Protein AF-A0A2V4Q0B2-F1 (afdb_monomer)

Radius of gyration: 33.08 Å; Cα contacts (8 Å, |Δi|>4): 1096; chains: 1; bounding box: 72×100×78 Å

Foldseek 3Di:
DWAFAADQFKDFPDDDPLLLVLLLVLLVLLLVLLVVCLVVDDPLLNVLSVLVSQQSNPPSVPDPDPPQLRRLLQCLLLPDPVCQQVSLVSNQVSGPPPGRDDDSVCRVSCSQSSLLSLLSSVLSVGIAHHLSDDHRDDDPSVVVSVVPDDSAFLLLVLLVVLVPPPDDPPLCPVPPDDPVRSVLLSSLSNSRSSRINCRDQQSDDLVVVVVVQVCVVPSPVDPDDDRLQLSSNVSSCSVPPPRHDVVSNVSSPDPLLVVLLVLLLVLLCVLLVVPPADDDLVVSLVSLLCSVLDPSDALLCLFLVRVVSNVLQVSQVVSPFHQPLLNVQLSVLRVLLCVVVLDPDCSLLSSLRSLVSSVQSPVQRSSCVHQVVQPQDRCSALQSCALCAAADPPDDDSNHDDHSVRSCVSSVHDLALVSLVSLQSSQVSLCVPCVRPRSPNRDRSCPDRPDHPPDPQPQAFAFDDPVLVQLLQVLVLVLVLLVLQQVVQLVLVCQLVVQVPDWDKDQSVVSVDWGWGQDPNDIATLRIATSLLWDWDDDPNDIGTQSLLSLLLSLCLFQQEASLQLQQAFLVAQCVFFDPVDDDQADKTKTWRLDDDPDLGIDIAIGGNVNVVSLVVLSVVLVVVVVVQLVLLVDFAARVNRCSPSSHTGNRSQQRRSNNSHHQDPVSSQRSVLSSQVSSVVSCVVVVNDDDDFKDWFWQFPDPPGRTDAPVCVVVPPDPVGGDKDAQVNCVPDDDDDPDDGIDIHTDIHGSQTSNNSSLNSLQVCLLPDQLVNSCRSHVDDSVVSVSSHCNVVVVVVVVVVVVPPPPPPPPDDD

Organism: Pseudomonas syringae pv. pisi (NCBI:txid59510)

Sequence (815 aa):
MGMINLTSRPLFIKTGRDLAFAFDRSIAECSAALESVLPMLCKPHFRAFQNLIAVLTWLPAKVDNVEEILQSWYSYATGYKEDIKKDVVIFSESLPSDCPRIHDFQGVALRNPIKLLFLLLYKNRAILLPYGFERPTTARWLDSVFKHFEVYPMCLASFQRLSDWEESYASSHELGFTYRGRLRIYSSGMKFFLTSDWYEPKDIKVEDMNRWKTSVKQVAGISSNEIPFRSMIAQINQDYPGELHEVVLEGSRDNSQQLNRQWLADCIHAVVAKYVPDSCTDEVHDLMVKVLQLKSLRWIDFGPTRLGMFDLPQIMAGVGIEISSALECWINCEECFLDDKQYENADAHLTQLGRLNAYVLIYLPVWRLLNPGCNVTYPQTPSLFNSAVHYDCKHESKDRPLSLIEFYRYCNLPVSAPSQLTFRLLFDCLIANPDLPGCVSVKQPVKKLPSSKKYPEVVKNIFPGEQFPLFVDYLYAIDVFMVAVQDHANDLYSLCASNRGRRIVINTEEFGFVPIVFFEGRVYPIAELDAGVFTFLKIGAKAYINPGSTRFSLFMLETGPRGQTAQWLDADSYDKAADRIASHPMQLTCLYLNTDKVHHTPIIIVSIVRALQTLDSQREWRSAMIANGATGFTKRVMYDRKRHSKWGRILPLFAADPKSGAPFSDDQYAKFWTAQCFSFQQWMRTHQIADEVLVAHLPLSCVKDHRFFTWDEWMAGVRPDRVRIIQYEELGKRSKPLRYLGDYCPVALRAKVTPHGARASFITSLSTVLCPSAIKVLTGQRESTAFKYNKGRDVLHKALQGVFNNKDEKLACWC

Mean predicted aligned error: 17.53 Å

pLDDT: mean 80.52, std 14.75, range [28.22, 98.0]

Solvent-accessible surface area (backbone atoms only — not comparable to full-atom values): 46026 Å² total; per-residue (Å²): 132,89,56,70,33,85,51,95,53,73,42,71,74,34,63,69,70,60,28,48,54,34,46,42,51,20,37,53,56,42,39,55,50,51,58,75,40,43,90,76,45,57,74,72,55,32,55,41,49,52,46,49,38,53,35,49,74,57,42,73,86,72,63,92,57,62,65,62,42,51,54,45,45,48,48,45,47,70,50,66,86,88,46,48,71,60,36,42,47,52,46,58,69,62,44,62,94,88,52,72,80,80,64,87,94,34,48,81,70,48,30,44,59,51,37,48,34,54,40,30,25,36,55,61,60,27,36,25,38,18,63,84,61,72,75,61,76,95,51,78,60,56,61,52,36,66,71,80,41,92,53,57,37,62,51,48,42,58,39,53,60,75,66,54,87,80,64,75,83,65,82,54,64,86,73,73,62,51,74,72,48,48,54,48,46,34,60,48,45,54,36,50,39,47,13,31,72,34,46,42,55,66,55,56,52,53,69,59,56,52,49,50,68,61,46,54,73,68,76,59,90,50,94,68,79,77,82,64,52,40,63,48,52,52,50,45,41,68,78,41,68,84,50,51,51,64,68,38,59,56,61,30,60,48,55,65,46,53,50,51,29,50,49,51,37,52,46,52,49,51,55,52,70,74,42,74,87,82,72,66,67,70,58,57,53,53,51,55,45,51,65,69,65,40,91,90,60,55,48,48,51,40,6,71,97,40,35,75,69,49,48,56,46,62,49,36,44,75,75,76,40,89,43,58,70,29,50,54,34,50,37,55,55,51,51,52,45,51,62,76,64,66,60,89,72,50,66,72,54,34,30,47,48,4,50,49,39,47,42,63,73,45,49,50,56,54,51,42,70,74,38,76,86,46,87,73,75,77,52,52,28,64,40,52,45,44,28,66,54,50,36,58,51,91,72,92,60,82,80,52,78,72,14,50,53,53,47,30,55,72,64,74,41,83,87,37,31,73,59,47,46,51,55,38,52,44,43,54,45,38,54,74,39,46,88,45,74,49,20,59,82,38,62,74,45,65,82,70,72,51,80,62,80,80,63,78,78,83,75,71,43,47,62,60,79,70,55,42,63,53,49,54,47,46,46,51,26,49,44,53,41,51,60,73,37,41,90,47,17,50,59,54,47,47,59,50,60,80,40,73,93,55,94,51,71,41,58,25,62,85,65,78,52,64,32,56,36,81,54,96,95,39,81,44,74,45,56,58,38,41,50,55,46,67,44,72,41,71,49,91,91,49,45,36,60,39,56,49,64,45,48,53,53,48,46,30,46,72,38,32,48,53,63,72,35,57,36,51,28,28,64,91,42,36,60,77,57,41,57,79,83,61,76,54,49,85,38,75,26,27,35,30,39,64,48,54,95,88,49,97,57,61,48,69,23,45,36,38,33,46,56,51,51,50,52,48,56,39,48,50,52,49,52,53,40,40,76,68,62,22,62,10,54,80,36,62,33,44,50,93,76,35,90,82,32,94,74,40,64,34,37,32,42,43,47,58,36,50,73,64,10,42,37,59,48,75,68,53,52,55,47,33,50,38,22,44,45,40,32,49,55,50,50,34,56,78,69,69,44,95,73,76,87,43,51,50,71,40,48,24,32,64,54,95,90,37,73,46,61,51,69,69,49,52,75,72,55,72,60,74,91,49,49,30,68,50,51,51,78,74,49,80,80,64,87,76,89,67,96,62,96,56,69,43,61,61,63,42,81,45,45,56,48,43,77,76,15,33,23,38,27,36,48,17,62,46,37,63,80,43,56,49,72,57,50,20,43,33,38,64,47,59,46,76,56,45,56,75,42,48,51,15,57,60,52,50,50,54,55,48,53,51,71,76,52,85,72,70,88,82,68,88,67,88,132

Secondary structure (DSSP, 8-state):
---B--SSSPEESS-THHHHHHHHHHHHHHHHHHHHHGGGS-HHHHHHHHHHHHHHHHGGGT-S-HHHHHHHHHHHHHS-GGGHHHHHHHHHHTS-TTSPPPPGGGHHHHHHHHHHHHHHHHHTTSEE--TTPPPP-S-HHHHHHHHHS--S-HHHHHHHHTT-TTS-TTGGGGTT--HHHHHHHHHHHHHHHHTBS--SGGG--HHHHHHHHHHHHHHSSS-PPPP-HHHHHHHHHHHSTT-S-HHHHHHHTTHHHHHHHHHHHHHHHHHHHHHTTT--HHHHHHHHHHHHH-TT--GGGGSHHHHGGG-HHHHHHHTT---HHHHHHHHHHHHHHHHHHT-S--HHHHHHHHHHHIIIIIIHHHHHHH-TT--PPP-SSGGG--IIIII--SS--TTSPPPHHHHHHHTT----HHHHHHHHHHHHHHHH-TTSTT-TT------SPPPPP-----------TTHHHHHHHHHHHHHHHHHHTGGGHHHHHHHHHHTTTS--EEESGGGT---EEEETTEEEE--EEEGGG--EEEETTEEEE-THHHHHHHHHHHH---HHHHHT-BTTTTTTT--SS--STTSEEEEEES--SS-SS-EEEEEEHHHHHHHHHHHHHHHHHHHTT-GGGGSPEEGGG-TT-TT-EE-BTTB--TTT--B--HHHHHHHHHHHHHHHHHHHHHTT------EEEEEBBSSTT-SB--HHHHHT---GGGBPPBPHHHHTTS-S--S--S-B--EEEEESS-HHHHHHHHHHHHTTTS-HHHHHHHH---HHHHHHH--HHHHHHHHHHHHTTT--TTS-S--

Structure (mmCIF, N/CA/C/O backbone):
data_AF-A0A2V4Q0B2-F1
#
_entry.id   AF-A0A2V4Q0B2-F1
#
loop_
_atom_site.group_PDB
_atom_site.id
_atom_site.type_symbol
_atom_site.label_atom_id
_atom_site.label_alt_id
_atom_site.label_comp_id
_atom_site.label_asym_id
_atom_site.label_entity_id
_atom_site.label_seq_id
_atom_site.pdbx_PDB_ins_code
_atom_site.Cartn_x
_atom_site.Cartn_y
_atom_site.Cartn_z
_atom_site.occupancy
_atom_site.B_iso_or_equiv
_atom_site.auth_seq_id
_atom_site.auth_comp_id
_atom_site.auth_asym_id
_atom_site.auth_atom_id
_atom_site.pdbx_PDB_model_num
ATOM 1 N N . MET A 1 1 ? -15.305 41.147 14.564 1.00 47.91 1 MET A N 1
ATOM 2 C CA . MET A 1 1 ? -15.797 39.814 14.142 1.00 47.91 1 MET A CA 1
ATOM 3 C C . MET A 1 1 ? -14.819 39.270 13.116 1.00 47.91 1 MET A C 1
ATOM 5 O O . MET A 1 1 ? -14.441 40.057 12.262 1.00 47.91 1 MET A O 1
ATOM 9 N N . GLY A 1 2 ? -14.360 38.020 13.226 1.00 58.47 2 GLY A N 1
ATOM 10 C CA . GLY A 1 2 ? -13.514 37.428 12.182 1.00 58.47 2 GLY A CA 1
ATOM 11 C C . GLY A 1 2 ? -14.314 37.100 10.920 1.00 58.47 2 GLY A C 1
ATOM 12 O O . GLY A 1 2 ? -15.536 36.897 10.978 1.00 58.47 2 GLY A O 1
ATOM 13 N N . MET A 1 3 ? -13.634 37.134 9.775 1.00 78.62 3 MET A N 1
ATOM 14 C CA . MET A 1 3 ? -14.226 36.931 8.452 1.00 78.62 3 MET A CA 1
ATOM 15 C C . MET A 1 3 ? -13.807 35.583 7.859 1.00 78.62 3 MET A C 1
ATOM 17 O O . MET A 1 3 ? -12.625 35.259 7.779 1.00 78.62 3 MET A O 1
ATOM 21 N N . ILE A 1 4 ? -14.793 34.811 7.391 1.00 83.81 4 ILE A N 1
ATOM 22 C CA . ILE A 1 4 ? -14.588 33.536 6.691 1.00 83.81 4 ILE A CA 1
ATOM 23 C C . ILE A 1 4 ? -15.249 33.589 5.311 1.00 83.81 4 ILE A C 1
ATOM 25 O O . ILE A 1 4 ? -16.405 33.998 5.184 1.00 83.81 4 ILE A O 1
ATOM 29 N N . ASN A 1 5 ? -14.537 33.166 4.267 1.00 87.31 5 ASN A N 1
ATOM 30 C CA . ASN A 1 5 ? -15.069 33.101 2.910 1.00 87.31 5 ASN A CA 1
ATOM 31 C C . ASN A 1 5 ? -15.640 31.710 2.606 1.00 87.31 5 ASN A C 1
ATOM 33 O O . ASN A 1 5 ? -14.926 30.779 2.230 1.00 87.31 5 ASN A O 1
ATOM 37 N N . LEU A 1 6 ? -16.961 31.592 2.742 1.00 77.56 6 LEU A N 1
ATOM 38 C CA . LEU A 1 6 ? -17.726 30.384 2.414 1.00 77.56 6 LEU A CA 1
ATOM 39 C C . LEU A 1 6 ? -18.343 30.421 1.006 1.00 77.56 6 LEU A C 1
ATOM 41 O O . LEU A 1 6 ? -19.107 29.527 0.646 1.00 77.56 6 LEU A O 1
ATOM 45 N N . THR A 1 7 ? -18.052 31.458 0.220 1.00 83.31 7 THR A N 1
ATOM 46 C CA . THR A 1 7 ? -18.600 31.622 -1.131 1.00 83.31 7 THR A CA 1
ATOM 47 C C . THR A 1 7 ? -17.747 30.886 -2.170 1.00 83.31 7 THR A C 1
ATOM 49 O O . THR A 1 7 ? -16.726 30.278 -1.848 1.00 83.31 7 THR A O 1
ATOM 52 N N . SER A 1 8 ? -18.155 30.924 -3.441 1.00 79.62 8 SER A N 1
ATOM 53 C CA . SER A 1 8 ? -17.382 30.375 -4.563 1.00 79.62 8 SER A CA 1
ATOM 54 C C . SER A 1 8 ? -16.443 31.392 -5.231 1.00 79.62 8 SER A C 1
ATOM 56 O O . SER A 1 8 ? -15.758 31.033 -6.189 1.00 79.62 8 SER A O 1
ATOM 58 N N . ARG A 1 9 ? -16.410 32.647 -4.761 1.00 86.25 9 ARG A N 1
ATOM 59 C CA . ARG A 1 9 ? -15.611 33.747 -5.329 1.00 86.25 9 ARG A CA 1
ATOM 60 C C . ARG A 1 9 ? -14.651 34.320 -4.277 1.00 86.25 9 ARG A C 1
ATOM 62 O O . ARG A 1 9 ? -14.875 34.107 -3.086 1.00 86.25 9 ARG A O 1
ATOM 69 N N . PRO A 1 10 ? -13.576 35.026 -4.671 1.00 91.56 10 PRO A N 1
ATOM 70 C CA . PRO A 1 10 ? -12.766 35.788 -3.727 1.00 91.56 10 PRO A CA 1
ATOM 71 C C . PRO A 1 10 ? -13.627 36.815 -2.993 1.00 91.56 10 PRO A C 1
ATOM 73 O O . PRO A 1 10 ? -14.477 37.461 -3.601 1.00 91.56 10 PRO A O 1
ATOM 76 N N . LEU A 1 11 ? -13.399 36.954 -1.692 1.00 93.06 11 LEU A N 1
ATOM 77 C CA . LEU A 1 11 ? -14.016 37.988 -0.872 1.00 93.06 11 LEU A CA 1
ATOM 78 C C . LEU A 1 11 ? -12.999 39.110 -0.686 1.00 93.06 11 LEU A C 1
ATOM 80 O O . LEU A 1 11 ? -11.911 38.865 -0.167 1.00 93.06 11 LEU A O 1
ATOM 84 N N . PHE A 1 12 ? -13.338 40.321 -1.110 1.00 92.62 12 PHE A N 1
ATOM 85 C CA . PHE A 1 12 ? -12.453 41.478 -1.019 1.00 92.62 12 PHE A CA 1
ATOM 86 C C . PHE A 1 12 ? -12.534 42.086 0.383 1.00 92.62 12 PHE A C 1
ATOM 88 O O . PHE A 1 12 ? -13.607 42.459 0.849 1.00 92.62 12 PHE A O 1
ATOM 95 N N . ILE A 1 13 ? -11.394 42.136 1.074 1.00 91.25 13 ILE A N 1
ATOM 96 C CA . ILE A 1 13 ? -11.268 42.738 2.411 1.00 91.25 13 ILE A CA 1
ATOM 97 C C . ILE A 1 13 ? -10.979 44.233 2.281 1.00 91.25 13 ILE A C 1
ATOM 99 O O . ILE A 1 13 ? -11.434 45.036 3.090 1.00 91.25 13 ILE A O 1
ATOM 103 N N . LYS A 1 14 ? -10.216 44.601 1.249 1.00 90.88 14 LYS A N 1
ATOM 104 C CA . LYS A 1 14 ? -9.937 45.986 0.874 1.00 90.88 14 LYS A CA 1
ATOM 105 C C . LYS A 1 14 ? -10.801 46.376 -0.316 1.00 90.88 14 LYS A C 1
ATOM 107 O O . LYS A 1 14 ? -11.062 45.548 -1.184 1.00 90.88 14 LYS A O 1
ATOM 112 N N . THR A 1 15 ? -11.176 47.648 -0.389 1.00 88.56 15 THR A N 1
ATOM 113 C CA . THR A 1 15 ? -11.961 48.223 -1.493 1.00 88.56 15 THR A CA 1
ATOM 114 C C . THR A 1 15 ? -11.362 49.554 -1.942 1.00 88.56 15 THR A C 1
ATOM 116 O O . THR A 1 15 ? -10.640 50.203 -1.184 1.00 88.56 15 THR A O 1
ATOM 119 N N . GLY A 1 16 ? -11.664 49.991 -3.166 1.00 87.00 16 GLY A N 1
ATOM 120 C CA . GLY A 1 16 ? -11.200 51.282 -3.684 1.00 87.00 16 GLY A CA 1
ATOM 121 C C . GLY A 1 16 ? -9.670 51.406 -3.702 1.00 87.00 16 GLY A C 1
ATOM 122 O O . GLY A 1 16 ? -8.972 50.494 -4.145 1.00 87.00 16 GLY A O 1
ATOM 123 N N . ARG A 1 17 ? -9.137 52.530 -3.203 1.00 86.62 17 ARG A N 1
ATOM 124 C CA . ARG A 1 17 ? -7.691 52.833 -3.243 1.00 86.62 17 ARG A CA 1
ATOM 125 C C . ARG A 1 17 ? -6.830 51.828 -2.473 1.00 86.62 17 ARG A C 1
ATOM 127 O O . ARG A 1 17 ? -5.728 51.522 -2.915 1.00 86.62 17 ARG A O 1
ATOM 134 N N . ASP A 1 18 ? -7.335 51.278 -1.371 1.00 88.25 18 ASP A N 1
ATOM 135 C CA . ASP A 1 18 ? -6.583 50.308 -0.566 1.00 88.25 18 ASP A CA 1
ATOM 136 C C . ASP A 1 18 ? -6.436 48.960 -1.279 1.00 88.25 18 ASP A C 1
ATOM 138 O O . ASP A 1 18 ? -5.410 48.286 -1.140 1.00 88.25 18 ASP A O 1
ATOM 142 N N . LEU A 1 19 ? -7.454 48.570 -2.058 1.00 91.44 19 LEU A N 1
ATOM 143 C CA . LEU A 1 19 ? -7.388 47.388 -2.913 1.00 91.44 19 LEU A CA 1
ATOM 144 C C . LEU A 1 19 ? -6.406 47.610 -4.062 1.00 91.44 19 LEU A C 1
ATOM 146 O O . LEU A 1 19 ? -5.589 46.731 -4.316 1.00 91.44 19 LEU A O 1
ATOM 150 N N . ALA A 1 20 ? -6.444 48.785 -4.696 1.00 89.50 20 ALA A N 1
ATOM 151 C CA . ALA A 1 20 ? -5.508 49.150 -5.758 1.00 89.50 20 ALA A CA 1
ATOM 152 C C . ALA A 1 20 ? -4.053 49.112 -5.268 1.00 89.50 20 ALA A C 1
ATOM 154 O O . ALA A 1 20 ? -3.229 48.412 -5.843 1.00 89.50 20 ALA A O 1
ATOM 155 N N . PHE A 1 21 ? -3.757 49.721 -4.117 1.00 90.69 21 PHE A N 1
ATOM 156 C CA . PHE A 1 21 ? -2.411 49.681 -3.541 1.00 90.69 21 PHE A CA 1
ATOM 157 C C . PHE A 1 21 ? -1.936 48.249 -3.233 1.00 90.69 21 PHE A C 1
ATOM 159 O O . PHE A 1 21 ? -0.786 47.884 -3.490 1.00 90.69 21 PHE A O 1
ATOM 166 N N . ALA A 1 22 ? -2.815 47.408 -2.677 1.00 92.12 22 ALA A N 1
ATOM 167 C CA . ALA A 1 22 ? -2.476 46.016 -2.391 1.00 92.12 22 ALA A CA 1
ATOM 168 C C . ALA A 1 22 ? -2.308 45.176 -3.669 1.00 92.12 22 ALA A C 1
ATOM 170 O O . ALA A 1 22 ? -1.487 44.255 -3.695 1.00 92.12 22 ALA A O 1
ATOM 171 N N . PHE A 1 23 ? -3.064 45.495 -4.718 1.00 93.19 23 PHE A N 1
ATOM 172 C CA . PHE A 1 23 ? -2.945 44.895 -6.039 1.00 93.19 23 PHE A CA 1
ATOM 173 C C . PHE A 1 23 ? -1.610 45.249 -6.691 1.00 93.19 23 PHE A C 1
ATOM 175 O O . PHE A 1 23 ? -0.871 44.332 -7.037 1.00 93.19 23 PHE A O 1
ATOM 182 N N . ASP A 1 24 ? -1.237 46.528 -6.726 1.00 92.31 24 ASP A N 1
ATOM 183 C CA . ASP A 1 24 ? 0.031 47.006 -7.291 1.00 92.31 24 ASP A CA 1
ATOM 184 C C . ASP A 1 24 ? 1.235 46.363 -6.602 1.00 92.31 24 ASP A C 1
ATOM 186 O O . ASP A 1 24 ? 2.158 45.857 -7.247 1.00 92.31 24 ASP A O 1
ATOM 190 N N . ARG A 1 25 ? 1.192 46.299 -5.267 1.00 92.94 25 ARG A N 1
ATOM 191 C CA . ARG A 1 25 ? 2.217 45.616 -4.478 1.00 92.94 25 ARG A CA 1
ATOM 192 C C . ARG A 1 25 ? 2.297 44.126 -4.815 1.00 92.94 25 ARG A C 1
ATOM 194 O O . ARG A 1 25 ? 3.389 43.599 -5.010 1.00 92.94 25 ARG A O 1
ATOM 201 N N . SER A 1 26 ? 1.155 43.441 -4.885 1.00 94.69 26 SER A N 1
ATOM 202 C CA . SER A 1 26 ? 1.112 42.002 -5.185 1.00 94.69 26 SER A CA 1
ATOM 203 C C . SER A 1 26 ? 1.569 41.704 -6.613 1.00 94.69 26 SER A C 1
ATOM 205 O O . SER A 1 26 ? 2.209 40.682 -6.845 1.00 94.69 26 SER A O 1
ATOM 207 N N . ILE A 1 27 ? 1.286 42.607 -7.554 1.00 93.50 27 ILE A N 1
ATOM 208 C CA . ILE A 1 27 ? 1.795 42.581 -8.924 1.00 93.50 27 ILE A CA 1
ATOM 209 C C . ILE A 1 27 ? 3.318 42.678 -8.932 1.00 93.50 27 ILE A C 1
ATOM 211 O O . ILE A 1 27 ? 3.963 41.824 -9.535 1.00 93.50 27 ILE A O 1
ATOM 215 N N . ALA A 1 28 ? 3.898 43.658 -8.234 1.00 93.31 28 ALA A N 1
ATOM 216 C CA . ALA A 1 28 ? 5.348 43.838 -8.185 1.00 93.31 28 ALA A CA 1
ATOM 217 C C . ALA A 1 28 ? 6.052 42.612 -7.576 1.00 93.31 28 ALA A C 1
ATOM 219 O O . ALA A 1 28 ? 7.023 42.106 -8.141 1.00 93.31 28 ALA A O 1
ATOM 220 N N . GLU A 1 29 ? 5.520 42.083 -6.466 1.00 93.88 29 GLU A N 1
ATOM 221 C CA . GLU A 1 29 ? 6.022 40.855 -5.832 1.00 93.88 29 GLU A CA 1
ATOM 222 C C . GLU A 1 29 ? 5.899 39.640 -6.775 1.00 93.88 29 GLU A C 1
ATOM 224 O O . GLU A 1 29 ? 6.818 38.821 -6.862 1.00 93.88 29 GLU A O 1
ATOM 229 N N . CYS A 1 30 ? 4.796 39.531 -7.524 1.00 93.69 30 CYS A N 1
ATOM 230 C CA . CYS A 1 30 ? 4.584 38.446 -8.481 1.00 93.69 30 CYS A CA 1
ATOM 231 C C . CYS A 1 30 ? 5.553 38.540 -9.666 1.00 93.69 30 CYS A C 1
ATOM 233 O O . CYS A 1 30 ? 6.190 37.542 -10.002 1.00 93.69 30 CYS A O 1
ATOM 235 N N . SER A 1 31 ? 5.716 39.724 -10.262 1.00 93.44 31 SER A N 1
ATOM 236 C CA . SER A 1 31 ? 6.647 39.956 -11.371 1.00 93.44 31 SER A CA 1
ATOM 237 C C . SER A 1 31 ? 8.080 39.610 -10.976 1.00 93.44 31 SER A C 1
ATOM 239 O O . SER A 1 31 ? 8.712 38.814 -11.667 1.00 93.44 31 SER A O 1
ATOM 241 N N . ALA A 1 32 ? 8.557 40.086 -9.821 1.00 93.19 32 ALA A N 1
ATOM 242 C CA . ALA A 1 32 ? 9.897 39.767 -9.325 1.00 93.19 32 ALA A CA 1
ATOM 243 C C . ALA A 1 32 ? 10.101 38.253 -9.112 1.00 93.19 32 ALA A C 1
ATOM 245 O O . ALA A 1 32 ? 11.132 37.687 -9.491 1.00 93.19 32 ALA A O 1
ATOM 246 N N . ALA A 1 33 ? 9.096 37.565 -8.557 1.00 91.06 33 ALA A N 1
ATOM 247 C CA . ALA A 1 33 ? 9.138 36.117 -8.383 1.00 91.06 33 ALA A CA 1
ATOM 248 C C . ALA A 1 33 ? 9.211 35.372 -9.728 1.00 91.06 33 ALA A C 1
ATOM 250 O O . ALA A 1 33 ? 9.998 34.433 -9.871 1.00 91.06 33 ALA A O 1
ATOM 251 N N . LEU A 1 34 ? 8.429 35.792 -10.727 1.00 91.44 34 LEU A N 1
ATOM 252 C CA . LEU A 1 34 ? 8.429 35.187 -12.062 1.00 91.44 34 LEU A CA 1
ATOM 253 C C . LEU A 1 34 ? 9.732 35.470 -12.826 1.00 91.44 34 LEU A C 1
ATOM 255 O O . LEU A 1 34 ? 10.253 34.564 -13.477 1.00 91.44 34 LEU A O 1
ATOM 259 N N . GLU A 1 35 ? 10.286 36.679 -12.712 1.00 92.00 35 GLU A N 1
ATOM 260 C CA . GLU A 1 35 ? 11.570 37.060 -13.311 1.00 92.00 35 GLU A CA 1
ATOM 261 C C . GLU A 1 35 ? 12.718 36.190 -12.795 1.00 92.00 35 GLU A C 1
ATOM 263 O O . GLU A 1 35 ? 13.511 35.681 -13.591 1.00 92.00 35 GLU A O 1
ATOM 268 N N . SER A 1 36 ? 12.751 35.926 -11.484 1.00 90.50 36 SER A N 1
ATOM 269 C CA . SER A 1 36 ? 13.798 35.111 -10.852 1.00 90.50 36 SER A CA 1
ATOM 270 C C . SER A 1 36 ? 13.900 33.684 -11.412 1.00 90.50 36 SER A C 1
ATOM 272 O O . SER A 1 36 ? 14.964 33.065 -11.359 1.00 90.50 36 SER A O 1
ATOM 274 N N . VAL A 1 37 ? 12.809 33.156 -11.979 1.00 89.44 37 VAL A N 1
ATOM 275 C CA . VAL A 1 37 ? 12.748 31.792 -12.519 1.00 89.44 37 VAL A CA 1
ATOM 276 C C . VAL A 1 37 ? 12.760 31.729 -14.042 1.00 89.44 37 VAL A C 1
ATOM 278 O O . VAL A 1 37 ? 12.841 30.622 -14.578 1.00 89.44 37 VAL A O 1
ATOM 281 N N . LEU A 1 38 ? 12.736 32.865 -14.753 1.00 87.19 38 LEU A N 1
ATOM 282 C CA . LEU A 1 38 ? 12.817 32.904 -16.221 1.00 87.19 38 LEU A CA 1
ATOM 283 C C . LEU A 1 38 ? 13.969 32.047 -16.783 1.00 87.19 38 LEU A C 1
ATOM 285 O O . LEU A 1 38 ? 13.705 31.270 -17.706 1.00 87.19 38 LEU A O 1
ATOM 289 N N . PRO A 1 39 ? 15.201 32.072 -16.223 1.00 85.00 39 PRO A N 1
ATOM 290 C CA . PRO A 1 39 ? 16.310 31.254 -16.729 1.00 85.00 39 PRO A CA 1
ATOM 291 C C . PRO A 1 39 ? 16.073 29.738 -16.631 1.00 85.00 39 PRO A C 1
ATOM 293 O O . PRO A 1 39 ? 16.743 28.958 -17.302 1.00 85.00 39 PRO A O 1
ATOM 296 N N . MET A 1 40 ? 15.121 29.303 -15.798 1.00 80.88 40 MET A N 1
ATOM 297 C CA . MET A 1 40 ? 14.812 27.893 -15.541 1.00 80.88 40 MET A CA 1
ATOM 298 C C . MET A 1 40 ? 13.721 27.333 -16.472 1.00 80.88 40 MET A C 1
ATOM 300 O O . MET A 1 40 ? 13.415 26.137 -16.414 1.00 80.88 40 MET A O 1
ATOM 304 N N . LEU A 1 41 ? 13.082 28.175 -17.293 1.00 79.69 41 LEU A N 1
ATOM 305 C CA . LEU A 1 41 ? 11.912 27.804 -18.093 1.00 79.69 41 LEU A CA 1
ATOM 306 C C . LEU A 1 41 ? 12.290 27.343 -19.507 1.00 79.69 41 LEU A C 1
ATOM 308 O O . LEU A 1 41 ? 13.180 27.883 -20.156 1.00 79.69 41 LEU A O 1
ATOM 312 N N . CYS A 1 42 ? 11.550 26.366 -20.042 1.00 75.19 42 CYS A N 1
ATOM 313 C CA . CYS A 1 42 ? 11.648 26.010 -21.459 1.00 75.19 42 CYS A CA 1
ATOM 314 C C . CYS A 1 42 ? 11.043 27.111 -22.353 1.00 75.19 42 CYS A C 1
ATOM 316 O O . CYS A 1 42 ? 10.148 27.840 -21.923 1.00 75.19 42 CYS A O 1
ATOM 318 N N . LYS A 1 43 ? 11.481 27.199 -23.622 1.00 68.44 43 LYS A N 1
ATOM 319 C CA . LYS A 1 43 ? 11.102 28.271 -24.574 1.00 68.44 43 LYS A CA 1
ATOM 320 C C . LYS A 1 43 ? 9.598 28.643 -24.598 1.00 68.44 43 LYS A C 1
ATOM 322 O O . LYS A 1 43 ? 9.310 29.839 -24.610 1.00 68.44 43 LYS A O 1
ATOM 327 N N . PRO A 1 44 ? 8.632 27.697 -24.584 1.00 64.44 44 PRO A N 1
ATOM 328 C CA . PRO A 1 44 ? 7.205 28.041 -24.565 1.00 64.44 44 PRO A CA 1
ATOM 329 C C . PRO A 1 44 ? 6.746 28.720 -23.264 1.00 64.44 44 PRO A C 1
ATOM 331 O O . PRO A 1 44 ? 5.999 29.694 -23.315 1.00 64.44 44 PRO A O 1
ATOM 334 N N . HIS A 1 45 ? 7.214 28.243 -22.104 1.00 72.81 45 HIS A N 1
ATOM 335 C CA . HIS A 1 45 ? 6.901 28.838 -20.798 1.00 72.81 45 HIS A CA 1
ATOM 336 C C . HIS A 1 45 ? 7.635 30.161 -20.580 1.00 72.81 45 HIS A C 1
ATOM 338 O O . HIS A 1 45 ? 7.062 31.082 -20.012 1.00 72.81 45 HIS A O 1
ATOM 344 N N . PHE A 1 46 ? 8.865 30.271 -21.086 1.00 81.31 46 PHE A N 1
ATOM 345 C CA . PHE A 1 46 ? 9.660 31.493 -21.050 1.00 81.31 46 PHE A CA 1
ATOM 346 C C . PHE A 1 46 ? 8.910 32.667 -21.693 1.00 81.31 46 PHE A C 1
ATOM 348 O O . PHE A 1 46 ? 8.679 33.679 -21.041 1.00 81.31 46 PHE A O 1
ATOM 355 N N . ARG A 1 47 ? 8.424 32.498 -22.933 1.00 79.81 47 ARG A N 1
ATOM 356 C CA . ARG A 1 47 ? 7.646 33.541 -23.627 1.00 79.81 47 ARG A CA 1
ATOM 357 C C . ARG A 1 47 ? 6.324 33.856 -22.927 1.00 79.81 47 ARG A C 1
ATOM 359 O O . ARG A 1 47 ? 5.922 35.010 -22.888 1.00 79.81 47 ARG A O 1
ATOM 366 N N . ALA A 1 48 ? 5.647 32.844 -22.382 1.00 80.12 48 ALA A N 1
ATOM 367 C CA . ALA A 1 48 ? 4.394 33.048 -21.655 1.00 80.12 48 ALA A CA 1
ATOM 368 C C . ALA A 1 48 ? 4.604 33.899 -20.397 1.00 80.12 48 ALA A C 1
ATOM 370 O O . ALA A 1 48 ? 3.831 34.814 -20.134 1.00 80.12 48 ALA A O 1
ATOM 371 N N . PHE A 1 49 ? 5.675 33.631 -19.649 1.00 86.00 49 PHE A N 1
ATOM 372 C CA . PHE A 1 49 ? 5.994 34.372 -18.434 1.00 86.00 49 PHE A CA 1
ATOM 373 C C . PHE A 1 49 ? 6.461 35.786 -18.759 1.00 86.00 49 PHE A C 1
ATOM 375 O O . PHE A 1 49 ? 6.006 36.707 -18.103 1.00 86.00 49 PHE A O 1
ATOM 382 N N . GLN A 1 50 ? 7.278 35.983 -19.799 1.00 85.81 50 GLN A N 1
ATOM 383 C CA . GLN A 1 50 ? 7.656 37.326 -20.257 1.00 85.81 50 GLN A CA 1
ATOM 384 C C . GLN A 1 50 ? 6.438 38.172 -20.645 1.00 85.81 50 GLN A C 1
ATOM 386 O O . GLN A 1 50 ? 6.338 39.321 -20.227 1.00 85.81 50 GLN A O 1
ATOM 391 N N . ASN A 1 51 ? 5.493 37.595 -21.394 1.00 85.06 51 ASN A N 1
ATOM 392 C CA . ASN A 1 51 ? 4.261 38.287 -21.771 1.00 85.06 51 ASN A CA 1
ATOM 393 C C . ASN A 1 51 ? 3.409 38.625 -20.543 1.00 85.06 51 ASN A C 1
ATOM 395 O O . ASN A 1 51 ? 2.903 39.737 -20.436 1.00 85.06 51 ASN A O 1
ATOM 399 N N . LEU A 1 52 ? 3.278 37.689 -19.595 1.00 87.00 52 LEU A N 1
ATOM 400 C CA . LEU A 1 52 ? 2.556 37.948 -18.354 1.00 87.00 52 LEU A CA 1
ATOM 401 C C . LEU A 1 52 ? 3.249 39.019 -17.506 1.00 87.00 52 LEU A C 1
ATOM 403 O O . LEU A 1 52 ? 2.563 39.893 -17.004 1.00 87.00 52 LEU A O 1
ATOM 407 N N . ILE A 1 53 ? 4.576 38.993 -17.373 1.00 89.06 53 ILE A N 1
ATOM 408 C CA . ILE A 1 53 ? 5.343 40.025 -16.659 1.00 89.06 53 ILE A CA 1
ATOM 409 C C . ILE A 1 53 ? 5.114 41.392 -17.313 1.00 89.06 53 ILE A C 1
ATOM 411 O O . ILE A 1 53 ? 4.839 42.356 -16.611 1.00 89.06 53 ILE A O 1
ATOM 415 N N . ALA A 1 54 ? 5.142 41.478 -18.647 1.00 87.12 54 ALA A N 1
ATOM 416 C CA . ALA A 1 54 ? 4.856 42.722 -19.360 1.00 87.12 54 ALA A CA 1
ATOM 417 C C . ALA A 1 54 ? 3.437 43.247 -19.075 1.00 87.12 54 ALA A C 1
ATOM 419 O O . ALA A 1 54 ? 3.264 44.442 -18.852 1.00 87.12 54 ALA A O 1
ATOM 420 N N . VAL A 1 55 ? 2.436 42.359 -19.031 1.00 86.50 55 VAL A N 1
ATOM 421 C CA . VAL A 1 55 ? 1.055 42.705 -18.652 1.00 86.50 55 VAL A CA 1
ATOM 422 C C . VAL A 1 55 ? 0.979 43.160 -17.194 1.00 86.50 55 VAL A C 1
ATOM 424 O O . VAL A 1 55 ? 0.434 44.222 -16.912 1.00 86.50 55 VAL A O 1
ATOM 427 N N . LEU A 1 56 ? 1.561 42.395 -16.268 1.00 87.75 56 LEU A N 1
ATOM 428 C CA . LEU A 1 56 ? 1.574 42.696 -14.837 1.00 87.75 56 LEU A CA 1
ATOM 429 C C . LEU A 1 56 ? 2.219 44.058 -14.562 1.00 87.75 56 LEU A C 1
ATOM 431 O O . LEU A 1 56 ? 1.630 44.871 -13.867 1.00 87.75 56 LEU A O 1
ATOM 435 N N . THR A 1 57 ? 3.370 44.353 -15.160 1.00 87.00 57 THR A N 1
ATOM 436 C CA . THR A 1 57 ? 4.066 45.637 -14.981 1.00 87.00 57 THR A CA 1
ATOM 437 C C . THR A 1 57 ? 3.303 46.819 -15.592 1.00 87.00 57 THR A C 1
ATOM 439 O O . THR A 1 57 ? 3.470 47.953 -15.150 1.00 87.00 57 THR A O 1
ATOM 442 N N . TRP A 1 58 ? 2.448 46.576 -16.588 1.00 85.75 58 TRP A N 1
ATOM 443 C CA . TRP A 1 58 ? 1.671 47.616 -17.262 1.00 85.75 58 TRP A CA 1
ATOM 444 C C . TRP A 1 58 ? 0.383 48.010 -16.506 1.00 85.75 58 TRP A C 1
ATOM 446 O O . TRP A 1 58 ? -0.016 49.173 -16.533 1.00 85.75 58 TRP A O 1
ATOM 456 N N . LEU A 1 59 ? -0.256 47.066 -15.805 1.00 83.25 59 LEU A N 1
ATOM 457 C CA . LEU A 1 59 ? -1.586 47.231 -15.191 1.00 83.25 59 LEU A CA 1
ATOM 458 C C . LEU A 1 59 ? -1.723 48.288 -14.064 1.00 83.25 59 LEU A C 1
ATOM 460 O O . LEU A 1 59 ? -2.718 49.013 -14.099 1.00 83.25 59 LEU A O 1
ATOM 464 N N . PRO A 1 60 ? -0.797 48.423 -13.088 1.00 78.06 60 PRO A N 1
ATOM 465 C CA . PRO A 1 60 ? -0.968 49.256 -11.884 1.00 78.06 60 PRO A CA 1
ATOM 466 C C . PRO A 1 60 ? -1.435 50.707 -12.096 1.00 78.06 60 PRO A C 1
ATOM 468 O O . PRO A 1 60 ? -2.111 51.283 -11.254 1.00 78.06 60 PRO A O 1
ATOM 471 N N . ALA A 1 61 ? -1.113 51.316 -13.241 1.00 68.06 61 ALA A N 1
ATOM 472 C CA . ALA A 1 61 ? -1.437 52.716 -13.530 1.00 68.06 61 ALA A CA 1
ATOM 473 C C . ALA A 1 61 ? -2.701 52.921 -14.393 1.00 68.06 61 ALA A C 1
ATOM 475 O O . ALA A 1 61 ? -3.007 54.060 -14.754 1.00 68.06 61 ALA A O 1
ATOM 476 N N . LYS A 1 62 ? -3.377 51.842 -14.811 1.00 71.56 62 LYS A N 1
ATOM 477 C CA . LYS A 1 62 ? -4.358 51.861 -15.917 1.00 71.56 62 LYS A CA 1
ATOM 478 C C . LYS A 1 62 ? -5.657 51.101 -15.637 1.00 71.56 62 LYS A C 1
ATOM 480 O O . LYS A 1 62 ? -6.488 50.975 -16.531 1.00 71.56 62 LYS A O 1
ATOM 485 N N . VAL A 1 63 ? -5.829 50.580 -14.425 1.00 76.25 63 VAL A N 1
ATOM 486 C CA . VAL A 1 63 ? -7.011 49.805 -14.034 1.00 76.25 63 VAL A CA 1
ATOM 487 C C . VAL A 1 63 ? -7.921 50.645 -13.145 1.00 76.25 63 VAL A C 1
ATOM 489 O O . VAL A 1 63 ? -7.588 50.915 -11.994 1.00 76.25 63 VAL A O 1
ATOM 492 N N . ASP A 1 64 ? -9.102 50.988 -13.658 1.00 73.50 64 ASP A N 1
ATOM 493 C CA . ASP A 1 64 ? -10.112 51.740 -12.902 1.00 73.50 64 ASP A CA 1
ATOM 494 C C . ASP A 1 64 ? -10.906 50.846 -11.928 1.00 73.50 64 ASP A C 1
ATOM 496 O O . ASP A 1 64 ? -11.346 51.307 -10.874 1.00 73.50 64 ASP A O 1
ATOM 500 N N . ASN A 1 65 ? -11.060 49.551 -12.247 1.00 84.69 65 ASN A N 1
ATOM 501 C CA . ASN A 1 65 ? -11.803 48.581 -11.437 1.00 84.69 65 ASN A CA 1
ATOM 502 C C . ASN A 1 65 ? -11.011 47.283 -11.201 1.00 84.69 65 ASN A C 1
ATOM 504 O O . ASN A 1 65 ? -11.127 46.296 -11.929 1.00 84.69 65 ASN A O 1
ATOM 508 N N . VAL A 1 66 ? -10.209 47.277 -10.137 1.00 88.38 66 VAL A N 1
ATOM 509 C CA . VAL A 1 66 ? -9.379 46.125 -9.745 1.00 88.38 66 VAL A CA 1
ATOM 510 C C . VAL A 1 66 ? -10.222 44.903 -9.362 1.00 88.38 66 VAL A C 1
ATOM 512 O O . VAL A 1 66 ? -9.805 43.767 -9.594 1.00 88.38 66 VAL A O 1
ATOM 515 N N . GLU A 1 67 ? -11.411 45.109 -8.793 1.00 89.50 67 GLU A N 1
ATOM 516 C CA . GLU A 1 67 ? -12.265 44.014 -8.327 1.00 89.50 67 GLU A CA 1
ATOM 517 C C . GLU A 1 67 ? -12.747 43.142 -9.491 1.00 89.50 67 GLU A C 1
ATOM 519 O O . GLU A 1 67 ? -12.644 41.915 -9.447 1.00 89.50 67 GLU A O 1
ATOM 524 N N . GLU A 1 68 ? -13.216 43.781 -10.560 1.00 86.31 68 GLU A N 1
ATOM 525 C CA . GLU A 1 68 ? -13.722 43.117 -11.761 1.00 86.31 68 GLU A CA 1
ATOM 526 C C . GLU A 1 68 ? -12.637 42.292 -12.463 1.00 86.31 68 GLU A C 1
ATOM 528 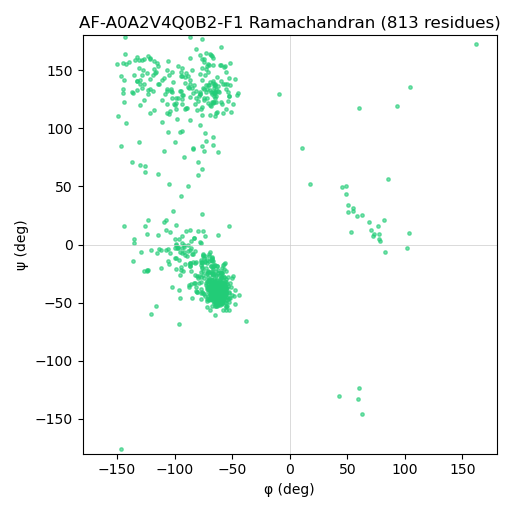O O . GLU A 1 68 ? -12.853 41.116 -12.780 1.00 86.31 68 GLU A O 1
ATOM 533 N N . ILE A 1 69 ? -11.433 42.858 -12.604 1.00 87.12 69 ILE A N 1
ATOM 534 C CA . ILE A 1 69 ? -10.278 42.145 -13.164 1.00 87.12 69 ILE A CA 1
ATOM 535 C C . ILE A 1 69 ? -9.941 40.920 -12.312 1.00 87.12 69 ILE A C 1
ATOM 537 O O . ILE A 1 69 ? -9.797 39.815 -12.840 1.00 87.12 69 ILE A O 1
ATOM 541 N N . LEU A 1 70 ? -9.869 41.070 -10.986 1.00 90.75 70 LEU A N 1
ATOM 542 C CA . LEU A 1 70 ? -9.561 39.956 -10.089 1.00 90.75 70 LEU A CA 1
ATOM 543 C C . LEU A 1 70 ? -10.651 38.875 -10.098 1.00 90.75 70 LEU A C 1
ATOM 545 O O . LEU A 1 70 ? -10.326 37.688 -10.039 1.00 90.75 70 LEU A O 1
ATOM 549 N N . GLN A 1 71 ? -11.930 39.226 -10.228 1.00 88.19 71 GLN A N 1
ATOM 550 C CA . GLN A 1 71 ? -12.998 38.230 -10.374 1.00 88.19 71 GLN A CA 1
ATOM 551 C C . GLN A 1 71 ? -12.874 37.438 -11.689 1.00 88.19 71 GLN A C 1
ATOM 553 O O . GLN A 1 71 ? -13.018 36.206 -11.685 1.00 88.19 71 GLN A O 1
ATOM 558 N N . SER A 1 72 ? -12.550 38.111 -12.798 1.00 84.94 72 SER A N 1
ATOM 559 C CA . SER A 1 72 ? -12.298 37.457 -14.090 1.00 84.94 72 SER A CA 1
ATOM 560 C C . SER A 1 72 ? -11.075 36.533 -14.025 1.00 84.94 72 SER A C 1
ATOM 562 O O . SER A 1 72 ? -11.147 35.344 -14.349 1.00 84.94 72 SER A O 1
ATOM 564 N N . TRP A 1 73 ? -9.959 37.030 -13.487 1.00 88.81 73 TRP A N 1
ATOM 565 C CA . TRP A 1 73 ? -8.707 36.279 -13.377 1.00 88.81 73 TRP A CA 1
ATOM 566 C C . TRP A 1 73 ? -8.809 35.089 -12.428 1.00 88.81 73 TRP A C 1
ATOM 568 O O . TRP A 1 73 ? -8.184 34.051 -12.658 1.00 88.81 73 TRP A O 1
ATOM 578 N N . TYR A 1 74 ? -9.616 35.202 -11.374 1.00 88.94 74 TYR A N 1
ATOM 579 C CA . TYR A 1 74 ? -9.913 34.080 -10.495 1.00 88.94 74 TYR A CA 1
ATOM 580 C C . TYR A 1 74 ? -10.664 32.974 -11.245 1.00 88.94 74 TYR A C 1
ATOM 582 O O . TYR A 1 74 ? -10.300 31.796 -11.148 1.00 88.94 74 TYR A O 1
ATOM 590 N N . SER A 1 75 ? -11.681 33.350 -12.026 1.00 84.00 75 SER A N 1
ATOM 591 C CA . SER A 1 75 ? -12.465 32.420 -12.847 1.00 84.00 75 SER A CA 1
ATOM 592 C C . SER A 1 75 ? -11.569 31.701 -13.859 1.00 84.00 75 SER A C 1
ATOM 594 O O . SER A 1 75 ? -11.598 30.477 -13.949 1.00 84.00 75 SER A O 1
ATOM 596 N N . TYR A 1 76 ? -10.662 32.435 -14.508 1.00 84.44 76 TYR A N 1
ATOM 597 C CA . TYR A 1 76 ? -9.630 31.874 -15.381 1.00 84.44 76 TYR A CA 1
ATOM 598 C C . TYR A 1 76 ? -8.698 30.877 -14.669 1.00 84.44 76 TYR A C 1
ATOM 600 O O . TYR A 1 76 ? -8.429 29.769 -15.149 1.00 84.44 76 TYR A O 1
ATOM 608 N N . ALA A 1 77 ? -8.175 31.271 -13.506 1.00 83.31 77 ALA A N 1
ATOM 609 C CA . ALA A 1 77 ? -7.200 30.489 -12.756 1.00 83.31 77 ALA A CA 1
ATOM 610 C C . ALA A 1 77 ? -7.791 29.187 -12.194 1.00 83.31 77 ALA A C 1
ATOM 612 O O . ALA A 1 77 ? -7.061 28.205 -12.004 1.00 83.31 77 ALA A O 1
ATOM 613 N N . THR A 1 78 ? -9.099 29.178 -11.928 1.00 78.81 78 THR A N 1
ATOM 614 C CA . THR A 1 78 ? -9.826 28.061 -11.309 1.00 78.81 78 THR A CA 1
ATOM 615 C C . THR A 1 78 ? -10.744 27.296 -12.267 1.00 78.81 78 THR A C 1
ATOM 617 O O . THR A 1 78 ? -11.249 26.239 -11.889 1.00 78.81 78 THR A O 1
ATOM 620 N N . GLY A 1 79 ? -10.888 27.753 -13.516 1.00 70.62 79 GLY A N 1
ATOM 621 C CA . GLY A 1 79 ? -11.683 27.106 -14.561 1.00 70.62 79 GLY A CA 1
ATOM 622 C C . GLY A 1 79 ? -11.219 25.688 -14.919 1.00 70.62 79 GLY A C 1
ATOM 623 O O . GLY A 1 79 ? -10.048 25.309 -14.761 1.00 70.62 79 GLY A O 1
ATOM 624 N N . TYR A 1 80 ? -12.136 24.863 -15.428 1.00 60.41 80 TYR A N 1
ATOM 625 C CA . TYR A 1 80 ? -11.829 23.491 -15.843 1.00 60.41 80 TYR A CA 1
ATOM 626 C C . TYR A 1 80 ? -10.883 23.469 -17.057 1.00 60.41 80 TYR A C 1
ATOM 628 O O . TYR A 1 80 ? -10.791 24.413 -17.835 1.00 60.41 80 TYR A O 1
ATOM 636 N N . LYS A 1 81 ? -10.109 22.388 -17.226 1.00 56.06 81 LYS A N 1
ATOM 637 C CA . LYS A 1 81 ? -9.150 22.262 -18.347 1.00 56.06 81 LYS A CA 1
ATOM 638 C C . LYS A 1 81 ? -9.820 22.149 -19.726 1.00 56.06 81 LYS A C 1
ATOM 640 O O . LYS A 1 81 ? -9.120 22.205 -20.727 1.00 56.06 81 LYS A O 1
ATOM 645 N N . GLU A 1 82 ? -11.130 21.943 -19.783 1.00 51.53 82 GLU A N 1
ATOM 646 C CA . GLU A 1 82 ? -11.866 21.662 -21.021 1.00 51.53 82 GLU A CA 1
ATOM 647 C C . GLU A 1 82 ? -12.304 22.948 -21.756 1.00 51.53 82 GLU A C 1
ATOM 649 O O . GLU A 1 82 ? -12.526 22.900 -22.962 1.00 51.53 82 GLU A O 1
ATOM 654 N N . ASP A 1 83 ? -12.280 24.112 -21.088 1.00 60.28 83 ASP A N 1
ATOM 655 C CA . ASP A 1 83 ? -12.694 25.417 -21.637 1.00 60.28 83 ASP A CA 1
ATOM 656 C C . ASP A 1 83 ? -11.523 26.397 -21.888 1.00 60.28 83 ASP A C 1
ATOM 658 O O . ASP A 1 83 ? -11.743 27.591 -22.060 1.00 60.28 83 ASP A O 1
ATOM 662 N N . ILE A 1 84 ? -10.268 25.922 -21.987 1.00 59.31 84 ILE A N 1
ATOM 663 C CA . ILE A 1 84 ? -9.050 26.771 -22.075 1.00 59.31 84 ILE A CA 1
ATOM 664 C C . ILE A 1 84 ? -9.163 27.905 -23.109 1.00 59.31 84 ILE A C 1
ATOM 666 O O . ILE A 1 84 ? -8.688 29.003 -22.848 1.00 59.31 84 ILE A O 1
ATOM 670 N N . LYS A 1 85 ? -9.783 27.665 -24.274 1.00 61.88 85 LYS A N 1
ATOM 671 C CA . LYS A 1 85 ? -9.967 28.710 -25.296 1.00 61.88 85 LYS A CA 1
ATOM 672 C C . LYS A 1 85 ? -10.926 29.813 -24.841 1.00 61.88 85 LYS A C 1
ATOM 674 O O . LYS A 1 85 ? -10.626 30.977 -25.057 1.00 61.88 85 LYS A O 1
ATOM 679 N N . LYS A 1 86 ? -12.045 29.460 -24.200 1.00 65.00 86 LYS A N 1
ATOM 680 C CA . LYS A 1 86 ? -12.992 30.437 -23.641 1.00 65.00 86 LYS A CA 1
ATOM 681 C C . LYS A 1 86 ? -12.375 31.174 -22.459 1.00 65.00 86 LYS A C 1
ATOM 683 O O . LYS A 1 86 ? -12.496 32.384 -22.373 1.00 65.00 86 LYS A O 1
ATOM 688 N N . ASP A 1 87 ? -11.655 30.456 -21.603 1.00 66.38 87 ASP A N 1
ATOM 689 C CA . ASP A 1 87 ? -10.975 31.023 -20.442 1.00 66.38 87 ASP A CA 1
ATOM 690 C C . ASP A 1 87 ? -9.906 32.048 -20.861 1.00 66.38 87 ASP A C 1
ATOM 692 O O . ASP A 1 87 ? -9.846 33.137 -20.298 1.00 66.38 87 ASP A O 1
ATOM 696 N N . VAL A 1 88 ? -9.073 31.736 -21.864 1.00 68.00 88 VAL A N 1
ATOM 697 C CA . VAL A 1 88 ? -8.059 32.679 -22.379 1.00 68.00 88 VAL A CA 1
ATOM 698 C C . VAL A 1 88 ? -8.716 33.914 -22.985 1.00 68.00 88 VAL A C 1
ATOM 700 O O . VAL A 1 88 ? -8.236 35.013 -22.741 1.00 68.00 88 VAL A O 1
ATOM 703 N N . VAL A 1 89 ? -9.830 33.749 -23.704 1.00 69.19 89 VAL A N 1
ATOM 704 C CA . VAL A 1 89 ? -10.615 34.874 -24.230 1.00 69.19 89 VAL A CA 1
ATOM 705 C C . VAL A 1 89 ? -11.150 35.741 -23.091 1.00 69.19 89 VAL A C 1
ATOM 707 O O . VAL A 1 89 ? -10.885 36.933 -23.095 1.00 69.19 89 VAL A O 1
ATOM 710 N N . ILE A 1 90 ? -11.769 35.155 -22.061 1.00 67.00 90 ILE A N 1
ATOM 711 C CA . ILE A 1 90 ? -12.254 35.878 -20.868 1.00 67.00 90 ILE A CA 1
ATOM 712 C C . ILE A 1 90 ? -11.116 36.643 -20.172 1.00 67.00 90 ILE A C 1
ATOM 714 O O . ILE A 1 90 ? -11.276 37.793 -19.764 1.00 67.00 90 ILE A O 1
ATOM 718 N N . PHE A 1 91 ? -9.946 36.014 -20.044 1.00 74.00 91 PHE A N 1
ATOM 719 C CA . PHE A 1 91 ? -8.768 36.646 -19.461 1.00 74.00 91 PHE A CA 1
ATOM 720 C C . PHE A 1 91 ? -8.271 37.816 -20.323 1.00 74.00 91 PHE A C 1
ATOM 722 O O . PHE A 1 91 ? -8.013 38.896 -19.796 1.00 74.00 91 PHE A O 1
ATOM 729 N N . SER A 1 92 ? -8.173 37.637 -21.640 1.00 72.88 92 SER A N 1
ATOM 730 C CA . SER A 1 92 ? -7.732 38.677 -22.573 1.00 72.88 92 SER A CA 1
ATOM 731 C C . SER A 1 92 ? -8.737 39.821 -22.729 1.00 72.88 92 SER A C 1
ATOM 733 O O . SER A 1 92 ? -8.312 40.963 -22.838 1.00 72.88 92 SER A O 1
ATOM 735 N N . GLU A 1 93 ? -10.041 39.544 -22.701 1.00 74.12 93 GLU A N 1
ATOM 736 C CA . GLU A 1 93 ? -11.117 40.547 -22.756 1.00 74.12 93 GLU A CA 1
ATOM 737 C C . GLU A 1 93 ? -11.203 41.382 -21.473 1.00 74.12 93 GLU A C 1
ATOM 739 O O . GLU A 1 93 ? -11.666 42.517 -21.515 1.00 74.12 93 GLU A O 1
ATOM 744 N N . SER A 1 94 ? -10.719 40.856 -20.340 1.00 75.00 94 SER A N 1
ATOM 745 C CA . SER A 1 94 ? -10.623 41.621 -19.088 1.00 75.00 94 SER A CA 1
ATOM 746 C C . SER A 1 94 ? -9.478 42.641 -19.058 1.00 75.00 94 SER A C 1
ATOM 748 O O . SER A 1 94 ? -9.394 43.436 -18.122 1.00 75.00 94 SER A O 1
ATOM 750 N N . LEU A 1 95 ? -8.573 42.610 -20.042 1.00 78.38 95 LEU A N 1
ATOM 751 C CA . LEU A 1 95 ? -7.453 43.544 -20.143 1.00 78.38 95 LEU A CA 1
ATOM 752 C C . LEU A 1 95 ? -7.844 44.771 -20.986 1.00 78.38 95 LEU A C 1
ATOM 754 O O . LEU A 1 95 ? -8.536 44.618 -21.994 1.00 78.38 95 LEU A O 1
ATOM 758 N N . PRO A 1 96 ? -7.355 45.979 -20.648 1.00 78.50 96 PRO A N 1
ATOM 759 C CA . PRO A 1 96 ? -7.532 47.157 -21.496 1.00 78.50 96 PRO A CA 1
ATOM 760 C C . PRO A 1 96 ? -7.010 46.943 -22.925 1.00 78.50 96 PRO A C 1
ATOM 762 O O . PRO A 1 96 ? -6.037 46.220 -23.148 1.00 78.50 96 PRO A O 1
ATOM 765 N N . SER A 1 97 ? -7.633 47.595 -23.912 1.00 74.00 97 SER A N 1
ATOM 766 C CA . SER A 1 97 ? -7.332 47.387 -25.340 1.00 74.00 97 SER A CA 1
ATOM 767 C C . SER A 1 97 ? -5.900 47.757 -25.756 1.00 74.00 97 SER A C 1
ATOM 769 O O . SER A 1 97 ? -5.419 47.284 -26.786 1.00 74.00 97 SER A O 1
ATOM 771 N N . ASP A 1 98 ? -5.236 48.609 -24.975 1.00 77.44 98 ASP A N 1
ATOM 772 C CA . ASP A 1 98 ? -3.853 49.068 -25.128 1.00 77.44 98 ASP A CA 1
ATOM 773 C C . ASP A 1 98 ? -2.832 48.235 -24.321 1.00 77.44 98 ASP A C 1
ATOM 775 O O . ASP A 1 98 ? -1.628 48.494 -24.388 1.00 77.44 98 ASP A O 1
ATOM 779 N N . CYS A 1 99 ? -3.286 47.201 -23.604 1.00 77.38 99 CYS A N 1
ATOM 780 C CA . CYS A 1 99 ? -2.445 46.273 -22.851 1.00 77.38 99 CYS A CA 1
ATOM 781 C C . CYS A 1 99 ? -1.683 45.299 -23.787 1.00 77.38 99 CYS A C 1
ATOM 783 O O . CYS A 1 99 ? -2.226 44.874 -24.817 1.00 77.38 99 CYS A O 1
ATOM 785 N N . PRO A 1 100 ? -0.438 44.884 -23.457 1.00 77.00 100 PRO A N 1
ATOM 786 C CA . PRO A 1 100 ? 0.290 43.875 -24.228 1.00 77.00 100 PRO A CA 1
ATOM 787 C C . PRO A 1 100 ? -0.520 42.582 -24.434 1.00 77.00 100 PRO A C 1
ATOM 789 O O . PRO A 1 100 ? -1.018 41.979 -23.484 1.00 77.00 100 PRO A O 1
ATOM 792 N N . ARG A 1 101 ? -0.643 42.121 -25.688 1.00 68.62 101 ARG A N 1
ATOM 793 C CA . ARG A 1 101 ? -1.463 40.942 -26.012 1.00 68.62 101 ARG A CA 1
ATOM 794 C C . ARG A 1 101 ? -0.792 39.639 -25.586 1.00 68.62 101 ARG A C 1
ATOM 796 O O . ARG A 1 101 ? 0.361 39.371 -25.919 1.00 68.62 101 ARG A O 1
ATOM 803 N N . ILE A 1 102 ? -1.570 38.776 -24.942 1.00 68.38 102 ILE A N 1
ATOM 804 C CA . ILE A 1 102 ? -1.208 37.381 -24.682 1.00 68.38 102 ILE A CA 1
ATOM 805 C C . ILE A 1 102 ? -1.756 36.521 -25.823 1.00 68.38 102 ILE A C 1
ATOM 807 O O . ILE A 1 102 ? -2.926 36.618 -26.173 1.00 68.38 102 ILE A O 1
ATOM 811 N N . HIS A 1 103 ? -0.902 35.695 -26.431 1.00 63.19 103 HIS A N 1
ATOM 812 C CA . HIS A 1 103 ? -1.277 34.850 -27.569 1.00 63.19 103 HIS A CA 1
ATOM 813 C C . HIS A 1 103 ? -1.826 33.477 -27.123 1.00 63.19 103 HIS A C 1
ATOM 815 O O . HIS A 1 103 ? -1.314 32.869 -26.178 1.00 63.19 103 HIS A O 1
ATOM 821 N N . ASP A 1 104 ? -2.802 32.944 -27.872 1.00 55.78 104 ASP A N 1
ATOM 822 C CA . ASP A 1 104 ? -3.641 31.764 -27.562 1.00 55.78 104 ASP A CA 1
ATOM 823 C C . ASP A 1 104 ? -2.910 30.484 -27.109 1.00 55.78 104 ASP A C 1
ATOM 825 O O . ASP A 1 104 ? -3.463 29.666 -26.372 1.00 55.78 104 ASP A O 1
ATOM 829 N N . PHE A 1 105 ? -1.653 30.278 -27.512 1.00 50.81 105 PHE A N 1
ATOM 830 C CA . PHE A 1 105 ? -0.900 29.048 -27.223 1.00 50.81 105 PHE A CA 1
ATOM 831 C C . PHE A 1 105 ? -0.340 28.953 -25.787 1.00 50.81 105 PHE A C 1
ATOM 833 O O . PHE A 1 105 ? 0.338 27.979 -25.455 1.00 50.81 105 PHE A O 1
ATOM 840 N N . GLN A 1 106 ? -0.603 29.945 -24.927 1.00 59.03 106 GLN A N 1
ATOM 841 C CA . GLN A 1 106 ? 0.041 30.095 -23.612 1.00 59.03 106 GLN A CA 1
ATOM 842 C C . GLN A 1 106 ? -0.892 29.879 -22.407 1.00 59.03 106 GLN A C 1
ATOM 844 O O . GLN A 1 106 ? -0.411 29.834 -21.275 1.00 59.03 106 GLN A O 1
ATOM 849 N N . GLY A 1 107 ? -2.200 29.682 -22.611 1.00 62.28 107 GLY A N 1
ATOM 850 C CA . GLY A 1 107 ? -3.200 29.773 -21.538 1.00 62.28 107 GLY A CA 1
ATOM 851 C C . GLY A 1 107 ? -2.916 28.922 -20.289 1.00 62.28 107 GLY A C 1
ATOM 852 O O . GLY A 1 107 ? -2.758 29.426 -19.174 1.00 62.28 107 GLY A O 1
ATOM 853 N N . VAL A 1 108 ? -2.739 27.609 -20.452 1.00 67.75 108 VAL A N 1
ATOM 854 C CA . VAL A 1 108 ? -2.498 26.704 -19.307 1.00 67.75 108 VAL A CA 1
ATOM 855 C C . VAL A 1 108 ? -1.244 27.087 -18.508 1.00 67.75 108 VAL A C 1
ATOM 857 O O . VAL A 1 108 ? -1.221 26.904 -17.290 1.00 67.75 108 VAL A O 1
ATOM 860 N N . ALA A 1 109 ? -0.226 27.652 -19.166 1.00 74.38 109 ALA A N 1
ATOM 861 C CA . ALA A 1 109 ? 1.018 28.059 -18.519 1.00 74.38 109 ALA A CA 1
ATOM 862 C C . ALA A 1 109 ? 0.833 29.242 -17.554 1.00 74.38 109 ALA A C 1
ATOM 864 O O . ALA A 1 109 ? 1.594 29.350 -16.595 1.00 74.38 109 ALA A O 1
ATOM 865 N N . LEU A 1 110 ? -0.187 30.084 -17.764 1.00 81.62 110 LEU A N 1
ATOM 866 C CA . LEU A 1 110 ? -0.438 31.292 -16.969 1.00 81.62 110 LEU A CA 1
ATOM 867 C C . LEU A 1 110 ? -1.272 31.045 -15.707 1.00 81.62 110 LEU A C 1
ATOM 869 O O . LEU A 1 110 ? -1.245 31.859 -14.787 1.00 81.62 110 LEU A O 1
ATOM 873 N N . ARG A 1 111 ? -1.963 29.902 -15.596 1.00 85.25 111 ARG A N 1
ATOM 874 C CA . ARG A 1 111 ? -2.813 29.610 -14.426 1.00 85.25 111 ARG A CA 1
ATOM 875 C C . ARG A 1 111 ? -2.022 29.560 -13.115 1.00 85.25 111 ARG A C 1
ATOM 877 O O . ARG A 1 111 ? -2.465 30.120 -12.121 1.00 85.25 111 ARG A O 1
ATOM 884 N N . ASN A 1 112 ? -0.860 28.903 -13.089 1.00 88.62 112 ASN A N 1
ATOM 885 C CA . ASN A 1 112 ? -0.033 28.830 -11.875 1.00 88.62 112 ASN A CA 1
ATOM 886 C C . ASN A 1 112 ? 0.557 30.199 -11.468 1.00 88.62 112 ASN A C 1
ATOM 888 O O . ASN A 1 112 ? 0.466 30.528 -10.288 1.00 88.62 112 ASN A O 1
ATOM 892 N N . PRO A 1 113 ? 1.104 31.007 -12.396 1.00 89.69 113 PRO A N 1
ATOM 893 C CA . PRO A 1 113 ? 1.462 32.401 -12.126 1.00 89.69 113 PRO A CA 1
ATOM 894 C C . PRO A 1 113 ? 0.314 33.257 -11.576 1.00 89.69 113 PRO A C 1
ATOM 896 O O . PRO A 1 113 ? 0.485 33.941 -10.575 1.00 89.69 113 PRO A O 1
ATOM 899 N N . ILE A 1 114 ? -0.889 33.167 -12.149 1.00 90.62 114 ILE A N 1
ATOM 900 C CA . ILE A 1 114 ? -2.043 33.932 -11.649 1.00 90.62 114 ILE A CA 1
ATOM 901 C C . ILE A 1 114 ? -2.467 33.436 -10.260 1.00 90.62 114 ILE A C 1
ATOM 903 O O . ILE A 1 114 ? -2.745 34.233 -9.370 1.00 90.62 114 ILE A O 1
ATOM 907 N N . LYS A 1 115 ? -2.445 32.122 -10.007 1.00 91.94 115 LYS A N 1
ATOM 908 C CA . LYS A 1 115 ? -2.668 31.578 -8.657 1.00 91.94 115 LYS A CA 1
ATOM 909 C C . LYS A 1 115 ? -1.624 32.063 -7.644 1.00 91.94 115 LYS A C 1
ATOM 911 O O . LYS A 1 115 ? -1.971 32.235 -6.480 1.00 91.94 115 LYS A O 1
ATOM 916 N N . LEU A 1 116 ? -0.373 32.277 -8.062 1.00 92.81 116 LEU A N 1
ATOM 917 C CA . LEU A 1 116 ? 0.659 32.891 -7.222 1.00 92.81 116 LEU A CA 1
ATOM 918 C C . LEU A 1 116 ? 0.293 34.343 -6.875 1.00 92.81 116 LEU A C 1
ATOM 920 O O . LEU A 1 116 ? 0.390 34.710 -5.708 1.00 92.81 116 LEU A O 1
ATOM 924 N N . LEU A 1 117 ? -0.214 35.129 -7.831 1.00 94.19 117 LEU A N 1
ATOM 925 C CA . LEU A 1 117 ? -0.729 36.476 -7.557 1.00 94.19 117 LEU A CA 1
ATOM 926 C C . LEU A 1 117 ? -1.853 36.458 -6.506 1.00 94.19 117 LEU A C 1
ATOM 928 O O . LEU A 1 117 ? -1.832 37.261 -5.580 1.00 94.19 117 LEU A O 1
ATOM 932 N N . PHE A 1 118 ? -2.791 35.508 -6.581 1.00 94.69 118 PHE A N 1
ATOM 933 C CA . PHE A 1 118 ? -3.846 35.353 -5.566 1.00 94.69 118 PHE A CA 1
ATOM 934 C C . PHE A 1 118 ? -3.308 35.005 -4.170 1.00 94.69 118 PHE A C 1
ATOM 936 O O . PHE A 1 118 ? -3.854 35.477 -3.175 1.00 94.69 118 PHE A O 1
ATOM 943 N N . LEU A 1 119 ? -2.226 34.224 -4.076 1.00 92.31 119 LEU A N 1
ATOM 944 C CA . LEU A 1 119 ? -1.556 33.978 -2.794 1.00 92.31 119 LEU A CA 1
ATOM 945 C C . LEU A 1 119 ? -0.910 35.252 -2.235 1.00 92.31 119 LEU A C 1
ATOM 947 O O . LEU A 1 119 ? -1.014 35.503 -1.038 1.00 92.31 119 LEU A O 1
ATOM 951 N N . LEU A 1 120 ? -0.298 36.073 -3.092 1.00 94.06 120 LEU A N 1
ATOM 952 C CA . LEU A 1 120 ? 0.302 37.351 -2.696 1.00 94.06 120 LEU A CA 1
ATOM 953 C C . LEU A 1 120 ? -0.761 38.384 -2.294 1.00 94.06 120 LEU A C 1
ATOM 955 O O . LEU A 1 120 ? -0.583 39.089 -1.306 1.00 94.06 120 LEU A O 1
ATOM 959 N N . LEU A 1 121 ? -1.905 38.420 -2.981 1.00 94.44 121 LEU A N 1
ATOM 960 C CA . LEU A 1 121 ? -3.056 39.244 -2.596 1.00 94.44 121 LEU A CA 1
ATOM 961 C C . LEU A 1 121 ? -3.620 38.832 -1.231 1.00 94.44 121 LEU A C 1
ATOM 963 O O . LEU A 1 121 ? -3.954 39.695 -0.416 1.00 94.44 121 LEU A O 1
ATOM 967 N N . TYR A 1 122 ? -3.691 37.526 -0.958 1.00 93.50 122 TYR A N 1
ATOM 968 C CA . TYR A 1 122 ? -4.043 37.011 0.365 1.00 93.50 122 TYR A CA 1
ATOM 969 C C . TYR A 1 122 ? -2.993 37.418 1.412 1.00 93.50 122 TYR A C 1
ATOM 971 O O . TYR A 1 122 ? -3.343 38.023 2.420 1.00 93.50 122 TYR A O 1
ATOM 979 N N . LYS A 1 123 ? -1.696 37.198 1.151 1.00 91.94 123 LYS A N 1
ATOM 980 C CA . LYS A 1 123 ? -0.591 37.635 2.029 1.00 91.94 123 LYS A CA 1
ATOM 981 C C . LYS A 1 123 ? -0.672 39.135 2.352 1.00 91.94 123 LYS A C 1
ATOM 983 O O . LYS A 1 123 ? -0.499 39.529 3.502 1.00 91.94 123 LYS A O 1
ATOM 988 N N . ASN A 1 124 ? -1.005 39.963 1.362 1.00 92.69 124 ASN A N 1
ATOM 989 C CA . ASN A 1 124 ? -1.168 41.413 1.498 1.00 92.69 124 ASN A CA 1
ATOM 990 C C . ASN A 1 124 ? -2.524 41.840 2.103 1.00 92.69 124 ASN A C 1
ATOM 992 O O . ASN A 1 124 ? -2.861 43.032 2.101 1.00 92.69 124 ASN A O 1
ATOM 996 N N . ARG A 1 125 ? -3.285 40.880 2.652 1.00 93.31 125 ARG A N 1
ATOM 997 C CA . ARG A 1 125 ? -4.578 41.053 3.332 1.00 93.31 125 ARG A CA 1
ATOM 998 C C . ARG A 1 125 ? -5.618 41.772 2.470 1.00 93.31 125 ARG A C 1
ATOM 1000 O O . ARG A 1 125 ? -6.431 42.540 2.980 1.00 93.31 125 ARG A O 1
ATOM 1007 N N . ALA A 1 126 ? -5.552 41.589 1.151 1.00 93.69 126 ALA A N 1
ATOM 1008 C CA . ALA A 1 126 ? -6.471 42.220 0.207 1.00 93.69 126 ALA A CA 1
ATOM 1009 C C . ALA A 1 126 ? -7.750 41.398 0.022 1.00 93.69 126 ALA A C 1
ATOM 1011 O O . ALA A 1 126 ? -8.826 41.962 -0.174 1.00 93.69 126 ALA A O 1
ATOM 1012 N N . ILE A 1 127 ? -7.626 40.070 0.088 1.00 94.62 127 ILE A N 1
ATOM 1013 C CA . ILE A 1 127 ? -8.693 39.122 -0.233 1.00 94.62 127 ILE A CA 1
ATOM 1014 C C . ILE A 1 127 ? -8.675 37.913 0.704 1.00 94.62 127 ILE A C 1
ATOM 1016 O O . ILE A 1 127 ? -7.616 37.522 1.190 1.00 94.62 127 ILE A O 1
ATOM 1020 N N . LEU A 1 128 ? -9.829 37.265 0.859 1.00 93.31 128 LEU A N 1
ATOM 1021 C CA . LEU A 1 128 ? -9.955 35.882 1.321 1.00 93.31 128 LEU A CA 1
ATOM 1022 C C . LEU A 1 128 ? -10.333 34.993 0.139 1.00 93.31 128 LEU A C 1
ATOM 1024 O O . LEU A 1 128 ? -11.266 35.296 -0.611 1.00 93.31 128 LEU A O 1
ATOM 1028 N N . LEU A 1 129 ? -9.644 33.871 -0.026 1.00 92.56 129 LEU A N 1
ATOM 1029 C CA . LEU A 1 129 ? -9.909 32.932 -1.111 1.00 92.56 129 LEU A CA 1
ATOM 1030 C C . LEU A 1 129 ? -11.027 31.961 -0.717 1.00 92.56 129 LEU A C 1
ATOM 1032 O O . LEU A 1 129 ? -11.197 31.663 0.459 1.00 92.56 129 LEU A O 1
ATOM 1036 N N . PRO A 1 130 ? -11.819 31.456 -1.669 1.00 88.62 130 PRO A N 1
ATOM 1037 C CA . PRO A 1 130 ? -12.869 30.492 -1.363 1.00 88.62 130 PRO A CA 1
ATOM 1038 C C . PRO A 1 130 ? -12.285 29.094 -1.114 1.00 88.62 130 PRO A C 1
ATOM 1040 O O . PRO A 1 130 ? -11.204 28.753 -1.597 1.00 88.62 130 PRO A O 1
ATOM 1043 N N . TYR A 1 131 ? -13.038 28.228 -0.429 1.00 83.12 131 TYR A N 1
ATOM 1044 C CA . TYR A 1 131 ? -12.575 26.879 -0.050 1.00 83.12 131 TYR A CA 1
ATOM 1045 C C . TYR A 1 131 ? -12.206 25.986 -1.251 1.00 83.12 131 TYR A C 1
ATOM 1047 O O . TYR A 1 131 ? -11.389 25.064 -1.151 1.00 83.12 131 TYR A O 1
ATOM 1055 N N . GLY A 1 132 ? -12.817 26.260 -2.407 1.00 77.75 132 GLY A N 1
ATOM 1056 C CA . GLY A 1 132 ? -12.522 25.597 -3.675 1.00 77.75 132 GLY A CA 1
ATOM 1057 C C . GLY A 1 132 ? -11.196 26.014 -4.318 1.00 77.75 132 GLY A C 1
ATOM 1058 O O . GLY A 1 132 ? -10.780 25.368 -5.276 1.00 77.75 132 GLY A O 1
ATOM 1059 N N . PHE A 1 133 ? -10.518 27.052 -3.816 1.00 86.81 133 PHE A N 1
ATOM 1060 C CA . PHE A 1 133 ? -9.256 27.504 -4.388 1.00 86.81 133 PHE A CA 1
ATOM 1061 C C . PHE A 1 133 ? -8.173 26.430 -4.251 1.00 86.81 133 PHE A C 1
ATOM 1063 O O . PHE A 1 133 ? -7.819 25.967 -3.163 1.00 86.81 133 PHE A O 1
ATOM 1070 N N . GLU A 1 134 ? -7.611 26.040 -5.389 1.00 81.50 134 GLU A N 1
ATOM 1071 C CA . GLU A 1 134 ? -6.473 25.138 -5.447 1.00 81.50 134 GLU A CA 1
ATOM 1072 C C . GLU A 1 134 ? -5.193 25.940 -5.635 1.00 81.50 134 GLU A C 1
ATOM 1074 O O . GLU A 1 134 ? -5.026 26.607 -6.659 1.00 81.50 134 GLU A O 1
ATOM 1079 N N . ARG A 1 135 ? -4.256 25.794 -4.697 1.00 78.12 135 ARG A N 1
ATOM 1080 C CA . ARG A 1 135 ? -2.909 26.368 -4.794 1.00 78.12 135 ARG A CA 1
ATOM 1081 C C . ARG A 1 135 ? -2.218 25.995 -6.122 1.00 78.12 135 ARG A C 1
ATOM 1083 O O . ARG A 1 135 ? -2.536 24.956 -6.714 1.00 78.12 135 ARG A O 1
ATOM 1090 N N . PRO A 1 136 ? -1.238 26.782 -6.588 1.00 82.50 136 PRO A N 1
ATOM 1091 C CA . PRO A 1 136 ? -0.431 26.377 -7.730 1.00 82.50 136 PRO A CA 1
ATOM 1092 C C . PRO A 1 136 ? 0.379 25.121 -7.361 1.00 82.50 136 PRO A C 1
ATOM 1094 O O . PRO A 1 136 ? 0.995 25.049 -6.298 1.00 82.50 136 PRO A O 1
ATOM 1097 N N . THR A 1 137 ? 0.338 24.087 -8.208 1.00 69.31 137 THR A N 1
ATOM 1098 C CA . THR A 1 137 ? 1.029 22.806 -7.958 1.00 69.31 137 THR A CA 1
ATOM 1099 C C . THR A 1 137 ? 1.802 22.338 -9.191 1.00 69.31 137 THR A C 1
ATOM 1101 O O . THR A 1 137 ? 1.504 22.747 -10.315 1.00 69.31 137 THR A O 1
ATOM 1104 N N . THR A 1 138 ? 2.759 21.423 -8.986 1.00 59.25 138 THR A N 1
ATOM 1105 C CA . THR A 1 138 ? 3.409 20.572 -10.011 1.00 59.25 138 THR A CA 1
ATOM 1106 C C . THR A 1 138 ? 4.478 21.188 -10.928 1.00 59.25 138 THR A C 1
ATOM 1108 O O . THR A 1 138 ? 4.863 20.544 -11.903 1.00 59.25 138 THR A O 1
ATOM 1111 N N . ALA A 1 139 ? 5.044 22.358 -10.613 1.00 67.62 139 ALA A N 1
ATOM 1112 C CA . ALA A 1 139 ? 6.134 22.936 -11.408 1.00 67.62 139 ALA A CA 1
ATOM 1113 C C . ALA A 1 139 ? 7.396 23.207 -10.574 1.00 67.62 139 ALA A C 1
ATOM 1115 O O . ALA A 1 139 ? 7.319 23.872 -9.551 1.00 67.62 139 ALA A O 1
ATOM 1116 N N . ARG A 1 140 ? 8.565 22.746 -11.048 1.00 73.25 140 ARG A N 1
ATOM 1117 C CA . ARG A 1 140 ? 9.863 22.902 -10.352 1.00 73.25 140 ARG A CA 1
ATOM 1118 C C . ARG A 1 140 ? 10.234 24.359 -10.048 1.00 73.25 140 ARG A C 1
ATOM 1120 O O . ARG A 1 140 ? 10.956 24.614 -9.095 1.00 73.25 140 ARG A O 1
ATOM 1127 N N . TRP A 1 141 ? 9.764 25.310 -10.856 1.00 83.25 141 TRP A N 1
ATOM 1128 C CA . TRP A 1 141 ? 10.025 26.734 -10.631 1.00 83.25 141 TRP A CA 1
ATOM 1129 C C . TRP A 1 141 ? 9.273 27.280 -9.408 1.00 83.25 141 TRP A C 1
ATOM 1131 O O . TRP A 1 141 ? 9.795 28.158 -8.733 1.00 83.25 141 TRP A O 1
ATOM 1141 N N . LEU A 1 142 ? 8.097 26.728 -9.070 1.00 82.56 142 LEU A N 1
ATOM 1142 C CA . LEU A 1 142 ? 7.352 27.127 -7.868 1.00 82.56 142 LEU A CA 1
ATOM 1143 C C . LEU A 1 142 ? 8.124 26.770 -6.598 1.00 82.56 142 LEU A C 1
ATOM 1145 O O . LEU A 1 142 ? 8.118 27.553 -5.658 1.00 82.56 142 LEU A O 1
ATOM 1149 N N . ASP A 1 143 ? 8.826 25.632 -6.589 1.00 78.81 143 ASP A N 1
ATOM 1150 C CA . ASP A 1 143 ? 9.671 25.236 -5.457 1.00 78.81 143 ASP A CA 1
ATOM 1151 C C . ASP A 1 143 ? 10.804 26.252 -5.233 1.00 78.81 143 ASP A C 1
ATOM 1153 O O . ASP A 1 143 ? 11.155 26.543 -4.095 1.00 78.81 143 ASP A O 1
ATOM 1157 N N . SER A 1 144 ? 11.358 26.819 -6.314 1.00 81.75 144 SER A N 1
ATOM 1158 C CA . SER A 1 144 ? 12.356 27.892 -6.223 1.00 81.75 144 SER A CA 1
ATOM 1159 C C . SER A 1 144 ? 11.740 29.180 -5.676 1.00 81.75 144 SER A C 1
ATOM 1161 O O . SER A 1 144 ? 12.292 29.775 -4.752 1.00 81.75 144 SER A O 1
ATOM 1163 N N . VAL A 1 145 ? 10.569 29.580 -6.185 1.00 84.31 145 VAL A N 1
ATOM 1164 C CA . VAL A 1 145 ? 9.858 30.777 -5.707 1.00 84.31 145 VAL A CA 1
ATOM 1165 C C . VAL A 1 145 ? 9.538 30.658 -4.220 1.00 84.31 145 VAL A C 1
ATOM 1167 O O . VAL A 1 145 ? 9.899 31.538 -3.453 1.00 84.31 145 VAL A O 1
ATOM 1170 N N . PHE A 1 146 ? 8.939 29.552 -3.780 1.00 83.06 146 PHE A N 1
ATOM 1171 C CA . PHE A 1 146 ? 8.545 29.367 -2.381 1.00 83.06 146 PHE A CA 1
ATOM 1172 C C . PHE A 1 146 ? 9.715 29.227 -1.397 1.00 83.06 146 PHE A C 1
ATOM 1174 O O . PHE A 1 146 ? 9.485 29.284 -0.191 1.00 83.06 146 PHE A O 1
ATOM 1181 N N . LYS A 1 147 ? 10.944 29.019 -1.885 1.00 79.50 147 LYS A N 1
ATOM 1182 C CA . LYS A 1 147 ? 12.164 29.013 -1.063 1.00 79.50 147 LYS A CA 1
ATOM 1183 C C . LYS A 1 147 ? 12.777 30.400 -0.896 1.00 79.50 147 LYS A C 1
ATOM 1185 O O . LYS A 1 147 ? 13.328 30.684 0.159 1.00 79.50 147 LYS A O 1
ATOM 1190 N N . HIS A 1 148 ? 12.715 31.232 -1.934 1.00 80.75 148 HIS A N 1
ATOM 1191 C CA . HIS A 1 148 ? 13.414 32.522 -1.967 1.00 80.75 148 HIS A CA 1
ATOM 1192 C C . HIS A 1 148 ? 12.487 33.722 -1.753 1.00 80.75 148 HIS A C 1
ATOM 1194 O O . HIS A 1 148 ? 12.962 34.807 -1.437 1.00 80.75 148 HIS A O 1
ATOM 1200 N N . PHE A 1 149 ? 11.177 33.534 -1.913 1.00 83.25 149 PHE A N 1
ATOM 1201 C CA . PHE A 1 149 ? 10.171 34.568 -1.731 1.00 83.25 149 PHE A CA 1
ATOM 1202 C C . PHE A 1 149 ? 9.217 34.173 -0.612 1.00 83.25 149 PHE A C 1
ATOM 1204 O O . PHE A 1 149 ? 8.668 33.068 -0.582 1.00 83.25 149 PHE A O 1
ATOM 1211 N N . GLU A 1 150 ? 8.972 35.113 0.292 1.00 84.56 150 GLU A N 1
ATOM 1212 C CA . GLU A 1 150 ? 7.950 34.972 1.317 1.00 84.56 150 GLU A CA 1
ATOM 1213 C C . GLU A 1 150 ? 6.570 35.136 0.665 1.00 84.56 150 GLU A C 1
ATOM 1215 O O . GLU A 1 150 ? 6.105 36.248 0.434 1.00 84.56 150 GLU A O 1
ATOM 1220 N N . VAL A 1 151 ? 5.924 34.027 0.307 1.00 83.88 151 VAL A N 1
ATOM 1221 C CA . VAL A 1 151 ? 4.604 34.038 -0.357 1.00 83.88 151 VAL A CA 1
ATOM 1222 C C . VAL A 1 151 ? 3.461 33.786 0.630 1.00 83.88 151 VAL A C 1
ATOM 1224 O O . VAL A 1 151 ? 2.316 34.148 0.365 1.00 83.88 151 VAL A O 1
ATOM 1227 N N . TYR A 1 152 ? 3.757 33.182 1.780 1.00 86.12 152 TYR A N 1
ATOM 1228 C CA . TYR A 1 152 ? 2.757 32.759 2.753 1.00 86.12 152 TYR A CA 1
ATOM 1229 C C . TYR A 1 152 ? 2.882 33.550 4.061 1.00 86.12 152 TYR A C 1
ATOM 1231 O O . TYR A 1 152 ? 3.999 33.730 4.539 1.00 86.12 152 TYR A O 1
ATOM 1239 N N . PRO A 1 153 ? 1.764 33.982 4.672 1.00 86.19 153 PRO A N 1
ATOM 1240 C CA . PRO A 1 153 ? 1.773 34.520 6.031 1.00 86.19 153 PRO A CA 1
ATOM 1241 C C . PRO A 1 153 ? 2.070 33.417 7.063 1.00 86.19 153 PRO A C 1
ATOM 1243 O O . PRO A 1 153 ? 1.953 32.228 6.750 1.00 86.19 153 PRO A O 1
ATOM 1246 N N . MET A 1 154 ? 2.428 33.804 8.294 1.00 86.00 154 MET A N 1
ATOM 1247 C CA . MET A 1 154 ? 2.957 32.915 9.346 1.00 86.00 154 MET A CA 1
ATOM 1248 C C . MET A 1 154 ? 2.142 31.631 9.534 1.00 86.00 154 MET A C 1
ATOM 1250 O O . MET A 1 154 ? 2.693 30.533 9.446 1.00 86.00 154 MET A O 1
ATOM 1254 N N . CYS A 1 155 ? 0.820 31.743 9.707 1.00 85.94 155 CYS A N 1
ATOM 1255 C CA . CYS A 1 155 ? -0.028 30.568 9.902 1.00 85.94 155 CYS A CA 1
ATOM 1256 C C . CYS A 1 155 ? 0.030 29.591 8.728 1.00 85.94 155 CYS A C 1
ATOM 1258 O O . CYS A 1 155 ? -0.030 28.387 8.940 1.00 85.94 155 CYS A O 1
ATOM 1260 N N . LEU A 1 156 ? 0.154 30.081 7.494 1.00 84.75 156 LEU A N 1
ATOM 1261 C CA . LEU A 1 156 ? 0.175 29.252 6.291 1.00 84.75 156 LEU A CA 1
ATOM 1262 C C . LEU A 1 156 ? 1.581 28.683 6.014 1.00 84.75 156 LEU A C 1
ATOM 1264 O O . LEU A 1 156 ? 1.705 27.542 5.560 1.00 84.75 156 LEU A O 1
ATOM 1268 N N . ALA A 1 157 ? 2.632 29.433 6.360 1.00 82.25 157 ALA A N 1
ATOM 1269 C CA . ALA A 1 157 ? 4.026 29.001 6.274 1.00 82.25 157 ALA A CA 1
ATOM 1270 C C . ALA A 1 157 ? 4.315 27.766 7.153 1.00 82.25 157 ALA A C 1
ATOM 1272 O O . ALA A 1 157 ? 4.996 26.846 6.694 1.00 82.25 157 ALA A O 1
ATOM 1273 N N . SER A 1 158 ? 3.717 27.674 8.351 1.00 80.19 158 SER A N 1
ATOM 1274 C CA . SER A 1 158 ? 3.763 26.470 9.207 1.00 80.19 158 SER A CA 1
ATOM 1275 C C . SER A 1 158 ? 3.384 25.188 8.464 1.00 80.19 158 SER A C 1
ATOM 1277 O O . SER A 1 158 ? 4.044 24.156 8.574 1.00 80.19 158 SER A O 1
ATOM 1279 N N . PHE A 1 159 ? 2.331 25.238 7.646 1.00 79.25 159 PHE A N 1
ATOM 1280 C CA . PHE A 1 159 ? 1.868 24.054 6.922 1.00 79.25 159 PHE A CA 1
ATOM 1281 C C . PHE A 1 159 ? 2.698 23.798 5.669 1.00 79.25 159 PHE A C 1
ATOM 1283 O O . PHE A 1 159 ? 2.841 22.643 5.280 1.00 79.25 159 PHE A O 1
ATOM 1290 N N . GLN A 1 160 ? 3.300 24.815 5.049 1.00 73.19 160 GLN A N 1
ATOM 1291 C CA . GLN A 1 160 ? 4.237 24.589 3.947 1.00 73.19 160 GLN A CA 1
ATOM 1292 C C . GLN A 1 160 ? 5.392 23.669 4.369 1.00 73.19 160 GLN A C 1
ATOM 1294 O O . GLN A 1 160 ? 5.707 22.742 3.624 1.00 73.19 160 GLN A O 1
ATOM 1299 N N . ARG A 1 161 ? 5.959 23.850 5.567 1.00 68.25 161 ARG A N 1
ATOM 1300 C CA . ARG A 1 161 ? 7.048 22.997 6.083 1.00 68.25 161 ARG A CA 1
ATOM 1301 C C . ARG A 1 161 ? 6.636 21.527 6.216 1.00 68.25 161 ARG A C 1
ATOM 1303 O O . ARG A 1 161 ? 7.434 20.630 5.976 1.00 68.25 161 ARG A O 1
ATOM 1310 N N . LEU A 1 162 ? 5.351 21.247 6.464 1.00 66.88 162 LEU A N 1
ATOM 1311 C CA . LEU A 1 162 ? 4.815 19.874 6.446 1.00 66.88 162 LEU A CA 1
ATOM 1312 C C . LEU A 1 162 ? 4.831 19.217 5.056 1.00 66.88 162 LEU A C 1
ATOM 1314 O O . LEU A 1 162 ? 4.620 18.005 4.950 1.00 66.88 162 LEU A O 1
ATOM 1318 N N . SER A 1 163 ? 5.032 19.999 3.992 1.00 62.84 163 SER A N 1
ATOM 1319 C CA . SER A 1 163 ? 5.178 19.501 2.625 1.00 62.84 163 SER A CA 1
ATOM 1320 C C . SER A 1 163 ? 6.623 19.215 2.220 1.00 62.84 163 SER A C 1
ATOM 1322 O O . SER A 1 163 ? 6.812 18.591 1.176 1.00 62.84 163 SER A O 1
ATOM 1324 N N . ASP A 1 164 ? 7.619 19.599 3.027 1.00 57.03 164 ASP A N 1
ATOM 1325 C CA . ASP A 1 164 ? 9.027 19.324 2.748 1.00 57.03 164 ASP A CA 1
ATOM 1326 C C . ASP A 1 164 ? 9.361 17.865 3.083 1.00 57.03 164 ASP A C 1
ATOM 1328 O O . ASP A 1 164 ? 9.502 17.436 4.225 1.00 57.03 164 ASP A O 1
ATOM 1332 N N . TRP A 1 165 ? 9.462 17.062 2.026 1.00 50.66 165 TRP A N 1
ATOM 1333 C CA . TRP A 1 165 ? 9.701 15.616 2.075 1.00 50.66 165 TRP A CA 1
ATOM 1334 C C . TRP A 1 165 ? 11.117 15.231 2.532 1.00 50.66 165 TRP A C 1
ATOM 1336 O O . TRP A 1 165 ? 11.392 14.039 2.694 1.00 50.66 165 TRP A O 1
ATOM 1346 N N . GLU A 1 166 ? 12.014 16.211 2.669 1.00 43.44 166 GLU A N 1
ATOM 1347 C CA . GLU A 1 166 ? 13.457 16.018 2.858 1.00 43.44 166 GLU A CA 1
ATOM 1348 C C . GLU A 1 166 ? 13.943 16.298 4.288 1.00 43.44 166 GLU A C 1
ATOM 1350 O O . GLU A 1 166 ? 15.032 15.842 4.636 1.00 43.44 166 GLU A O 1
ATOM 1355 N N . GLU A 1 167 ? 13.146 16.944 5.149 1.00 38.53 167 GLU A N 1
ATOM 1356 C CA . GLU A 1 167 ? 13.534 17.135 6.548 1.00 38.53 167 GLU A CA 1
ATOM 1357 C C . GLU A 1 167 ? 13.389 15.846 7.366 1.00 38.53 167 GLU A C 1
ATOM 1359 O O . GLU A 1 167 ? 12.404 15.100 7.296 1.00 38.53 167 GLU A O 1
ATOM 1364 N N . SER A 1 168 ? 14.425 15.572 8.158 1.00 38.28 168 SER A N 1
ATOM 1365 C CA . SER A 1 168 ? 14.478 14.499 9.141 1.00 38.28 168 SER A CA 1
ATOM 1366 C C . SER A 1 168 ? 13.191 14.472 9.968 1.00 38.28 168 SER A C 1
ATOM 1368 O O . SER A 1 168 ? 12.799 15.471 10.556 1.00 38.28 168 SER A O 1
ATOM 1370 N N . TYR A 1 169 ? 12.580 13.288 10.046 1.00 40.72 169 TYR A N 1
ATOM 1371 C CA . TYR A 1 169 ? 11.335 12.904 10.737 1.00 40.72 169 TYR A CA 1
ATOM 1372 C C . TYR A 1 169 ? 11.220 13.267 12.247 1.00 40.72 169 TYR A C 1
ATOM 1374 O O . TYR A 1 169 ? 10.378 12.697 12.946 1.00 40.72 169 TYR A O 1
ATOM 1382 N N . ALA A 1 170 ? 12.060 14.159 12.773 1.00 37.69 170 ALA A N 1
ATOM 1383 C CA . ALA A 1 170 ? 12.212 14.467 14.188 1.00 37.69 170 ALA A CA 1
ATOM 1384 C C . ALA A 1 170 ? 11.091 15.359 14.754 1.00 37.69 170 ALA A C 1
ATOM 1386 O O . ALA A 1 170 ? 10.571 15.028 15.814 1.00 37.69 170 ALA A O 1
ATOM 1387 N N . SER A 1 171 ? 10.634 16.403 14.053 1.00 38.81 171 SER A N 1
ATOM 1388 C CA . SER A 1 171 ? 9.694 17.386 14.636 1.00 38.81 171 SER A CA 1
ATOM 1389 C C . SER A 1 171 ? 8.262 16.865 14.838 1.00 38.81 171 SER A C 1
ATOM 1391 O O . SER A 1 171 ? 7.547 17.319 15.721 1.00 38.81 171 SER A O 1
ATOM 1393 N N . SER A 1 172 ? 7.829 15.856 14.073 1.00 41.53 172 SER A N 1
ATOM 1394 C CA . SER A 1 172 ? 6.443 15.343 14.137 1.00 41.53 172 SER A CA 1
ATOM 1395 C C . SER A 1 172 ? 6.202 14.229 15.167 1.00 41.53 172 SER A C 1
ATOM 1397 O O . SER A 1 172 ? 5.082 13.722 15.271 1.00 41.53 172 SER A O 1
ATOM 1399 N N . HIS A 1 173 ? 7.234 13.807 15.907 1.00 35.16 173 HIS A N 1
ATOM 1400 C CA . HIS A 1 173 ? 7.087 12.762 16.925 1.00 35.16 173 HIS A CA 1
ATOM 1401 C C . HIS A 1 173 ? 6.424 13.223 18.217 1.00 35.16 173 HIS A C 1
ATOM 1403 O O . HIS A 1 173 ? 5.841 12.391 18.903 1.00 35.16 173 HIS A O 1
ATOM 1409 N N . GLU A 1 174 ? 6.408 14.523 18.489 1.00 41.47 174 GLU A N 1
ATOM 1410 C CA . GLU A 1 174 ? 5.696 15.069 19.648 1.00 41.47 174 GLU A CA 1
ATOM 1411 C C . GLU A 1 174 ? 4.170 15.124 19.435 1.00 41.47 174 GLU A C 1
ATOM 1413 O O . GLU A 1 174 ? 3.421 15.207 20.401 1.00 41.47 174 GLU A O 1
ATOM 1418 N N . LEU A 1 175 ? 3.681 14.998 18.188 1.00 39.84 175 LEU A N 1
ATOM 1419 C CA . LEU A 1 175 ? 2.248 15.103 17.855 1.00 39.84 175 LEU A CA 1
ATOM 1420 C C . LEU A 1 175 ? 1.592 13.800 17.349 1.00 39.84 175 LEU A C 1
ATOM 1422 O O . LEU A 1 175 ? 0.386 13.772 17.104 1.00 39.84 175 LEU A O 1
ATOM 1426 N N . GLY A 1 176 ? 2.348 12.707 17.176 1.00 44.28 176 GLY A N 1
ATOM 1427 C CA . GLY A 1 176 ? 1.789 11.366 16.919 1.00 44.28 176 GLY A CA 1
ATOM 1428 C C . GLY A 1 176 ? 1.105 11.139 15.555 1.00 44.28 176 GLY A C 1
ATOM 1429 O O . GLY A 1 176 ? 0.322 10.198 15.404 1.00 44.28 176 GLY A O 1
ATOM 1430 N N . PHE A 1 177 ? 1.356 11.961 14.529 1.00 49.81 177 PHE A N 1
ATOM 1431 C CA . PHE A 1 177 ? 0.633 11.845 13.251 1.00 49.81 177 PHE A CA 1
ATOM 1432 C C . PHE A 1 177 ? 1.173 10.763 12.300 1.00 49.81 177 PHE A C 1
ATOM 1434 O O . PHE A 1 177 ? 2.350 10.727 11.938 1.00 49.81 177 PHE A O 1
ATOM 1441 N N . THR A 1 178 ? 0.267 9.941 11.754 1.00 55.81 178 THR A N 1
ATOM 1442 C CA . THR A 1 178 ? 0.569 9.061 10.608 1.00 55.81 178 THR A CA 1
ATOM 1443 C C . THR A 1 178 ? 0.846 9.877 9.336 1.00 55.81 178 THR A C 1
ATOM 1445 O O . THR A 1 178 ? 0.422 11.024 9.206 1.00 55.81 178 THR A O 1
ATOM 1448 N N . TYR A 1 179 ? 1.505 9.285 8.331 1.00 55.41 179 TYR A N 1
ATOM 1449 C CA . TYR A 1 179 ? 1.734 9.932 7.026 1.00 55.41 179 TYR A CA 1
ATOM 1450 C C . TYR A 1 179 ? 0.444 10.464 6.373 1.00 55.41 179 TYR A C 1
ATOM 1452 O O . TYR A 1 179 ? 0.393 11.608 5.921 1.00 55.41 179 TYR A O 1
ATOM 1460 N N . ARG A 1 180 ? -0.624 9.653 6.374 1.00 55.72 180 ARG A N 1
ATOM 1461 C CA . ARG A 1 180 ? -1.942 10.080 5.880 1.00 55.72 180 ARG A CA 1
ATOM 1462 C C . ARG A 1 180 ? -2.522 11.218 6.726 1.00 55.72 180 ARG A C 1
ATOM 1464 O O . ARG A 1 180 ? -3.158 12.107 6.169 1.00 55.72 180 ARG A O 1
ATOM 1471 N N . GLY A 1 181 ? -2.276 11.207 8.037 1.00 62.91 181 GLY A N 1
ATOM 1472 C CA . GLY A 1 181 ? -2.620 12.297 8.950 1.00 62.91 181 GLY A CA 1
ATOM 1473 C C . GLY A 1 181 ? -1.931 13.609 8.574 1.00 62.91 181 GLY A C 1
ATOM 1474 O O . GLY A 1 181 ? -2.614 14.608 8.387 1.00 62.91 181 GLY A O 1
ATOM 1475 N N . ARG A 1 182 ? -0.612 13.592 8.344 1.00 66.75 182 ARG A N 1
ATOM 1476 C CA . ARG A 1 182 ? 0.161 14.776 7.922 1.00 66.75 182 ARG A CA 1
ATOM 1477 C C . ARG A 1 182 ? -0.332 15.364 6.604 1.00 66.75 182 ARG A C 1
ATOM 1479 O O . ARG A 1 182 ? -0.591 16.558 6.536 1.00 66.75 182 ARG A O 1
ATOM 1486 N N . LEU A 1 183 ? -0.552 14.532 5.583 1.00 68.25 183 LEU A N 1
ATOM 1487 C CA . LEU A 1 183 ? -1.106 14.998 4.304 1.00 68.25 183 LEU A CA 1
ATOM 1488 C C . LEU A 1 183 ? -2.501 15.612 4.456 1.00 68.25 183 LEU A C 1
ATOM 1490 O O . LEU A 1 183 ? -2.825 16.593 3.785 1.00 68.25 183 LEU A O 1
ATOM 1494 N N . ARG A 1 184 ? -3.326 15.045 5.341 1.00 70.69 184 ARG A N 1
ATOM 1495 C CA . ARG A 1 184 ? -4.646 15.590 5.653 1.00 70.69 184 ARG A CA 1
ATOM 1496 C C . ARG A 1 184 ? -4.537 16.935 6.365 1.00 70.69 184 ARG A C 1
ATOM 1498 O O . ARG A 1 184 ? -5.259 17.846 5.977 1.00 70.69 184 ARG A O 1
ATOM 1505 N N . ILE A 1 185 ? -3.655 17.070 7.355 1.00 75.25 185 ILE A N 1
ATOM 1506 C CA . ILE A 1 185 ? -3.420 18.323 8.091 1.00 75.25 185 ILE A CA 1
ATOM 1507 C C . ILE A 1 185 ? -2.895 19.395 7.143 1.00 75.25 185 ILE A C 1
ATOM 1509 O O . ILE A 1 185 ? -3.458 20.479 7.094 1.00 75.25 185 ILE A O 1
ATOM 1513 N N . TYR A 1 186 ? -1.908 19.058 6.314 1.00 78.06 186 TYR A N 1
ATOM 1514 C CA . TYR A 1 186 ? -1.387 19.937 5.276 1.00 78.06 186 TYR A CA 1
ATOM 1515 C C . TYR A 1 186 ? -2.491 20.432 4.333 1.00 78.06 186 TYR A C 1
ATOM 1517 O O . TYR A 1 186 ? -2.711 21.631 4.188 1.00 78.06 186 TYR A O 1
ATOM 1525 N N . SER A 1 187 ? -3.236 19.510 3.715 1.00 74.31 187 SER A N 1
ATOM 1526 C CA . SER A 1 187 ? -4.278 19.877 2.754 1.00 74.31 187 SER A CA 1
ATOM 1527 C C . SER A 1 187 ? -5.442 20.632 3.395 1.00 74.31 187 SER A C 1
ATOM 1529 O O . SER A 1 187 ? -6.047 21.464 2.722 1.00 74.31 187 SER A O 1
ATOM 1531 N N . SER A 1 188 ? -5.794 20.309 4.641 1.00 77.81 188 SER A N 1
ATOM 1532 C CA . SER A 1 188 ? -6.908 20.955 5.344 1.00 77.81 188 SER A CA 1
ATOM 1533 C C . SER A 1 188 ? -6.494 22.333 5.842 1.00 77.81 188 SER A C 1
ATOM 1535 O O . SER A 1 188 ? -7.209 23.289 5.580 1.00 77.81 188 SER A O 1
ATOM 1537 N N . GLY A 1 189 ? -5.317 22.445 6.467 1.00 79.00 189 GLY A N 1
ATOM 1538 C CA . GLY A 1 189 ? -4.761 23.703 6.953 1.00 79.00 189 GLY A CA 1
ATOM 1539 C C . GLY A 1 189 ? -4.594 24.715 5.832 1.00 79.00 189 GLY A C 1
ATOM 1540 O O . GLY A 1 189 ? -5.155 25.799 5.914 1.00 79.00 189 GLY A O 1
ATOM 1541 N N . MET A 1 190 ? -3.952 24.330 4.724 1.00 80.06 190 MET A N 1
ATOM 1542 C CA . MET A 1 190 ? -3.747 25.244 3.595 1.00 80.06 190 MET A CA 1
ATOM 1543 C C . MET A 1 190 ? -5.056 25.833 3.051 1.00 80.06 190 MET A C 1
ATOM 1545 O O . MET A 1 190 ? -5.123 27.025 2.782 1.00 80.06 190 MET A O 1
ATOM 1549 N N . LYS A 1 191 ? -6.105 25.016 2.894 1.00 82.19 191 LYS A N 1
ATOM 1550 C CA . LYS A 1 191 ? -7.415 25.508 2.433 1.00 82.19 191 LYS A CA 1
ATOM 1551 C C . LYS A 1 191 ? -8.093 26.381 3.475 1.00 82.19 191 LYS A C 1
ATOM 1553 O O . LYS A 1 191 ? -8.707 27.378 3.127 1.00 82.19 191 LYS A O 1
ATOM 1558 N N . PHE A 1 192 ? -7.979 25.978 4.732 1.00 81.44 192 PHE A N 1
ATOM 1559 C CA . PHE A 1 192 ? -8.623 26.636 5.848 1.00 81.44 192 PHE A CA 1
ATOM 1560 C C . PHE A 1 192 ? -8.095 28.061 6.043 1.00 81.44 192 PHE A C 1
ATOM 1562 O O . PHE A 1 192 ? -8.878 29.004 6.034 1.00 81.44 192 PHE A O 1
ATOM 1569 N N . PHE A 1 193 ? -6.776 28.233 6.145 1.00 86.69 193 PHE A N 1
ATOM 1570 C CA . PHE A 1 193 ? -6.193 29.559 6.356 1.00 86.69 193 PHE A CA 1
ATOM 1571 C C . PHE A 1 193 ? -6.482 30.483 5.177 1.00 86.69 193 PHE A C 1
ATOM 1573 O O . PHE A 1 193 ? -6.945 31.586 5.392 1.00 86.69 193 PHE A O 1
ATOM 1580 N N . LEU A 1 194 ? -6.355 30.015 3.929 1.00 89.25 194 LEU A N 1
ATOM 1581 C CA . LEU A 1 194 ? -6.663 30.842 2.751 1.00 89.25 194 LEU A CA 1
ATOM 1582 C C . LEU A 1 194 ? -8.110 31.371 2.714 1.00 89.25 194 LEU A C 1
ATOM 1584 O O . LEU A 1 194 ? -8.381 32.345 2.014 1.00 89.25 194 LEU A O 1
ATOM 1588 N N . THR A 1 195 ? -9.023 30.736 3.453 1.00 88.69 195 THR A N 1
ATOM 1589 C CA . THR A 1 195 ? -10.430 31.141 3.566 1.00 88.69 195 THR A CA 1
ATOM 1590 C C . THR A 1 195 ? -10.747 32.021 4.768 1.00 88.69 195 THR A C 1
ATOM 1592 O O . THR A 1 195 ? -11.880 32.489 4.868 1.00 88.69 195 THR A O 1
ATOM 1595 N N . SER A 1 196 ? -9.802 32.247 5.678 1.00 89.69 196 SER A N 1
ATOM 1596 C CA . SER A 1 196 ? -10.002 33.051 6.884 1.00 89.69 196 SER A CA 1
ATOM 1597 C C . SER A 1 196 ? -9.035 34.224 6.935 1.00 89.69 196 SER A C 1
ATOM 1599 O O . SER A 1 196 ? -7.985 34.221 6.306 1.00 89.69 196 SER A O 1
ATOM 1601 N N . ASP A 1 197 ? -9.359 35.231 7.733 1.00 90.81 197 ASP A N 1
ATOM 1602 C CA . ASP A 1 197 ? -8.460 36.342 8.053 1.00 90.81 197 ASP A CA 1
ATOM 1603 C C . ASP A 1 197 ? -7.370 35.961 9.079 1.00 90.81 197 ASP A C 1
ATOM 1605 O O . ASP A 1 197 ? -6.860 36.819 9.795 1.00 90.81 197 ASP A O 1
ATOM 1609 N N . TRP A 1 198 ? -7.003 34.675 9.154 1.00 89.62 198 TRP A N 1
ATOM 1610 C CA . TRP A 1 198 ? -6.027 34.149 10.113 1.00 89.62 198 TRP A CA 1
ATOM 1611 C C . TRP A 1 198 ? -4.623 34.153 9.506 1.00 89.62 198 TRP A C 1
ATOM 1613 O O . TRP A 1 198 ? -4.104 33.121 9.064 1.00 89.62 198 TRP A O 1
ATOM 1623 N N . TYR A 1 199 ? -4.024 35.336 9.428 1.00 89.12 199 TYR A N 1
ATOM 1624 C CA . TYR A 1 199 ? -2.694 35.516 8.851 1.00 89.12 199 TYR A CA 1
ATOM 1625 C C . TYR A 1 199 ? -1.599 35.139 9.857 1.00 89.12 199 TYR A C 1
ATOM 1627 O O . TYR A 1 199 ? -0.616 34.481 9.502 1.00 89.12 199 TYR A O 1
ATOM 1635 N N . GLU A 1 200 ? -1.796 35.525 11.113 1.00 90.12 200 GLU A N 1
ATOM 1636 C CA . GLU A 1 200 ? -0.895 35.293 12.239 1.00 90.12 200 GLU A CA 1
ATOM 1637 C C . GLU A 1 200 ? -1.569 34.437 13.326 1.00 90.12 200 GLU A C 1
ATOM 1639 O O . GLU A 1 200 ? -2.800 34.408 13.410 1.00 90.12 200 GLU A O 1
ATOM 1644 N N . PRO A 1 201 ? -0.798 33.754 14.197 1.00 88.62 201 PRO A N 1
ATOM 1645 C CA . PRO A 1 201 ? -1.375 32.905 15.242 1.00 88.62 201 PRO A CA 1
ATOM 1646 C C . PRO A 1 201 ? -2.390 33.637 16.136 1.00 88.62 201 PRO A C 1
ATOM 1648 O O . PRO A 1 201 ? -3.440 33.084 16.461 1.00 88.62 201 PRO A O 1
ATOM 1651 N N . LYS A 1 202 ? -2.139 34.912 16.453 1.00 87.25 202 LYS A N 1
ATOM 1652 C CA . LYS A 1 202 ? -3.038 35.764 17.249 1.00 87.25 202 LYS A CA 1
ATOM 1653 C C . LYS A 1 202 ? -4.377 36.097 16.580 1.00 87.25 202 LYS A C 1
ATOM 1655 O O . LYS A 1 202 ? -5.310 36.512 17.264 1.00 87.25 202 LYS A O 1
ATOM 1660 N N . ASP A 1 203 ? -4.483 35.938 15.261 1.00 88.19 203 ASP A N 1
ATOM 1661 C CA . ASP A 1 203 ? -5.717 36.216 14.518 1.00 88.19 203 ASP A CA 1
ATOM 1662 C C . ASP A 1 203 ? -6.750 35.086 14.686 1.00 88.19 203 ASP A C 1
ATOM 1664 O O . ASP A 1 203 ? -7.940 35.284 14.421 1.00 88.19 203 ASP A O 1
ATOM 1668 N N . ILE A 1 204 ? -6.306 33.907 15.140 1.00 87.44 204 ILE A N 1
ATOM 1669 C CA . ILE A 1 204 ? -7.136 32.714 15.307 1.00 87.44 204 ILE A CA 1
ATOM 1670 C C . ILE A 1 204 ? -8.124 32.910 16.458 1.00 87.44 204 ILE A C 1
ATOM 1672 O O . ILE A 1 204 ? -7.753 33.318 17.555 1.00 87.44 204 ILE A O 1
ATOM 1676 N N . LYS A 1 205 ? -9.397 32.576 16.216 1.00 84.69 205 LYS A N 1
ATOM 1677 C CA . LYS A 1 205 ? -10.494 32.739 17.183 1.00 84.69 205 LYS A CA 1
ATOM 1678 C C . LYS A 1 205 ? -11.338 31.477 17.283 1.00 84.69 205 LYS A C 1
ATOM 1680 O O . LYS A 1 205 ? -11.654 30.839 16.275 1.00 84.69 205 LYS A O 1
ATOM 1685 N N . VAL A 1 206 ? -11.750 31.134 18.502 1.00 77.75 206 VAL A N 1
ATOM 1686 C CA . VAL A 1 206 ? -12.560 29.934 18.776 1.00 77.75 206 VAL A CA 1
ATOM 1687 C C . VAL A 1 206 ? -13.951 30.042 18.144 1.00 77.75 206 VAL A C 1
ATOM 1689 O O . VAL A 1 206 ? -14.492 29.051 17.650 1.00 77.75 206 VAL A O 1
ATOM 1692 N N . GLU A 1 207 ? -14.523 31.243 18.089 1.00 78.62 207 GLU A N 1
ATOM 1693 C CA . GLU A 1 207 ? -15.836 31.498 17.491 1.00 78.62 207 GLU A CA 1
ATOM 1694 C C . GLU A 1 207 ? -15.843 31.150 15.999 1.00 78.62 207 GLU A C 1
ATOM 1696 O O . GLU A 1 207 ? -16.770 30.504 15.504 1.00 78.62 207 GLU A O 1
ATOM 1701 N N . ASP A 1 208 ? -14.779 31.517 15.290 1.00 78.06 208 ASP A N 1
ATOM 1702 C CA . ASP A 1 208 ? -14.617 31.251 13.864 1.00 78.06 208 ASP A CA 1
ATOM 1703 C C . ASP A 1 208 ? -14.359 29.754 13.602 1.00 78.06 208 ASP A C 1
ATOM 1705 O O . ASP A 1 208 ? -14.935 29.184 12.670 1.00 78.06 208 ASP A O 1
ATOM 1709 N N . MET A 1 209 ? -13.604 29.067 14.476 1.00 77.06 209 MET A N 1
ATOM 1710 C CA . MET A 1 209 ? -13.479 27.597 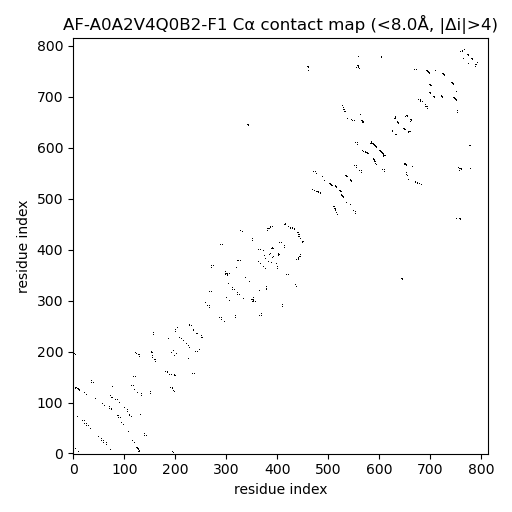14.451 1.00 77.06 209 MET A CA 1
ATOM 1711 C C . MET A 1 209 ? -14.849 26.912 14.573 1.00 77.06 209 MET A C 1
ATOM 1713 O O . MET A 1 209 ? -15.145 25.954 13.853 1.00 77.06 209 MET A O 1
ATOM 1717 N N . ASN A 1 210 ? -15.703 27.400 15.476 1.00 72.69 210 ASN A N 1
ATOM 1718 C CA . ASN A 1 210 ? -17.042 26.854 15.689 1.00 72.69 210 ASN A CA 1
ATOM 1719 C C . ASN A 1 210 ? -17.985 27.160 14.516 1.00 72.69 210 ASN A C 1
ATOM 1721 O O . ASN A 1 210 ? -18.728 26.274 14.090 1.00 72.69 210 ASN A O 1
ATOM 1725 N N . ARG A 1 211 ? -17.904 28.358 13.923 1.00 73.50 211 ARG A N 1
ATOM 1726 C CA . ARG A 1 211 ? -18.636 28.709 12.691 1.00 73.50 211 ARG A CA 1
ATOM 1727 C C . ARG A 1 211 ? -18.311 27.753 11.543 1.00 73.50 211 ARG A C 1
ATOM 1729 O O . ARG A 1 211 ? -19.228 27.276 10.875 1.00 73.50 211 ARG A O 1
ATOM 1736 N N . TRP A 1 212 ? -17.038 27.399 11.370 1.00 73.00 212 TRP A N 1
ATOM 1737 C CA . TRP A 1 212 ? -16.599 26.417 10.374 1.00 73.00 212 TRP A CA 1
ATOM 1738 C C . TRP A 1 212 ? -17.139 25.003 10.615 1.00 73.00 212 TRP A C 1
ATOM 1740 O O . TRP A 1 212 ? -17.568 24.337 9.672 1.00 73.00 212 TRP A O 1
ATOM 1750 N N . LYS A 1 213 ? -17.166 24.534 11.870 1.00 67.62 213 LYS A N 1
ATOM 1751 C CA . LYS A 1 213 ? -17.760 23.225 12.214 1.00 67.62 213 LYS A CA 1
ATOM 1752 C C . LYS A 1 213 ? -19.240 23.146 11.813 1.00 67.62 213 LYS A C 1
ATOM 1754 O O . LYS A 1 213 ? -19.709 22.078 11.415 1.00 67.62 213 LYS A O 1
ATOM 1759 N N . THR A 1 214 ? -19.956 24.267 11.882 1.00 64.50 214 THR A N 1
ATOM 1760 C CA . THR A 1 214 ? -21.377 24.364 11.522 1.00 64.50 214 THR A CA 1
ATOM 1761 C C . THR A 1 214 ? -21.593 24.498 10.008 1.00 64.50 214 THR A C 1
ATOM 1763 O O . THR A 1 214 ? -22.484 23.847 9.465 1.00 64.50 214 THR A O 1
ATOM 1766 N N . SER A 1 215 ? -20.762 25.272 9.298 1.00 61.62 215 SER A N 1
ATOM 1767 C CA . SER A 1 215 ? -20.938 25.560 7.863 1.00 61.62 215 SER A CA 1
ATOM 1768 C C . SER A 1 215 ? -20.521 24.419 6.923 1.00 61.62 215 SER A C 1
ATOM 1770 O O . SER A 1 215 ? -21.152 24.206 5.886 1.00 61.62 215 SER A O 1
ATOM 1772 N N . VAL A 1 216 ? -19.512 23.620 7.290 1.00 55.97 216 VAL A N 1
ATOM 1773 C CA . VAL A 1 216 ? -19.019 22.489 6.471 1.00 55.97 216 VAL A CA 1
ATOM 1774 C C . VAL A 1 216 ? -20.080 21.398 6.289 1.00 55.97 216 VAL A C 1
ATOM 1776 O O . VAL A 1 216 ? -20.100 20.724 5.260 1.00 55.97 216 VAL A O 1
ATOM 1779 N N . LYS A 1 217 ? -21.025 21.272 7.233 1.00 50.16 217 LYS A N 1
ATOM 1780 C CA . LYS A 1 217 ? -22.188 20.378 7.102 1.00 50.16 217 LYS A CA 1
ATOM 1781 C C . LYS A 1 217 ? -23.168 20.813 6.004 1.00 50.16 217 LYS A C 1
ATOM 1783 O O . LYS A 1 217 ? -23.877 19.960 5.482 1.00 50.16 217 LYS A O 1
ATOM 1788 N N . GLN A 1 218 ? -23.217 22.100 5.656 1.00 48.41 218 GLN A N 1
ATOM 1789 C CA . GLN A 1 218 ? -24.216 22.663 4.738 1.00 48.41 218 GLN A CA 1
ATOM 1790 C C . GLN A 1 218 ? -23.677 22.904 3.321 1.00 48.41 218 GLN A C 1
ATOM 1792 O O . GLN A 1 218 ? -24.398 22.681 2.354 1.00 48.41 218 GLN A O 1
ATOM 1797 N N . VAL A 1 219 ? -22.413 23.314 3.173 1.00 46.00 219 VAL A N 1
ATOM 1798 C CA . VAL A 1 219 ? -21.873 23.784 1.878 1.00 46.00 219 VAL A CA 1
ATOM 1799 C C . VAL A 1 219 ? -21.357 22.644 0.982 1.00 46.00 219 VAL A C 1
ATOM 1801 O O . VAL A 1 219 ? -21.309 22.794 -0.236 1.00 46.00 219 VAL A O 1
ATOM 1804 N N . ALA A 1 220 ? -20.993 21.483 1.540 1.00 44.12 220 ALA A N 1
ATOM 1805 C CA . ALA A 1 220 ? -20.271 20.456 0.780 1.00 44.12 220 ALA A CA 1
ATOM 1806 C C . ALA A 1 220 ? -21.116 19.291 0.234 1.00 44.12 220 ALA A C 1
ATOM 1808 O O . ALA A 1 220 ? -20.573 18.512 -0.545 1.00 44.12 220 ALA A O 1
ATOM 1809 N N . GLY A 1 221 ? -22.387 19.106 0.632 1.00 42.50 221 GLY A N 1
ATOM 1810 C CA . GLY A 1 221 ? -23.245 17.991 0.162 1.00 42.50 221 GLY A CA 1
ATOM 1811 C C . GLY A 1 221 ? -22.645 16.576 0.313 1.00 42.50 221 GLY A C 1
ATOM 1812 O O . GLY A 1 221 ? -23.155 15.599 -0.229 1.00 42.50 221 GLY A O 1
ATOM 1813 N N . ILE A 1 222 ? -21.531 16.464 1.033 1.00 38.06 222 ILE A N 1
ATOM 1814 C CA . ILE A 1 222 ? -20.690 15.290 1.210 1.00 38.06 222 ILE A CA 1
ATOM 1815 C C . ILE A 1 222 ? -20.453 15.215 2.710 1.00 38.06 222 ILE A C 1
ATOM 1817 O O . ILE A 1 222 ? -20.099 16.217 3.331 1.00 38.06 222 ILE A O 1
ATOM 1821 N N . SER A 1 223 ? -20.613 14.029 3.294 1.00 39.78 223 SER A N 1
ATOM 1822 C CA . SER A 1 223 ? -20.153 13.729 4.650 1.00 39.78 223 SER A CA 1
ATOM 1823 C C . SER A 1 223 ? -18.625 13.878 4.709 1.00 39.78 223 SER A C 1
ATOM 1825 O O . SER A 1 223 ? -17.888 12.901 4.557 1.00 39.78 223 SER A O 1
ATOM 1827 N N . SER A 1 224 ? -18.114 15.105 4.814 1.00 41.69 224 SER A N 1
ATOM 1828 C CA . SER A 1 224 ? -16.678 15.339 4.908 1.00 41.69 224 SER A CA 1
ATOM 1829 C C . SER A 1 224 ? -16.209 14.918 6.294 1.00 41.69 224 SER A C 1
ATOM 1831 O O . SER A 1 224 ? -16.803 15.318 7.294 1.00 41.69 224 SER A O 1
ATOM 1833 N N . ASN A 1 225 ? -15.135 14.134 6.351 1.00 51.41 225 ASN A N 1
ATOM 1834 C CA . ASN A 1 225 ? -14.433 13.846 7.597 1.00 51.41 225 ASN A CA 1
ATOM 1835 C C . ASN A 1 225 ? -14.096 15.167 8.321 1.00 51.41 225 ASN A C 1
ATOM 1837 O O . ASN A 1 225 ? -13.632 16.101 7.671 1.00 51.41 225 ASN A O 1
ATOM 1841 N N . GLU A 1 226 ? -14.289 15.231 9.640 1.00 59.34 226 GLU A N 1
ATOM 1842 C CA . GLU A 1 226 ? -14.119 16.444 10.463 1.00 59.34 226 GLU A CA 1
ATOM 1843 C C . GLU A 1 226 ? -12.800 17.200 10.196 1.00 59.34 226 GLU A C 1
ATOM 1845 O O . GLU A 1 226 ? -11.752 16.590 9.964 1.00 59.34 226 GLU A O 1
ATOM 1850 N N . ILE A 1 227 ? -12.822 18.537 10.222 1.00 66.50 227 ILE A N 1
ATOM 1851 C CA . ILE A 1 227 ? -11.602 19.349 10.077 1.00 66.50 227 ILE A CA 1
ATOM 1852 C C . ILE A 1 227 ? -10.692 19.097 11.296 1.00 66.50 227 ILE A C 1
ATOM 1854 O O . ILE A 1 227 ? -11.162 19.236 12.426 1.00 66.50 227 ILE A O 1
ATOM 1858 N N . PRO A 1 228 ? -9.401 18.745 11.111 1.00 71.94 228 PRO A N 1
ATOM 1859 C CA . PRO A 1 228 ? -8.498 18.378 12.205 1.00 71.94 228 PRO A CA 1
ATOM 1860 C C . PRO A 1 228 ? -7.944 19.613 12.944 1.00 71.94 228 PRO A C 1
ATOM 1862 O O . PRO A 1 228 ? -6.734 19.829 12.987 1.00 71.94 228 PRO A O 1
ATOM 1865 N N . PHE A 1 229 ? -8.828 20.430 13.524 1.00 75.88 229 PHE A N 1
ATOM 1866 C CA . PHE A 1 229 ? -8.484 21.693 14.187 1.00 75.88 229 PHE A CA 1
ATOM 1867 C C . PHE A 1 229 ? -7.403 21.541 15.257 1.00 75.88 229 PHE A C 1
ATOM 1869 O O . PHE A 1 229 ? -6.428 22.282 15.227 1.00 75.88 229 PHE A O 1
ATOM 1876 N N . ARG A 1 230 ? -7.520 20.546 16.147 1.00 72.69 230 ARG A N 1
ATOM 1877 C CA . ARG A 1 230 ? -6.514 20.270 17.185 1.00 72.69 230 ARG A CA 1
ATOM 1878 C C . ARG A 1 230 ? -5.120 20.120 16.591 1.00 72.69 230 ARG A C 1
ATOM 1880 O O . ARG A 1 230 ? -4.169 20.733 17.052 1.00 72.69 230 ARG A O 1
ATOM 1887 N N . SER A 1 231 ? -5.011 19.305 15.547 1.00 72.19 231 SER A N 1
ATOM 1888 C CA . SER A 1 231 ? -3.741 19.034 14.884 1.00 72.19 231 SER A CA 1
ATOM 1889 C C . SER A 1 231 ? -3.171 20.266 14.190 1.00 72.19 231 SER A C 1
ATOM 1891 O O . SER A 1 231 ? -1.959 20.434 14.153 1.00 72.19 231 SER A O 1
ATOM 1893 N N . MET A 1 232 ? -4.037 21.123 13.646 1.00 81.12 232 MET A N 1
ATOM 1894 C CA . MET A 1 232 ? -3.626 22.378 13.022 1.00 81.12 232 MET A CA 1
ATOM 1895 C C . MET A 1 232 ? -3.122 23.388 14.057 1.00 81.12 232 MET A C 1
ATOM 1897 O O . MET A 1 232 ? -2.047 23.948 13.878 1.00 81.12 232 MET A O 1
ATOM 1901 N N . ILE A 1 233 ? -3.859 23.587 15.152 1.00 83.81 233 ILE A N 1
ATOM 1902 C CA . ILE A 1 233 ? -3.462 24.520 16.215 1.00 83.81 233 ILE A CA 1
ATOM 1903 C C . ILE A 1 233 ? -2.203 24.029 16.931 1.00 83.81 233 ILE A C 1
ATOM 1905 O O . ILE A 1 233 ? -1.303 24.822 17.179 1.00 83.81 233 ILE A O 1
ATOM 1909 N N . ALA A 1 234 ? -2.086 22.724 17.184 1.00 78.69 234 ALA A N 1
ATOM 1910 C CA . ALA A 1 234 ? -0.881 22.147 17.767 1.00 78.69 234 ALA A CA 1
ATOM 1911 C C . ALA A 1 234 ? 0.359 22.354 16.879 1.00 78.69 234 ALA A C 1
ATOM 1913 O O . ALA A 1 234 ? 1.420 22.677 17.402 1.00 78.69 234 ALA A O 1
ATOM 1914 N N . GLN A 1 235 ? 0.218 22.236 15.552 1.00 81.50 235 GLN A N 1
ATOM 1915 C CA . GLN A 1 235 ? 1.311 22.537 14.622 1.00 81.50 235 GLN A CA 1
ATOM 1916 C C . GLN A 1 235 ? 1.734 24.010 14.701 1.00 81.50 235 GLN A C 1
ATOM 1918 O O . GLN A 1 235 ? 2.922 24.304 14.771 1.00 81.50 235 GLN A O 1
ATOM 1923 N N . ILE A 1 236 ? 0.773 24.936 14.721 1.00 85.06 236 ILE A N 1
ATOM 1924 C CA . ILE A 1 236 ? 1.073 26.371 14.823 1.00 85.06 236 ILE A CA 1
ATOM 1925 C C . ILE A 1 236 ? 1.731 26.695 16.162 1.00 85.06 236 ILE A C 1
ATOM 1927 O O . ILE A 1 236 ? 2.707 27.431 16.184 1.00 85.06 236 ILE A O 1
ATOM 1931 N N . ASN A 1 237 ? 1.243 26.121 17.264 1.00 84.44 237 ASN A N 1
ATOM 1932 C CA . ASN A 1 237 ? 1.832 26.320 18.587 1.00 84.44 237 ASN A CA 1
ATOM 1933 C C . ASN A 1 237 ? 3.265 25.785 18.675 1.00 84.44 237 ASN A C 1
ATOM 1935 O O . ASN A 1 237 ? 4.078 26.321 19.416 1.00 84.44 237 ASN A O 1
ATOM 1939 N N . GLN A 1 238 ? 3.566 24.712 17.942 1.00 82.19 238 GLN A N 1
ATOM 1940 C CA . GLN A 1 238 ? 4.914 24.163 17.868 1.00 82.19 238 GLN A CA 1
ATOM 1941 C C . GLN A 1 238 ? 5.860 25.099 17.102 1.00 82.19 238 GLN A C 1
ATOM 1943 O O . GLN A 1 238 ? 6.980 25.325 17.547 1.00 82.19 238 GLN A O 1
ATOM 1948 N N . ASP A 1 239 ? 5.417 25.639 15.963 1.00 80.88 239 ASP A N 1
ATOM 1949 C CA . ASP A 1 239 ? 6.225 26.553 15.144 1.00 80.88 239 ASP A CA 1
ATOM 1950 C C . ASP A 1 239 ? 6.345 27.962 15.752 1.00 80.88 239 ASP A C 1
ATOM 1952 O O . ASP A 1 239 ? 7.345 28.644 15.524 1.00 80.88 239 ASP A O 1
ATOM 1956 N N . TYR A 1 240 ? 5.333 28.389 16.512 1.00 85.44 240 TYR A N 1
ATOM 1957 C CA . TYR A 1 240 ? 5.215 29.718 17.116 1.00 85.44 240 TYR A CA 1
ATOM 1958 C C . TYR A 1 240 ? 4.719 29.629 18.576 1.00 85.44 240 TYR A C 1
ATOM 1960 O O . TYR A 1 240 ? 3.567 29.977 18.867 1.00 85.44 240 TYR A O 1
ATOM 1968 N N . PRO A 1 241 ? 5.554 29.140 19.513 1.00 82.81 241 PRO A N 1
ATOM 1969 C CA . PRO A 1 241 ? 5.155 28.973 20.909 1.00 82.81 241 PRO A CA 1
ATOM 1970 C C . PRO A 1 241 ? 4.802 30.311 21.569 1.00 82.81 241 PRO A C 1
ATOM 1972 O O . PRO A 1 241 ? 5.570 31.265 21.484 1.00 82.81 241 PRO A O 1
ATOM 1975 N N . GLY A 1 242 ? 3.659 30.375 22.257 1.00 81.69 242 GLY A N 1
ATOM 1976 C CA . GLY A 1 242 ? 3.227 31.563 23.012 1.00 81.69 242 GLY A CA 1
ATOM 1977 C C . GLY A 1 242 ? 2.534 32.660 22.191 1.00 81.69 242 GLY A C 1
ATOM 1978 O O . GLY A 1 242 ? 1.998 33.594 22.777 1.00 81.69 242 GLY A O 1
ATOM 1979 N N . GLU A 1 243 ? 2.478 32.534 20.862 1.00 86.38 243 GLU A N 1
ATOM 1980 C CA . GLU A 1 243 ? 1.805 33.500 19.970 1.00 86.38 243 GLU A CA 1
ATOM 1981 C C . GLU A 1 243 ? 0.286 33.254 19.843 1.00 86.38 243 GLU A C 1
ATOM 1983 O O . GLU A 1 243 ? -0.462 34.102 19.352 1.00 86.38 243 GLU A O 1
ATOM 1988 N N . LEU A 1 244 ? -0.192 32.076 20.258 1.00 84.88 244 LEU A N 1
ATOM 1989 C CA . LEU A 1 244 ? -1.614 31.726 20.264 1.00 84.88 244 LEU A CA 1
ATOM 1990 C C . LEU A 1 244 ? -2.286 32.184 21.558 1.00 84.88 244 LEU A C 1
ATOM 1992 O O . LEU A 1 244 ? -1.768 31.963 22.650 1.00 84.88 244 LEU A O 1
ATOM 1996 N N . HIS A 1 245 ? -3.497 32.731 21.440 1.00 82.19 245 HIS A N 1
ATOM 1997 C CA . HIS A 1 245 ? -4.313 33.056 22.607 1.00 82.19 245 HIS A CA 1
ATOM 1998 C C . HIS A 1 245 ? -4.650 31.782 23.404 1.00 82.19 245 HIS A C 1
ATOM 2000 O O . HIS A 1 245 ? -5.048 30.770 22.822 1.00 82.19 245 HIS A O 1
ATOM 2006 N N . GLU A 1 246 ? -4.557 31.829 24.735 1.00 77.69 246 GLU A N 1
ATOM 2007 C CA . GLU A 1 246 ? -4.760 30.661 25.611 1.00 77.69 246 GLU A CA 1
ATOM 2008 C C . GLU A 1 246 ? -6.132 30.001 25.397 1.00 77.69 246 GLU A C 1
ATOM 2010 O O . GLU A 1 246 ? -6.218 28.794 25.191 1.00 77.69 246 GLU A O 1
ATOM 2015 N N . VAL A 1 247 ? -7.188 30.809 25.269 1.00 77.50 247 VAL A N 1
ATOM 2016 C CA . VAL A 1 247 ? -8.551 30.359 24.914 1.00 77.50 247 VAL A CA 1
ATOM 2017 C C . VAL A 1 247 ? -8.604 29.561 23.600 1.00 77.50 247 VAL A C 1
ATOM 2019 O O . VAL A 1 247 ? -9.418 28.652 23.469 1.00 77.50 247 VAL A O 1
ATOM 2022 N N . VAL A 1 248 ? -7.744 29.849 22.616 1.00 76.75 248 VAL A N 1
ATOM 2023 C CA . VAL A 1 248 ? -7.652 29.073 21.362 1.00 76.75 248 VAL A CA 1
ATOM 2024 C C . VAL A 1 248 ? -6.948 27.748 21.601 1.00 76.75 248 VAL A C 1
ATOM 2026 O O . VAL A 1 248 ? -7.396 26.724 21.086 1.00 76.75 248 VAL A O 1
ATOM 2029 N N . LEU A 1 249 ? -5.875 27.737 22.396 1.00 71.12 249 LEU A N 1
ATOM 2030 C CA . LEU A 1 249 ? -5.216 26.498 22.802 1.00 71.12 249 LEU A CA 1
ATOM 2031 C C . LEU A 1 249 ? -6.204 25.599 23.549 1.00 71.12 249 LEU A C 1
ATOM 2033 O O . LEU A 1 249 ? -6.349 24.438 23.174 1.00 71.12 249 LEU A O 1
ATOM 2037 N N . GLU A 1 250 ? -6.958 26.145 24.501 1.00 66.38 250 GLU A N 1
ATOM 2038 C CA . GLU A 1 250 ? -8.025 25.448 25.222 1.00 66.38 250 GLU A CA 1
ATOM 2039 C C . GLU A 1 250 ? -9.167 25.002 24.300 1.00 66.38 250 GLU A C 1
ATOM 2041 O O . GLU A 1 250 ? -9.500 23.822 24.275 1.00 66.38 250 GLU A O 1
ATOM 2046 N N . GLY A 1 251 ? -9.708 25.884 23.456 1.00 56.53 251 GLY A N 1
ATOM 2047 C CA . GLY A 1 251 ? -10.792 25.562 22.518 1.00 56.53 251 GLY A CA 1
ATOM 2048 C C . GLY A 1 251 ? -10.389 24.610 21.379 1.00 56.53 251 GLY A C 1
ATOM 2049 O O . GLY A 1 251 ? -11.246 23.989 20.738 1.00 56.53 251 GLY A O 1
ATOM 2050 N N . SER A 1 252 ? -9.085 24.473 21.114 1.00 60.25 252 SER A N 1
ATOM 2051 C CA . SER A 1 252 ? -8.516 23.506 20.168 1.00 60.25 252 SER A CA 1
ATOM 2052 C C . SER A 1 252 ? -8.238 22.136 20.782 1.00 60.25 252 SER A C 1
ATOM 2054 O O . SER A 1 252 ? -8.113 21.163 20.027 1.00 60.25 252 SER A O 1
ATOM 2056 N N . ARG A 1 253 ? -8.166 22.030 22.121 1.00 58.91 253 ARG A N 1
ATOM 2057 C CA . ARG A 1 253 ? -8.134 20.750 22.841 1.00 58.91 253 ARG A CA 1
ATOM 2058 C C . ARG A 1 253 ? -9.488 20.074 22.636 1.00 58.91 253 ARG A C 1
ATOM 2060 O O . ARG A 1 253 ? -10.414 20.268 23.398 1.00 58.91 253 ARG A O 1
ATOM 2067 N N . ASP A 1 254 ? -9.602 19.353 21.521 1.00 51.00 254 ASP A N 1
ATOM 2068 C CA . ASP A 1 254 ? -10.736 18.537 21.077 1.00 51.00 254 ASP A CA 1
ATOM 2069 C C . ASP A 1 254 ? -12.050 18.707 21.873 1.00 51.00 254 ASP A C 1
ATOM 2071 O O . ASP A 1 254 ? -12.438 17.847 22.664 1.00 51.00 254 ASP A O 1
ATOM 2075 N N . ASN A 1 255 ? -12.843 19.731 21.532 1.00 45.62 255 ASN A N 1
ATOM 2076 C CA . ASN A 1 255 ? -14.270 19.724 21.876 1.00 45.62 255 ASN A CA 1
ATOM 2077 C C . ASN A 1 255 ? -14.979 18.483 21.312 1.00 45.62 255 ASN A C 1
ATOM 2079 O O . ASN A 1 255 ? -16.067 18.188 21.762 1.00 45.62 255 ASN A O 1
ATOM 2083 N N . SER A 1 256 ? -14.411 17.744 20.347 1.00 48.03 256 SER A N 1
ATOM 2084 C CA . SER A 1 256 ? -14.948 16.444 19.914 1.00 48.03 256 SER A CA 1
ATOM 2085 C C . SER A 1 256 ? -14.854 15.391 21.023 1.00 48.03 256 SER A C 1
ATOM 2087 O O . SER A 1 256 ? -15.775 14.602 21.190 1.00 48.03 256 SER A O 1
ATOM 2089 N N . GLN A 1 257 ? -13.783 15.410 21.822 1.00 50.00 257 GLN A N 1
ATOM 2090 C CA . GLN A 1 257 ? -13.596 14.522 22.968 1.00 50.00 257 GLN A CA 1
ATOM 2091 C C . GLN A 1 257 ? -14.450 14.981 24.131 1.00 50.00 257 GLN A C 1
ATOM 2093 O O . GLN A 1 257 ? -15.090 14.141 24.737 1.00 50.00 257 GLN A O 1
ATOM 2098 N N . GLN A 1 258 ? -14.546 16.288 24.386 1.00 52.22 258 GLN A N 1
ATOM 2099 C CA . GLN A 1 258 ? -15.462 16.810 25.399 1.00 52.22 258 GLN A CA 1
ATOM 2100 C C . GLN A 1 258 ? -16.932 16.596 25.006 1.00 52.22 258 GLN A C 1
ATOM 2102 O O . GLN A 1 258 ? -17.720 16.213 25.855 1.00 52.22 258 GLN A O 1
ATOM 2107 N N . LEU A 1 259 ? -17.297 16.744 23.727 1.00 53.06 259 LEU A N 1
ATOM 2108 C CA . LEU A 1 259 ? -18.627 16.415 23.202 1.00 53.06 259 LEU A CA 1
ATOM 2109 C C . LEU A 1 259 ? -18.889 14.916 23.278 1.00 53.06 259 LEU A C 1
ATOM 2111 O O . LEU A 1 259 ? -19.965 14.543 23.704 1.00 53.06 259 LEU A O 1
ATOM 2115 N N . ASN A 1 260 ? -17.937 14.055 22.909 1.00 62.44 260 ASN A N 1
ATOM 2116 C CA . ASN A 1 260 ? -18.095 12.602 23.007 1.00 62.44 260 ASN A CA 1
ATOM 2117 C C . ASN A 1 260 ? -18.126 12.122 24.465 1.00 62.44 260 ASN A C 1
ATOM 2119 O O . ASN A 1 260 ? -18.880 11.210 24.778 1.00 62.44 260 ASN A O 1
ATOM 2123 N N . ARG A 1 261 ? -17.332 12.737 25.347 1.00 68.44 261 ARG A N 1
ATOM 2124 C CA . ARG A 1 261 ? -17.306 12.512 26.797 1.00 68.44 261 ARG A CA 1
ATOM 2125 C C . ARG A 1 261 ? -18.623 12.942 27.424 1.00 68.44 261 ARG A C 1
ATOM 2127 O O . ARG A 1 261 ? -19.241 12.140 28.109 1.00 68.44 261 ARG A O 1
ATOM 2134 N N . GLN A 1 262 ? -19.059 14.173 27.157 1.00 68.50 262 GLN A N 1
ATOM 2135 C CA . GLN A 1 262 ? -20.327 14.711 27.642 1.00 68.50 262 GLN A CA 1
ATOM 2136 C C . GLN A 1 262 ? -21.487 13.886 27.105 1.00 68.50 262 GLN A C 1
ATOM 2138 O O . GLN A 1 262 ? -22.333 13.467 27.867 1.00 68.50 262 GLN A O 1
ATOM 2143 N N . TRP A 1 263 ? -21.479 13.557 25.819 1.00 72.12 263 TRP A N 1
ATOM 2144 C CA . TRP A 1 263 ? -22.505 12.729 25.205 1.00 72.12 263 TRP A CA 1
ATOM 2145 C C . TRP A 1 263 ? -22.537 11.306 25.777 1.00 72.12 263 TRP A C 1
ATOM 2147 O O . TRP A 1 263 ? -23.618 10.772 26.014 1.00 72.12 263 TRP A O 1
ATOM 2157 N N . LEU A 1 264 ? -21.375 10.684 26.018 1.00 74.81 264 LEU A N 1
ATOM 2158 C CA . LEU A 1 264 ? -21.297 9.365 26.649 1.00 74.81 264 LEU A CA 1
ATOM 2159 C C . LEU A 1 264 ? -21.823 9.442 28.085 1.00 74.81 264 LEU A C 1
ATOM 2161 O O . LEU A 1 264 ? -22.580 8.565 28.496 1.00 74.81 264 LEU A O 1
ATOM 2165 N N . ALA A 1 265 ? -21.472 10.507 28.810 1.00 76.56 265 ALA A N 1
ATOM 2166 C CA . ALA A 1 265 ? -22.010 10.790 30.131 1.00 76.56 265 ALA A CA 1
ATOM 2167 C C . ALA A 1 265 ? -23.532 10.963 30.082 1.00 76.56 265 ALA A C 1
ATOM 2169 O O . ALA A 1 265 ? -24.227 10.242 30.786 1.00 76.56 265 ALA A O 1
ATOM 2170 N N . ASP A 1 266 ? -24.061 11.819 29.207 1.00 75.12 266 ASP A N 1
ATOM 2171 C CA . ASP A 1 266 ? -25.495 12.062 29.024 1.00 75.12 266 ASP A CA 1
ATOM 2172 C C . ASP A 1 266 ? -26.241 10.764 28.699 1.00 75.12 266 ASP A C 1
ATOM 2174 O O . ASP A 1 266 ? -27.320 10.513 29.225 1.00 75.12 266 ASP A O 1
ATOM 2178 N N . CYS A 1 267 ? -25.651 9.905 27.867 1.00 74.62 267 CYS A N 1
ATOM 2179 C CA . CYS A 1 267 ? -26.206 8.602 27.526 1.00 74.62 267 CYS A CA 1
ATOM 2180 C C . CYS A 1 267 ? -26.262 7.657 28.732 1.00 74.62 267 CYS A C 1
ATOM 2182 O O . CYS A 1 267 ? -27.307 7.060 28.986 1.00 74.62 267 CYS A O 1
ATOM 2184 N N . ILE A 1 268 ? -25.161 7.521 29.480 1.00 78.19 268 ILE A N 1
ATOM 2185 C CA . ILE A 1 268 ? -25.103 6.678 30.684 1.00 78.19 268 ILE A CA 1
ATOM 2186 C C . ILE A 1 268 ? -26.060 7.222 31.753 1.00 78.19 268 ILE A C 1
ATOM 2188 O O . ILE A 1 268 ? -26.846 6.461 32.315 1.00 78.19 268 ILE A O 1
ATOM 2192 N N . HIS A 1 269 ? -26.067 8.536 31.977 1.00 78.62 269 HIS A N 1
ATOM 2193 C CA . HIS A 1 269 ? -27.004 9.204 32.875 1.00 78.62 269 HIS A CA 1
ATOM 2194 C C . HIS A 1 269 ? -28.455 8.984 32.449 1.00 78.62 269 HIS A C 1
ATOM 2196 O O . HIS A 1 269 ? -29.277 8.666 33.299 1.00 78.62 269 HIS A O 1
ATOM 2202 N N . ALA A 1 270 ? -28.782 9.096 31.159 1.00 73.06 270 ALA A N 1
ATOM 2203 C CA . ALA A 1 270 ? -30.131 8.846 30.654 1.00 73.06 270 ALA A CA 1
ATOM 2204 C C . ALA A 1 270 ? -30.561 7.385 30.847 1.00 73.06 270 ALA A C 1
ATOM 2206 O O . ALA A 1 270 ? -31.718 7.137 31.186 1.00 73.06 270 ALA A O 1
ATOM 2207 N N . VAL A 1 271 ? -29.647 6.423 30.668 1.00 74.00 271 VAL A N 1
ATOM 2208 C CA . VAL A 1 271 ? -29.915 5.005 30.959 1.00 74.00 271 VAL A CA 1
ATOM 2209 C C . VAL A 1 271 ? -30.230 4.818 32.436 1.00 74.00 271 VAL A C 1
ATOM 2211 O O . VAL A 1 271 ? -31.264 4.247 32.766 1.00 74.00 271 VAL A O 1
ATOM 2214 N N . VAL A 1 272 ? -29.367 5.316 33.321 1.00 75.00 272 VAL A N 1
ATOM 2215 C CA . VAL A 1 272 ? -29.549 5.155 34.766 1.00 75.00 272 VAL A CA 1
ATOM 2216 C C . VAL A 1 272 ? -30.822 5.872 35.221 1.00 75.00 272 VAL A C 1
ATOM 2218 O O . VAL A 1 272 ? -31.690 5.245 35.815 1.00 75.00 272 VAL A O 1
ATOM 2221 N N . ALA A 1 273 ? -31.008 7.144 34.862 1.00 71.38 273 ALA A N 1
ATOM 2222 C CA . ALA A 1 273 ? -32.158 7.950 35.272 1.00 71.38 273 ALA A CA 1
ATOM 2223 C C . ALA A 1 273 ? -33.509 7.385 34.803 1.00 71.38 273 ALA A C 1
ATOM 2225 O O . ALA A 1 273 ? -34.507 7.552 35.498 1.00 71.38 273 ALA A O 1
ATOM 2226 N N . LYS A 1 274 ? -33.557 6.710 33.646 1.00 66.94 274 LYS A N 1
ATOM 2227 C CA . LYS A 1 274 ? -34.794 6.116 33.121 1.00 66.94 274 LYS A CA 1
ATOM 2228 C C . LYS A 1 274 ? -35.213 4.831 33.857 1.00 66.94 274 LYS A C 1
ATOM 2230 O O . LYS A 1 274 ? -36.391 4.493 33.812 1.00 66.94 274 LYS A O 1
ATOM 2235 N N . TYR A 1 275 ? -34.285 4.130 34.518 1.00 66.75 275 TYR A N 1
ATOM 2236 C CA . TYR A 1 275 ? -34.496 2.752 34.995 1.00 66.75 275 TYR A CA 1
ATOM 2237 C C . TYR A 1 275 ? -34.278 2.524 36.504 1.00 66.75 275 TYR A C 1
ATOM 2239 O O . TYR A 1 275 ? -34.343 1.385 36.961 1.00 66.75 275 TYR A O 1
ATOM 2247 N N . VAL A 1 276 ? -34.097 3.571 37.313 1.00 57.34 276 VAL A N 1
ATOM 2248 C CA . VAL A 1 276 ? -34.193 3.450 38.783 1.00 57.34 276 VAL A CA 1
ATOM 2249 C C . VAL A 1 276 ? -35.672 3.483 39.218 1.00 57.34 276 VAL A C 1
ATOM 2251 O O . VAL A 1 276 ? -36.325 4.486 38.937 1.00 57.34 276 VAL A O 1
ATOM 2254 N N . PRO A 1 277 ? -36.221 2.512 39.981 1.00 53.66 277 PRO A N 1
ATOM 2255 C CA . PRO A 1 277 ? -35.879 1.100 40.151 1.00 53.66 277 PRO A CA 1
ATOM 2256 C C . PRO A 1 277 ? -37.109 0.196 39.882 1.00 53.66 277 PRO A C 1
ATOM 2258 O O . PRO A 1 277 ? -37.572 -0.476 40.796 1.00 53.66 277 PRO A O 1
ATOM 2261 N N . ASP A 1 278 ? -37.671 0.194 38.665 1.00 51.50 278 ASP A N 1
ATOM 2262 C CA . ASP A 1 278 ? -38.944 -0.523 38.417 1.00 51.50 278 ASP A CA 1
ATOM 2263 C C . ASP A 1 278 ? -39.096 -1.214 37.047 1.00 51.50 278 ASP A C 1
ATOM 2265 O O . ASP A 1 278 ? -40.211 -1.572 36.668 1.00 51.50 278 ASP A O 1
ATOM 2269 N N . SER A 1 279 ? -38.039 -1.439 36.250 1.00 52.06 279 SER A N 1
ATOM 2270 C CA . SER A 1 279 ? -38.271 -2.020 34.910 1.00 52.06 279 SER A CA 1
ATOM 2271 C C . SER A 1 279 ? -37.259 -3.012 34.331 1.00 52.06 279 SER A C 1
ATOM 2273 O O . SER A 1 279 ? -36.044 -2.901 34.449 1.00 52.06 279 SER A O 1
ATOM 2275 N N . CYS A 1 280 ? -37.904 -3.984 33.676 1.00 53.47 280 CYS A N 1
ATOM 2276 C CA . CYS A 1 280 ? -37.519 -5.051 32.758 1.00 53.47 280 CYS A CA 1
ATOM 2277 C C . CYS A 1 280 ? -36.078 -5.073 32.206 1.00 53.47 280 CYS A C 1
ATOM 2279 O O . CYS A 1 280 ? -35.594 -4.134 31.576 1.00 53.47 280 CYS A O 1
ATOM 2281 N N . THR A 1 281 ? -35.455 -6.246 32.326 1.00 63.00 281 THR A N 1
ATOM 2282 C CA . THR A 1 281 ? -34.078 -6.577 31.924 1.00 63.00 281 THR A CA 1
ATOM 2283 C C . THR A 1 281 ? -33.789 -6.388 30.429 1.00 63.00 281 THR A C 1
ATOM 2285 O O . THR A 1 281 ? -32.687 -5.976 30.063 1.00 63.00 281 THR A O 1
ATOM 2288 N N . ASP A 1 282 ? -34.773 -6.619 29.556 1.00 63.28 282 ASP A N 1
ATOM 2289 C CA . ASP A 1 282 ? -34.587 -6.569 28.098 1.00 63.28 282 ASP A CA 1
ATOM 2290 C C . ASP A 1 282 ? -34.349 -5.137 27.567 1.00 63.28 282 ASP A C 1
ATOM 2292 O O . ASP A 1 282 ? -33.598 -4.943 26.608 1.00 63.28 282 ASP A O 1
ATOM 2296 N N . GLU A 1 283 ? -34.926 -4.118 28.214 1.00 64.44 283 GLU A N 1
ATOM 2297 C CA . GLU A 1 283 ? -34.821 -2.714 27.783 1.00 64.44 283 GLU A CA 1
ATOM 2298 C C . GLU A 1 283 ? -33.483 -2.071 28.173 1.00 64.44 283 GLU A C 1
ATOM 2300 O O . GLU A 1 283 ? -32.934 -1.256 27.426 1.00 64.44 283 GLU A O 1
ATOM 2305 N N . VAL A 1 284 ? -32.922 -2.476 29.316 1.00 67.44 284 VAL A N 1
ATOM 2306 C CA . VAL A 1 284 ? -31.604 -2.024 29.783 1.00 67.44 284 VAL A CA 1
ATOM 2307 C C . VAL A 1 284 ? -30.503 -2.514 28.835 1.00 67.44 284 VAL A C 1
ATOM 2309 O O . VAL A 1 284 ? -29.587 -1.754 28.507 1.00 67.44 284 VAL A O 1
ATOM 2312 N N . HIS A 1 285 ? -30.606 -3.753 28.337 1.00 71.50 285 HIS A N 1
ATOM 2313 C CA . HIS A 1 285 ? -29.696 -4.269 27.309 1.00 71.50 285 HIS A CA 1
ATOM 2314 C C . HIS A 1 285 ? -29.777 -3.445 26.016 1.00 71.50 285 HIS A C 1
ATOM 2316 O O . HIS A 1 285 ? -28.744 -2.996 25.517 1.00 71.50 285 HIS A O 1
ATOM 2322 N N . ASP A 1 286 ? -30.988 -3.210 25.501 1.00 69.44 286 ASP A N 1
ATOM 2323 C CA . ASP A 1 286 ? -31.216 -2.484 24.246 1.00 69.44 286 ASP A CA 1
ATOM 2324 C C . ASP A 1 286 ? -30.682 -1.050 24.313 1.00 69.44 286 ASP A C 1
ATOM 2326 O O . ASP A 1 286 ? -29.990 -0.581 23.406 1.00 69.44 286 ASP A O 1
ATOM 2330 N N . LEU A 1 287 ? -30.933 -0.357 25.426 1.00 65.06 287 LEU A N 1
ATOM 2331 C CA . LEU A 1 287 ? -30.480 1.015 25.603 1.00 65.06 287 LEU A CA 1
ATOM 2332 C C . LEU A 1 287 ? -28.952 1.103 25.725 1.00 65.06 287 LEU A C 1
ATOM 2334 O O . LEU A 1 287 ? -28.343 1.916 25.033 1.00 65.06 287 LEU A O 1
ATOM 2338 N N . MET A 1 288 ? -28.314 0.233 26.514 1.00 68.31 288 MET A N 1
ATOM 2339 C CA . MET A 1 288 ? -26.849 0.203 26.629 1.00 68.31 288 MET A CA 1
ATOM 2340 C C . MET A 1 288 ? -26.164 -0.150 25.306 1.00 68.31 288 MET A C 1
ATOM 2342 O O . MET A 1 288 ? -25.138 0.433 24.955 1.00 68.31 288 MET A O 1
ATOM 2346 N N . VAL A 1 289 ? -26.743 -1.065 24.528 1.00 66.38 289 VAL A N 1
ATOM 2347 C CA . VAL A 1 289 ? -26.221 -1.420 23.203 1.00 66.38 289 VAL A CA 1
ATOM 2348 C C . VAL A 1 289 ? -26.395 -0.271 22.218 1.00 66.38 289 VAL A C 1
ATOM 2350 O O . VAL A 1 289 ? -25.456 0.029 21.481 1.00 66.38 289 VAL A O 1
ATOM 2353 N N . LYS A 1 290 ? -27.533 0.433 22.242 1.00 66.44 290 LYS A N 1
ATOM 2354 C CA . LYS A 1 290 ? -27.723 1.659 21.455 1.00 66.44 290 LYS A CA 1
ATOM 2355 C C . LYS A 1 290 ? -26.658 2.695 21.794 1.00 66.44 290 LYS A C 1
ATOM 2357 O O . LYS A 1 290 ? -26.027 3.199 20.871 1.00 66.44 290 LYS A O 1
ATOM 2362 N N . VAL A 1 291 ? -26.385 2.943 23.078 1.00 66.50 291 VAL A N 1
ATOM 2363 C CA . VAL A 1 291 ? -25.313 3.855 23.521 1.00 66.50 291 VAL A CA 1
ATOM 2364 C C . VAL A 1 291 ? -23.955 3.457 22.931 1.00 66.50 291 VAL A C 1
ATOM 2366 O O . VAL A 1 291 ? -23.224 4.306 22.427 1.00 66.50 291 VAL A O 1
ATOM 2369 N N . LEU A 1 292 ? -23.636 2.163 22.898 1.00 65.38 292 LEU A N 1
ATOM 2370 C CA . LEU A 1 292 ? -22.349 1.664 22.400 1.00 65.38 292 LEU A CA 1
ATOM 2371 C C . LEU A 1 292 ? -22.262 1.531 20.862 1.00 65.38 292 LEU A C 1
ATOM 2373 O O . LEU A 1 292 ? -21.163 1.424 20.321 1.00 65.38 292 LEU A O 1
ATOM 2377 N N . GLN A 1 293 ? -23.389 1.544 20.142 1.00 61.88 293 GLN A N 1
ATOM 2378 C CA . GLN A 1 293 ? -23.460 1.411 18.675 1.00 61.88 293 GLN A CA 1
ATOM 2379 C C . GLN A 1 293 ? -23.610 2.743 17.916 1.00 61.88 293 GLN A C 1
ATOM 2381 O O . GLN A 1 293 ? -23.703 2.750 16.683 1.00 61.88 293 GLN A O 1
ATOM 2386 N N . LEU A 1 294 ? -23.660 3.881 18.609 1.00 55.75 294 LEU A N 1
ATOM 2387 C CA . LEU A 1 294 ? -23.899 5.178 17.975 1.00 55.75 294 LEU A CA 1
ATOM 2388 C C . LEU A 1 294 ? -22.698 5.634 17.128 1.00 55.75 294 LEU A C 1
ATOM 2390 O O . LEU A 1 294 ? -21.536 5.503 17.505 1.00 55.75 294 LEU A O 1
ATOM 2394 N N . LYS A 1 295 ? -23.004 6.163 15.933 1.00 54.28 295 LYS A N 1
ATOM 2395 C CA . LYS A 1 295 ? -22.070 6.366 14.803 1.00 54.28 295 LYS A CA 1
ATOM 2396 C C . LYS A 1 295 ? -20.824 7.215 15.105 1.00 54.28 295 LYS A C 1
ATOM 2398 O O . LYS A 1 295 ? -19.911 7.222 14.281 1.00 54.28 295 LYS A O 1
ATOM 2403 N N . SER A 1 296 ? -20.802 7.959 16.210 1.00 56.59 296 SER A N 1
ATOM 2404 C CA . SER A 1 296 ? -19.698 8.840 16.605 1.00 56.59 296 SER A CA 1
ATOM 2405 C C . SER A 1 296 ? -18.519 8.098 17.240 1.00 56.59 296 SER A C 1
ATOM 2407 O O . SER A 1 296 ? -17.391 8.569 17.106 1.00 56.59 296 SER A O 1
ATOM 2409 N N . LEU A 1 297 ? -18.739 6.942 17.879 1.00 65.50 297 LEU A N 1
ATOM 2410 C CA . LEU A 1 297 ? -17.694 6.184 18.575 1.00 65.50 297 LEU A CA 1
ATOM 2411 C C . LEU A 1 297 ? -17.425 4.848 17.886 1.00 65.50 297 LEU A C 1
ATOM 2413 O O . LEU A 1 297 ? -18.337 4.137 17.465 1.00 65.50 297 LEU A O 1
ATOM 2417 N N . ARG A 1 298 ? -16.147 4.481 17.763 1.00 74.38 298 ARG A N 1
ATOM 2418 C CA . ARG A 1 298 ? -15.746 3.168 17.248 1.00 74.38 298 ARG A CA 1
ATOM 2419 C C . ARG A 1 298 ? -15.235 2.326 18.403 1.00 74.38 298 ARG A C 1
ATOM 2421 O O . ARG A 1 298 ? -14.578 2.828 19.302 1.00 74.38 298 ARG A O 1
ATOM 2428 N N . TRP A 1 299 ? -15.404 1.011 18.306 1.00 83.31 299 TRP A N 1
ATOM 2429 C CA . TRP A 1 299 ? -14.888 0.064 19.303 1.00 83.31 299 TRP A CA 1
ATOM 2430 C C . TRP A 1 299 ? -13.402 0.244 19.633 1.00 83.31 299 TRP A C 1
ATOM 2432 O O . TRP A 1 299 ? -13.014 0.101 20.781 1.00 83.31 299 TRP A O 1
ATOM 2442 N N . ILE A 1 300 ? -12.577 0.593 18.641 1.00 83.06 300 ILE A N 1
ATOM 2443 C CA . ILE A 1 300 ? -11.145 0.862 18.837 1.00 83.06 300 ILE A CA 1
ATOM 2444 C C . ILE A 1 300 ? -10.874 2.051 19.772 1.00 83.06 300 ILE A C 1
ATOM 2446 O O . ILE A 1 300 ? -9.806 2.117 20.370 1.00 83.06 300 ILE A O 1
ATOM 2450 N N . ASP A 1 301 ? -11.814 2.988 19.896 1.00 80.38 301 ASP A N 1
ATOM 2451 C CA . ASP A 1 301 ? -11.668 4.163 20.753 1.00 80.38 301 ASP A CA 1
ATOM 2452 C C . ASP A 1 301 ? -11.773 3.776 22.244 1.00 80.38 301 ASP A C 1
ATOM 2454 O O . ASP A 1 301 ? -11.184 4.444 23.081 1.00 80.38 301 ASP A O 1
ATOM 2458 N N . PHE A 1 302 ? -12.371 2.622 22.568 1.00 85.44 302 PHE A N 1
ATOM 2459 C CA . PHE A 1 302 ? -12.353 2.035 23.916 1.00 85.44 302 PHE A CA 1
ATOM 2460 C C . PHE A 1 302 ? -11.113 1.162 24.199 1.00 85.44 302 PHE A C 1
ATOM 2462 O O . PHE A 1 302 ? -11.029 0.523 25.246 1.00 85.44 302 PHE A O 1
ATOM 2469 N N . GLY A 1 303 ? -10.162 1.063 23.261 1.00 87.00 303 GLY A N 1
ATOM 2470 C CA . GLY A 1 303 ? -8.914 0.322 23.472 1.00 87.00 303 GLY A CA 1
ATOM 2471 C C . GLY A 1 303 ? -8.003 0.994 24.513 1.00 87.00 303 GLY A C 1
ATOM 2472 O O . GLY A 1 303 ? -8.164 2.189 24.769 1.00 87.00 303 GLY A O 1
ATOM 2473 N N . PRO A 1 304 ? -7.011 0.274 25.068 1.00 84.31 304 PRO A N 1
ATOM 2474 C CA . PRO A 1 304 ? -6.247 0.718 26.238 1.00 84.31 304 PRO A CA 1
ATOM 2475 C C . PRO A 1 304 ? -5.577 2.086 26.058 1.00 84.31 304 PRO A C 1
ATOM 2477 O O . PRO A 1 304 ? -5.694 2.970 26.897 1.00 84.31 304 PRO A O 1
ATOM 2480 N N . THR A 1 305 ? -5.024 2.329 24.871 1.00 75.56 305 THR A N 1
ATOM 2481 C CA . THR A 1 305 ? -4.328 3.577 24.523 1.00 75.56 305 THR A CA 1
ATOM 2482 C C . THR A 1 305 ? -5.241 4.778 24.254 1.00 75.56 305 THR A C 1
ATOM 2484 O O . THR A 1 305 ? -4.751 5.889 24.062 1.00 75.56 305 THR A O 1
ATOM 2487 N N . ARG A 1 306 ? -6.561 4.576 24.169 1.00 73.06 306 ARG A N 1
ATOM 2488 C CA . ARG A 1 306 ? -7.540 5.621 23.811 1.00 73.06 306 ARG A CA 1
ATOM 2489 C C . ARG A 1 306 ? -8.623 5.820 24.863 1.00 73.06 306 ARG A C 1
ATOM 2491 O O . ARG A 1 306 ? -9.201 6.899 24.932 1.00 73.06 306 ARG A O 1
ATOM 2498 N N . LEU A 1 307 ? -8.869 4.821 25.708 1.00 76.75 307 LEU A N 1
ATOM 2499 C CA . LEU A 1 307 ? -9.940 4.852 26.697 1.00 76.75 307 LEU A CA 1
ATOM 2500 C C . LEU A 1 307 ? -9.753 5.966 27.740 1.00 76.75 307 LEU A C 1
ATOM 2502 O O . LEU A 1 307 ? -10.732 6.592 28.147 1.00 76.75 307 LEU A O 1
ATOM 2506 N N . GLY A 1 308 ? -8.504 6.279 28.103 1.00 68.62 308 GLY A N 1
ATOM 2507 C CA . GLY A 1 308 ? -8.179 7.383 29.016 1.00 68.62 308 GLY A CA 1
ATOM 2508 C C . GLY A 1 308 ? -8.671 8.757 28.539 1.00 68.62 308 GLY A C 1
ATOM 2509 O O . GLY A 1 308 ? -8.824 9.671 29.340 1.00 68.62 308 GLY A O 1
ATOM 2510 N N . MET A 1 309 ? -8.998 8.903 27.251 1.00 67.31 309 MET A N 1
ATOM 2511 C CA . MET A 1 309 ? -9.499 10.152 26.668 1.00 67.31 309 MET A CA 1
ATOM 2512 C C . MET A 1 309 ? -10.950 10.476 27.067 1.00 67.31 309 MET A C 1
ATOM 2514 O O . MET A 1 309 ? -11.393 11.604 26.862 1.00 67.31 309 MET A O 1
ATOM 2518 N N . PHE A 1 310 ? -11.696 9.509 27.613 1.00 72.31 310 PHE A N 1
ATOM 2519 C CA . PHE A 1 310 ? -13.100 9.690 28.002 1.00 72.31 310 PHE A CA 1
ATOM 2520 C C . PHE A 1 310 ? -13.296 10.017 29.481 1.00 72.31 310 PHE A C 1
ATOM 2522 O O . PHE A 1 310 ? -14.394 10.423 29.844 1.00 72.31 310 PHE A O 1
ATOM 2529 N N . ASP A 1 311 ? -12.267 9.851 30.320 1.00 80.69 311 ASP A N 1
ATOM 2530 C CA . ASP A 1 311 ? -12.373 10.003 31.780 1.00 80.69 311 ASP A CA 1
ATOM 2531 C C . ASP A 1 311 ? -13.566 9.217 32.357 1.00 80.69 311 ASP A C 1
ATOM 2533 O O . ASP A 1 311 ? -14.449 9.721 33.059 1.00 80.69 311 ASP A O 1
ATOM 2537 N N . LEU A 1 312 ? -13.617 7.942 31.966 1.00 84.56 312 LEU A N 1
ATOM 2538 C CA . LEU A 1 312 ? -14.689 7.028 32.327 1.00 84.56 312 LEU A CA 1
ATOM 2539 C C . LEU A 1 312 ? -14.910 6.912 33.851 1.00 84.56 312 LEU A C 1
ATOM 2541 O O . LEU A 1 312 ? -16.076 6.849 34.239 1.00 84.56 312 LEU A O 1
ATOM 2545 N N . PRO A 1 313 ? -13.877 6.935 34.726 1.00 87.75 313 PRO A N 1
ATOM 2546 C CA . PRO A 1 313 ? -14.082 6.918 36.173 1.00 87.75 313 PRO A CA 1
ATOM 2547 C C . PRO A 1 313 ? -14.951 8.073 36.666 1.00 87.75 313 PRO A C 1
ATOM 2549 O O . PRO A 1 313 ? -15.867 7.843 37.450 1.00 87.75 313 PRO A O 1
ATOM 2552 N N . GLN A 1 314 ? -14.729 9.295 36.169 1.00 85.56 314 GLN A N 1
ATOM 2553 C CA . GLN A 1 314 ? -15.530 10.445 36.581 1.00 85.56 314 GLN A CA 1
ATOM 2554 C C . GLN A 1 314 ? -16.970 10.357 36.058 1.00 85.56 314 GLN A C 1
ATOM 2556 O O . GLN A 1 314 ? -17.903 10.681 36.792 1.00 85.56 314 GLN A O 1
ATOM 2561 N N . ILE A 1 315 ? -17.167 9.887 34.819 1.00 85.19 315 ILE A N 1
ATOM 2562 C CA . ILE A 1 315 ? -18.512 9.658 34.263 1.00 85.19 315 ILE A CA 1
ATOM 2563 C C . ILE A 1 315 ? -19.281 8.644 35.119 1.00 85.19 315 ILE A C 1
ATOM 2565 O O . ILE A 1 315 ? -20.425 8.884 35.499 1.00 85.19 315 ILE A O 1
ATOM 2569 N N . MET A 1 316 ? -18.644 7.519 35.443 1.00 87.69 316 MET A N 1
ATOM 2570 C CA . MET A 1 316 ? -19.256 6.453 36.233 1.00 87.69 316 MET A CA 1
ATOM 2571 C C . MET A 1 316 ? -19.524 6.876 37.677 1.00 87.69 316 MET A C 1
ATOM 2573 O O . MET A 1 316 ? -20.598 6.592 38.210 1.00 87.69 316 MET A O 1
ATOM 2577 N N . ALA A 1 317 ? -18.611 7.632 38.290 1.00 89.19 317 ALA A N 1
ATOM 2578 C CA . ALA A 1 317 ? -18.814 8.189 39.622 1.00 89.19 317 ALA A CA 1
ATOM 2579 C C . ALA A 1 317 ? -20.039 9.120 39.671 1.00 89.19 317 ALA A C 1
ATOM 2581 O O . ALA A 1 317 ? -20.769 9.112 40.661 1.00 89.19 317 ALA A O 1
ATOM 2582 N N . GLY A 1 318 ? -20.322 9.851 38.584 1.00 84.38 318 GLY A N 1
ATOM 2583 C CA . GLY A 1 318 ? -21.513 10.698 38.445 1.00 84.38 318 GLY A CA 1
ATOM 2584 C C . GLY A 1 318 ? -22.846 9.946 38.558 1.00 84.38 318 GLY A C 1
ATOM 2585 O O . GLY A 1 318 ? -23.850 10.542 38.942 1.00 84.38 318 GLY A O 1
ATOM 2586 N N . VAL A 1 319 ? -22.861 8.638 38.285 1.00 84.06 319 VAL A N 1
ATOM 2587 C CA . VAL A 1 319 ? -24.023 7.749 38.475 1.00 84.06 319 VAL A CA 1
ATOM 2588 C C . VAL A 1 319 ? -23.865 6.795 39.668 1.00 84.06 319 VAL A C 1
ATOM 2590 O O . VAL A 1 319 ? -24.646 5.859 39.816 1.00 84.06 319 VAL A O 1
ATOM 2593 N N . GLY A 1 320 ? -22.874 7.021 40.537 1.00 85.69 320 GLY A N 1
ATOM 2594 C CA . GLY A 1 320 ? -22.649 6.224 41.748 1.00 85.69 320 GLY A CA 1
ATOM 2595 C C . GLY A 1 320 ? -21.888 4.910 41.533 1.00 85.69 320 GLY A C 1
ATOM 2596 O O . GLY A 1 320 ? -21.984 4.010 42.364 1.00 85.69 320 GLY A O 1
ATOM 2597 N N . ILE A 1 321 ? -21.136 4.776 40.436 1.00 89.56 321 ILE A N 1
ATOM 2598 C CA . ILE A 1 321 ? -20.358 3.576 40.102 1.00 89.56 321 ILE A CA 1
ATOM 2599 C C . ILE A 1 321 ? -18.851 3.871 40.222 1.00 89.56 321 ILE A C 1
ATOM 2601 O O . ILE A 1 321 ? -18.329 4.755 39.549 1.00 89.56 321 ILE A O 1
ATOM 2605 N N . GLU A 1 322 ? -18.126 3.087 41.025 1.00 93.00 322 GLU A N 1
ATOM 2606 C CA . GLU A 1 322 ? -16.656 3.141 41.130 1.00 93.00 322 GLU A CA 1
ATOM 2607 C C . GLU A 1 322 ? -16.020 2.111 40.182 1.00 93.00 322 GLU A C 1
ATOM 2609 O O . GLU A 1 322 ? -16.358 0.926 40.238 1.00 93.00 322 GLU A O 1
ATOM 2614 N N . ILE A 1 323 ? -15.113 2.556 39.302 1.00 92.94 323 ILE A N 1
ATOM 2615 C CA . ILE A 1 323 ? -14.401 1.675 38.357 1.00 92.94 323 ILE A CA 1
ATOM 2616 C C . ILE A 1 323 ? -12.895 1.951 38.248 1.00 92.94 323 ILE A C 1
ATOM 2618 O O . ILE A 1 323 ? -12.242 1.307 37.432 1.00 92.94 323 ILE A O 1
ATOM 2622 N N . SER A 1 324 ? -12.324 2.901 38.993 1.00 92.00 324 SER A N 1
ATOM 2623 C CA . SER A 1 324 ? -10.950 3.395 38.777 1.00 92.00 324 SER A CA 1
ATOM 2624 C C . SER A 1 324 ? -9.928 2.274 38.938 1.00 92.00 324 SER A C 1
ATOM 2626 O O . SER A 1 324 ? -9.070 2.066 38.086 1.00 92.00 324 SER A O 1
ATOM 2628 N N . SER A 1 325 ? -10.107 1.487 39.994 1.00 91.56 325 SER A N 1
ATOM 2629 C CA . SER A 1 325 ? -9.299 0.308 40.305 1.00 91.56 325 SER A CA 1
ATOM 2630 C C . SER A 1 325 ? -9.404 -0.793 39.238 1.00 91.56 325 SER A C 1
ATOM 2632 O O . SER A 1 325 ? -8.404 -1.413 38.876 1.00 91.56 325 SER A O 1
ATOM 2634 N N . ALA A 1 326 ? -10.608 -1.023 38.701 1.00 93.62 326 ALA A N 1
ATOM 2635 C CA . ALA A 1 326 ? -10.824 -1.980 37.619 1.00 93.62 326 ALA A CA 1
ATOM 2636 C C . ALA A 1 326 ? -10.176 -1.501 36.315 1.00 93.62 326 ALA A C 1
ATOM 2638 O O . ALA A 1 326 ? -9.482 -2.266 35.651 1.00 93.62 326 ALA A O 1
ATOM 2639 N N . LEU A 1 327 ? -10.393 -0.231 35.966 1.00 93.06 327 LEU A N 1
ATOM 2640 C CA . LEU A 1 327 ? -9.828 0.408 34.786 1.00 93.06 327 LEU A CA 1
ATOM 2641 C C . LEU A 1 327 ? -8.304 0.281 34.794 1.00 93.06 327 LEU A C 1
ATOM 2643 O O . LEU A 1 327 ? -7.741 -0.245 33.842 1.00 93.06 327 LEU A O 1
ATOM 2647 N N . GLU A 1 328 ? -7.647 0.700 35.873 1.00 92.69 328 GLU A N 1
ATOM 2648 C CA . GLU A 1 328 ? -6.190 0.630 35.993 1.00 92.69 328 GLU A CA 1
ATOM 2649 C C . GLU A 1 328 ? -5.671 -0.807 35.828 1.00 92.69 328 GLU A C 1
ATOM 2651 O O . GLU A 1 328 ? -4.763 -1.060 35.036 1.00 92.69 328 GLU A O 1
ATOM 2656 N N . CYS A 1 329 ? -6.291 -1.774 36.513 1.00 93.94 329 CYS A N 1
ATOM 2657 C CA . CYS A 1 329 ? -5.881 -3.175 36.445 1.00 93.94 329 CYS A CA 1
ATOM 2658 C C . CYS A 1 329 ? -6.009 -3.757 35.027 1.00 93.94 329 CYS A C 1
ATOM 2660 O O . CYS A 1 329 ? -5.051 -4.340 34.511 1.00 93.94 329 CYS A O 1
ATOM 2662 N N . TRP A 1 330 ? -7.167 -3.590 34.381 1.00 95.00 330 TRP A N 1
ATOM 2663 C CA . TRP A 1 330 ? -7.408 -4.136 33.045 1.00 95.00 330 TRP A CA 1
ATOM 2664 C C . TRP A 1 330 ? -6.520 -3.483 31.985 1.00 95.00 330 TRP A C 1
ATOM 2666 O O . TRP A 1 330 ? -5.940 -4.194 31.168 1.00 95.00 330 TRP A O 1
ATOM 2676 N N . ILE A 1 331 ? -6.348 -2.161 32.028 1.00 92.69 331 ILE A N 1
ATOM 2677 C CA . ILE A 1 331 ? -5.547 -1.431 31.038 1.00 92.69 331 ILE A CA 1
ATOM 2678 C C . ILE A 1 331 ? -4.071 -1.826 31.133 1.00 92.69 331 ILE A C 1
ATOM 2680 O O . ILE A 1 331 ? -3.485 -2.181 30.112 1.00 92.69 331 ILE A O 1
ATOM 2684 N N . ASN A 1 332 ? -3.504 -1.903 32.342 1.00 91.19 332 ASN A N 1
ATOM 2685 C CA . ASN A 1 332 ? -2.119 -2.348 32.540 1.00 91.19 332 ASN A CA 1
ATOM 2686 C C . ASN A 1 332 ? -1.884 -3.773 31.996 1.00 91.19 332 ASN A C 1
ATOM 2688 O O . ASN A 1 332 ? -0.855 -4.063 31.381 1.00 91.19 332 ASN A O 1
ATOM 2692 N N . CYS A 1 333 ? -2.857 -4.670 32.180 1.00 93.62 333 CYS A N 1
ATOM 2693 C CA . CYS A 1 333 ? -2.807 -6.034 31.649 1.00 93.62 333 CYS A CA 1
ATOM 2694 C C . CYS A 1 333 ? -2.850 -6.066 30.111 1.00 93.62 333 CYS A C 1
ATOM 2696 O O . CYS A 1 333 ? -2.128 -6.833 29.470 1.00 93.62 333 CYS A O 1
ATOM 2698 N N . GLU A 1 334 ? -3.702 -5.238 29.509 1.00 93.81 334 GLU A N 1
ATOM 2699 C CA . GLU A 1 334 ? -3.838 -5.131 28.058 1.00 93.81 334 GLU A CA 1
ATOM 2700 C C . GLU A 1 334 ? -2.608 -4.501 27.392 1.00 93.81 334 GLU A C 1
ATOM 2702 O O . GLU A 1 334 ? -2.190 -4.966 26.329 1.00 93.81 334 GLU A O 1
ATOM 2707 N N . GLU A 1 335 ? -2.007 -3.483 28.011 1.00 89.94 335 GLU A N 1
ATOM 2708 C CA . GLU A 1 335 ? -0.774 -2.847 27.535 1.00 89.94 335 GLU A CA 1
ATOM 2709 C C . GLU A 1 335 ? 0.406 -3.820 27.571 1.00 89.94 335 GLU A C 1
ATOM 2711 O O . GLU A 1 335 ? 1.074 -3.998 26.552 1.00 89.94 335 GLU A O 1
ATOM 2716 N N . CYS A 1 336 ? 0.576 -4.564 28.670 1.00 88.56 336 CYS A N 1
ATOM 2717 C CA . CYS A 1 336 ? 1.598 -5.609 28.766 1.00 88.56 336 CYS A CA 1
ATOM 2718 C C . CYS A 1 336 ? 1.469 -6.653 27.639 1.00 88.56 336 CYS A C 1
ATOM 2720 O O . CYS A 1 336 ? 2.457 -7.029 27.005 1.00 88.56 336 CYS A O 1
ATOM 2722 N N . PHE A 1 337 ? 0.242 -7.082 27.324 1.00 89.94 337 PHE A N 1
ATOM 2723 C CA . PHE A 1 337 ? -0.008 -8.002 26.212 1.00 89.94 337 PHE A CA 1
ATOM 2724 C C . PHE A 1 337 ? 0.368 -7.418 24.841 1.00 89.94 337 PHE A C 1
ATOM 2726 O O . PHE A 1 337 ? 0.885 -8.136 23.976 1.00 89.94 337 PHE A O 1
ATOM 2733 N N . LEU A 1 338 ? 0.076 -6.138 24.604 1.00 86.06 338 LEU A N 1
ATOM 2734 C CA . LEU A 1 338 ? 0.413 -5.477 23.343 1.00 86.06 338 LEU A CA 1
ATOM 2735 C C . LEU A 1 338 ? 1.931 -5.326 23.178 1.00 86.06 338 LEU A C 1
ATOM 2737 O O . LEU A 1 338 ? 2.437 -5.552 22.072 1.00 86.06 338 LEU A O 1
ATOM 2741 N N . ASP A 1 339 ? 2.633 -5.023 24.268 1.00 82.19 339 ASP A N 1
ATOM 2742 C CA . ASP A 1 339 ? 4.087 -4.870 24.300 1.00 82.19 339 ASP A CA 1
ATOM 2743 C C . ASP A 1 339 ? 4.819 -6.203 24.099 1.00 82.19 339 ASP A C 1
ATOM 2745 O O . ASP A 1 339 ? 5.748 -6.268 23.290 1.00 82.19 339 ASP A O 1
ATOM 2749 N N . ASP A 1 340 ? 4.354 -7.289 24.728 1.00 78.62 340 ASP A N 1
ATOM 2750 C CA . ASP A 1 340 ? 4.906 -8.642 24.543 1.00 78.62 340 ASP A CA 1
ATOM 2751 C C . ASP A 1 340 ? 4.852 -9.091 23.072 1.00 78.62 340 ASP A C 1
ATOM 2753 O O . ASP A 1 340 ? 5.777 -9.705 22.535 1.00 78.62 340 ASP A O 1
ATOM 2757 N N . LYS A 1 341 ? 3.757 -8.772 22.374 1.00 74.00 341 LYS A N 1
ATOM 2758 C CA . LYS A 1 341 ? 3.503 -9.301 21.027 1.00 74.00 341 LYS A CA 1
ATOM 2759 C C . LYS A 1 341 ? 4.127 -8.487 19.896 1.00 74.00 341 LYS A C 1
ATOM 2761 O O . LYS A 1 341 ? 4.251 -9.020 18.788 1.00 74.00 341 LYS A O 1
ATOM 2766 N N . GLN A 1 342 ? 4.499 -7.229 20.140 1.00 66.38 342 GLN A N 1
ATOM 2767 C CA . GLN A 1 342 ? 5.145 -6.330 19.169 1.00 66.38 342 GLN A CA 1
ATOM 2768 C C . GLN A 1 342 ? 4.478 -6.342 17.777 1.00 66.38 342 GLN A C 1
ATOM 2770 O O . GLN A 1 342 ? 5.118 -6.530 16.734 1.00 66.38 342 GLN A O 1
ATOM 2775 N N . TYR A 1 343 ? 3.151 -6.190 17.744 1.00 66.81 343 TYR A N 1
ATOM 2776 C CA . TYR A 1 343 ? 2.390 -6.227 16.495 1.00 66.81 343 TYR A CA 1
ATOM 2777 C C . TYR A 1 343 ? 2.751 -5.053 15.568 1.00 66.81 343 TYR A C 1
ATOM 2779 O O . TYR A 1 343 ? 2.667 -3.891 15.948 1.00 66.81 343 TYR A O 1
ATOM 2787 N N . GLU A 1 344 ? 3.026 -5.331 14.287 1.00 57.56 344 GLU A N 1
ATOM 2788 C CA . GLU A 1 344 ? 3.245 -4.277 13.275 1.00 57.56 344 GLU A CA 1
ATOM 2789 C C . GLU A 1 344 ? 1.980 -3.461 12.942 1.00 57.56 344 GLU A C 1
ATOM 2791 O O . GLU A 1 344 ? 2.057 -2.409 12.298 1.00 57.56 344 GLU A O 1
ATOM 2796 N N . ASN A 1 345 ? 0.805 -4.000 13.269 1.00 67.19 345 ASN A N 1
ATOM 2797 C CA . ASN A 1 345 ? -0.480 -3.313 13.233 1.00 67.19 345 ASN A CA 1
ATOM 2798 C C . ASN A 1 345 ? -1.380 -3.914 14.320 1.00 67.19 345 ASN A C 1
ATOM 2800 O O . ASN A 1 345 ? -1.826 -5.056 14.195 1.00 67.19 345 ASN A O 1
ATOM 2804 N N . ALA A 1 346 ? -1.649 -3.130 15.361 1.00 77.25 346 ALA A N 1
ATOM 2805 C CA . ALA A 1 346 ? -2.478 -3.539 16.483 1.00 77.25 346 ALA A CA 1
ATOM 2806 C C . ALA A 1 346 ? -3.965 -3.175 16.318 1.00 77.25 346 ALA A C 1
ATOM 2808 O O . ALA A 1 346 ? -4.752 -3.561 17.171 1.00 77.25 346 ALA A O 1
ATOM 2809 N N . ASP A 1 347 ? -4.400 -2.496 15.247 1.00 79.12 347 ASP A N 1
ATOM 2810 C CA . ASP A 1 347 ? -5.766 -1.946 15.127 1.00 79.12 347 ASP A CA 1
ATOM 2811 C C . ASP A 1 347 ? -6.859 -3.005 15.321 1.00 79.12 347 ASP A C 1
ATOM 2813 O O . ASP A 1 347 ? -7.860 -2.772 16.003 1.00 79.12 347 ASP A O 1
ATOM 2817 N N . ALA A 1 348 ? -6.671 -4.194 14.740 1.00 80.38 348 ALA A N 1
ATOM 2818 C CA . ALA A 1 348 ? -7.615 -5.298 14.889 1.00 80.38 348 ALA A CA 1
ATOM 2819 C C . ALA A 1 348 ? -7.667 -5.819 16.335 1.00 80.38 348 ALA A C 1
ATOM 2821 O O . ALA A 1 348 ? -8.751 -6.155 16.815 1.00 80.38 348 ALA A O 1
ATOM 2822 N N . HIS A 1 349 ? -6.521 -5.853 17.025 1.00 86.38 349 HIS A N 1
ATOM 2823 C CA . HIS A 1 349 ? -6.411 -6.250 18.429 1.00 86.38 349 HIS A CA 1
ATOM 2824 C C . HIS A 1 349 ? -7.003 -5.178 19.348 1.00 86.38 349 HIS A C 1
ATOM 2826 O O . HIS A 1 349 ? -7.888 -5.502 20.129 1.00 86.38 349 HIS A O 1
ATOM 2832 N N . LEU A 1 350 ? -6.641 -3.905 19.164 1.00 87.31 350 LEU A N 1
ATOM 2833 C CA . LEU A 1 350 ? -7.207 -2.751 19.871 1.00 87.31 350 LEU A CA 1
ATOM 2834 C C . LEU A 1 350 ? -8.728 -2.670 19.714 1.00 87.31 350 LEU A C 1
ATOM 2836 O O . LEU A 1 350 ? -9.432 -2.348 20.660 1.00 87.31 350 LEU A O 1
ATOM 2840 N N . THR A 1 351 ? -9.256 -3.020 18.539 1.00 88.19 351 THR A N 1
ATOM 2841 C CA . THR A 1 351 ? -10.706 -3.121 18.322 1.00 88.19 351 THR A CA 1
ATOM 2842 C C . THR A 1 351 ? -11.342 -4.232 19.166 1.00 88.19 351 THR A C 1
ATOM 2844 O O . THR A 1 351 ? -12.466 -4.060 19.627 1.00 88.19 351 THR A O 1
ATOM 2847 N N . GLN A 1 352 ? -10.674 -5.379 19.359 1.00 89.19 352 GLN A N 1
ATOM 2848 C CA . GLN A 1 352 ? -11.195 -6.441 20.232 1.00 89.19 352 GLN A CA 1
ATOM 2849 C C . GLN A 1 352 ? -11.073 -6.070 21.711 1.00 89.19 352 GLN A C 1
ATOM 2851 O O . GLN A 1 352 ? -12.045 -6.229 22.440 1.00 89.19 352 GLN A O 1
ATOM 2856 N N . LEU A 1 353 ? -9.928 -5.531 22.132 1.00 92.44 353 LEU A N 1
ATOM 2857 C CA . LEU A 1 353 ? -9.718 -5.050 23.500 1.00 92.44 353 LEU A CA 1
ATOM 2858 C C . LEU A 1 353 ? -10.728 -3.954 23.850 1.00 92.44 353 LEU A C 1
ATOM 2860 O O . LEU A 1 353 ? -11.415 -4.045 24.854 1.00 92.44 353 LEU A O 1
ATOM 2864 N N . GLY A 1 354 ? -10.983 -3.011 22.942 1.00 90.38 354 GLY A N 1
ATOM 2865 C CA . GLY A 1 354 ? -12.006 -1.992 23.164 1.00 90.38 354 GLY A CA 1
ATOM 2866 C C . GLY A 1 354 ? -13.432 -2.539 23.304 1.00 90.38 354 GLY A C 1
ATOM 2867 O O . GLY A 1 354 ? -14.225 -2.004 24.074 1.00 90.38 354 GLY A O 1
ATOM 2868 N N . ARG A 1 355 ? -13.771 -3.655 22.644 1.00 89.88 355 ARG A N 1
ATOM 2869 C CA . ARG A 1 355 ? -15.049 -4.354 22.895 1.00 89.88 355 ARG A CA 1
ATOM 2870 C C . ARG A 1 355 ? -15.087 -5.008 24.276 1.00 89.88 355 ARG A C 1
ATOM 2872 O O . ARG A 1 355 ? -16.155 -5.051 24.877 1.00 89.88 355 ARG A O 1
ATOM 2879 N N . LEU A 1 356 ? -13.961 -5.543 24.752 1.00 92.19 356 LEU A N 1
ATOM 2880 C CA . LEU A 1 356 ? -13.843 -6.086 26.107 1.00 92.19 356 LEU A CA 1
ATOM 2881 C C . LEU A 1 356 ? -13.965 -4.972 27.148 1.00 92.19 356 LEU A C 1
ATOM 2883 O O . LEU A 1 356 ? -14.751 -5.118 28.073 1.00 92.19 356 LEU A O 1
ATOM 2887 N N . ASN A 1 357 ? -13.295 -3.841 26.947 1.00 92.38 357 ASN A N 1
ATOM 2888 C CA . ASN A 1 357 ? -13.383 -2.681 27.830 1.00 92.38 357 ASN A CA 1
ATOM 2889 C C . ASN A 1 357 ? -14.795 -2.096 27.877 1.00 92.38 357 ASN A C 1
ATOM 2891 O O . ASN A 1 357 ? -15.306 -1.830 28.959 1.00 92.38 357 ASN A O 1
ATOM 2895 N N . ALA A 1 358 ? -15.490 -1.983 26.742 1.00 89.50 358 ALA A N 1
ATOM 2896 C CA . ALA A 1 358 ? -16.899 -1.587 26.742 1.00 89.50 358 ALA A CA 1
ATOM 2897 C C . ALA A 1 358 ? -17.787 -2.575 27.530 1.00 89.50 358 ALA A C 1
ATOM 2899 O O . ALA A 1 358 ? -18.733 -2.173 28.204 1.00 89.50 358 ALA A O 1
ATOM 2900 N N . TYR A 1 359 ? -17.474 -3.871 27.488 1.00 91.75 359 TYR A N 1
ATOM 2901 C CA . TYR A 1 359 ? -18.193 -4.883 28.256 1.00 91.75 359 TYR A CA 1
ATOM 2902 C C . TYR A 1 359 ? -17.885 -4.806 29.764 1.00 91.75 359 TYR A C 1
ATOM 2904 O O . TYR A 1 359 ? -18.801 -4.688 30.576 1.00 91.75 359 TYR A O 1
ATOM 2912 N N . VAL A 1 360 ? -16.605 -4.840 30.142 1.00 93.69 360 VAL A N 1
ATOM 2913 C CA . VAL A 1 360 ? -16.153 -4.907 31.539 1.00 93.69 360 VAL A CA 1
ATOM 2914 C C . VAL A 1 360 ? -16.320 -3.576 32.259 1.00 93.69 360 VAL A C 1
ATOM 2916 O O . VAL A 1 360 ? -16.777 -3.570 33.391 1.00 93.69 360 VAL A O 1
ATOM 2919 N N . LEU A 1 361 ? -15.979 -2.457 31.622 1.00 92.12 361 LEU A N 1
ATOM 2920 C CA . LEU A 1 361 ? -15.878 -1.155 32.286 1.00 92.12 361 LEU A CA 1
ATOM 2921 C C . LEU A 1 361 ? -17.121 -0.284 32.099 1.00 92.12 361 LEU A C 1
ATOM 2923 O O . LEU A 1 361 ? -17.245 0.729 32.780 1.00 92.12 361 LEU A O 1
ATOM 2927 N N . ILE A 1 362 ? -18.035 -0.656 31.193 1.00 88.88 362 ILE A N 1
ATOM 2928 C CA . ILE A 1 362 ? -19.264 0.107 30.935 1.00 88.88 362 ILE A CA 1
ATOM 2929 C C . ILE A 1 362 ? -20.515 -0.728 31.181 1.00 88.88 362 ILE A C 1
ATOM 2931 O O . ILE A 1 362 ? -21.332 -0.386 32.033 1.00 88.88 362 ILE A O 1
ATOM 2935 N N . TYR A 1 363 ? -20.671 -1.833 30.457 1.00 89.19 363 TYR A N 1
ATOM 2936 C CA . TYR A 1 363 ? -21.890 -2.633 30.525 1.00 89.19 363 TYR A CA 1
ATOM 2937 C C . TYR A 1 363 ? -22.088 -3.322 31.887 1.00 89.19 363 TYR A C 1
ATOM 2939 O O . TYR A 1 363 ? -23.144 -3.154 32.499 1.00 89.19 363 TYR A O 1
ATOM 2947 N N . LEU A 1 364 ? -21.094 -4.068 32.390 1.00 90.75 364 LEU A N 1
ATOM 2948 C CA . LEU A 1 364 ? -21.228 -4.799 33.660 1.00 90.75 364 LEU A CA 1
ATOM 2949 C C . LEU A 1 364 ? -21.482 -3.888 34.880 1.00 90.75 364 LEU A C 1
ATOM 2951 O O . LEU A 1 364 ? -22.368 -4.224 35.671 1.00 90.75 364 LEU A O 1
ATOM 2955 N N . PRO A 1 365 ? -20.775 -2.751 35.059 1.00 90.31 365 PRO A N 1
ATOM 2956 C CA . PRO A 1 365 ? -20.999 -1.870 36.201 1.00 90.31 365 PRO A CA 1
ATOM 2957 C C . PRO A 1 365 ? -22.394 -1.237 36.188 1.00 90.31 365 PRO A C 1
ATOM 2959 O O . PRO A 1 365 ? -23.080 -1.258 37.210 1.00 90.31 365 PRO A O 1
ATOM 2962 N N . VAL A 1 366 ? -22.852 -0.750 35.026 1.00 86.81 366 VAL A N 1
ATOM 2963 C CA . VAL A 1 366 ? -24.197 -0.164 34.876 1.00 86.81 366 VAL A CA 1
ATOM 2964 C C . VAL A 1 366 ? -25.279 -1.216 35.110 1.00 86.81 366 VAL A C 1
ATOM 2966 O O . VAL A 1 366 ? -26.245 -0.959 35.826 1.00 86.81 366 VAL A O 1
ATOM 2969 N N . TRP A 1 367 ? -25.102 -2.430 34.578 1.00 85.25 367 TRP A N 1
ATOM 2970 C CA . TRP A 1 367 ? -26.042 -3.526 34.813 1.00 85.25 367 TRP A CA 1
ATOM 2971 C C . TRP A 1 367 ? -26.193 -3.849 36.300 1.00 85.25 367 TRP A C 1
ATOM 2973 O O . TRP A 1 367 ? -27.308 -4.038 36.783 1.00 85.25 367 TRP A O 1
ATOM 2983 N N . ARG A 1 368 ? -25.076 -3.904 37.032 1.00 86.62 368 ARG A N 1
ATOM 2984 C CA . ARG A 1 368 ? -25.066 -4.211 38.465 1.00 86.62 368 ARG A CA 1
ATOM 2985 C C . ARG A 1 368 ? -25.726 -3.113 39.296 1.00 86.62 368 ARG A C 1
ATOM 2987 O O . ARG A 1 368 ? -26.436 -3.444 40.238 1.00 86.62 368 ARG A O 1
ATOM 2994 N N . LEU A 1 369 ? -25.527 -1.842 38.936 1.00 85.62 369 LEU A N 1
ATOM 2995 C CA . LEU A 1 369 ? -26.212 -0.719 39.584 1.00 85.62 369 LEU A CA 1
ATOM 2996 C C . LEU A 1 369 ? -27.738 -0.861 39.472 1.00 85.62 369 LEU A C 1
ATOM 2998 O O . LEU A 1 369 ? -28.447 -0.676 40.455 1.00 85.62 369 LEU A O 1
ATOM 3002 N N . LEU A 1 370 ? -28.230 -1.232 38.287 1.00 81.12 370 LEU A N 1
ATOM 3003 C CA . LEU A 1 370 ? -29.661 -1.408 38.018 1.00 81.12 370 LEU A CA 1
ATOM 3004 C C . LEU A 1 370 ? -30.231 -2.727 38.570 1.00 81.12 370 LEU A C 1
ATOM 3006 O O . LEU A 1 370 ? -31.443 -2.870 38.686 1.00 81.12 370 LEU A O 1
ATOM 3010 N N . ASN A 1 371 ? -29.372 -3.685 38.932 1.00 81.38 371 ASN A N 1
ATOM 3011 C CA . ASN A 1 371 ? -29.756 -5.004 39.439 1.00 81.38 371 ASN A CA 1
ATOM 3012 C C . ASN A 1 371 ? -28.993 -5.337 40.739 1.00 81.38 371 ASN A C 1
ATOM 3014 O O . ASN A 1 371 ? -28.155 -6.246 40.747 1.00 81.38 371 ASN A O 1
ATOM 3018 N N . PRO A 1 372 ? -29.268 -4.638 41.857 1.00 80.75 372 PRO A N 1
ATOM 3019 C CA . PRO A 1 372 ? -28.511 -4.790 43.103 1.00 80.75 372 PRO A CA 1
ATOM 3020 C C . PRO A 1 372 ? -28.629 -6.188 43.736 1.00 80.75 372 PRO A C 1
ATOM 3022 O O . PRO A 1 372 ? -27.734 -6.599 44.469 1.00 80.75 372 PRO A O 1
ATOM 3025 N N . GLY A 1 373 ? -29.691 -6.944 43.424 1.00 78.56 373 GLY A N 1
ATOM 3026 C CA . GLY A 1 373 ? -29.874 -8.338 43.855 1.00 78.56 373 GLY A CA 1
ATOM 3027 C C . GLY A 1 373 ? -29.049 -9.372 43.074 1.00 78.56 373 GLY A C 1
ATOM 3028 O O . GLY A 1 373 ? -29.165 -10.570 43.327 1.00 78.56 373 GLY A O 1
ATOM 3029 N N . CYS A 1 374 ? -28.237 -8.943 42.104 1.00 81.19 374 CYS A N 1
ATOM 3030 C CA . CYS A 1 374 ? -27.425 -9.837 41.288 1.00 81.19 374 CYS A CA 1
ATOM 3031 C C . CYS A 1 374 ? -26.266 -10.449 42.097 1.00 81.19 374 CYS A C 1
ATOM 3033 O O . CYS A 1 374 ? -25.377 -9.743 42.575 1.00 81.19 374 CYS A O 1
ATOM 3035 N N . ASN A 1 375 ? -26.221 -11.783 42.163 1.00 82.38 375 ASN A N 1
ATOM 3036 C CA . ASN A 1 375 ? -25.173 -12.544 42.860 1.00 82.38 375 ASN A CA 1
ATOM 3037 C C . ASN A 1 375 ? -23.894 -12.761 42.026 1.00 82.38 375 ASN A C 1
ATOM 3039 O O . ASN A 1 375 ? -22.994 -13.494 42.441 1.00 82.38 375 ASN A O 1
ATOM 3043 N N . VAL A 1 376 ? -23.796 -12.165 40.836 1.00 85.38 376 VAL A N 1
ATOM 3044 C CA . VAL A 1 376 ? -22.610 -12.291 39.982 1.00 85.38 376 VAL A CA 1
ATOM 3045 C C . VAL A 1 376 ? -21.509 -11.343 40.457 1.00 85.38 376 VAL A C 1
ATOM 3047 O O . VAL A 1 376 ? -21.692 -10.128 40.521 1.00 85.38 376 VAL A O 1
ATOM 3050 N N . THR A 1 377 ? -20.333 -11.897 40.757 1.00 90.06 377 THR A N 1
ATOM 3051 C CA . THR A 1 377 ? -19.144 -11.121 41.127 1.00 90.06 377 THR A CA 1
ATOM 3052 C C . THR A 1 377 ? -18.657 -10.275 39.951 1.00 90.06 377 THR A C 1
ATOM 3054 O O . THR A 1 377 ? -18.317 -10.814 38.903 1.00 90.06 377 THR A O 1
ATOM 3057 N N . TYR A 1 378 ? -18.560 -8.957 40.140 1.00 92.75 378 TYR A N 1
ATOM 3058 C CA . TYR A 1 378 ? -17.972 -8.055 39.148 1.00 92.75 378 TYR A CA 1
ATOM 3059 C C . TYR A 1 378 ? -16.475 -8.363 38.944 1.00 92.75 378 TYR A C 1
ATOM 3061 O O . TYR A 1 378 ? -15.732 -8.394 39.930 1.00 92.75 378 TYR A O 1
ATOM 3069 N N . PRO A 1 379 ? -16.001 -8.575 37.701 1.00 94.69 379 PRO A N 1
ATOM 3070 C CA . PRO A 1 379 ? -14.605 -8.891 37.430 1.00 94.69 379 PRO A CA 1
ATOM 3071 C C . PRO A 1 379 ? -13.727 -7.630 37.453 1.00 94.69 379 PRO A C 1
ATOM 3073 O O . PRO A 1 379 ? -13.231 -7.178 36.423 1.00 94.69 379 PRO A O 1
ATOM 3076 N N . GLN A 1 380 ? -13.517 -7.073 38.648 1.00 94.44 380 GLN A N 1
ATOM 3077 C CA . GLN A 1 380 ? -12.630 -5.925 38.879 1.00 94.44 380 GLN A CA 1
ATOM 3078 C C . GLN A 1 380 ? -11.185 -6.212 38.440 1.00 94.44 380 GLN A C 1
ATOM 3080 O O . GLN A 1 380 ? -10.475 -5.305 38.029 1.00 94.44 380 GLN A O 1
ATOM 3085 N N . THR A 1 381 ? -10.774 -7.481 38.476 1.00 95.56 381 THR A N 1
ATOM 3086 C CA . THR A 1 381 ? -9.477 -7.965 37.997 1.00 95.56 381 THR A CA 1
ATOM 3087 C C . THR A 1 381 ? -9.655 -9.123 37.008 1.00 95.56 381 THR A C 1
ATOM 3089 O O . THR A 1 381 ? -10.678 -9.823 37.054 1.00 95.56 381 THR A O 1
ATOM 3092 N N . PRO A 1 382 ? -8.649 -9.416 36.160 1.00 95.38 382 PRO A N 1
ATOM 3093 C CA . PRO A 1 382 ? -8.670 -10.589 35.286 1.00 95.38 382 PRO A CA 1
ATOM 3094 C C . PRO A 1 382 ? -8.866 -11.918 36.027 1.00 95.38 382 PRO A C 1
ATOM 3096 O O . PRO A 1 382 ? -9.533 -12.814 35.508 1.00 95.38 382 PRO A O 1
ATOM 3099 N N . SER A 1 383 ? -8.342 -12.060 37.251 1.00 94.56 383 SER A N 1
ATOM 3100 C CA . SER A 1 383 ? -8.504 -13.276 38.066 1.00 94.56 383 SER A CA 1
ATOM 3101 C C . SER A 1 383 ? -9.957 -13.564 38.463 1.00 94.56 383 SER A C 1
ATOM 3103 O O . SER A 1 383 ? -10.336 -14.726 38.624 1.00 94.56 383 SER A O 1
ATOM 3105 N N . LEU A 1 384 ? -10.794 -12.527 38.553 1.00 94.50 384 LEU A N 1
ATOM 3106 C CA . LEU A 1 384 ? -12.226 -12.633 38.838 1.00 94.50 384 LEU A CA 1
ATOM 3107 C C . LEU A 1 384 ? -13.071 -12.856 37.569 1.00 94.50 384 LEU A C 1
ATOM 3109 O O . LEU A 1 384 ? -14.281 -13.094 37.647 1.00 94.50 384 LEU A O 1
ATOM 3113 N N . PHE A 1 385 ? -12.460 -12.836 36.380 1.00 94.56 385 PHE A N 1
ATOM 3114 C CA . PHE A 1 385 ? -13.155 -13.045 35.113 1.00 94.56 385 PHE A CA 1
ATOM 3115 C C . PHE A 1 385 ? -13.499 -14.530 34.879 1.00 94.56 385 PHE A C 1
ATOM 3117 O O . PHE A 1 385 ? -12.790 -15.290 34.220 1.00 94.56 385 PHE A O 1
ATOM 3124 N N . ASN A 1 386 ? -14.635 -14.967 35.426 1.00 90.19 386 ASN A N 1
ATOM 3125 C CA . ASN A 1 386 ? -15.114 -16.344 35.300 1.00 90.19 386 ASN A CA 1
ATOM 3126 C C . ASN A 1 386 ? -15.628 -16.704 33.887 1.00 90.19 386 ASN A C 1
ATOM 3128 O O . ASN A 1 386 ? -16.571 -16.103 33.378 1.00 90.19 386 ASN A O 1
ATOM 3132 N N . SER A 1 387 ? -15.083 -17.777 33.304 1.00 88.38 387 SER A N 1
ATOM 3133 C CA . SER A 1 387 ? -15.507 -18.356 32.015 1.00 88.38 387 SER A CA 1
ATOM 3134 C C . SER A 1 387 ? -17.015 -18.638 31.912 1.00 88.38 387 SER A C 1
ATOM 3136 O O . SER A 1 387 ? -17.631 -18.303 30.905 1.00 88.38 387 SER A O 1
ATOM 3138 N N . ALA A 1 388 ? -17.610 -19.246 32.943 1.00 86.75 388 ALA A N 1
ATOM 3139 C CA . ALA A 1 388 ? -18.994 -19.732 32.921 1.00 86.75 388 ALA A CA 1
ATOM 3140 C C . ALA A 1 388 ? -20.041 -18.619 33.078 1.00 86.75 388 ALA A C 1
ATOM 3142 O O . ALA A 1 388 ? -21.225 -18.860 32.847 1.00 86.75 388 ALA A O 1
ATOM 3143 N N . VAL A 1 389 ? -19.603 -17.427 33.491 1.00 87.88 389 VAL A N 1
ATOM 3144 C CA . VAL A 1 389 ? -20.479 -16.284 33.757 1.00 87.88 389 VAL A CA 1
ATOM 3145 C C . VAL A 1 389 ? -20.173 -15.141 32.798 1.00 87.88 389 VAL A C 1
ATOM 3147 O O . VAL A 1 389 ? -21.061 -14.672 32.097 1.00 87.88 389 VAL A O 1
ATOM 3150 N N . HIS A 1 390 ? -18.909 -14.725 32.711 1.00 92.50 390 HIS A N 1
ATOM 3151 C CA . HIS A 1 390 ? -18.516 -13.528 31.974 1.00 92.50 390 HIS A CA 1
ATOM 3152 C C . HIS A 1 390 ? -18.111 -13.788 30.527 1.00 92.50 390 HIS A C 1
ATOM 3154 O O . HIS A 1 390 ? -18.162 -12.855 29.734 1.00 92.50 390 HIS A O 1
ATOM 3160 N N . TYR A 1 391 ? -17.692 -15.004 30.163 1.00 91.62 391 TYR A N 1
ATOM 3161 C CA . TYR A 1 391 ? -17.272 -15.300 28.791 1.00 91.62 391 TYR A CA 1
ATOM 3162 C C . TYR A 1 391 ? -18.400 -15.922 27.971 1.00 91.62 391 TYR A C 1
ATOM 3164 O O . TYR A 1 391 ? -18.913 -15.279 27.061 1.00 91.62 391 TYR A O 1
ATOM 3172 N N . ASP A 1 392 ? -18.791 -17.151 28.308 1.00 88.81 392 ASP A N 1
ATOM 3173 C CA . ASP A 1 392 ? -19.793 -17.933 27.581 1.00 88.81 392 ASP A CA 1
ATOM 3174 C C . ASP A 1 392 ? -20.645 -18.707 28.590 1.00 88.81 392 ASP A C 1
ATOM 3176 O O . ASP A 1 392 ? -20.191 -19.688 29.193 1.00 88.81 392 ASP A O 1
ATOM 3180 N N . CYS A 1 393 ? -21.869 -18.231 28.816 1.00 83.31 393 CYS A N 1
ATOM 3181 C CA . CYS A 1 393 ? -22.800 -18.861 29.741 1.00 83.31 393 CYS A CA 1
ATOM 3182 C C . CYS A 1 393 ? -23.751 -19.802 28.990 1.00 83.31 393 CYS A C 1
ATOM 3184 O O . CYS A 1 393 ? -24.333 -19.436 27.974 1.00 83.31 393 CYS A O 1
ATOM 3186 N N . LYS A 1 394 ? -23.923 -21.028 29.499 1.00 74.81 394 LYS A N 1
ATOM 3187 C CA . LYS A 1 394 ? -24.798 -22.047 28.885 1.00 74.81 394 LYS A CA 1
ATOM 3188 C C . LYS A 1 394 ? -26.259 -21.970 29.327 1.00 74.81 394 LYS A C 1
ATOM 3190 O O . LYS A 1 394 ? -27.102 -22.600 28.698 1.00 74.81 394 LYS A O 1
ATOM 3195 N N . HIS A 1 395 ? -26.542 -21.266 30.418 1.00 72.38 395 HIS A N 1
ATOM 3196 C CA . HIS A 1 395 ? -27.885 -21.135 30.970 1.00 72.38 395 HIS A CA 1
ATOM 3197 C C . HIS A 1 395 ? -28.353 -19.696 30.770 1.00 72.38 395 HIS A C 1
ATOM 3199 O O . HIS A 1 395 ? -27.866 -18.776 31.432 1.00 72.38 395 HIS A O 1
ATOM 3205 N N . GLU A 1 396 ? -29.254 -19.496 29.811 1.00 65.50 396 GLU A N 1
ATOM 3206 C CA . GLU A 1 396 ? -29.920 -18.212 29.597 1.00 65.50 396 GLU A CA 1
ATOM 3207 C C . GLU A 1 396 ? -30.838 -17.934 30.794 1.00 65.50 396 GLU A C 1
ATOM 3209 O O . GLU A 1 396 ? -31.686 -18.751 31.150 1.00 65.50 396 GLU A O 1
ATOM 3214 N N . SER A 1 397 ? -30.617 -16.805 31.463 1.00 70.88 397 SER A N 1
ATOM 3215 C CA . SER A 1 397 ? -31.458 -16.314 32.553 1.00 70.88 397 SER A CA 1
ATOM 3216 C C . SER A 1 397 ? -31.468 -14.792 32.507 1.00 70.88 397 SER A C 1
ATOM 3218 O O . SER A 1 397 ? -30.452 -14.179 32.175 1.00 70.88 397 SER A O 1
ATOM 3220 N N . LYS A 1 398 ? -32.616 -14.202 32.848 1.00 68.44 398 LYS A N 1
ATOM 3221 C CA . LYS A 1 398 ? -32.797 -12.750 32.938 1.00 68.44 398 LYS A CA 1
ATOM 3222 C C . LYS A 1 398 ? -32.177 -12.160 34.213 1.00 68.44 398 LYS A C 1
ATOM 3224 O O . LYS A 1 398 ? -31.931 -10.964 34.256 1.00 68.44 398 LYS A O 1
ATOM 3229 N N . ASP A 1 399 ? -31.841 -12.990 35.200 1.00 78.38 399 ASP A N 1
ATOM 3230 C CA . ASP A 1 399 ? -31.361 -12.555 36.523 1.00 78.38 399 ASP A CA 1
ATOM 3231 C C . ASP A 1 399 ? -29.839 -12.324 36.583 1.00 78.38 399 ASP A C 1
ATOM 3233 O O . ASP A 1 399 ? -29.242 -12.226 37.658 1.00 78.38 399 ASP A O 1
ATOM 3237 N N . ARG A 1 400 ? -29.170 -12.277 35.427 1.00 84.88 400 ARG A N 1
ATOM 3238 C CA . ARG A 1 400 ? -27.722 -12.080 35.317 1.00 84.88 400 ARG A CA 1
ATOM 3239 C C . ARG A 1 400 ? -27.383 -11.154 34.151 1.00 84.88 400 ARG A C 1
ATOM 3241 O O . ARG A 1 400 ? -28.153 -11.076 33.196 1.00 84.88 400 ARG A O 1
ATOM 3248 N N . PRO A 1 401 ? -26.211 -10.498 34.172 1.00 87.88 401 PRO A N 1
ATOM 3249 C CA . PRO A 1 401 ? -25.710 -9.829 32.981 1.00 87.88 401 PRO A CA 1
ATOM 3250 C C . PRO A 1 401 ? -25.516 -10.825 31.829 1.00 87.88 401 PRO A C 1
ATOM 3252 O O . PRO A 1 401 ? -25.251 -12.017 32.041 1.00 87.88 401 PRO A O 1
ATOM 3255 N N . LEU A 1 402 ? -25.587 -10.308 30.601 1.00 89.31 402 LEU A N 1
ATOM 3256 C CA . LEU A 1 402 ? -25.113 -11.012 29.415 1.00 89.31 402 LEU A CA 1
ATOM 3257 C C . LEU A 1 402 ? -23.641 -11.366 29.625 1.00 89.31 402 LEU A C 1
ATOM 3259 O O . LEU A 1 402 ? -22.860 -10.542 30.090 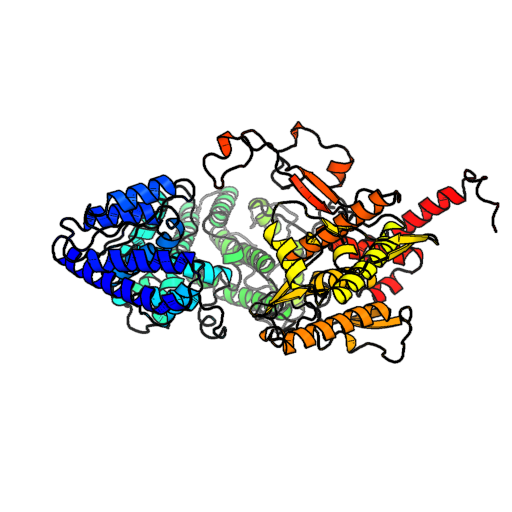1.00 89.31 402 LEU A O 1
ATOM 3263 N N . SER A 1 403 ? -23.260 -12.576 29.244 1.00 91.25 403 SER A N 1
ATOM 3264 C CA . SER A 1 403 ? -21.866 -12.956 29.031 1.00 91.25 403 SER A CA 1
ATOM 3265 C C . SER A 1 403 ? -21.288 -12.210 27.823 1.00 91.25 403 SER A C 1
ATOM 3267 O O . SER A 1 403 ? -22.031 -11.729 26.967 1.00 91.25 403 SER A O 1
ATOM 3269 N N . LEU A 1 404 ? -19.963 -12.147 27.684 1.00 90.69 404 LEU A N 1
ATOM 3270 C CA . LEU A 1 404 ? -19.300 -11.443 26.581 1.00 90.69 404 LEU A CA 1
ATOM 3271 C C . LEU A 1 404 ? -19.768 -11.938 25.202 1.00 90.69 404 LEU A C 1
ATOM 3273 O O . LEU A 1 404 ? -19.963 -11.144 24.282 1.00 90.69 404 LEU A O 1
ATOM 3277 N N . ILE A 1 405 ? -19.966 -13.250 25.046 1.00 89.44 405 ILE A N 1
ATOM 3278 C CA . ILE A 1 405 ? -20.454 -13.837 23.795 1.00 89.44 405 ILE A CA 1
ATOM 3279 C C . ILE A 1 405 ? -21.912 -13.447 23.514 1.00 89.44 405 ILE A C 1
ATOM 3281 O O . ILE A 1 405 ? -22.242 -13.136 22.366 1.00 89.44 405 ILE A O 1
ATOM 3285 N N . GLU A 1 406 ? -22.778 -13.427 24.527 1.00 88.31 406 GLU A N 1
ATOM 3286 C CA . GLU A 1 406 ? -24.163 -12.957 24.387 1.00 88.31 406 GLU A CA 1
ATOM 3287 C C . GLU A 1 406 ? -24.205 -11.456 24.080 1.00 88.31 406 GLU A C 1
ATOM 3289 O O . GLU A 1 406 ? -24.890 -11.049 23.146 1.00 88.31 406 GLU A O 1
ATOM 3294 N N . PHE A 1 407 ? -23.386 -10.654 24.765 1.00 87.81 407 PHE A N 1
ATOM 3295 C CA . PHE A 1 407 ? -23.207 -9.228 24.497 1.00 87.81 407 PHE A CA 1
ATOM 3296 C C . PHE A 1 407 ? -22.769 -8.975 23.047 1.00 87.81 407 PHE A C 1
ATOM 3298 O O . PHE A 1 407 ? -23.290 -8.078 22.387 1.00 87.81 407 PHE A O 1
ATOM 3305 N N . TYR A 1 408 ? -21.870 -9.801 22.499 1.00 87.38 408 TYR A N 1
ATOM 3306 C CA . TYR A 1 408 ? -21.457 -9.699 21.096 1.00 87.38 408 TYR A CA 1
ATOM 3307 C C . TYR A 1 408 ? -22.612 -9.981 20.145 1.00 87.38 408 TYR A C 1
ATOM 3309 O O . TYR A 1 408 ? -22.826 -9.210 19.212 1.00 87.38 408 TYR A O 1
ATOM 3317 N N . ARG A 1 409 ? -23.359 -11.067 20.372 1.00 85.31 409 ARG A N 1
ATOM 3318 C CA . ARG A 1 409 ? -24.522 -11.412 19.540 1.00 85.31 409 ARG A CA 1
ATOM 3319 C C . ARG A 1 409 ? -25.570 -10.304 19.592 1.00 85.31 409 ARG A C 1
ATOM 3321 O O . ARG A 1 409 ? -26.059 -9.899 18.541 1.00 85.31 409 ARG A O 1
ATOM 3328 N N . TYR A 1 410 ? -25.836 -9.773 20.783 1.00 83.31 410 TYR A N 1
ATOM 3329 C CA . TYR A 1 410 ? -26.776 -8.677 20.995 1.00 83.31 410 TYR A CA 1
ATOM 3330 C C . TYR A 1 410 ? -26.323 -7.400 20.270 1.00 83.31 410 TYR A C 1
ATOM 3332 O O . TYR A 1 410 ? -27.099 -6.763 19.567 1.00 83.31 410 TYR A O 1
ATOM 3340 N N . CYS A 1 411 ? -25.028 -7.079 20.326 1.00 79.81 411 CYS A N 1
ATOM 3341 C CA . CYS A 1 411 ? -24.437 -5.960 19.591 1.00 79.81 411 CYS A 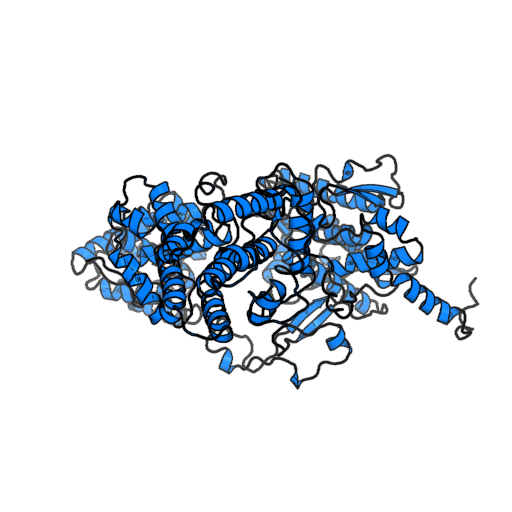CA 1
ATOM 3342 C C . CYS A 1 411 ? -24.284 -6.207 18.074 1.00 79.81 411 CYS A C 1
ATOM 3344 O O . CYS A 1 411 ? -23.627 -5.410 17.399 1.00 79.81 411 CYS A O 1
ATOM 3346 N N . ASN A 1 412 ? -24.818 -7.305 17.527 1.00 82.00 412 ASN A N 1
ATOM 3347 C CA . ASN A 1 412 ? -24.609 -7.737 16.142 1.00 82.00 412 ASN A CA 1
ATOM 3348 C C . ASN A 1 412 ? -23.113 -7.790 15.745 1.00 82.00 412 ASN A C 1
ATOM 3350 O O . ASN A 1 412 ? -22.716 -7.489 14.615 1.00 82.00 412 ASN A O 1
ATOM 3354 N N . LEU A 1 413 ? -22.253 -8.140 16.706 1.00 82.06 413 LEU A N 1
ATOM 3355 C CA . LEU A 1 413 ? -20.818 -8.289 16.521 1.00 82.06 413 LEU A CA 1
ATOM 3356 C C . LEU A 1 413 ? -20.481 -9.736 16.148 1.00 82.06 413 LEU A C 1
ATOM 3358 O O . LEU A 1 413 ? -20.999 -10.686 16.740 1.00 82.06 413 LEU A O 1
ATOM 3362 N N . PRO A 1 414 ? -19.554 -9.944 15.198 1.00 79.06 414 PRO A N 1
ATOM 3363 C CA . PRO A 1 414 ? -19.175 -11.286 14.797 1.00 79.06 414 PRO A CA 1
ATOM 3364 C C . PRO A 1 414 ? -18.403 -11.995 15.917 1.00 79.06 414 PRO A C 1
ATOM 3366 O O . PRO A 1 414 ? -17.302 -11.586 16.290 1.00 79.06 414 PRO A O 1
ATOM 3369 N N . VAL A 1 415 ? -18.937 -13.125 16.383 1.00 83.31 415 VAL A N 1
ATOM 3370 C CA . VAL A 1 415 ? -18.216 -14.088 17.228 1.00 83.31 415 VAL A CA 1
ATOM 3371 C C . VAL A 1 415 ? -17.404 -15.014 16.321 1.00 83.31 415 VAL A C 1
ATOM 3373 O O . VAL A 1 415 ? -17.833 -16.098 15.932 1.00 83.31 415 VAL A O 1
ATOM 3376 N N . SER A 1 416 ? -16.228 -14.543 15.913 1.00 81.62 416 SER A N 1
ATOM 3377 C CA . SER A 1 416 ? -15.358 -15.229 14.951 1.00 81.62 416 SER A CA 1
ATOM 3378 C C . SER A 1 416 ? -14.133 -15.861 15.619 1.00 81.62 416 SER A C 1
ATOM 3380 O O . SER A 1 416 ? -13.700 -15.421 16.683 1.00 81.62 416 SER A O 1
ATOM 3382 N N . ALA A 1 417 ? -13.522 -16.866 14.984 1.00 81.56 417 ALA A N 1
ATOM 3383 C CA . ALA A 1 417 ? -12.278 -17.445 15.496 1.00 81.56 417 ALA A CA 1
ATOM 3384 C C . ALA A 1 417 ? -11.158 -16.395 15.674 1.00 81.56 417 ALA A C 1
ATOM 3386 O O . ALA A 1 417 ? -10.554 -16.386 16.743 1.00 81.56 417 ALA A O 1
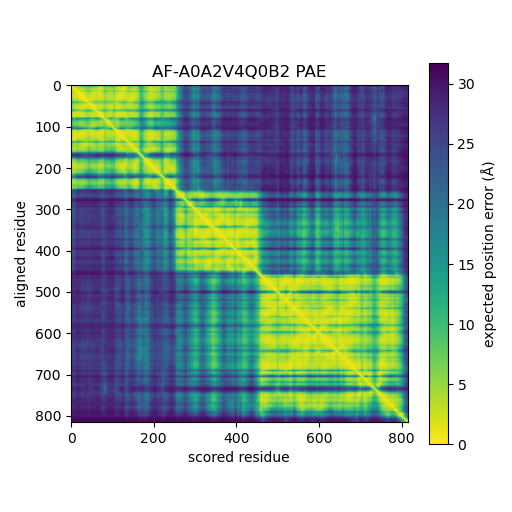ATOM 3387 N N . PRO A 1 418 ? -10.917 -15.459 14.726 1.00 74.44 418 PRO A N 1
ATOM 3388 C CA . PRO A 1 418 ? -9.918 -14.406 14.918 1.00 74.44 418 PRO A CA 1
ATOM 3389 C C . PRO A 1 418 ? -10.219 -13.472 16.096 1.00 74.44 418 PRO A C 1
ATOM 3391 O O . PRO A 1 418 ? -9.309 -13.143 16.848 1.00 74.44 418 PRO A O 1
ATOM 3394 N N . SER A 1 419 ? -11.481 -13.067 16.293 1.00 78.19 419 SER A N 1
ATOM 3395 C CA . SER A 1 419 ? -11.842 -12.192 17.419 1.00 78.19 419 SER A CA 1
ATOM 3396 C C . SER A 1 419 ? -11.641 -12.885 18.766 1.00 78.19 419 SER A C 1
ATOM 3398 O O . SER A 1 419 ? -11.108 -12.283 19.689 1.00 78.19 419 SER A O 1
ATOM 3400 N N . GLN A 1 420 ? -12.012 -14.165 18.864 1.00 86.69 420 GLN A N 1
ATOM 3401 C CA . GLN A 1 420 ? -11.860 -14.936 20.100 1.00 86.69 420 GLN A CA 1
ATOM 3402 C C . GLN A 1 420 ? -10.409 -15.365 20.360 1.00 86.69 420 GLN A C 1
ATOM 3404 O O . GLN A 1 420 ? -10.011 -15.521 21.512 1.00 86.69 420 GLN A O 1
ATOM 3409 N N . LEU A 1 421 ? -9.597 -15.506 19.305 1.00 87.06 421 LEU A N 1
ATOM 3410 C CA . LEU A 1 421 ? -8.169 -15.785 19.430 1.00 87.06 421 LEU A CA 1
ATOM 3411 C C . LEU A 1 421 ? -7.438 -14.648 20.148 1.00 87.06 421 LEU A C 1
ATOM 3413 O O . LEU A 1 421 ? -6.592 -14.937 20.983 1.00 87.06 421 LEU A O 1
ATOM 3417 N N . THR A 1 422 ? -7.783 -13.383 19.884 1.00 87.94 422 THR A N 1
ATOM 3418 C CA . THR A 1 422 ? -7.189 -12.247 20.610 1.00 87.94 422 THR A CA 1
ATOM 3419 C C . THR A 1 422 ? -7.430 -12.355 22.113 1.00 87.94 422 THR A C 1
ATOM 3421 O O . THR A 1 422 ? -6.480 -12.226 22.874 1.00 87.94 422 THR A O 1
ATOM 3424 N N . PHE A 1 423 ? -8.657 -12.665 22.546 1.00 90.25 423 PHE A N 1
ATOM 3425 C CA . PHE A 1 423 ? -8.949 -12.855 23.972 1.00 90.25 423 PHE A CA 1
ATOM 3426 C C . PHE A 1 423 ? -8.213 -14.048 24.554 1.00 90.25 423 PHE A C 1
ATOM 3428 O O . PHE A 1 423 ? -7.642 -13.950 25.632 1.00 90.25 423 PHE A O 1
ATOM 3435 N N . ARG A 1 424 ? -8.163 -15.164 23.823 1.00 92.75 424 ARG A N 1
ATOM 3436 C CA . ARG A 1 424 ? -7.410 -16.328 24.280 1.00 92.75 424 ARG A CA 1
ATOM 3437 C C . ARG A 1 424 ? -5.934 -15.985 24.498 1.00 92.75 424 ARG A C 1
ATOM 3439 O O . ARG A 1 424 ? -5.411 -16.296 25.559 1.00 92.75 424 ARG A O 1
ATOM 3446 N N . LEU A 1 425 ? -5.311 -15.305 23.532 1.00 91.81 425 LEU A N 1
ATOM 3447 C CA . LEU A 1 425 ? -3.909 -14.887 23.595 1.00 91.81 425 LEU A CA 1
ATOM 3448 C C . LEU A 1 425 ? -3.644 -13.850 24.692 1.00 91.81 425 LEU A C 1
ATOM 3450 O O . LEU A 1 425 ? -2.587 -13.912 25.310 1.00 91.81 425 LEU A O 1
ATOM 3454 N N . LEU A 1 426 ? -4.585 -12.932 24.943 1.00 93.56 426 LEU A N 1
ATOM 3455 C CA . LEU A 1 426 ? -4.524 -12.019 26.085 1.00 93.56 426 LEU A CA 1
ATOM 3456 C C . LEU A 1 426 ? -4.447 -12.827 27.383 1.00 93.56 426 LEU A C 1
ATOM 3458 O O . LEU A 1 426 ? -3.479 -12.703 28.118 1.00 93.56 426 LEU A O 1
ATOM 3462 N N . PHE A 1 427 ? -5.407 -13.719 27.633 1.00 94.38 427 PHE A N 1
ATOM 3463 C CA . PHE A 1 427 ? -5.416 -14.511 28.864 1.00 94.38 427 PHE A CA 1
ATOM 3464 C C . PHE A 1 427 ? -4.242 -15.496 28.962 1.00 94.38 427 PHE A C 1
ATOM 3466 O O . PHE A 1 427 ? -3.751 -15.715 30.062 1.00 94.38 427 PHE A O 1
ATOM 3473 N N . ASP A 1 428 ? -3.742 -16.041 27.847 1.00 93.44 428 ASP A N 1
ATOM 3474 C CA . ASP A 1 428 ? -2.504 -16.835 27.842 1.00 93.44 428 ASP A CA 1
ATOM 3475 C C . ASP A 1 428 ? -1.298 -15.976 28.279 1.00 93.44 428 ASP A C 1
ATOM 3477 O O . ASP A 1 428 ? -0.454 -16.446 29.040 1.00 93.44 428 ASP A O 1
ATOM 3481 N N . CYS A 1 429 ? -1.243 -14.706 27.859 1.00 92.31 429 CYS A N 1
ATOM 3482 C CA . CYS A 1 429 ? -0.231 -13.745 28.305 1.00 92.31 429 CYS A CA 1
ATOM 3483 C C . CYS A 1 429 ? -0.357 -13.434 29.802 1.00 92.31 429 CYS A C 1
ATOM 3485 O O . CYS A 1 429 ? 0.646 -13.442 30.507 1.00 92.31 429 CYS A O 1
ATOM 3487 N N . LEU A 1 430 ? -1.573 -13.213 30.308 1.00 94.38 430 LEU A N 1
ATOM 3488 C CA . LEU A 1 430 ? -1.796 -12.918 31.731 1.00 94.38 430 LEU A CA 1
ATOM 3489 C C . LEU A 1 430 ? -1.461 -14.114 32.631 1.00 94.38 430 LEU A C 1
ATOM 3491 O O . LEU A 1 430 ? -0.866 -13.942 33.688 1.00 94.38 430 LEU A O 1
ATOM 3495 N N . ILE A 1 431 ? -1.774 -15.337 32.191 1.00 94.25 431 ILE A N 1
ATOM 3496 C CA . ILE A 1 431 ? -1.393 -16.571 32.898 1.00 94.25 431 ILE A CA 1
ATOM 3497 C C . ILE A 1 431 ? 0.132 -16.721 32.963 1.00 94.25 431 ILE A C 1
ATOM 3499 O O . ILE A 1 431 ? 0.657 -17.196 33.967 1.00 94.25 431 ILE A O 1
ATOM 3503 N N . ALA A 1 432 ? 0.842 -16.318 31.906 1.00 91.81 432 ALA A N 1
ATOM 3504 C CA . ALA A 1 432 ? 2.301 -16.345 31.866 1.00 91.81 432 ALA A CA 1
ATOM 3505 C C . ALA A 1 432 ? 2.964 -15.243 32.717 1.00 91.81 432 ALA A C 1
ATOM 3507 O O . ALA A 1 432 ? 4.155 -15.348 32.993 1.00 91.81 432 ALA A O 1
ATOM 3508 N N . ASN A 1 433 ? 2.212 -14.222 33.149 1.00 91.00 433 ASN A N 1
ATOM 3509 C CA . ASN A 1 433 ? 2.710 -13.072 33.909 1.00 91.00 433 ASN A CA 1
ATOM 3510 C C . ASN A 1 433 ? 1.913 -12.884 35.221 1.00 91.00 433 ASN A C 1
ATOM 3512 O O . ASN A 1 433 ? 1.186 -11.898 35.368 1.00 91.00 433 ASN A O 1
ATOM 3516 N N . PRO A 1 434 ? 2.023 -13.817 36.190 1.00 90.25 434 PRO A N 1
ATOM 3517 C CA . PRO A 1 434 ? 1.237 -13.784 37.428 1.00 90.25 434 PRO A CA 1
ATOM 3518 C C . PRO A 1 434 ? 1.577 -12.601 38.349 1.00 90.25 434 PRO A C 1
ATOM 3520 O O . PRO A 1 434 ? 0.755 -12.252 39.194 1.00 90.25 434 PRO A O 1
ATOM 3523 N N . ASP A 1 435 ? 2.751 -11.987 38.170 1.00 90.31 435 ASP A N 1
ATOM 3524 C CA . ASP A 1 435 ? 3.223 -10.839 38.954 1.00 90.31 435 ASP A CA 1
ATOM 3525 C C . ASP A 1 435 ? 2.474 -9.536 38.616 1.00 90.31 435 ASP A C 1
ATOM 3527 O O . ASP A 1 435 ? 2.557 -8.558 39.361 1.00 90.31 435 ASP A O 1
ATOM 3531 N N . LEU A 1 436 ? 1.716 -9.506 37.511 1.00 90.31 436 LEU A N 1
ATOM 3532 C CA . LEU A 1 436 ? 0.878 -8.360 37.170 1.00 90.31 436 LEU A CA 1
ATOM 3533 C C . LEU A 1 436 ? -0.274 -8.198 38.183 1.00 90.31 436 LEU A C 1
ATOM 3535 O O . LEU A 1 436 ? -0.924 -9.186 38.553 1.00 90.31 436 LEU A O 1
ATOM 3539 N N . PRO A 1 437 ? -0.605 -6.958 38.595 1.00 88.94 437 PRO A N 1
ATOM 3540 C CA . PRO A 1 437 ? -1.726 -6.700 39.492 1.00 88.94 437 PRO A CA 1
ATOM 3541 C C . PRO A 1 437 ? -3.028 -7.326 38.981 1.00 88.94 437 PRO A C 1
ATOM 3543 O O . PRO A 1 437 ? -3.427 -7.125 37.836 1.00 88.94 437 PRO A O 1
ATOM 3546 N N . GLY A 1 438 ? -3.698 -8.108 39.832 1.00 88.56 438 GLY A N 1
ATOM 3547 C CA . GLY A 1 438 ? -4.956 -8.777 39.482 1.00 88.56 438 GLY A CA 1
ATOM 3548 C C . GLY A 1 438 ? -4.820 -10.034 38.609 1.00 88.56 438 GLY A C 1
ATOM 3549 O O . GLY A 1 438 ? -5.848 -10.616 38.250 1.00 88.56 438 GLY A O 1
ATOM 3550 N N . CYS A 1 439 ? -3.592 -10.485 38.308 1.00 92.25 439 CYS A N 1
ATOM 3551 C CA . CYS A 1 439 ? -3.331 -11.684 37.500 1.00 92.25 439 CYS A CA 1
ATOM 3552 C C . CYS A 1 439 ? -3.036 -12.963 38.306 1.00 92.25 439 CYS A C 1
ATOM 3554 O O . CYS A 1 439 ? -2.933 -14.054 37.737 1.00 92.25 439 CYS A O 1
ATOM 3556 N N . VAL A 1 440 ? -2.981 -12.871 39.637 1.00 89.50 440 VAL A N 1
ATOM 3557 C CA . VAL A 1 440 ? -2.796 -14.038 40.508 1.00 89.50 440 VAL A CA 1
ATOM 3558 C C . VAL A 1 440 ? -3.937 -15.038 40.290 1.00 89.50 440 VAL A C 1
ATOM 3560 O O . VAL A 1 440 ? -5.110 -14.718 40.477 1.00 89.50 440 VAL A O 1
ATOM 3563 N N . SER A 1 441 ? -3.590 -16.274 39.922 1.00 90.56 441 SER A N 1
ATOM 3564 C CA . SER A 1 441 ? -4.540 -17.376 39.679 1.00 90.56 441 SER A CA 1
ATOM 3565 C C . SER A 1 441 ? -5.539 -17.160 38.529 1.00 90.56 441 SER A C 1
ATOM 3567 O O . SER A 1 441 ? -6.610 -17.776 38.525 1.00 90.56 441 SER A O 1
ATOM 3569 N N . VAL A 1 442 ? -5.206 -16.330 37.533 1.00 92.75 442 VAL A N 1
ATOM 3570 C CA . VAL A 1 442 ? -6.001 -16.217 36.298 1.00 92.75 442 VAL A CA 1
ATOM 3571 C C . VAL A 1 442 ? -6.175 -17.589 35.644 1.00 92.75 442 VAL A C 1
ATOM 3573 O O . VAL A 1 442 ? -5.250 -18.397 35.562 1.00 92.75 442 VAL A O 1
ATOM 3576 N N . LYS A 1 443 ? -7.386 -17.860 35.154 1.00 92.00 443 LYS A N 1
ATOM 3577 C CA . LYS A 1 443 ? -7.722 -19.080 34.408 1.00 92.00 443 LYS A CA 1
ATOM 3578 C C . LYS A 1 443 ? -8.171 -18.705 33.010 1.00 92.00 443 LYS A C 1
ATOM 3580 O O . LYS A 1 443 ? -8.858 -17.708 32.847 1.00 92.00 443 LYS A O 1
ATOM 3585 N N . GLN A 1 444 ? -7.854 -19.538 32.021 1.00 93.81 444 GLN A N 1
ATOM 3586 C CA . GLN A 1 444 ? -8.215 -19.295 30.623 1.00 93.81 444 GLN A CA 1
ATOM 3587 C C . GLN A 1 444 ? -9.748 -19.325 30.438 1.00 93.81 444 GLN A C 1
ATOM 3589 O O . GLN A 1 444 ? -10.345 -20.407 30.527 1.00 93.81 444 GLN A O 1
ATOM 3594 N N . PRO A 1 445 ? -10.410 -18.182 30.158 1.00 91.88 445 PRO A N 1
ATOM 3595 C CA . PRO A 1 445 ? -11.856 -18.160 29.995 1.00 91.88 445 PRO A CA 1
ATOM 3596 C C . PRO A 1 445 ? -12.297 -18.708 28.636 1.00 91.88 445 PRO A C 1
ATOM 3598 O O . PRO A 1 445 ? -13.387 -19.279 28.535 1.00 91.88 445 PRO A O 1
ATOM 3601 N N . VAL A 1 446 ? -11.447 -18.603 27.607 1.00 90.75 446 VAL A N 1
ATOM 3602 C CA . VAL A 1 446 ? -11.738 -19.050 26.242 1.00 90.75 446 VAL A CA 1
ATOM 3603 C C . VAL A 1 446 ? -11.448 -20.540 26.104 1.00 90.75 446 VAL A C 1
ATOM 3605 O O . VAL A 1 446 ? -10.388 -20.942 25.626 1.00 90.75 446 VAL A O 1
ATOM 3608 N N . LYS A 1 447 ? -12.393 -21.396 26.505 1.00 84.25 447 LYS A N 1
ATOM 3609 C CA . LYS A 1 447 ? -12.208 -22.861 26.452 1.00 84.25 447 LYS A CA 1
ATOM 3610 C C . LYS A 1 447 ? -12.128 -23.401 25.024 1.00 84.25 447 LYS A C 1
ATOM 3612 O O . LYS A 1 447 ? -11.281 -24.245 24.733 1.00 84.25 447 LYS A O 1
ATOM 3617 N N . LYS A 1 448 ? -12.984 -22.903 24.126 1.00 82.88 448 LYS A N 1
ATOM 3618 C CA . LYS A 1 448 ? -13.079 -23.350 22.731 1.00 82.88 448 LYS A CA 1
ATOM 3619 C C . LYS A 1 448 ? -13.217 -22.150 21.802 1.00 82.88 448 LYS A C 1
ATOM 3621 O O . LYS A 1 448 ? -14.063 -21.291 22.021 1.00 82.88 448 LYS A O 1
ATOM 3626 N N . LEU A 1 449 ? -12.407 -22.115 20.748 1.00 83.44 449 LEU A N 1
ATOM 3627 C CA . LEU A 1 449 ? -12.567 -21.124 19.688 1.00 83.44 449 LEU A CA 1
ATOM 3628 C C . LEU A 1 449 ? -13.747 -21.518 18.783 1.00 83.44 449 LEU A C 1
ATOM 3630 O O . LEU A 1 449 ? -13.908 -22.710 18.491 1.00 83.44 449 LEU A O 1
ATOM 3634 N N . PRO A 1 450 ? -14.553 -20.551 18.304 1.00 78.94 450 PRO A N 1
ATOM 3635 C CA . PRO A 1 450 ? -15.571 -20.814 17.298 1.00 78.94 450 PRO A CA 1
ATOM 3636 C C . PRO A 1 450 ? -14.962 -21.529 16.094 1.00 78.94 450 PRO A C 1
ATOM 3638 O O . PRO A 1 450 ? -13.839 -21.224 15.680 1.00 78.94 450 PRO A O 1
ATOM 3641 N N . SER A 1 451 ? -15.706 -22.458 15.493 1.00 67.12 451 SER A N 1
ATOM 3642 C CA . SER A 1 451 ? -15.301 -23.026 14.211 1.00 67.12 451 SER A CA 1
ATOM 3643 C C . SER A 1 451 ? -15.184 -21.889 13.203 1.00 67.12 4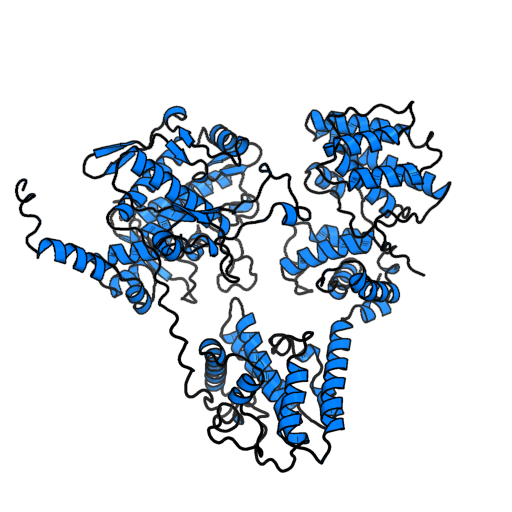51 SER A C 1
ATOM 3645 O O . SER A 1 451 ? -16.148 -21.162 12.956 1.00 67.12 451 SER A O 1
ATOM 3647 N N . SER A 1 452 ? -13.994 -21.717 12.632 1.00 61.56 452 SER A N 1
ATOM 3648 C CA . SER A 1 452 ? -13.810 -20.777 11.529 1.00 61.56 452 SER A CA 1
ATOM 3649 C C . SER A 1 452 ? -14.798 -21.152 10.429 1.00 61.56 452 SER A C 1
ATOM 3651 O O . SER A 1 452 ? -14.899 -22.339 10.102 1.00 61.56 452 SER A O 1
ATOM 3653 N N . LYS A 1 453 ? -15.521 -20.175 9.855 1.00 55.28 453 LYS A N 1
ATOM 3654 C CA . LYS A 1 453 ? -16.250 -20.422 8.604 1.00 55.28 453 LYS A CA 1
ATOM 3655 C C . LYS A 1 453 ? -15.253 -21.083 7.656 1.00 55.28 453 LYS A C 1
ATOM 3657 O O . LYS A 1 453 ? -14.186 -20.516 7.406 1.00 55.28 453 LYS A O 1
ATOM 3662 N N . LYS A 1 454 ? -15.564 -22.297 7.193 1.00 47.53 454 LYS A N 1
ATOM 3663 C CA . LYS A 1 454 ? -14.826 -22.908 6.093 1.00 47.53 454 LYS A CA 1
ATOM 3664 C C . LYS A 1 454 ? -15.137 -22.044 4.884 1.00 47.53 454 LYS A C 1
ATOM 3666 O O . LYS A 1 454 ? -16.177 -22.200 4.254 1.00 47.53 454 LYS A O 1
ATOM 3671 N N . TYR A 1 455 ? -14.287 -21.059 4.637 1.00 43.62 455 TYR A N 1
ATOM 3672 C CA . TYR A 1 455 ? -14.285 -20.419 3.340 1.00 43.62 455 TYR A CA 1
ATOM 3673 C C . TYR A 1 455 ? -13.974 -21.512 2.317 1.00 43.62 455 TYR A C 1
ATOM 3675 O O . TYR A 1 455 ? -13.140 -22.376 2.623 1.00 43.62 455 TYR A O 1
ATOM 3683 N N . PRO A 1 456 ? -14.636 -21.500 1.145 1.00 47.34 456 PRO A N 1
ATOM 3684 C CA . PRO A 1 456 ? -14.165 -22.273 0.011 1.00 47.34 456 PRO A CA 1
ATOM 3685 C C . PRO A 1 456 ? -12.662 -22.053 -0.086 1.00 47.34 456 PRO A C 1
ATOM 3687 O O . PRO A 1 456 ? -12.192 -20.916 0.051 1.00 47.34 456 PRO A O 1
ATOM 3690 N N . GLU A 1 457 ? -11.907 -23.140 -0.192 1.00 49.69 457 GLU A N 1
ATOM 3691 C CA . GLU A 1 457 ? -10.464 -23.030 -0.288 1.00 49.69 457 GLU A CA 1
ATOM 3692 C C . GLU A 1 457 ? -10.156 -22.117 -1.474 1.00 49.69 457 GLU A C 1
ATOM 3694 O O . GLU A 1 457 ? -10.556 -22.397 -2.602 1.00 49.69 457 GLU A O 1
ATOM 3699 N N . VAL A 1 458 ? -9.531 -20.965 -1.207 1.00 49.56 458 VAL A N 1
ATOM 3700 C CA . VAL A 1 458 ? -9.130 -20.049 -2.274 1.00 49.56 458 VAL A CA 1
ATOM 3701 C C . VAL A 1 458 ? -7.946 -20.701 -2.958 1.00 49.56 458 VAL A C 1
ATOM 3703 O O . VAL A 1 458 ? -6.785 -20.529 -2.573 1.00 49.56 458 VAL A O 1
ATOM 3706 N N . VAL A 1 459 ? -8.272 -21.513 -3.951 1.00 62.88 459 VAL A N 1
ATOM 3707 C CA . VAL A 1 459 ? -7.315 -22.206 -4.782 1.00 62.88 459 VAL A CA 1
ATOM 3708 C C . VAL A 1 459 ? -6.624 -21.153 -5.636 1.00 62.88 459 VAL A C 1
ATOM 3710 O O . VAL A 1 459 ? -7.226 -20.524 -6.500 1.00 62.88 459 VAL A O 1
ATOM 3713 N N . LYS A 1 460 ? -5.336 -20.919 -5.383 1.00 74.38 460 LYS A N 1
ATOM 3714 C CA . LYS A 1 460 ? -4.581 -20.000 -6.229 1.00 74.38 460 LYS A CA 1
ATOM 3715 C C . LYS A 1 460 ? -4.383 -20.600 -7.613 1.00 74.38 460 LYS A C 1
ATOM 3717 O O . LYS A 1 460 ? -4.029 -21.778 -7.752 1.00 74.38 460 LYS A O 1
ATOM 3722 N N . ASN A 1 461 ? -4.518 -19.738 -8.608 1.00 84.19 461 ASN A N 1
ATOM 3723 C CA . ASN A 1 461 ? -4.066 -20.013 -9.958 1.00 84.19 461 ASN A CA 1
ATOM 3724 C C . ASN A 1 461 ? -2.542 -20.136 -9.982 1.00 84.19 461 ASN A C 1
ATOM 3726 O O . ASN A 1 461 ? -1.832 -19.320 -9.383 1.00 84.19 461 ASN A O 1
ATOM 3730 N N . ILE A 1 462 ? -2.075 -21.169 -10.670 1.00 86.69 462 ILE A N 1
ATOM 3731 C CA . ILE A 1 462 ? -0.667 -21.495 -10.894 1.00 86.69 462 ILE A CA 1
ATOM 3732 C C . ILE A 1 462 ? -0.411 -21.559 -12.398 1.00 86.69 462 ILE A C 1
ATOM 3734 O O . ILE A 1 462 ? -1.365 -21.665 -13.173 1.00 86.69 462 ILE A O 1
ATOM 3738 N N . PHE A 1 463 ? 0.856 -21.486 -12.796 1.00 87.12 463 PHE A N 1
ATOM 3739 C CA . PHE A 1 463 ? 1.242 -21.783 -14.172 1.00 87.12 463 PHE A CA 1
ATOM 3740 C C . PHE A 1 463 ? 0.957 -23.264 -14.483 1.00 87.12 463 PHE A C 1
ATOM 3742 O O . PHE A 1 463 ? 1.189 -24.114 -13.617 1.00 87.12 463 PHE A O 1
ATOM 3749 N N . PRO A 1 464 ? 0.420 -23.581 -15.669 1.00 76.44 464 PRO A N 1
ATOM 3750 C CA . PRO A 1 464 ? 0.128 -24.952 -16.071 1.00 76.44 464 PRO A CA 1
ATOM 3751 C C . PRO A 1 464 ? 1.363 -25.628 -16.683 1.00 76.44 464 PRO A C 1
ATOM 3753 O O . PRO A 1 464 ? 2.024 -25.043 -17.537 1.00 76.44 464 PRO A O 1
ATOM 3756 N N . GLY A 1 465 ? 1.645 -26.871 -16.275 1.00 75.12 465 GLY A N 1
ATOM 3757 C CA . GLY A 1 465 ? 2.653 -27.746 -16.897 1.00 75.12 465 GLY A CA 1
ATOM 3758 C C . GLY A 1 465 ? 3.979 -27.056 -17.253 1.00 75.12 465 GLY A C 1
ATOM 3759 O O . GLY A 1 465 ? 4.549 -26.326 -16.439 1.00 75.12 465 GLY A O 1
ATOM 3760 N N . GLU A 1 466 ? 4.420 -27.259 -18.496 1.00 82.25 466 GLU A N 1
ATOM 3761 C CA . GLU A 1 466 ? 5.670 -26.730 -19.064 1.00 82.25 466 GLU A CA 1
ATOM 3762 C C . GLU A 1 466 ? 5.694 -25.198 -19.240 1.00 82.25 466 GLU A C 1
ATOM 3764 O O . GLU A 1 466 ? 6.762 -24.615 -19.416 1.00 82.25 466 GLU A O 1
ATOM 3769 N N . GLN A 1 467 ? 4.560 -24.490 -19.118 1.00 89.19 467 GLN A N 1
ATOM 3770 C CA . GLN A 1 467 ? 4.573 -23.019 -19.193 1.00 89.19 467 GLN A CA 1
ATOM 3771 C C . GLN A 1 467 ? 5.297 -22.384 -18.007 1.00 89.19 467 GLN A C 1
ATOM 3773 O O . GLN A 1 467 ? 5.759 -21.253 -18.122 1.00 89.19 467 GLN A O 1
ATOM 3778 N N . PHE A 1 468 ? 5.387 -23.074 -16.864 1.00 91.19 468 PHE A N 1
ATOM 3779 C CA . PHE A 1 468 ? 6.133 -22.567 -15.715 1.00 91.19 468 PHE A CA 1
ATOM 3780 C C . PHE A 1 468 ? 7.643 -22.451 -15.995 1.00 91.19 468 PHE A C 1
ATOM 3782 O O . PHE A 1 468 ? 8.143 -21.325 -15.930 1.00 91.19 468 PHE A O 1
ATOM 3789 N N . PRO A 1 469 ? 8.375 -23.542 -16.311 1.00 90.00 469 PRO A N 1
ATOM 3790 C CA . PRO A 1 469 ? 9.799 -23.449 -16.632 1.00 90.00 469 PRO A CA 1
ATOM 3791 C C . PRO A 1 469 ? 10.046 -22.582 -17.871 1.00 90.00 469 PRO A C 1
ATOM 3793 O O . PRO A 1 469 ? 10.929 -21.728 -17.840 1.00 90.00 469 PRO A O 1
ATOM 3796 N N . LEU A 1 470 ? 9.195 -22.684 -18.899 1.00 94.12 470 LEU A N 1
ATOM 3797 C CA . LEU A 1 470 ? 9.325 -21.862 -20.101 1.00 94.12 470 LEU A CA 1
ATOM 3798 C C . LEU A 1 470 ? 9.190 -20.357 -19.810 1.00 94.12 470 LEU A C 1
ATOM 3800 O O . LEU A 1 470 ? 9.901 -19.543 -20.397 1.00 94.12 470 LEU A O 1
ATOM 3804 N N . PHE A 1 471 ? 8.317 -19.966 -18.876 1.00 95.75 471 PHE A N 1
ATOM 3805 C CA . PHE A 1 471 ? 8.207 -18.571 -18.447 1.00 95.75 471 PHE A CA 1
ATOM 3806 C C . PHE A 1 471 ? 9.455 -18.093 -17.694 1.00 95.75 471 PHE A C 1
ATOM 3808 O O . PHE A 1 471 ? 9.853 -16.940 -17.848 1.00 95.75 471 PHE A O 1
ATOM 3815 N N . VAL A 1 472 ? 10.088 -18.959 -16.895 1.00 95.19 472 VAL A N 1
ATOM 3816 C CA . VAL A 1 472 ? 11.355 -18.640 -16.215 1.00 95.19 472 VAL A CA 1
ATOM 3817 C C . VAL A 1 472 ? 12.463 -18.397 -17.242 1.00 95.19 472 VAL A C 1
ATOM 3819 O O . VAL A 1 472 ? 13.124 -17.360 -17.177 1.00 95.19 472 VAL A O 1
ATOM 3822 N N . ASP A 1 473 ? 12.608 -19.276 -18.234 1.00 95.31 473 ASP A N 1
ATOM 3823 C CA . ASP A 1 473 ? 13.607 -19.128 -19.301 1.00 95.31 473 ASP A CA 1
ATOM 3824 C C . ASP A 1 473 ? 13.351 -17.883 -20.163 1.00 95.31 473 ASP A C 1
ATOM 3826 O O . ASP A 1 473 ? 14.277 -17.134 -20.483 1.00 95.31 473 ASP A O 1
ATOM 3830 N N . TYR A 1 474 ? 12.082 -17.588 -20.458 1.00 97.56 474 TYR A N 1
ATOM 3831 C CA . TYR A 1 474 ? 11.680 -16.353 -21.133 1.00 97.56 474 TYR A CA 1
ATOM 3832 C C . TYR A 1 474 ? 12.098 -15.095 -20.356 1.00 97.56 474 TYR A C 1
ATOM 3834 O O . TYR A 1 474 ? 12.606 -14.135 -20.938 1.00 97.56 474 TYR A O 1
ATOM 3842 N N . LEU A 1 475 ? 11.931 -15.084 -19.029 1.00 97.69 475 LEU A N 1
ATOM 3843 C CA . LEU A 1 475 ? 12.369 -13.960 -18.197 1.00 97.69 475 LEU A CA 1
ATOM 3844 C C . LEU A 1 475 ? 13.894 -13.832 -18.141 1.00 97.69 475 LEU A C 1
ATOM 3846 O O . LEU A 1 475 ? 14.389 -12.706 -18.119 1.00 97.69 475 LEU A O 1
ATOM 3850 N N . TYR A 1 476 ? 14.642 -14.937 -18.162 1.00 97.00 476 TYR A N 1
ATOM 3851 C CA . TYR A 1 476 ? 16.101 -14.881 -18.291 1.00 97.00 476 TYR A CA 1
ATOM 3852 C C . TYR A 1 476 ? 16.532 -14.256 -19.617 1.00 97.00 476 TYR A C 1
ATOM 3854 O O . TYR A 1 476 ? 17.393 -13.377 -19.621 1.00 97.00 476 TYR A O 1
ATOM 3862 N N . ALA A 1 477 ? 15.895 -14.633 -20.727 1.00 97.81 477 ALA A N 1
ATOM 3863 C CA . ALA A 1 477 ? 16.166 -14.038 -22.033 1.00 97.81 477 ALA A CA 1
ATOM 3864 C C . ALA A 1 477 ? 15.882 -12.520 -22.041 1.00 97.81 477 ALA A C 1
ATOM 3866 O O . ALA A 1 477 ? 16.674 -11.735 -22.566 1.00 97.81 477 ALA A O 1
ATOM 3867 N N . ILE A 1 478 ? 14.801 -12.086 -21.381 1.00 97.31 478 ILE A N 1
ATOM 3868 C CA . ILE A 1 478 ? 14.497 -10.660 -21.186 1.00 97.31 478 ILE A CA 1
ATOM 3869 C C . ILE A 1 478 ? 15.552 -9.958 -20.322 1.00 97.31 478 ILE A C 1
ATOM 3871 O O . ILE A 1 478 ? 15.927 -8.832 -20.645 1.00 97.31 478 ILE A O 1
ATOM 3875 N N . ASP A 1 479 ? 16.017 -10.569 -19.227 1.00 97.12 479 ASP A N 1
ATOM 3876 C CA . ASP A 1 479 ? 17.044 -9.960 -18.368 1.00 97.12 479 ASP A CA 1
ATOM 3877 C C . ASP A 1 479 ? 18.339 -9.710 -19.149 1.00 97.12 479 ASP A C 1
ATOM 3879 O O . ASP A 1 479 ? 18.900 -8.617 -19.081 1.00 97.12 479 ASP A O 1
ATOM 3883 N N . VAL A 1 480 ? 18.754 -10.684 -19.965 1.00 95.81 480 VAL A N 1
ATOM 3884 C CA . VAL A 1 480 ? 19.917 -10.552 -20.853 1.00 95.81 480 VAL A CA 1
ATOM 3885 C C . VAL A 1 480 ? 19.725 -9.397 -21.838 1.00 95.81 480 VAL A C 1
ATOM 3887 O O . VAL A 1 480 ? 20.622 -8.568 -21.979 1.00 95.81 480 VAL A O 1
ATOM 3890 N N . PHE A 1 481 ? 18.550 -9.281 -22.466 1.00 96.75 481 PHE A N 1
ATOM 3891 C CA . PHE A 1 481 ? 18.246 -8.147 -23.346 1.00 96.75 481 PHE A CA 1
ATOM 3892 C C . PHE A 1 481 ? 18.326 -6.808 -22.611 1.00 96.75 481 PHE A C 1
ATOM 3894 O O . PHE A 1 481 ? 18.971 -5.886 -23.101 1.00 96.75 481 PHE A O 1
ATOM 3901 N N . MET A 1 482 ? 17.731 -6.696 -21.417 1.00 95.75 482 MET A N 1
ATOM 3902 C CA . MET A 1 482 ? 17.773 -5.461 -20.621 1.00 95.75 482 MET A CA 1
ATOM 3903 C C . MET A 1 482 ? 19.203 -5.009 -20.315 1.00 95.75 482 MET A C 1
ATOM 3905 O O . MET A 1 482 ? 19.464 -3.807 -20.301 1.00 95.75 482 MET A O 1
ATOM 3909 N N . VAL A 1 483 ? 20.116 -5.956 -20.083 1.00 94.12 483 VAL A N 1
ATOM 3910 C CA . VAL A 1 483 ? 21.543 -5.671 -19.897 1.00 94.12 483 VAL A CA 1
ATOM 3911 C C . VAL A 1 483 ? 22.195 -5.251 -21.216 1.00 94.12 483 VAL A C 1
ATOM 3913 O O . VAL A 1 483 ? 22.895 -4.240 -21.243 1.00 94.12 483 VAL A O 1
ATOM 3916 N N . ALA A 1 484 ? 21.944 -5.978 -22.308 1.00 94.62 484 ALA A N 1
ATOM 3917 C CA . ALA A 1 484 ? 22.546 -5.716 -23.616 1.00 94.62 484 ALA A CA 1
ATOM 3918 C C . ALA A 1 484 ? 22.182 -4.332 -24.179 1.00 94.62 484 ALA A C 1
ATOM 3920 O O . ALA A 1 484 ? 23.015 -3.678 -24.799 1.00 94.62 484 ALA A O 1
ATOM 3921 N N . VAL A 1 485 ? 20.960 -3.853 -23.925 1.00 94.81 485 VAL A N 1
ATOM 3922 C CA . VAL A 1 485 ? 20.462 -2.580 -24.476 1.00 94.81 485 VAL A CA 1
ATOM 3923 C C . VAL A 1 485 ? 20.557 -1.405 -23.499 1.00 94.81 485 VAL A C 1
ATOM 3925 O O . VAL A 1 485 ? 19.915 -0.370 -23.695 1.00 94.81 485 VAL A O 1
ATOM 3928 N N . GLN A 1 486 ? 21.352 -1.532 -22.433 1.00 92.12 486 GLN A N 1
ATOM 3929 C CA . GLN A 1 486 ? 21.478 -0.495 -21.407 1.00 92.12 486 GLN A CA 1
ATOM 3930 C C . GLN A 1 486 ? 21.965 0.850 -21.980 1.00 92.12 486 GLN A C 1
ATOM 3932 O O . GLN A 1 486 ? 21.526 1.906 -21.511 1.00 92.12 486 GLN A O 1
ATOM 3937 N N . ASP A 1 487 ? 22.807 0.833 -23.015 1.00 91.00 487 ASP A N 1
ATOM 3938 C CA . ASP A 1 487 ? 23.291 2.047 -23.686 1.00 91.00 487 ASP A CA 1
ATOM 3939 C C . ASP A 1 487 ? 22.199 2.751 -24.511 1.00 91.00 487 ASP A C 1
ATOM 3941 O O . ASP A 1 487 ? 22.220 3.975 -24.656 1.00 91.00 487 ASP A O 1
ATOM 3945 N N . HIS A 1 488 ? 21.162 2.016 -24.924 1.00 93.56 488 HIS A N 1
ATOM 3946 C CA . HIS A 1 488 ? 19.973 2.537 -25.606 1.00 93.56 488 HIS A CA 1
ATOM 3947 C C . HIS A 1 488 ? 18.839 2.938 -24.641 1.00 93.56 488 HIS A C 1
ATOM 3949 O O . HIS A 1 488 ? 17.711 3.218 -25.059 1.00 93.56 488 HIS A O 1
ATOM 3955 N N . ALA A 1 489 ? 19.102 3.001 -23.329 1.00 93.69 489 ALA A N 1
ATOM 3956 C CA . ALA A 1 489 ? 18.070 3.232 -22.314 1.00 93.69 489 ALA A CA 1
ATOM 3957 C C . ALA A 1 489 ? 17.267 4.534 -22.504 1.00 93.69 489 ALA A C 1
ATOM 3959 O O . ALA A 1 489 ? 16.080 4.572 -22.174 1.00 93.69 489 ALA A O 1
ATOM 3960 N N . ASN A 1 490 ? 17.882 5.606 -23.017 1.00 93.50 490 ASN A N 1
ATOM 3961 C CA . ASN A 1 490 ? 17.185 6.873 -23.277 1.00 93.50 490 ASN A CA 1
ATOM 3962 C C . ASN A 1 490 ? 16.182 6.763 -24.430 1.00 93.50 490 ASN A C 1
ATOM 3964 O O . ASN A 1 490 ? 15.077 7.308 -24.326 1.00 93.50 490 ASN A O 1
ATOM 3968 N N . ASP A 1 491 ? 16.549 6.051 -25.492 1.00 91.56 491 ASP A N 1
ATOM 3969 C CA . ASP A 1 491 ? 15.707 5.855 -26.671 1.00 91.56 491 ASP A CA 1
ATOM 3970 C C . ASP A 1 491 ? 14.529 4.957 -26.310 1.00 91.56 491 ASP A C 1
ATOM 3972 O O . ASP A 1 491 ? 13.371 5.333 -26.508 1.00 91.56 491 ASP A O 1
ATOM 3976 N N . LEU A 1 492 ? 14.812 3.844 -25.624 1.00 91.56 492 LEU A N 1
ATOM 3977 C CA . LEU A 1 492 ? 13.789 2.929 -25.132 1.00 91.56 492 LEU A CA 1
ATOM 3978 C C . LEU A 1 492 ? 12.839 3.621 -24.141 1.00 91.56 492 LEU A C 1
ATOM 3980 O O . LEU A 1 492 ? 11.618 3.474 -24.233 1.00 91.56 492 LEU A O 1
ATOM 3984 N N . TYR A 1 493 ? 13.370 4.442 -23.227 1.00 92.06 493 TYR A N 1
ATOM 3985 C CA . TYR A 1 493 ? 12.551 5.254 -22.327 1.00 92.06 493 TYR A CA 1
ATOM 3986 C C . TYR A 1 493 ? 11.644 6.215 -23.100 1.00 92.06 493 TYR A C 1
ATOM 3988 O O . TYR A 1 493 ? 10.464 6.352 -22.768 1.00 92.06 493 TYR A O 1
ATOM 3996 N N . SER A 1 494 ? 12.182 6.905 -24.106 1.00 88.50 494 SER A N 1
ATOM 3997 C CA . SER A 1 494 ? 11.445 7.891 -24.900 1.00 88.50 494 SER A CA 1
ATOM 3998 C C . SER A 1 494 ? 10.340 7.229 -25.717 1.00 88.50 494 SER A C 1
ATOM 4000 O O . SER A 1 494 ? 9.212 7.732 -25.735 1.00 88.50 494 SER A O 1
ATOM 4002 N N . LEU A 1 495 ? 10.619 6.060 -26.294 1.00 85.88 495 LEU A N 1
ATOM 4003 C CA . LEU A 1 495 ? 9.646 5.226 -26.992 1.00 85.88 495 LEU A CA 1
ATOM 4004 C C . LEU A 1 495 ? 8.510 4.797 -26.050 1.00 85.88 495 LEU A C 1
ATOM 4006 O O . LEU A 1 495 ? 7.337 5.029 -26.349 1.00 85.88 495 LEU A O 1
ATOM 4010 N N . CYS A 1 496 ? 8.848 4.294 -24.858 1.00 85.75 496 CYS A N 1
ATOM 4011 C CA . CYS A 1 496 ? 7.873 3.907 -23.834 1.00 85.75 496 CYS A CA 1
ATOM 4012 C C . CYS A 1 496 ? 7.058 5.103 -23.295 1.00 85.75 496 CYS A C 1
ATOM 4014 O O . CYS A 1 496 ? 5.870 4.980 -22.986 1.00 85.75 496 CYS A O 1
ATOM 4016 N N . ALA A 1 497 ? 7.677 6.279 -23.140 1.00 80.31 497 ALA A N 1
ATOM 4017 C CA . ALA A 1 497 ? 7.053 7.455 -22.533 1.00 80.31 497 ALA A CA 1
ATOM 4018 C C . ALA A 1 497 ? 6.137 8.232 -23.493 1.00 80.31 497 ALA A C 1
ATOM 4020 O O . ALA A 1 497 ? 5.062 8.670 -23.075 1.00 80.31 497 ALA A O 1
ATOM 4021 N N . SER A 1 498 ? 6.546 8.397 -24.754 1.00 68.06 498 SER A N 1
ATOM 4022 C CA . SER A 1 498 ? 5.828 9.163 -25.792 1.00 68.06 498 SER A CA 1
ATOM 4023 C C . SER A 1 498 ? 4.472 8.561 -26.176 1.00 68.06 498 SER A C 1
ATOM 4025 O O . SER A 1 498 ? 3.603 9.247 -26.706 1.00 68.06 498 SER A O 1
ATOM 4027 N N . ASN A 1 499 ? 4.254 7.297 -25.833 1.00 61.56 499 ASN A N 1
ATOM 4028 C CA . ASN A 1 499 ? 3.114 6.506 -26.275 1.00 61.56 499 ASN A CA 1
ATOM 4029 C C . ASN A 1 499 ? 2.299 5.936 -25.098 1.00 61.56 499 ASN A C 1
ATOM 4031 O O . ASN A 1 499 ? 1.531 4.988 -25.264 1.00 61.56 499 ASN A O 1
ATOM 4035 N N . ARG A 1 500 ? 2.416 6.527 -23.897 1.00 55.25 500 ARG A N 1
ATOM 4036 C CA . ARG A 1 500 ? 1.605 6.150 -22.725 1.00 55.25 500 ARG A CA 1
ATOM 4037 C C . ARG A 1 500 ? 0.111 6.127 -23.073 1.00 55.25 500 ARG A C 1
ATOM 4039 O O . ARG A 1 500 ? -0.492 7.167 -23.327 1.00 55.25 500 ARG A O 1
ATOM 4046 N N . GLY A 1 501 ? -0.488 4.937 -23.029 1.00 52.81 501 GLY A N 1
ATOM 4047 C CA . GLY A 1 501 ? -1.906 4.708 -23.335 1.00 52.81 501 GLY A CA 1
ATOM 4048 C C . GLY A 1 501 ? -2.181 4.129 -24.727 1.00 52.81 501 GLY A C 1
ATOM 4049 O O . GLY A 1 501 ? -3.335 3.838 -25.028 1.00 52.81 501 GLY A O 1
ATOM 4050 N N . ARG A 1 502 ? -1.151 3.932 -25.559 1.00 59.03 502 ARG A N 1
ATOM 4051 C CA . ARG A 1 502 ? -1.181 3.046 -26.730 1.00 59.03 502 ARG A CA 1
ATOM 4052 C C . ARG A 1 502 ? -0.393 1.781 -26.393 1.00 59.03 502 ARG A C 1
ATOM 4054 O O . ARG A 1 502 ? 0.566 1.839 -25.628 1.00 59.03 502 ARG A O 1
ATOM 4061 N N . ARG A 1 503 ? -0.826 0.635 -26.916 1.00 63.28 503 ARG A N 1
ATOM 4062 C CA . ARG A 1 503 ? -0.092 -0.623 -26.765 1.00 63.28 503 ARG A CA 1
ATOM 4063 C C . ARG A 1 503 ? 1.095 -0.580 -27.723 1.00 63.28 503 ARG A C 1
ATOM 4065 O O . ARG A 1 503 ? 0.881 -0.545 -28.929 1.00 63.28 503 ARG A O 1
ATOM 4072 N N . ILE A 1 504 ? 2.304 -0.497 -27.178 1.00 72.56 504 ILE A N 1
ATOM 4073 C CA . ILE A 1 504 ? 3.545 -0.463 -27.954 1.00 72.56 504 ILE A CA 1
ATOM 4074 C C . ILE A 1 504 ? 4.221 -1.806 -27.792 1.00 72.56 504 ILE A C 1
ATOM 4076 O O . ILE A 1 504 ? 4.379 -2.299 -26.671 1.00 72.56 504 ILE A O 1
ATOM 4080 N N . VAL A 1 505 ? 4.656 -2.326 -28.922 1.00 83.38 505 VAL A N 1
ATOM 4081 C CA . VAL A 1 505 ? 5.574 -3.441 -28.991 1.00 83.38 505 VAL A CA 1
ATOM 4082 C C . VAL A 1 505 ? 6.951 -2.878 -29.338 1.00 83.38 505 VAL A C 1
ATOM 4084 O O . VAL A 1 505 ? 7.071 -2.017 -30.205 1.00 83.38 505 VAL A O 1
ATOM 4087 N N . ILE A 1 506 ? 7.961 -3.299 -28.591 1.00 89.88 506 ILE A N 1
ATOM 4088 C CA . ILE A 1 506 ? 9.365 -2.971 -28.797 1.00 89.88 506 ILE A CA 1
ATOM 4089 C C . ILE A 1 506 ? 9.935 -4.036 -29.723 1.00 89.88 506 ILE A C 1
ATOM 4091 O O . ILE A 1 506 ? 9.952 -5.206 -29.343 1.00 89.88 506 ILE A O 1
ATOM 4095 N N . ASN A 1 507 ? 10.396 -3.631 -30.903 1.00 92.56 507 ASN A N 1
ATOM 4096 C CA . ASN A 1 507 ? 11.150 -4.506 -31.790 1.00 92.56 507 ASN A CA 1
ATOM 4097 C C . ASN A 1 507 ? 12.583 -4.631 -31.258 1.00 92.56 507 ASN A C 1
ATOM 4099 O O . ASN A 1 507 ? 13.298 -3.635 -31.167 1.00 92.56 507 ASN A O 1
ATOM 4103 N N . THR A 1 508 ? 13.001 -5.833 -30.874 1.00 94.56 508 THR A N 1
ATOM 4104 C CA . THR A 1 508 ? 14.324 -6.058 -30.278 1.00 94.56 508 THR A CA 1
ATOM 4105 C C . THR A 1 508 ? 15.459 -5.912 -31.293 1.00 94.56 508 THR A C 1
ATOM 4107 O O . THR A 1 508 ? 16.558 -5.504 -30.922 1.00 94.56 508 THR A O 1
ATOM 4110 N N . GLU A 1 509 ? 15.199 -6.182 -32.578 1.00 94.06 509 GLU A N 1
ATOM 4111 C CA . GLU A 1 509 ? 16.195 -6.043 -33.652 1.00 94.06 509 GLU A CA 1
ATOM 4112 C C . GLU A 1 509 ? 16.674 -4.596 -33.813 1.00 94.06 509 GLU A C 1
ATOM 4114 O O . GLU A 1 509 ? 17.855 -4.362 -34.064 1.00 94.06 509 GLU A O 1
ATOM 4119 N N . GLU A 1 510 ? 15.792 -3.617 -33.582 1.00 91.94 510 GLU A N 1
ATOM 4120 C CA . GLU A 1 510 ? 16.119 -2.183 -33.662 1.00 91.94 510 GLU A CA 1
ATOM 4121 C C . GLU A 1 510 ? 17.177 -1.749 -32.635 1.00 91.94 510 GLU A C 1
ATOM 4123 O O . GLU A 1 510 ? 17.818 -0.714 -32.806 1.00 91.94 510 GLU A O 1
ATOM 4128 N N . PHE A 1 511 ? 17.388 -2.553 -31.590 1.00 91.88 511 PHE A N 1
ATOM 4129 C CA . PHE A 1 511 ? 18.388 -2.318 -30.548 1.00 91.88 511 PHE A CA 1
ATOM 4130 C C . PHE A 1 511 ? 19.627 -3.212 -30.700 1.00 91.88 511 PHE A C 1
ATOM 4132 O O . PHE A 1 511 ? 20.447 -3.287 -29.787 1.00 91.88 511 PHE A O 1
ATOM 4139 N N . GLY A 1 512 ? 19.768 -3.907 -31.835 1.00 91.31 512 GLY A N 1
ATOM 4140 C CA . GLY A 1 512 ? 20.953 -4.700 -32.171 1.00 91.31 512 GLY A CA 1
ATOM 4141 C C . GLY A 1 512 ? 21.104 -6.012 -31.395 1.00 91.31 512 GLY A C 1
ATOM 4142 O O . GLY A 1 512 ? 22.149 -6.653 -31.497 1.00 91.31 512 GLY A O 1
ATOM 4143 N N . PHE A 1 513 ? 20.090 -6.433 -30.632 1.00 94.19 513 PHE A N 1
ATOM 4144 C CA . PHE A 1 513 ? 20.115 -7.684 -29.874 1.00 94.19 513 PHE A CA 1
ATOM 4145 C C . PHE A 1 513 ? 18.735 -8.342 -29.848 1.00 94.19 513 PHE A C 1
ATOM 4147 O O . PHE A 1 513 ? 17.780 -7.762 -29.340 1.00 94.19 513 PHE A O 1
ATOM 4154 N N . VAL A 1 514 ? 18.640 -9.585 -30.326 1.00 96.75 514 VAL A N 1
ATOM 4155 C CA . VAL A 1 514 ? 17.413 -10.392 -30.252 1.00 96.75 514 VAL A CA 1
ATOM 4156 C C . VAL A 1 514 ? 17.596 -11.473 -29.187 1.00 96.75 514 VAL A C 1
ATOM 4158 O O . VAL A 1 514 ? 18.428 -12.365 -29.372 1.00 96.75 514 VAL A O 1
ATOM 4161 N N . PRO A 1 515 ? 16.856 -11.423 -28.068 1.00 96.69 515 PRO A N 1
ATOM 4162 C CA . PRO A 1 515 ? 16.926 -12.469 -27.062 1.00 96.69 515 PRO A CA 1
ATOM 4163 C C . PRO A 1 515 ? 16.272 -13.754 -27.583 1.00 96.69 515 PRO A C 1
ATOM 4165 O O . PRO A 1 515 ? 15.331 -13.711 -28.375 1.00 96.69 515 PRO A O 1
ATOM 4168 N N . ILE A 1 516 ? 16.771 -14.906 -27.136 1.00 96.62 516 ILE A N 1
ATOM 4169 C CA . ILE A 1 516 ? 16.319 -16.229 -27.585 1.00 96.62 516 ILE A CA 1
ATOM 4170 C C . ILE A 1 516 ? 15.953 -17.119 -26.398 1.00 96.62 516 ILE A C 1
ATOM 4172 O O . ILE A 1 516 ? 16.543 -17.007 -25.324 1.00 96.62 516 ILE A O 1
ATOM 4176 N N . VAL A 1 517 ? 15.009 -18.030 -26.614 1.00 96.38 517 VAL A N 1
ATOM 4177 C CA . VAL A 1 517 ? 14.608 -19.069 -25.659 1.00 96.38 517 VAL A CA 1
ATOM 4178 C C . VAL A 1 517 ? 14.819 -20.435 -26.301 1.00 96.38 517 VAL A C 1
ATOM 4180 O O . VAL A 1 517 ? 14.436 -20.650 -27.452 1.00 96.38 517 VAL A O 1
ATOM 4183 N N . PHE A 1 518 ? 15.419 -21.361 -25.556 1.00 91.19 518 PHE A N 1
ATOM 4184 C CA . PHE A 1 518 ? 15.563 -22.753 -25.970 1.00 91.19 518 PHE A CA 1
ATOM 4185 C C . PHE A 1 518 ? 14.399 -23.562 -25.405 1.00 91.19 518 PHE A C 1
ATOM 4187 O O . PHE A 1 518 ? 14.221 -23.617 -24.193 1.00 91.19 518 PHE A O 1
ATOM 4194 N N . PHE A 1 519 ? 13.610 -24.190 -26.272 1.00 89.62 519 PHE A N 1
ATOM 4195 C CA . PHE A 1 519 ? 12.470 -25.007 -25.862 1.00 89.62 519 PHE A CA 1
ATOM 4196 C C . PHE A 1 519 ? 12.314 -26.196 -26.812 1.00 89.62 519 PHE A C 1
ATOM 4198 O O . PHE A 1 519 ? 12.376 -26.026 -28.028 1.00 89.62 519 PHE A O 1
ATOM 4205 N N . GLU A 1 520 ? 12.177 -27.407 -26.264 1.00 85.69 520 GLU A N 1
ATOM 4206 C CA . GLU A 1 520 ? 12.027 -28.661 -27.030 1.00 85.69 520 GLU A CA 1
ATOM 4207 C C . GLU A 1 520 ? 13.075 -28.843 -28.151 1.00 85.69 520 GLU A C 1
ATOM 4209 O O . GLU A 1 520 ? 12.767 -29.211 -29.285 1.00 85.69 520 GLU A O 1
ATOM 4214 N N . GLY A 1 521 ? 14.342 -28.533 -27.850 1.00 86.19 521 GLY A N 1
ATOM 4215 C CA . GLY A 1 521 ? 15.455 -28.659 -28.802 1.00 86.19 521 GLY A CA 1
ATOM 4216 C C . GLY A 1 521 ? 15.463 -27.617 -29.928 1.00 86.19 521 GLY A C 1
ATOM 4217 O O . GLY A 1 521 ? 16.276 -27.719 -30.846 1.00 86.19 521 GLY A O 1
ATOM 4218 N N . ARG A 1 522 ? 14.584 -26.609 -29.872 1.00 91.62 522 ARG A N 1
ATOM 4219 C CA . ARG A 1 522 ? 14.492 -25.514 -30.846 1.00 91.62 522 ARG A CA 1
ATOM 4220 C C . ARG A 1 522 ? 14.838 -24.175 -30.210 1.00 91.62 522 ARG A C 1
ATOM 4222 O O . ARG A 1 522 ? 14.705 -23.987 -29.002 1.00 91.62 522 ARG A O 1
ATOM 4229 N N . VAL A 1 523 ? 15.268 -23.243 -31.055 1.00 94.69 523 VAL A N 1
ATOM 4230 C CA . VAL A 1 523 ? 15.554 -21.857 -30.679 1.00 94.69 523 VAL A CA 1
ATOM 4231 C C . VAL A 1 523 ? 14.404 -20.979 -31.140 1.00 94.69 523 VAL A C 1
ATOM 4233 O O . VAL A 1 523 ? 14.061 -20.977 -32.321 1.00 94.69 523 VAL A O 1
ATOM 4236 N N . TYR A 1 524 ? 13.838 -20.219 -30.213 1.00 96.44 524 TYR A N 1
ATOM 4237 C CA . TYR A 1 524 ? 12.731 -19.310 -30.467 1.00 96.44 524 TYR A CA 1
ATOM 4238 C C . TYR A 1 524 ? 13.170 -17.871 -30.164 1.00 96.44 524 TYR A C 1
ATOM 4240 O O . TYR A 1 524 ? 13.489 -17.569 -29.009 1.00 96.44 524 TYR A O 1
ATOM 4248 N N . PRO A 1 525 ? 13.221 -16.974 -31.163 1.00 97.12 525 PRO A N 1
ATOM 4249 C CA . PRO A 1 525 ? 13.569 -15.577 -30.938 1.00 97.12 525 PRO A CA 1
ATOM 4250 C C . PRO A 1 525 ? 12.438 -14.834 -30.223 1.00 97.12 525 PRO A C 1
ATOM 4252 O O . PRO A 1 525 ? 11.264 -15.168 -30.345 1.00 97.12 525 PRO A O 1
ATOM 4255 N N . ILE A 1 526 ? 12.773 -13.779 -29.493 1.00 97.44 526 ILE A N 1
ATOM 4256 C CA . ILE A 1 526 ? 11.804 -12.827 -28.957 1.00 97.44 526 ILE A CA 1
ATOM 4257 C C . ILE A 1 526 ? 11.988 -11.526 -29.738 1.00 97.44 526 ILE A C 1
ATOM 4259 O O . ILE A 1 526 ? 12.659 -10.615 -29.274 1.00 97.44 526 ILE A O 1
ATOM 4263 N N . ALA A 1 527 ? 11.412 -11.454 -30.939 1.00 95.31 527 ALA A N 1
ATOM 4264 C CA . ALA A 1 527 ? 11.509 -10.266 -31.795 1.00 95.31 527 ALA A CA 1
ATOM 4265 C C . ALA A 1 527 ? 10.770 -9.044 -31.216 1.00 95.31 527 ALA A C 1
ATOM 4267 O O . ALA A 1 527 ? 11.060 -7.900 -31.556 1.00 95.31 527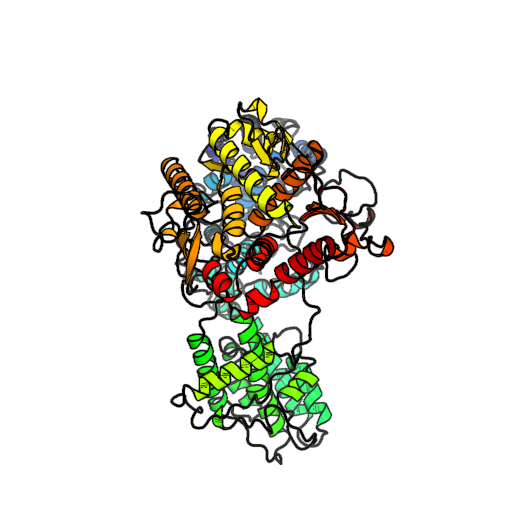 ALA A O 1
ATOM 4268 N N . GLU A 1 528 ? 9.794 -9.289 -30.341 1.00 93.69 528 GLU A N 1
ATOM 4269 C CA . GLU A 1 528 ? 8.821 -8.304 -29.891 1.00 93.69 528 GLU A CA 1
ATOM 4270 C C . GLU A 1 528 ? 8.600 -8.379 -28.374 1.00 93.69 528 GLU A C 1
ATOM 4272 O O . GLU A 1 528 ? 8.315 -9.446 -27.828 1.00 93.69 528 GLU A O 1
ATOM 4277 N N . LEU A 1 529 ? 8.677 -7.233 -27.688 1.00 93.25 529 LEU A N 1
ATOM 4278 C CA . LEU A 1 529 ? 8.427 -7.112 -26.246 1.00 93.25 529 LEU A CA 1
ATOM 4279 C C . LEU A 1 529 ? 7.381 -6.041 -25.928 1.00 93.25 529 LEU A C 1
ATOM 4281 O O . LEU A 1 529 ? 7.425 -4.934 -26.453 1.00 93.25 529 LEU A O 1
ATOM 4285 N N . ASP A 1 530 ? 6.465 -6.319 -25.000 1.00 90.44 530 ASP A N 1
ATOM 4286 C CA . ASP A 1 530 ? 5.556 -5.280 -24.501 1.00 90.44 530 ASP A CA 1
ATOM 4287 C C . ASP A 1 530 ? 6.329 -4.202 -23.718 1.00 90.44 530 ASP A C 1
ATOM 4289 O O . ASP A 1 530 ? 7.105 -4.506 -22.809 1.00 90.44 530 ASP A O 1
ATOM 4293 N N . ALA A 1 531 ? 6.083 -2.925 -24.024 1.00 89.06 531 ALA A N 1
ATOM 4294 C CA . ALA A 1 531 ? 6.757 -1.807 -23.358 1.00 89.06 531 ALA A CA 1
ATOM 4295 C C . ALA A 1 531 ? 6.546 -1.778 -21.827 1.00 89.06 531 ALA A C 1
ATOM 4297 O O . ALA A 1 531 ? 7.373 -1.236 -21.093 1.00 89.06 531 ALA A O 1
ATOM 4298 N N . GLY A 1 532 ? 5.455 -2.369 -21.324 1.00 88.31 532 GLY A N 1
ATOM 4299 C CA . GLY A 1 532 ? 5.149 -2.486 -19.898 1.00 88.31 532 GLY A CA 1
ATOM 4300 C C . GLY A 1 532 ? 6.059 -3.447 -19.128 1.00 88.31 532 GLY A C 1
ATOM 4301 O O . GLY A 1 532 ? 6.012 -3.455 -17.896 1.00 88.31 532 GLY A O 1
ATOM 4302 N N . VAL A 1 533 ? 6.890 -4.231 -19.823 1.00 91.81 533 VAL A N 1
ATOM 4303 C CA . VAL A 1 533 ? 7.943 -5.061 -19.218 1.00 91.81 533 VAL A CA 1
ATOM 4304 C C . VAL A 1 533 ? 9.066 -4.196 -18.637 1.00 91.81 533 VAL A C 1
ATOM 4306 O O . VAL A 1 533 ? 9.659 -4.561 -17.624 1.00 91.81 533 VAL A O 1
ATOM 4309 N N . PHE A 1 534 ? 9.342 -3.034 -19.234 1.00 92.06 534 PHE A N 1
ATOM 4310 C CA . PHE A 1 534 ? 10.472 -2.198 -18.845 1.00 92.06 534 PHE A CA 1
ATOM 4311 C C . PHE A 1 534 ? 10.117 -1.242 -17.710 1.00 92.06 534 PHE A C 1
ATOM 4313 O O . PHE A 1 534 ? 9.115 -0.521 -17.734 1.00 92.06 534 PHE A O 1
ATOM 4320 N N . THR A 1 535 ? 11.010 -1.164 -16.728 1.00 93.19 535 THR A N 1
ATOM 4321 C CA . THR A 1 535 ? 11.007 -0.095 -15.731 1.00 93.19 535 THR A CA 1
ATOM 4322 C C . THR A 1 535 ? 12.283 0.722 -15.859 1.00 93.19 535 THR A C 1
ATOM 4324 O O . THR A 1 535 ? 13.326 0.206 -16.256 1.00 93.19 535 THR A O 1
ATOM 4327 N N . PHE A 1 536 ? 12.197 2.016 -15.551 1.00 93.88 536 PHE A N 1
ATOM 4328 C CA . PHE A 1 536 ? 13.298 2.950 -15.766 1.00 93.88 536 PHE A CA 1
ATOM 4329 C C . PHE A 1 536 ? 13.573 3.777 -14.520 1.00 93.88 536 PHE A C 1
ATOM 4331 O O . PHE A 1 536 ? 12.648 4.244 -13.848 1.00 93.88 536 PHE A O 1
ATOM 4338 N N . LEU A 1 537 ? 14.855 4.021 -14.273 1.00 93.25 537 LEU A N 1
ATOM 4339 C CA . LEU A 1 537 ? 15.355 4.973 -13.300 1.00 93.25 537 LEU A CA 1
ATOM 4340 C C . LEU A 1 537 ? 15.804 6.238 -14.034 1.00 93.25 537 LEU A C 1
ATOM 4342 O O . LEU A 1 537 ? 16.539 6.159 -15.014 1.00 93.25 537 LEU A O 1
ATOM 4346 N N . LYS A 1 538 ? 15.380 7.414 -13.567 1.00 91.25 538 LYS A N 1
ATOM 4347 C CA . LYS A 1 538 ? 15.880 8.694 -14.085 1.00 91.25 538 LYS A CA 1
ATOM 4348 C C . LYS A 1 538 ? 16.815 9.341 -13.081 1.00 91.25 538 LYS A C 1
ATOM 4350 O O . LYS A 1 538 ? 16.383 9.666 -11.976 1.00 91.25 538 LYS A O 1
ATOM 4355 N N . ILE A 1 539 ? 18.057 9.577 -13.496 1.00 89.12 539 ILE A N 1
ATOM 4356 C CA . ILE A 1 539 ? 19.054 10.311 -12.716 1.00 89.12 539 ILE A CA 1
ATOM 4357 C C . ILE A 1 539 ? 19.488 11.519 -13.549 1.00 89.12 539 ILE A C 1
ATOM 4359 O O . ILE A 1 539 ? 20.044 11.383 -14.639 1.00 89.12 539 ILE A O 1
ATOM 4363 N N . GLY A 1 540 ? 19.151 12.720 -13.075 1.00 85.94 540 GLY A N 1
ATOM 4364 C CA . GLY A 1 540 ? 19.284 13.937 -13.876 1.00 85.94 540 GLY A CA 1
ATOM 4365 C C . GLY A 1 540 ? 18.442 13.866 -15.157 1.00 85.94 540 GLY A C 1
ATOM 4366 O O . GLY A 1 540 ? 17.224 13.674 -15.096 1.00 85.94 540 GLY A O 1
ATOM 4367 N N . ALA A 1 541 ? 19.091 14.037 -16.311 1.00 86.00 541 ALA A N 1
ATOM 4368 C CA . ALA A 1 541 ? 18.464 13.931 -17.631 1.00 86.00 541 ALA A CA 1
ATOM 4369 C C . ALA A 1 541 ? 18.521 12.513 -18.234 1.00 86.00 541 ALA A C 1
ATOM 4371 O O . ALA A 1 541 ? 17.755 12.228 -19.153 1.00 86.00 541 ALA A O 1
ATOM 4372 N N . LYS A 1 542 ? 19.384 11.627 -17.716 1.00 91.44 542 LYS A N 1
ATOM 4373 C CA . LYS A 1 542 ? 19.626 10.289 -18.270 1.00 91.44 542 LYS A CA 1
ATOM 4374 C C . LYS A 1 542 ? 18.657 9.262 -17.680 1.00 91.44 542 LYS A C 1
ATOM 4376 O O . LYS A 1 542 ? 18.394 9.248 -16.473 1.00 91.44 542 LYS A O 1
ATOM 4381 N N . ALA A 1 543 ? 18.111 8.417 -18.545 1.00 94.44 543 ALA A N 1
ATOM 4382 C CA . ALA A 1 543 ? 17.348 7.237 -18.176 1.00 94.44 543 ALA A CA 1
ATOM 4383 C C . ALA A 1 543 ? 18.259 6.005 -18.139 1.00 94.44 543 ALA A C 1
ATOM 4385 O O . ALA A 1 543 ? 19.178 5.869 -18.942 1.00 94.44 543 ALA A O 1
ATOM 4386 N N . TYR A 1 544 ? 17.964 5.107 -17.210 1.00 96.06 544 TYR A N 1
ATOM 4387 C CA . TYR A 1 544 ? 18.601 3.808 -17.057 1.00 96.06 544 TYR A CA 1
ATOM 4388 C C . TYR A 1 544 ? 17.503 2.751 -17.000 1.00 96.06 544 TYR A C 1
ATOM 4390 O O . TYR A 1 544 ? 16.515 2.938 -16.285 1.00 96.06 544 TYR A O 1
ATOM 4398 N N . ILE A 1 545 ? 17.663 1.645 -17.726 1.00 96.19 545 ILE A N 1
ATOM 4399 C CA . ILE A 1 545 ? 16.791 0.477 -17.565 1.00 96.19 545 ILE A CA 1
ATOM 4400 C C . ILE A 1 545 ? 17.036 -0.103 -16.166 1.00 96.19 545 ILE A C 1
ATOM 4402 O O . ILE A 1 545 ? 18.175 -0.140 -15.693 1.00 96.19 545 ILE A O 1
ATOM 4406 N N . ASN A 1 546 ? 15.960 -0.488 -15.478 1.00 95.75 546 ASN A N 1
ATOM 4407 C CA . ASN A 1 546 ? 16.012 -1.157 -14.183 1.00 95.75 546 ASN A CA 1
ATOM 4408 C C . ASN A 1 546 ? 15.674 -2.654 -14.358 1.00 95.75 546 ASN A C 1
ATOM 4410 O O . ASN A 1 546 ? 14.487 -3.021 -14.370 1.00 95.75 546 ASN A O 1
ATOM 4414 N N . PRO A 1 547 ? 16.696 -3.530 -14.455 1.00 96.56 547 PRO A N 1
ATOM 4415 C CA . PRO A 1 547 ? 16.502 -4.971 -14.618 1.00 96.56 547 PRO A CA 1
ATOM 4416 C C . PRO A 1 547 ? 15.884 -5.611 -13.369 1.00 96.56 547 PRO A C 1
ATOM 4418 O O . PRO A 1 547 ? 15.324 -6.704 -13.432 1.00 96.56 547 PRO A O 1
ATOM 4421 N N . GLY A 1 548 ? 15.871 -4.890 -12.241 1.00 95.81 548 GLY A N 1
ATOM 4422 C CA . GLY A 1 548 ? 15.228 -5.310 -11.003 1.00 95.81 548 GLY A CA 1
ATOM 4423 C C . GLY A 1 548 ? 13.763 -5.697 -11.182 1.00 95.81 548 GLY A C 1
ATOM 4424 O O . GLY A 1 548 ? 13.285 -6.548 -10.448 1.00 95.81 548 GLY A O 1
ATOM 4425 N N . SER A 1 549 ? 13.054 -5.143 -12.170 1.00 94.25 549 SER A N 1
ATOM 4426 C CA . SER A 1 549 ? 11.679 -5.562 -12.488 1.00 94.25 549 SER A CA 1
ATOM 4427 C C . SER A 1 549 ? 11.566 -7.017 -12.972 1.00 94.25 549 SER A C 1
ATOM 4429 O O . SER A 1 549 ? 10.621 -7.716 -12.610 1.00 94.25 549 SER A O 1
ATOM 4431 N N . THR A 1 550 ? 12.543 -7.510 -13.731 1.00 96.88 550 THR A N 1
ATOM 4432 C CA . THR A 1 550 ? 12.604 -8.904 -14.201 1.00 96.88 550 THR A CA 1
ATOM 4433 C C . THR A 1 550 ? 13.235 -9.806 -13.148 1.00 96.88 550 THR A C 1
ATOM 4435 O O . THR A 1 550 ? 12.664 -10.835 -12.787 1.00 96.88 550 THR A O 1
ATOM 4438 N N . ARG A 1 551 ? 14.350 -9.369 -12.555 1.00 97.44 551 ARG A N 1
ATOM 4439 C CA . ARG A 1 551 ? 15.079 -10.114 -11.514 1.00 97.44 551 ARG A CA 1
ATOM 4440 C C . ARG A 1 551 ? 14.253 -10.348 -10.252 1.00 97.44 551 ARG A C 1
ATOM 4442 O O . ARG A 1 551 ? 14.374 -11.394 -9.624 1.00 97.44 551 ARG A O 1
ATOM 4449 N N . PHE A 1 552 ? 13.368 -9.415 -9.903 1.00 96.12 552 PHE A N 1
ATOM 4450 C CA . PHE A 1 552 ? 12.410 -9.586 -8.811 1.00 96.12 552 PHE A CA 1
ATOM 4451 C C . PHE A 1 552 ? 11.439 -10.743 -9.082 1.00 96.12 552 PHE A C 1
ATOM 4453 O O . PHE A 1 552 ? 11.188 -11.564 -8.198 1.00 96.12 552 PHE A O 1
ATOM 4460 N N . SER A 1 553 ? 10.903 -10.824 -10.305 1.00 95.69 553 SER A N 1
ATOM 4461 C CA . SER A 1 553 ? 10.021 -11.917 -10.726 1.00 95.69 553 SER A CA 1
ATOM 4462 C C . SER A 1 553 ? 10.758 -13.253 -10.754 1.00 95.69 553 SER A C 1
ATOM 4464 O O . SER A 1 553 ? 10.247 -14.220 -10.192 1.00 95.69 553 SER A O 1
ATOM 4466 N N . LEU A 1 554 ? 11.971 -13.288 -11.318 1.00 96.19 554 LEU A N 1
ATOM 4467 C CA . LEU A 1 554 ? 12.842 -14.468 -11.319 1.00 96.19 554 LEU A CA 1
ATOM 4468 C C . LEU A 1 554 ? 13.109 -14.968 -9.898 1.00 96.19 554 LEU A C 1
ATOM 4470 O O . LEU A 1 554 ? 12.853 -16.129 -9.600 1.00 96.19 554 LEU A O 1
ATOM 4474 N N . PHE A 1 555 ? 13.503 -14.084 -8.979 1.00 94.94 555 PHE A N 1
ATOM 4475 C CA . PHE A 1 555 ? 13.739 -14.464 -7.588 1.00 94.94 555 PHE A CA 1
ATOM 4476 C C . PHE A 1 555 ? 12.505 -15.117 -6.945 1.00 94.94 555 PHE A C 1
ATOM 4478 O O . PHE A 1 555 ? 12.622 -16.161 -6.302 1.00 94.94 555 PHE A O 1
ATOM 4485 N N . MET A 1 556 ? 11.305 -14.560 -7.148 1.00 92.25 556 MET A N 1
ATOM 4486 C CA . MET A 1 556 ? 10.069 -15.171 -6.637 1.00 92.25 556 MET A CA 1
ATOM 4487 C C . MET A 1 556 ? 9.775 -16.543 -7.259 1.00 92.25 556 MET A C 1
ATOM 4489 O O . MET A 1 556 ? 9.277 -17.427 -6.557 1.00 92.25 556 MET A O 1
ATOM 4493 N N . LEU A 1 557 ? 10.036 -16.699 -8.559 1.00 92.62 557 LEU A N 1
ATOM 4494 C CA . LEU A 1 557 ? 9.793 -17.925 -9.318 1.00 92.62 557 LEU A CA 1
ATOM 4495 C C . LEU A 1 557 ? 10.792 -19.035 -8.974 1.00 92.62 557 LEU A C 1
ATOM 4497 O O . LEU A 1 557 ? 10.398 -20.193 -8.970 1.00 92.62 557 LEU A O 1
ATOM 4501 N N . GLU A 1 558 ? 12.038 -18.691 -8.646 1.00 90.94 558 GLU A N 1
ATOM 4502 C CA . GLU A 1 558 ? 13.112 -19.661 -8.393 1.00 90.94 558 GLU A CA 1
ATOM 4503 C C . GLU A 1 558 ? 13.303 -20.037 -6.923 1.00 90.94 558 GLU A C 1
ATOM 4505 O O . GLU A 1 558 ? 13.932 -21.050 -6.629 1.00 90.94 558 GLU A O 1
ATOM 4510 N N . THR A 1 559 ? 12.802 -19.227 -5.985 1.00 88.62 559 THR A N 1
ATOM 4511 C CA . THR A 1 559 ? 13.076 -19.447 -4.552 1.00 88.62 559 THR A CA 1
ATOM 4512 C C . THR A 1 559 ? 11.807 -19.588 -3.707 1.00 88.62 559 THR A C 1
ATOM 4514 O O . THR A 1 559 ? 11.827 -20.171 -2.622 1.00 88.62 559 THR A O 1
ATOM 4517 N N . GLY A 1 560 ? 10.661 -19.061 -4.158 1.00 82.12 560 GLY A N 1
ATOM 4518 C CA . GLY A 1 560 ? 9.379 -19.211 -3.461 1.00 82.12 560 GLY A CA 1
ATOM 4519 C C . GLY A 1 560 ? 9.074 -18.344 -2.212 1.00 82.12 560 GLY A C 1
ATOM 4520 O O . GLY A 1 560 ? 8.025 -18.598 -1.592 1.00 82.12 560 GLY A O 1
ATOM 4521 N N . PRO A 1 561 ? 9.847 -17.312 -1.792 1.00 84.69 561 PRO A N 1
ATOM 4522 C CA . PRO A 1 561 ? 9.370 -16.299 -0.851 1.00 84.69 561 PRO A CA 1
ATOM 4523 C C . PRO A 1 561 ? 8.149 -15.522 -1.364 1.00 84.69 561 PRO A C 1
ATOM 4525 O O . PRO A 1 561 ? 7.723 -15.628 -2.512 1.00 84.69 561 PRO A O 1
ATOM 4528 N N . ARG A 1 562 ? 7.530 -14.722 -0.484 1.00 83.50 562 ARG A N 1
ATOM 4529 C CA . ARG A 1 562 ? 6.464 -13.788 -0.898 1.00 83.50 562 ARG A CA 1
ATOM 4530 C C . ARG A 1 562 ? 7.081 -12.579 -1.601 1.00 83.50 562 ARG A C 1
ATOM 4532 O O . ARG A 1 562 ? 8.157 -12.146 -1.205 1.00 83.50 562 ARG A O 1
ATOM 4539 N N . GLY A 1 563 ? 6.334 -11.947 -2.509 1.00 88.19 563 GLY A N 1
ATOM 4540 C CA . GLY A 1 563 ? 6.750 -10.678 -3.123 1.00 88.19 563 GLY A CA 1
ATOM 4541 C C . GLY A 1 563 ? 7.104 -9.594 -2.101 1.00 88.19 563 GLY A C 1
ATOM 4542 O O . GLY A 1 563 ? 8.088 -8.894 -2.275 1.00 88.19 563 GLY A O 1
ATOM 4543 N N . GLN A 1 564 ? 6.398 -9.529 -0.968 1.00 88.75 564 GLN A N 1
ATOM 4544 C CA . GLN A 1 564 ? 6.744 -8.598 0.113 1.00 88.75 564 GLN A CA 1
ATOM 4545 C C . GLN A 1 564 ? 8.105 -8.913 0.766 1.00 88.75 564 GLN A C 1
ATOM 4547 O O . GLN A 1 564 ? 8.828 -7.999 1.134 1.00 88.75 564 GLN A O 1
ATOM 4552 N N . THR A 1 565 ? 8.497 -10.185 0.876 1.00 90.31 565 THR A N 1
ATOM 4553 C CA . THR A 1 565 ? 9.845 -10.551 1.348 1.00 90.31 565 THR A CA 1
ATOM 4554 C C . THR A 1 565 ? 10.901 -10.154 0.318 1.00 90.31 565 THR A C 1
ATOM 4556 O O . THR A 1 565 ? 11.904 -9.556 0.683 1.00 90.31 565 THR A O 1
ATOM 4559 N N . ALA A 1 566 ? 10.652 -10.412 -0.971 1.00 91.75 566 ALA A N 1
ATOM 4560 C CA . ALA A 1 566 ? 11.544 -9.995 -2.055 1.00 91.75 566 ALA A CA 1
ATOM 4561 C C . ALA A 1 566 ? 11.710 -8.464 -2.119 1.00 91.75 566 ALA A C 1
ATOM 4563 O O . ALA A 1 566 ? 12.813 -7.958 -2.290 1.00 91.75 566 ALA A O 1
ATOM 4564 N N . GLN A 1 567 ? 10.622 -7.717 -1.918 1.00 93.69 567 GLN A N 1
ATOM 4565 C CA . GLN A 1 567 ? 10.588 -6.249 -1.931 1.00 93.69 567 GLN A CA 1
ATOM 4566 C C . GLN A 1 567 ? 11.512 -5.642 -0.880 1.00 93.69 567 GLN A C 1
ATOM 4568 O O . GLN A 1 567 ? 12.140 -4.614 -1.126 1.00 93.69 567 GLN A O 1
ATOM 4573 N N . TRP A 1 568 ? 11.588 -6.284 0.281 1.00 94.31 568 TRP A N 1
ATOM 4574 C CA . TRP A 1 568 ? 12.367 -5.830 1.425 1.00 94.31 568 TRP A CA 1
ATOM 4575 C C . TRP A 1 568 ? 13.623 -6.672 1.649 1.00 94.31 568 TRP A C 1
ATOM 4577 O O . TRP A 1 568 ? 14.162 -6.665 2.755 1.00 94.31 568 TRP A O 1
ATOM 4587 N N . LEU A 1 569 ? 14.096 -7.377 0.617 1.00 96.00 569 LEU A N 1
ATOM 4588 C CA . LEU A 1 569 ? 15.353 -8.110 0.675 1.00 96.00 569 LEU A CA 1
ATOM 4589 C C . LEU A 1 569 ? 16.512 -7.121 0.834 1.00 96.00 569 LEU A C 1
ATOM 4591 O O . LEU A 1 569 ? 16.625 -6.161 0.068 1.00 96.00 569 LEU A O 1
ATOM 4595 N N . ASP A 1 570 ? 17.340 -7.326 1.852 1.00 96.75 570 ASP A N 1
ATOM 4596 C CA . ASP A 1 570 ? 18.413 -6.401 2.211 1.00 96.75 570 ASP A CA 1
ATOM 4597 C C . ASP A 1 570 ? 19.700 -6.685 1.414 1.00 96.75 570 ASP A C 1
ATOM 4599 O O . ASP A 1 570 ? 20.215 -7.804 1.386 1.00 96.75 570 ASP A O 1
ATOM 4603 N N . ALA A 1 571 ? 20.219 -5.641 0.768 1.00 97.19 571 ALA A N 1
ATOM 4604 C CA . ALA A 1 571 ? 21.359 -5.690 -0.142 1.00 97.19 571 ALA A CA 1
ATOM 4605 C C . ALA A 1 571 ? 22.692 -6.035 0.541 1.00 97.19 571 ALA A C 1
ATOM 4607 O O . ALA A 1 571 ? 23.616 -6.470 -0.142 1.00 97.19 571 ALA A O 1
ATOM 4608 N N . ASP A 1 572 ? 22.795 -5.842 1.860 1.00 95.44 572 ASP A N 1
ATOM 4609 C CA . ASP A 1 572 ? 24.009 -6.124 2.634 1.00 95.44 572 ASP A CA 1
ATOM 4610 C C . ASP A 1 572 ? 23.960 -7.500 3.306 1.00 95.44 572 ASP A C 1
ATOM 4612 O O . ASP A 1 572 ? 24.896 -7.875 4.017 1.00 95.44 572 ASP A O 1
ATOM 4616 N N . SER A 1 573 ? 22.847 -8.230 3.179 1.00 95.69 573 SER A N 1
ATOM 4617 C CA . SER A 1 573 ? 22.664 -9.459 3.946 1.00 95.69 573 SER A CA 1
ATOM 4618 C C . SER A 1 573 ? 22.104 -10.660 3.209 1.00 95.69 573 SER A C 1
ATOM 4620 O O . SER A 1 573 ? 22.246 -11.748 3.760 1.00 95.69 573 SER A O 1
ATOM 4622 N N . TYR A 1 574 ? 21.530 -10.522 2.009 1.00 96.31 574 TYR A N 1
ATOM 4623 C CA . TYR A 1 574 ? 20.909 -11.650 1.294 1.00 96.31 574 TYR A CA 1
ATOM 4624 C C . TYR A 1 574 ? 21.843 -12.855 1.082 1.00 96.31 574 TYR A C 1
ATOM 4626 O O . TYR A 1 574 ? 21.376 -13.993 1.051 1.00 96.31 574 TYR A O 1
ATOM 4634 N N . ASP A 1 575 ? 23.149 -12.614 0.973 1.00 94.88 575 ASP A N 1
ATOM 4635 C CA . ASP A 1 575 ? 24.195 -13.599 0.704 1.00 94.88 575 ASP A CA 1
ATOM 4636 C C . ASP A 1 575 ? 24.967 -14.057 1.951 1.00 94.88 575 ASP A C 1
ATOM 4638 O O . ASP A 1 575 ? 25.888 -14.857 1.831 1.00 94.88 575 ASP A O 1
ATOM 4642 N N . LYS A 1 576 ? 24.592 -13.622 3.164 1.00 94.88 576 LYS A N 1
ATOM 4643 C CA . LYS A 1 576 ? 25.297 -13.991 4.413 1.00 94.88 576 LYS A CA 1
ATOM 4644 C C . LYS A 1 576 ? 25.398 -15.493 4.665 1.00 94.88 576 LYS A C 1
ATOM 4646 O O . LYS A 1 576 ? 26.295 -15.930 5.377 1.00 94.88 576 LYS A O 1
ATOM 4651 N N . ALA A 1 577 ? 24.436 -16.254 4.153 1.00 92.75 577 ALA A N 1
ATOM 4652 C CA . ALA A 1 577 ? 24.396 -17.704 4.282 1.00 92.75 577 ALA A CA 1
ATOM 4653 C C . ALA A 1 577 ? 24.907 -18.424 3.023 1.00 92.75 577 ALA A C 1
ATOM 4655 O O . ALA A 1 577 ? 24.938 -19.650 3.018 1.00 92.75 577 ALA A O 1
ATOM 4656 N N . ALA A 1 578 ? 25.256 -17.695 1.961 1.00 92.19 578 ALA A N 1
ATOM 4657 C CA . ALA A 1 578 ? 25.563 -18.282 0.668 1.00 92.19 578 ALA A CA 1
ATOM 4658 C C . ALA A 1 578 ? 26.904 -19.015 0.680 1.00 92.19 578 ALA A C 1
ATOM 4660 O O . ALA A 1 578 ? 27.923 -18.473 1.107 1.00 92.19 578 ALA A O 1
ATOM 4661 N N . ASP A 1 579 ? 26.903 -20.227 0.128 1.00 85.62 579 ASP A N 1
ATOM 4662 C CA . ASP A 1 579 ? 28.134 -20.885 -0.281 1.00 85.62 579 ASP A CA 1
ATOM 4663 C C . ASP A 1 579 ? 28.607 -20.252 -1.594 1.00 85.62 579 ASP A C 1
ATOM 4665 O O . ASP A 1 579 ? 27.887 -20.263 -2.598 1.00 85.62 579 ASP A O 1
ATOM 4669 N N . ARG A 1 580 ? 29.801 -19.656 -1.548 1.00 86.81 580 ARG A N 1
ATOM 4670 C CA . ARG A 1 580 ? 30.469 -18.987 -2.672 1.00 86.81 580 ARG A CA 1
ATOM 4671 C C . ARG A 1 580 ? 31.490 -19.895 -3.373 1.00 86.81 580 ARG A C 1
ATOM 4673 O O . ARG A 1 580 ? 32.104 -19.459 -4.341 1.00 86.81 580 ARG A O 1
ATOM 4680 N N . ILE A 1 581 ? 31.690 -21.127 -2.895 1.00 83.69 581 ILE A N 1
ATOM 4681 C CA . ILE A 1 581 ? 32.574 -22.124 -3.519 1.00 83.69 581 ILE A CA 1
ATOM 4682 C C . ILE A 1 581 ? 31.887 -22.735 -4.747 1.00 83.69 581 ILE A C 1
ATOM 4684 O O . ILE A 1 581 ? 32.524 -22.968 -5.774 1.00 83.69 581 ILE A O 1
ATOM 4688 N N . ALA A 1 582 ? 30.578 -22.970 -4.652 1.00 79.75 582 ALA A N 1
ATOM 4689 C CA . ALA A 1 582 ? 29.759 -23.440 -5.758 1.00 79.75 582 ALA A CA 1
ATOM 4690 C C . ALA A 1 582 ? 29.654 -22.370 -6.860 1.00 79.75 582 ALA A C 1
ATOM 4692 O O . ALA A 1 582 ? 29.185 -21.257 -6.625 1.00 79.75 582 ALA A O 1
ATOM 4693 N N . SER A 1 583 ? 30.076 -22.713 -8.078 1.00 81.81 583 SER A N 1
ATOM 4694 C CA . SER A 1 583 ? 30.074 -21.806 -9.235 1.00 81.81 583 SER A CA 1
ATOM 4695 C C . SER A 1 583 ? 29.070 -22.208 -10.314 1.00 81.81 583 SER A C 1
ATOM 4697 O O . SER A 1 583 ? 28.672 -21.374 -11.130 1.00 81.81 583 SER A O 1
ATOM 4699 N N . HIS A 1 584 ? 28.628 -23.470 -10.325 1.00 90.81 584 HIS A N 1
ATOM 4700 C CA . HIS A 1 584 ? 27.705 -23.955 -11.342 1.00 90.81 584 HIS A CA 1
ATOM 4701 C C . HIS A 1 584 ? 26.276 -23.472 -11.030 1.00 90.81 584 HIS A C 1
ATOM 4703 O O . HIS A 1 584 ? 25.796 -23.722 -9.924 1.00 90.81 584 HIS A O 1
ATOM 4709 N N . PRO A 1 585 ? 25.534 -22.866 -11.982 1.00 88.81 585 PRO A N 1
ATOM 4710 C CA . PRO A 1 585 ? 24.229 -22.244 -11.714 1.00 88.81 585 PRO A CA 1
ATOM 4711 C C . PRO A 1 585 ? 23.198 -23.162 -11.034 1.00 88.81 585 PRO A C 1
ATOM 4713 O O . PRO A 1 585 ? 22.394 -22.706 -10.225 1.00 88.81 585 PRO A O 1
ATOM 4716 N N . MET A 1 586 ? 23.225 -24.462 -11.341 1.00 87.88 586 MET A N 1
ATOM 4717 C CA . MET A 1 586 ? 22.311 -25.469 -10.770 1.00 87.88 586 MET A CA 1
ATOM 4718 C C . MET A 1 586 ? 22.758 -26.064 -9.424 1.00 87.88 586 MET A C 1
ATOM 4720 O O . MET A 1 586 ? 22.042 -26.888 -8.862 1.00 87.88 586 MET A O 1
ATOM 4724 N N . GLN A 1 587 ? 23.930 -25.693 -8.899 1.00 91.38 587 GLN A N 1
ATOM 4725 C CA . GLN A 1 587 ? 24.347 -26.135 -7.566 1.00 91.38 587 GLN A CA 1
ATOM 4726 C C . GLN A 1 587 ? 23.505 -25.463 -6.481 1.00 91.38 587 GLN A C 1
ATOM 4728 O O . GLN A 1 587 ? 22.966 -24.372 -6.674 1.00 91.38 587 GLN A O 1
ATOM 4733 N N . LEU A 1 588 ? 23.400 -26.126 -5.330 1.00 91.44 588 LEU A N 1
ATOM 4734 C CA . LEU A 1 588 ? 22.703 -25.588 -4.170 1.00 91.44 588 LEU A CA 1
ATOM 4735 C C . LEU A 1 588 ? 23.572 -24.563 -3.438 1.00 91.44 588 LEU A C 1
ATOM 4737 O O . LEU A 1 588 ? 24.788 -24.694 -3.349 1.00 91.44 588 LEU A O 1
ATOM 4741 N N . THR A 1 589 ? 22.912 -23.562 -2.878 1.00 94.12 589 THR A N 1
ATOM 4742 C CA . THR A 1 589 ? 23.468 -22.559 -1.971 1.00 94.12 589 THR A CA 1
ATOM 4743 C C . THR A 1 589 ? 22.380 -22.163 -0.969 1.00 94.12 589 THR A C 1
ATOM 4745 O O . THR A 1 589 ? 21.275 -22.713 -0.986 1.00 94.12 589 THR A O 1
ATOM 4748 N N . CYS A 1 590 ? 22.652 -21.201 -0.096 1.00 94.75 590 CYS A N 1
ATOM 4749 C CA . CYS A 1 590 ? 21.675 -20.695 0.861 1.00 94.75 590 CYS A CA 1
ATOM 4750 C C . CYS A 1 590 ? 21.498 -19.183 0.720 1.00 94.75 590 CYS A C 1
ATOM 4752 O O . CYS A 1 590 ? 22.435 -18.456 0.407 1.00 94.75 590 CYS A O 1
ATOM 4754 N N . LEU A 1 591 ? 20.286 -18.702 0.984 1.00 95.50 591 LEU A N 1
ATOM 4755 C CA . LEU A 1 591 ? 19.964 -17.277 0.997 1.00 95.50 591 LEU A CA 1
ATOM 4756 C C . LEU A 1 591 ? 19.417 -16.874 2.360 1.00 95.50 591 LEU A C 1
ATOM 4758 O O . LEU A 1 591 ? 18.661 -17.615 2.992 1.00 95.50 591 LEU A O 1
ATOM 4762 N N . TYR A 1 592 ? 19.784 -15.677 2.797 1.00 95.75 592 TYR A N 1
ATOM 4763 C CA . TYR A 1 592 ? 19.325 -15.091 4.047 1.00 95.75 592 TYR A CA 1
ATOM 4764 C C . TYR A 1 592 ? 18.172 -14.117 3.778 1.00 95.75 592 TYR A C 1
ATOM 4766 O O . TYR A 1 592 ? 18.337 -13.090 3.122 1.00 95.75 592 TYR A O 1
ATOM 4774 N N . LEU A 1 593 ? 16.987 -14.422 4.300 1.00 94.12 593 LEU A N 1
ATOM 4775 C CA . LEU A 1 593 ? 15.810 -13.565 4.202 1.00 94.12 593 LEU A CA 1
ATOM 4776 C C . LEU A 1 593 ? 15.667 -12.755 5.493 1.00 94.12 593 LEU A C 1
ATOM 4778 O O . LEU A 1 593 ? 15.280 -13.278 6.539 1.00 94.12 593 LEU A O 1
ATOM 4782 N N . ASN A 1 594 ? 15.950 -11.456 5.409 1.00 93.56 594 ASN A N 1
ATOM 4783 C CA . ASN A 1 594 ? 15.919 -10.523 6.538 1.00 93.56 594 ASN A CA 1
ATOM 4784 C C . ASN A 1 594 ? 14.501 -10.186 7.035 1.00 93.56 594 ASN A C 1
ATOM 4786 O O . ASN A 1 594 ? 14.367 -9.659 8.135 1.00 93.56 594 ASN A O 1
ATOM 4790 N N . THR A 1 595 ? 13.455 -10.469 6.250 1.00 89.69 595 THR A N 1
ATOM 4791 C CA . THR A 1 595 ? 12.053 -10.252 6.643 1.00 89.69 595 THR A CA 1
ATOM 4792 C C . THR A 1 595 ? 11.172 -11.441 6.280 1.00 89.69 595 THR A C 1
ATOM 4794 O O . THR A 1 595 ? 11.339 -12.064 5.231 1.00 89.69 595 THR A O 1
ATOM 4797 N N . ASP A 1 596 ? 10.168 -11.730 7.108 1.00 82.69 596 ASP A N 1
ATOM 4798 C CA . ASP A 1 596 ? 9.101 -12.665 6.754 1.00 82.69 596 ASP A CA 1
ATOM 4799 C C . ASP A 1 596 ? 7.775 -12.311 7.442 1.00 82.69 596 ASP A C 1
ATOM 4801 O O . ASP A 1 596 ? 7.716 -11.672 8.484 1.00 82.69 596 ASP A O 1
ATOM 4805 N N . LYS A 1 597 ? 6.668 -12.742 6.838 1.00 75.62 597 LYS A N 1
ATOM 4806 C CA . LYS A 1 597 ? 5.322 -12.538 7.384 1.00 75.62 597 LYS A CA 1
ATOM 4807 C C . LYS A 1 597 ? 4.935 -13.576 8.445 1.00 75.62 597 LYS A C 1
ATOM 4809 O O . LYS A 1 597 ? 4.022 -13.325 9.226 1.00 75.62 597 LYS A O 1
ATOM 4814 N N . VAL A 1 598 ? 5.517 -14.774 8.408 1.00 71.25 598 VAL A N 1
ATOM 4815 C CA . VAL A 1 598 ? 5.153 -15.897 9.293 1.00 71.25 598 VAL A CA 1
ATOM 4816 C C . VAL A 1 598 ? 6.075 -15.962 10.501 1.00 71.25 598 VAL A C 1
ATOM 4818 O O . VAL A 1 598 ? 5.603 -16.258 11.597 1.00 71.25 598 VAL A O 1
ATOM 4821 N N . HIS A 1 599 ? 7.361 -15.705 10.297 1.00 74.31 599 HIS A N 1
ATOM 4822 C CA . HIS A 1 599 ? 8.373 -15.724 11.343 1.00 74.31 599 HIS A CA 1
ATOM 4823 C C . HIS A 1 599 ? 8.583 -14.329 11.939 1.00 74.31 599 HIS A C 1
ATOM 4825 O O . HIS A 1 599 ? 8.349 -13.305 11.297 1.00 74.31 599 HIS A O 1
ATOM 4831 N N . HIS A 1 600 ? 9.000 -14.289 13.204 1.00 75.69 600 HIS A N 1
ATOM 4832 C CA . HIS A 1 600 ? 9.353 -13.045 13.900 1.00 75.69 600 HIS A CA 1
ATOM 4833 C C . HIS A 1 600 ? 10.848 -12.724 13.811 1.00 75.69 600 HIS A C 1
ATOM 4835 O O . HIS A 1 600 ? 11.266 -11.665 14.263 1.00 75.69 600 HIS A O 1
ATOM 4841 N N . THR A 1 601 ? 11.625 -13.615 13.197 1.00 82.31 601 THR A N 1
ATOM 4842 C CA . THR A 1 601 ? 13.070 -13.507 13.013 1.00 82.31 601 THR A CA 1
ATOM 4843 C C . THR A 1 601 ? 13.439 -13.780 11.553 1.00 82.31 601 THR A C 1
ATOM 4845 O O . THR A 1 601 ? 12.661 -14.427 10.842 1.00 82.31 601 THR A O 1
ATOM 4848 N N . PRO A 1 602 ? 14.614 -13.312 11.098 1.00 88.75 602 PRO A N 1
ATOM 4849 C CA . PRO A 1 602 ? 15.165 -13.681 9.798 1.00 88.75 602 PRO A CA 1
ATOM 4850 C C . PRO A 1 602 ? 15.303 -15.196 9.635 1.00 88.75 602 PRO A C 1
ATOM 4852 O O . PRO A 1 602 ? 15.458 -15.922 10.621 1.00 88.75 602 PRO A O 1
ATOM 4855 N N . ILE A 1 603 ? 15.265 -15.668 8.391 1.00 91.06 603 ILE A N 1
ATOM 4856 C CA . ILE A 1 603 ? 15.339 -17.097 8.063 1.00 91.06 603 ILE A CA 1
ATOM 4857 C C . ILE A 1 603 ? 16.365 -17.365 6.967 1.00 91.06 603 ILE A C 1
ATOM 4859 O O . ILE A 1 603 ? 16.599 -16.522 6.106 1.00 91.06 603 ILE A O 1
ATOM 4863 N N . ILE A 1 604 ? 16.941 -18.563 6.985 1.00 92.88 604 ILE A N 1
ATOM 4864 C CA . ILE A 1 604 ? 17.807 -19.068 5.919 1.00 92.88 604 ILE A CA 1
ATOM 4865 C C . ILE A 1 604 ? 16.998 -20.064 5.092 1.00 92.88 604 ILE A C 1
ATOM 4867 O O . ILE A 1 604 ? 16.307 -20.917 5.656 1.00 92.88 604 ILE A O 1
ATOM 4871 N N . ILE A 1 605 ? 17.076 -19.943 3.771 1.00 92.62 605 ILE A N 1
ATOM 4872 C CA . ILE A 1 605 ? 16.483 -20.890 2.826 1.00 92.62 605 ILE A CA 1
ATOM 4873 C C . ILE A 1 605 ? 17.572 -21.537 1.979 1.00 92.62 605 ILE A C 1
ATOM 4875 O O . ILE A 1 605 ? 18.592 -20.906 1.704 1.00 92.62 605 ILE A O 1
ATOM 4879 N N . VAL A 1 606 ? 17.334 -22.766 1.528 1.00 91.75 606 VAL A N 1
ATOM 4880 C CA . VAL A 1 606 ? 18.155 -23.392 0.482 1.00 91.75 606 VAL A CA 1
ATOM 4881 C C . VAL A 1 606 ? 17.655 -22.918 -0.885 1.00 91.75 606 VAL A C 1
ATOM 4883 O O . VAL A 1 606 ? 16.453 -22.824 -1.117 1.00 91.75 606 VAL A O 1
ATOM 4886 N N . SER A 1 607 ? 18.579 -22.595 -1.781 1.00 92.44 607 SER A N 1
ATOM 4887 C CA . SER A 1 607 ? 18.331 -22.055 -3.119 1.00 92.44 607 SER A CA 1
ATOM 4888 C C . SER A 1 607 ? 19.354 -22.625 -4.105 1.00 92.44 607 SER A C 1
ATOM 4890 O O . SER A 1 607 ? 20.242 -23.377 -3.715 1.00 92.44 607 SER A O 1
ATOM 4892 N N . ILE A 1 608 ? 19.254 -22.259 -5.381 1.00 91.50 608 ILE A N 1
ATOM 4893 C CA . ILE A 1 608 ? 20.281 -22.532 -6.392 1.00 91.50 608 ILE A CA 1
ATOM 4894 C C . ILE A 1 608 ? 21.212 -21.330 -6.600 1.00 91.50 608 ILE A C 1
ATOM 4896 O O . ILE A 1 608 ? 20.813 -20.180 -6.383 1.00 91.50 608 ILE A O 1
ATOM 4900 N N . VAL A 1 609 ? 22.444 -21.593 -7.042 1.00 94.06 609 VAL A N 1
ATOM 4901 C CA . VAL A 1 609 ? 23.472 -20.578 -7.336 1.00 94.06 609 VAL A CA 1
ATOM 4902 C C . VAL A 1 609 ? 22.998 -19.583 -8.400 1.00 94.06 609 VAL A C 1
ATOM 4904 O O . VAL A 1 609 ? 23.284 -18.397 -8.282 1.00 94.06 609 VAL A O 1
ATOM 4907 N N . ARG A 1 610 ? 22.196 -20.010 -9.384 1.00 94.44 610 ARG A N 1
ATOM 4908 C CA . ARG A 1 610 ? 21.613 -19.122 -10.409 1.00 94.44 610 ARG A CA 1
ATOM 4909 C C . ARG A 1 610 ? 20.783 -17.983 -9.804 1.00 94.44 610 ARG A C 1
ATOM 4911 O O . ARG A 1 610 ? 20.886 -16.831 -10.235 1.00 94.44 610 ARG A O 1
ATOM 4918 N N . ALA A 1 611 ? 19.996 -18.280 -8.772 1.00 94.19 611 ALA A N 1
ATOM 4919 C CA . ALA A 1 611 ? 19.219 -17.270 -8.064 1.00 94.19 611 ALA A CA 1
ATOM 4920 C C . ALA A 1 611 ? 20.135 -16.306 -7.294 1.00 94.19 611 ALA A C 1
ATOM 4922 O O . ALA A 1 611 ? 19.911 -15.099 -7.332 1.00 94.19 611 ALA A O 1
ATOM 4923 N N . LEU A 1 612 ? 21.201 -16.808 -6.656 1.00 95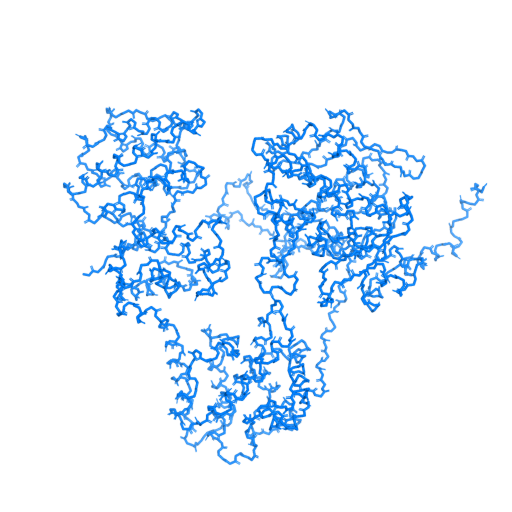.94 612 LEU A N 1
ATOM 4924 C CA . LEU A 1 612 ? 22.212 -15.971 -5.997 1.00 95.94 612 LEU A CA 1
ATOM 4925 C C . LEU A 1 612 ? 22.902 -15.029 -6.997 1.00 95.94 612 LEU A C 1
ATOM 4927 O O . LEU A 1 612 ? 22.948 -13.828 -6.754 1.00 95.94 612 LEU A O 1
ATOM 4931 N N . GLN A 1 613 ? 23.337 -15.548 -8.148 1.00 95.25 613 GLN A N 1
ATOM 4932 C CA . GLN A 1 613 ? 23.940 -14.765 -9.233 1.00 95.25 613 GLN A CA 1
ATOM 4933 C C . GLN A 1 613 ? 22.991 -13.669 -9.734 1.00 95.25 613 GLN A C 1
ATOM 4935 O O . GLN A 1 613 ? 23.403 -12.530 -9.931 1.00 95.25 613 GLN A O 1
ATOM 4940 N N . THR A 1 614 ? 21.695 -13.974 -9.856 1.00 96.50 614 THR A N 1
ATOM 4941 C CA . THR A 1 614 ? 20.668 -12.983 -10.223 1.00 96.50 614 THR A CA 1
ATOM 4942 C C . THR A 1 614 ? 20.606 -11.829 -9.208 1.00 96.50 614 THR A C 1
ATOM 4944 O O . THR A 1 614 ? 20.471 -10.661 -9.587 1.00 96.50 614 THR A O 1
ATOM 4947 N N . LEU A 1 615 ? 20.722 -12.133 -7.909 1.00 97.56 615 LEU A N 1
ATOM 4948 C CA . LEU A 1 615 ? 20.758 -11.128 -6.843 1.00 97.56 615 LEU A CA 1
ATOM 4949 C C . LEU A 1 615 ? 22.078 -10.341 -6.834 1.00 97.56 615 LEU A C 1
ATOM 4951 O O . LEU A 1 615 ? 22.045 -9.125 -6.645 1.00 97.56 615 LEU A O 1
ATOM 4955 N N . ASP A 1 616 ? 23.211 -10.995 -7.096 1.00 97.12 616 ASP A N 1
ATOM 4956 C CA . ASP A 1 616 ? 24.518 -10.339 -7.222 1.00 97.12 616 ASP A CA 1
ATOM 4957 C C . ASP A 1 616 ? 24.526 -9.343 -8.382 1.00 97.12 616 ASP A C 1
ATOM 4959 O O . ASP A 1 616 ? 24.837 -8.170 -8.181 1.00 97.12 616 ASP A O 1
ATOM 4963 N N . SER A 1 617 ? 24.059 -9.743 -9.567 1.00 96.88 617 SER A N 1
ATOM 4964 C CA . SER A 1 617 ? 23.935 -8.837 -10.712 1.00 96.88 617 SER A CA 1
ATOM 4965 C C . SER A 1 617 ? 22.984 -7.670 -10.426 1.00 96.88 617 SER A C 1
ATOM 4967 O O . SER A 1 617 ? 23.179 -6.555 -10.921 1.00 96.88 617 SER A O 1
ATOM 4969 N N . GLN A 1 618 ? 21.939 -7.880 -9.616 1.00 98.00 618 GLN A N 1
ATOM 4970 C CA . GLN A 1 618 ? 21.083 -6.786 -9.151 1.00 98.00 618 GLN A CA 1
ATOM 4971 C C . GLN A 1 618 ? 21.823 -5.845 -8.190 1.00 98.00 618 GLN A C 1
ATOM 4973 O O . GLN A 1 618 ? 21.655 -4.624 -8.281 1.00 98.00 618 GLN A O 1
ATOM 4978 N N . ARG A 1 619 ? 22.650 -6.382 -7.287 1.00 97.94 619 ARG A N 1
ATOM 4979 C CA . ARG A 1 619 ? 23.496 -5.596 -6.382 1.00 97.94 619 ARG A CA 1
ATOM 4980 C C . ARG A 1 619 ? 24.518 -4.771 -7.162 1.00 97.94 619 ARG A C 1
ATOM 4982 O O . ARG A 1 619 ? 24.692 -3.595 -6.853 1.00 97.94 619 ARG A O 1
ATOM 4989 N N . GLU A 1 620 ? 25.142 -5.346 -8.183 1.00 97.50 620 GLU A N 1
ATOM 4990 C CA . GLU A 1 620 ? 26.082 -4.665 -9.081 1.00 97.50 620 GLU A CA 1
ATOM 4991 C C . GLU A 1 620 ? 25.413 -3.509 -9.823 1.00 97.50 620 GLU A C 1
ATOM 4993 O O . GLU A 1 620 ? 25.897 -2.378 -9.762 1.00 97.50 620 GLU A O 1
ATOM 4998 N N . TRP A 1 621 ? 24.248 -3.752 -10.437 1.00 96.94 621 TRP A N 1
ATOM 4999 C CA . TRP A 1 621 ? 23.468 -2.691 -11.077 1.00 96.94 621 TRP A CA 1
ATOM 5000 C C . TRP A 1 621 ? 23.133 -1.572 -10.085 1.00 96.94 621 TRP A C 1
ATOM 5002 O O . TRP A 1 621 ? 23.306 -0.389 -10.382 1.00 96.94 621 TRP A O 1
ATOM 5012 N N . ARG A 1 622 ? 22.712 -1.929 -8.866 1.00 96.62 622 ARG A N 1
ATOM 5013 C CA . ARG A 1 622 ? 22.420 -0.959 -7.804 1.00 96.62 622 ARG A CA 1
ATOM 5014 C C . ARG A 1 622 ? 23.659 -0.128 -7.444 1.00 96.62 622 ARG A C 1
ATOM 5016 O O . ARG A 1 622 ? 23.541 1.089 -7.304 1.00 96.62 622 ARG A O 1
ATOM 5023 N N . SER A 1 623 ? 24.828 -0.752 -7.316 1.00 97.06 623 SER A N 1
ATOM 5024 C CA . SER A 1 623 ? 26.106 -0.070 -7.062 1.00 97.06 623 SER A CA 1
ATOM 5025 C C . SER A 1 623 ? 26.488 0.873 -8.206 1.00 97.06 623 SER A C 1
ATOM 5027 O O . SER A 1 623 ? 26.864 2.019 -7.955 1.00 97.06 623 SER A O 1
ATOM 5029 N N . ALA A 1 624 ? 26.292 0.454 -9.458 1.00 95.81 624 ALA A N 1
ATOM 5030 C CA . ALA A 1 624 ? 26.486 1.313 -10.622 1.00 95.81 624 ALA A CA 1
ATOM 5031 C C . ALA A 1 624 ? 25.533 2.520 -10.604 1.00 95.81 624 ALA A C 1
ATOM 5033 O O . ALA A 1 624 ? 25.937 3.633 -10.939 1.00 95.81 624 ALA A O 1
ATOM 5034 N N . MET A 1 625 ? 24.277 2.355 -10.178 1.00 96.25 625 MET A N 1
ATOM 5035 C CA . MET A 1 625 ? 23.340 3.480 -10.060 1.00 96.25 625 MET A CA 1
ATOM 5036 C C . MET A 1 625 ? 23.746 4.465 -8.961 1.00 96.25 625 MET A C 1
ATOM 5038 O O . MET A 1 625 ? 23.597 5.672 -9.152 1.00 96.25 625 MET A O 1
ATOM 5042 N N . ILE A 1 626 ? 24.295 3.983 -7.840 1.00 96.25 626 ILE A N 1
ATOM 5043 C CA . ILE A 1 626 ? 24.864 4.846 -6.792 1.00 96.25 626 ILE A CA 1
ATOM 5044 C C . ILE A 1 626 ? 25.998 5.695 -7.373 1.00 96.25 626 ILE A C 1
ATOM 5046 O O . ILE A 1 626 ? 25.969 6.916 -7.221 1.00 96.25 626 ILE A O 1
ATOM 5050 N N . ALA A 1 627 ? 26.937 5.072 -8.094 1.00 95.44 627 ALA A N 1
ATOM 5051 C CA . ALA A 1 627 ? 28.035 5.775 -8.761 1.00 95.44 627 ALA A CA 1
ATOM 5052 C C . ALA A 1 627 ? 27.533 6.806 -9.791 1.00 95.44 627 ALA A C 1
ATOM 5054 O O . ALA A 1 627 ? 28.113 7.877 -9.936 1.00 95.44 627 ALA A O 1
ATOM 5055 N N . ASN A 1 628 ? 26.404 6.524 -10.445 1.00 93.31 628 ASN A N 1
ATOM 5056 C CA . ASN A 1 628 ? 25.753 7.424 -11.397 1.00 93.31 628 ASN A CA 1
ATOM 5057 C C . ASN A 1 628 ? 24.842 8.490 -10.752 1.00 93.31 628 ASN A C 1
ATOM 5059 O O . ASN A 1 628 ? 24.175 9.228 -11.477 1.00 93.31 628 ASN A O 1
ATOM 5063 N N . GLY A 1 629 ? 24.798 8.595 -9.418 1.00 92.19 629 GLY A N 1
ATOM 5064 C CA . GLY A 1 629 ? 24.109 9.675 -8.701 1.00 92.19 629 GLY A CA 1
ATOM 5065 C C . GLY A 1 629 ? 22.761 9.314 -8.065 1.00 92.19 629 GLY A C 1
ATOM 5066 O O . GLY A 1 629 ? 22.059 10.207 -7.589 1.00 92.19 629 GLY A O 1
ATOM 5067 N N . ALA A 1 630 ? 22.377 8.034 -8.003 1.00 92.81 630 ALA A N 1
ATOM 5068 C CA . ALA A 1 630 ? 21.210 7.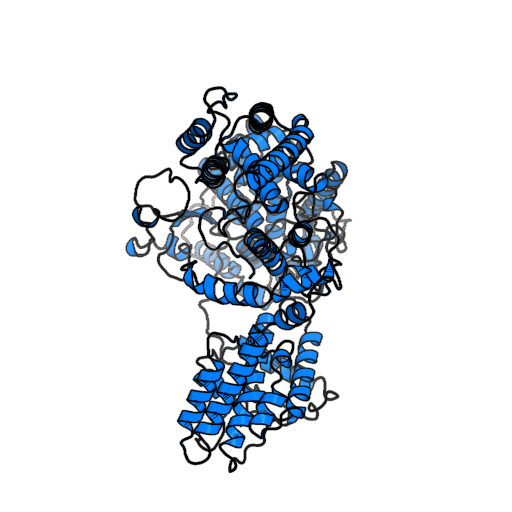579 -7.237 1.00 92.81 630 ALA A CA 1
ATOM 5069 C C . ALA A 1 630 ? 21.515 7.532 -5.727 1.00 92.81 630 ALA A C 1
ATOM 5071 O O . ALA A 1 630 ? 21.517 6.470 -5.104 1.00 92.81 630 ALA A O 1
ATOM 5072 N N . THR A 1 631 ? 21.778 8.690 -5.117 1.00 90.06 631 THR A N 1
ATOM 5073 C CA . THR A 1 631 ? 22.191 8.797 -3.704 1.00 90.06 631 THR A CA 1
ATOM 5074 C C . THR A 1 631 ? 21.159 8.241 -2.725 1.00 90.06 631 THR A C 1
ATOM 5076 O O . THR A 1 631 ? 21.519 7.801 -1.640 1.00 90.06 631 THR A O 1
ATOM 5079 N N . GLY A 1 632 ? 19.876 8.189 -3.095 1.00 89.50 632 GLY A N 1
ATOM 5080 C CA . GLY A 1 632 ? 18.841 7.546 -2.291 1.00 89.50 632 GLY A CA 1
ATOM 5081 C C . GLY A 1 632 ? 19.101 6.063 -2.053 1.00 89.50 632 GLY A C 1
ATOM 5082 O O . GLY A 1 632 ? 18.728 5.551 -1.004 1.00 89.50 632 GLY A O 1
ATOM 5083 N N . PHE A 1 633 ? 19.786 5.374 -2.969 1.00 94.94 633 PHE A N 1
ATOM 5084 C CA . PHE A 1 633 ? 20.045 3.945 -2.827 1.00 94.94 633 PHE A CA 1
ATOM 5085 C C . PHE A 1 633 ? 20.964 3.641 -1.641 1.00 94.94 633 PHE A C 1
ATOM 5087 O O . PHE A 1 633 ? 20.833 2.564 -1.078 1.00 94.94 633 PHE A O 1
ATOM 5094 N N . THR A 1 634 ? 21.820 4.564 -1.186 1.00 91.88 634 THR A N 1
ATOM 5095 C CA . THR A 1 634 ? 22.660 4.356 0.013 1.00 91.88 634 THR A CA 1
ATOM 5096 C C . THR A 1 634 ? 21.876 4.456 1.325 1.00 91.88 634 THR A C 1
ATOM 5098 O O . THR A 1 634 ? 22.384 4.084 2.383 1.00 91.88 634 THR A O 1
ATOM 5101 N N . LYS A 1 635 ? 20.628 4.940 1.284 1.00 91.06 635 LYS A N 1
ATOM 5102 C CA . LYS A 1 635 ? 19.808 5.163 2.474 1.00 91.06 635 LYS A CA 1
ATOM 5103 C C . LYS A 1 635 ? 19.101 3.879 2.892 1.00 91.06 635 LYS A C 1
ATOM 5105 O O . LYS A 1 635 ? 18.400 3.248 2.104 1.00 91.06 635 LYS A O 1
ATOM 5110 N N . ARG A 1 636 ? 19.207 3.539 4.178 1.00 92.19 636 ARG A N 1
ATOM 5111 C CA . ARG A 1 636 ? 18.372 2.494 4.782 1.00 92.19 636 ARG A CA 1
ATOM 5112 C C . ARG A 1 636 ? 16.951 3.022 4.998 1.00 92.19 636 ARG A C 1
ATOM 5114 O O . ARG A 1 636 ? 16.752 4.054 5.640 1.00 92.19 636 ARG A O 1
ATOM 5121 N N . VAL A 1 637 ? 15.967 2.296 4.483 1.00 88.25 637 VAL A N 1
ATOM 5122 C CA . VAL A 1 637 ? 14.542 2.636 4.479 1.00 88.25 637 VAL A CA 1
ATOM 5123 C C . VAL A 1 637 ? 13.812 1.850 5.568 1.00 88.25 637 VAL A C 1
ATOM 5125 O O . VAL A 1 637 ? 14.079 0.672 5.792 1.00 88.25 637 VAL A O 1
ATOM 5128 N N . MET A 1 638 ? 12.870 2.497 6.255 1.00 83.31 638 MET A N 1
ATOM 5129 C CA . MET A 1 638 ? 11.996 1.824 7.222 1.00 83.31 638 MET A CA 1
ATOM 5130 C C . MET A 1 638 ? 11.084 0.817 6.518 1.00 83.31 638 MET A C 1
ATOM 5132 O O . MET A 1 638 ? 10.395 1.188 5.562 1.00 83.31 638 MET A O 1
ATOM 5136 N N . TYR A 1 639 ? 11.027 -0.413 7.031 1.00 84.19 639 TYR A N 1
ATOM 5137 C CA . TYR A 1 639 ? 10.121 -1.446 6.526 1.00 84.19 639 TYR A CA 1
ATOM 5138 C C . TYR A 1 639 ? 8.672 -0.943 6.494 1.00 84.19 639 TYR A C 1
ATOM 5140 O O . TYR A 1 639 ? 8.144 -0.468 7.502 1.00 84.19 639 TYR A O 1
ATOM 5148 N N . ASP A 1 640 ? 8.051 -0.994 5.315 1.00 77.62 640 ASP A N 1
ATOM 5149 C CA . ASP A 1 640 ? 6.691 -0.500 5.045 1.00 77.62 640 ASP A CA 1
ATOM 5150 C C . ASP A 1 640 ? 6.438 0.945 5.531 1.00 77.62 640 ASP A C 1
ATOM 5152 O O . ASP A 1 640 ? 5.325 1.342 5.872 1.00 77.62 640 ASP A O 1
ATOM 5156 N N . ARG A 1 641 ? 7.506 1.759 5.592 1.00 72.62 641 ARG A N 1
ATOM 5157 C CA . ARG A 1 641 ? 7.497 3.138 6.115 1.00 72.62 641 ARG A CA 1
ATOM 5158 C C . ARG A 1 641 ? 7.025 3.242 7.576 1.00 72.62 641 ARG A C 1
ATOM 5160 O O . ARG A 1 641 ? 6.574 4.309 7.999 1.00 72.62 641 ARG A O 1
ATOM 5167 N N . LYS A 1 642 ? 7.150 2.165 8.360 1.00 65.81 642 LYS A N 1
ATOM 5168 C CA . LYS A 1 642 ? 6.784 2.108 9.783 1.00 65.81 642 LYS A CA 1
ATOM 5169 C C . LYS A 1 642 ? 8.015 2.285 10.672 1.00 65.81 642 LYS A C 1
ATOM 5171 O O . LYS A 1 642 ? 8.983 1.544 10.546 1.00 65.81 642 LYS A O 1
ATOM 5176 N N . ARG A 1 643 ? 7.969 3.246 11.603 1.00 54.81 643 ARG A N 1
ATOM 5177 C CA . ARG A 1 643 ? 9.109 3.581 12.481 1.00 54.81 643 ARG A CA 1
ATOM 5178 C C . ARG A 1 643 ? 9.425 2.499 13.518 1.00 54.81 643 ARG A C 1
ATOM 5180 O O . ARG A 1 643 ? 10.594 2.281 13.802 1.00 54.81 643 ARG A O 1
ATOM 5187 N N . HIS A 1 644 ? 8.403 1.825 14.041 1.00 64.06 644 HIS A N 1
ATOM 5188 C CA . HIS A 1 644 ? 8.534 0.776 15.063 1.00 64.06 644 HIS A CA 1
ATOM 5189 C C . HIS A 1 644 ? 8.429 -0.629 14.462 1.00 64.06 644 HIS A C 1
ATOM 5191 O O . HIS A 1 644 ? 7.948 -1.556 15.104 1.00 64.06 644 HIS A O 1
ATOM 5197 N N . SER A 1 645 ? 8.817 -0.792 13.193 1.00 73.25 645 SER A N 1
ATOM 5198 C CA . SER A 1 645 ? 8.890 -2.132 12.620 1.00 73.25 645 SER A CA 1
ATOM 5199 C C . SER A 1 645 ? 9.962 -2.940 13.347 1.00 73.25 645 SER A C 1
ATOM 5201 O O . SER A 1 645 ? 11.105 -2.490 13.446 1.00 73.25 645 SER A O 1
ATOM 5203 N N . LYS A 1 646 ? 9.619 -4.161 13.766 1.00 78.19 646 LYS A N 1
ATOM 5204 C CA . LYS A 1 646 ? 10.563 -5.135 14.338 1.00 78.19 646 LYS A CA 1
ATOM 5205 C C . LYS A 1 646 ? 11.742 -5.462 13.407 1.00 78.19 646 LYS A C 1
ATOM 5207 O O . LYS A 1 646 ? 12.789 -5.894 13.866 1.00 78.19 646 LYS A O 1
ATOM 5212 N N . TRP A 1 647 ? 11.589 -5.222 12.102 1.00 82.94 647 TRP A N 1
ATOM 5213 C CA . TRP A 1 647 ? 12.635 -5.429 11.092 1.00 82.94 647 TRP A CA 1
ATOM 5214 C C . TRP A 1 647 ? 13.615 -4.255 10.962 1.00 82.94 647 TRP A C 1
ATOM 5216 O O . TRP A 1 647 ? 14.603 -4.352 10.238 1.00 82.94 647 TRP A O 1
ATOM 5226 N N . GLY A 1 648 ? 13.344 -3.131 11.630 1.00 84.00 648 GLY A N 1
ATOM 5227 C CA . GLY A 1 648 ? 14.196 -1.948 11.598 1.00 84.00 648 GLY A CA 1
ATOM 5228 C C . GLY A 1 648 ? 14.327 -1.310 10.209 1.00 84.00 648 GLY A C 1
ATOM 5229 O O . GLY A 1 648 ? 13.379 -1.260 9.415 1.00 84.00 648 GLY A O 1
ATOM 5230 N N . ARG A 1 649 ? 15.518 -0.757 9.939 1.00 89.50 649 ARG A N 1
ATOM 5231 C CA . ARG A 1 649 ? 15.858 -0.098 8.671 1.00 89.50 649 ARG A CA 1
ATOM 5232 C C . ARG A 1 649 ? 16.603 -1.055 7.745 1.00 89.50 649 ARG A C 1
ATOM 5234 O O . ARG A 1 649 ? 17.670 -1.563 8.084 1.00 89.50 649 ARG A O 1
ATOM 5241 N N . ILE A 1 650 ? 16.083 -1.204 6.539 1.00 94.06 650 ILE A N 1
ATOM 5242 C CA . ILE A 1 650 ? 16.551 -2.143 5.522 1.00 94.06 650 ILE A CA 1
ATOM 5243 C C . ILE A 1 650 ? 17.211 -1.365 4.393 1.00 94.06 650 ILE A C 1
ATOM 5245 O O . ILE A 1 650 ? 16.735 -0.290 4.042 1.00 94.06 650 ILE A O 1
ATOM 5249 N N . LEU A 1 651 ? 18.282 -1.895 3.811 1.00 96.12 651 LEU A N 1
ATOM 5250 C CA . LEU A 1 651 ? 18.859 -1.373 2.577 1.00 96.12 651 LEU A CA 1
ATOM 5251 C C . LEU A 1 651 ? 18.300 -2.177 1.393 1.00 96.12 651 LEU A C 1
ATOM 5253 O O . LEU A 1 651 ? 18.799 -3.269 1.143 1.00 96.12 651 LEU A O 1
ATOM 5257 N N . PRO A 1 652 ? 17.258 -1.724 0.674 1.00 97.00 652 PRO A N 1
ATOM 5258 C CA . PRO A 1 652 ? 16.566 -2.600 -0.267 1.00 97.00 652 PRO A CA 1
ATOM 5259 C C . PRO A 1 652 ? 17.447 -2.951 -1.474 1.00 97.00 652 PRO A C 1
ATOM 5261 O O . PRO A 1 652 ? 18.015 -2.061 -2.114 1.00 97.00 652 PRO A O 1
ATOM 5264 N N . LEU A 1 653 ? 17.532 -4.240 -1.812 1.00 97.88 653 LEU A N 1
ATOM 5265 C CA . LEU A 1 653 ? 18.249 -4.726 -2.996 1.00 97.88 653 LEU A CA 1
ATOM 5266 C C . LEU A 1 653 ? 17.547 -4.289 -4.289 1.00 97.88 653 LEU A C 1
ATOM 5268 O O . LEU A 1 653 ? 18.174 -3.756 -5.204 1.00 97.88 653 LEU A O 1
ATOM 5272 N N . PHE A 1 654 ? 16.221 -4.434 -4.330 1.00 96.81 654 PHE A N 1
ATOM 5273 C CA . PHE A 1 654 ? 15.369 -3.994 -5.437 1.00 96.81 654 PHE A CA 1
ATOM 5274 C C . PHE A 1 654 ? 14.914 -2.536 -5.264 1.00 96.81 654 PHE A C 1
ATOM 5276 O O . PHE A 1 654 ? 13.720 -2.229 -5.324 1.00 96.81 654 PHE A O 1
ATOM 5283 N N . ALA A 1 655 ? 15.865 -1.632 -5.008 1.00 94.75 655 ALA A N 1
ATOM 5284 C CA . ALA A 1 655 ? 15.603 -0.200 -4.902 1.00 94.75 655 ALA A CA 1
ATOM 5285 C C . ALA A 1 655 ? 15.110 0.375 -6.245 1.00 94.75 655 ALA A C 1
ATOM 5287 O O . ALA A 1 655 ? 15.673 0.103 -7.306 1.00 94.75 655 ALA A O 1
ATOM 5288 N N . ALA A 1 656 ? 14.046 1.178 -6.197 1.00 92.75 656 ALA A N 1
ATOM 5289 C CA . ALA A 1 656 ? 13.367 1.710 -7.381 1.00 92.75 656 ALA A CA 1
ATOM 5290 C C . ALA A 1 656 ? 13.281 3.245 -7.401 1.00 92.75 656 ALA A C 1
ATOM 5292 O O . ALA A 1 656 ? 13.125 3.832 -8.471 1.00 92.75 656 ALA A O 1
ATOM 5293 N N . ASP A 1 657 ? 13.381 3.905 -6.245 1.00 90.94 657 ASP A N 1
ATOM 5294 C CA . ASP A 1 657 ? 13.359 5.367 -6.137 1.00 90.94 657 ASP A CA 1
ATOM 5295 C C . ASP A 1 657 ? 14.775 5.924 -5.886 1.00 90.94 657 ASP A C 1
ATOM 5297 O O . ASP A 1 657 ? 15.340 5.685 -4.813 1.00 90.94 657 ASP A O 1
ATOM 5301 N N . PRO A 1 658 ? 15.351 6.704 -6.825 1.00 88.69 658 PRO A N 1
ATOM 5302 C CA . PRO A 1 658 ? 16.727 7.186 -6.722 1.00 88.69 658 PRO A CA 1
ATOM 5303 C C . PRO A 1 658 ? 16.915 8.246 -5.631 1.00 88.69 658 PRO A C 1
ATOM 5305 O O . PRO A 1 658 ? 18.053 8.541 -5.272 1.00 88.69 658 PRO A O 1
ATOM 5308 N N . LYS A 1 659 ? 15.832 8.835 -5.102 1.00 85.50 659 LYS A N 1
ATOM 5309 C CA . LYS A 1 659 ? 15.884 9.864 -4.052 1.00 85.50 659 LYS A CA 1
ATOM 5310 C C . LYS A 1 659 ? 15.712 9.285 -2.654 1.00 85.50 659 LYS A C 1
ATOM 5312 O O . LYS A 1 659 ? 16.447 9.652 -1.730 1.00 85.50 659 LYS A O 1
ATOM 5317 N N . SER A 1 660 ? 14.723 8.406 -2.493 1.00 86.12 660 SER A N 1
ATOM 5318 C CA . SER A 1 660 ? 14.370 7.843 -1.186 1.00 86.12 660 SER A CA 1
ATOM 5319 C C . SER A 1 660 ? 15.034 6.499 -0.888 1.00 86.12 660 SER A C 1
ATOM 5321 O O . SER A 1 660 ? 15.128 6.140 0.282 1.00 86.12 660 SER A O 1
ATOM 5323 N N . GLY A 1 661 ? 15.474 5.759 -1.912 1.00 89.31 661 GLY A N 1
ATOM 5324 C CA . GLY A 1 661 ? 15.948 4.379 -1.767 1.00 89.31 661 GLY A CA 1
ATOM 5325 C C . GLY A 1 661 ? 14.826 3.348 -1.637 1.00 89.31 661 GLY A C 1
ATOM 5326 O O . GLY A 1 661 ? 15.102 2.168 -1.438 1.00 89.31 661 GLY A O 1
ATOM 5327 N N . ALA A 1 662 ? 13.556 3.763 -1.730 1.00 91.38 662 ALA A N 1
ATOM 5328 C CA . ALA A 1 662 ? 12.422 2.859 -1.579 1.00 91.38 662 ALA A CA 1
ATOM 5329 C C . ALA A 1 662 ? 12.395 1.776 -2.679 1.00 91.38 662 ALA A C 1
ATOM 5331 O O . ALA A 1 662 ? 12.727 2.071 -3.835 1.00 91.38 662 ALA A O 1
ATOM 5332 N N . PRO A 1 663 ? 11.969 0.540 -2.350 1.00 95.06 663 PRO A N 1
ATOM 5333 C CA . PRO A 1 663 ? 11.827 -0.528 -3.332 1.00 95.06 663 PRO A CA 1
ATOM 5334 C C . PRO A 1 663 ? 10.573 -0.350 -4.199 1.00 95.06 663 PRO A C 1
ATOM 5336 O O . PRO A 1 663 ? 9.761 0.552 -3.966 1.00 95.06 663 PRO A O 1
ATOM 5339 N N . PHE A 1 664 ? 10.379 -1.233 -5.185 1.00 93.06 664 PHE A N 1
ATOM 5340 C CA . PHE A 1 664 ? 9.113 -1.317 -5.925 1.00 93.06 664 PHE A CA 1
ATOM 5341 C C . PHE A 1 664 ? 7.930 -1.481 -4.969 1.00 93.06 664 PHE A C 1
ATOM 5343 O O . PHE A 1 664 ? 7.953 -2.345 -4.105 1.00 93.06 664 PHE A O 1
ATOM 5350 N N . SER A 1 665 ? 6.873 -0.691 -5.129 1.00 90.50 665 SER A N 1
ATOM 5351 C CA . SER A 1 665 ? 5.609 -0.880 -4.402 1.00 90.50 665 SER A CA 1
ATOM 5352 C C . SER A 1 665 ? 4.814 -2.093 -4.905 1.00 90.50 665 SER A C 1
ATOM 5354 O O . SER A 1 665 ? 5.040 -2.570 -6.018 1.00 90.50 665 SER A O 1
ATOM 5356 N N . ASP A 1 666 ? 3.821 -2.532 -4.120 1.00 88.50 666 ASP A N 1
ATOM 5357 C CA . ASP A 1 666 ? 2.895 -3.616 -4.496 1.00 88.50 666 ASP A CA 1
ATOM 5358 C C . ASP A 1 666 ? 2.224 -3.395 -5.853 1.00 88.50 666 ASP A C 1
ATOM 5360 O O . ASP A 1 666 ? 2.115 -4.304 -6.674 1.00 88.50 666 ASP A O 1
ATOM 5364 N N . ASP A 1 667 ? 1.814 -2.157 -6.113 1.00 88.81 667 ASP A N 1
ATOM 5365 C CA . ASP A 1 667 ? 1.200 -1.774 -7.380 1.00 88.81 667 ASP A CA 1
ATOM 5366 C C . ASP A 1 667 ? 2.210 -1.798 -8.539 1.00 88.81 667 ASP A C 1
ATOM 5368 O O . ASP A 1 667 ? 1.871 -2.211 -9.647 1.00 88.81 667 ASP A O 1
ATOM 5372 N N . GLN A 1 668 ? 3.465 -1.404 -8.294 1.00 91.00 668 GLN A N 1
ATOM 5373 C CA . GLN A 1 668 ? 4.508 -1.421 -9.321 1.00 91.00 668 GLN A CA 1
ATOM 5374 C C . GLN A 1 668 ? 4.854 -2.844 -9.754 1.00 91.00 668 GLN A C 1
ATOM 5376 O O . GLN A 1 668 ? 4.858 -3.101 -10.959 1.00 91.00 668 GLN A O 1
ATOM 5381 N N . TYR A 1 669 ? 5.086 -3.771 -8.816 1.00 91.94 669 TYR A N 1
ATOM 5382 C CA . TYR A 1 669 ? 5.406 -5.143 -9.214 1.00 91.94 669 TYR A CA 1
ATOM 5383 C C . TYR A 1 669 ? 4.210 -5.903 -9.770 1.00 91.94 669 TYR A C 1
ATOM 5385 O O . TYR A 1 669 ? 4.379 -6.696 -10.690 1.00 91.94 669 TYR A O 1
ATOM 5393 N N . ALA A 1 670 ? 2.983 -5.623 -9.320 1.00 91.75 670 ALA A N 1
ATOM 5394 C CA . ALA A 1 670 ? 1.796 -6.194 -9.953 1.00 91.75 670 ALA A CA 1
ATOM 5395 C C . ALA A 1 670 ? 1.659 -5.764 -11.429 1.00 91.75 670 ALA A C 1
ATOM 5397 O O . ALA A 1 670 ? 1.215 -6.555 -12.269 1.00 91.75 670 ALA A O 1
ATOM 5398 N N . LYS A 1 671 ? 2.055 -4.526 -11.754 1.00 91.38 671 LYS A N 1
ATOM 5399 C CA . LYS A 1 671 ? 2.030 -3.992 -13.122 1.00 91.38 671 LYS A CA 1
ATOM 5400 C C . LYS A 1 671 ? 3.063 -4.653 -14.023 1.00 91.38 671 LYS A C 1
ATOM 5402 O O . LYS A 1 671 ? 2.655 -5.213 -15.036 1.00 91.38 671 LYS A O 1
ATOM 5407 N N . PHE A 1 672 ? 4.350 -4.632 -13.662 1.00 92.56 672 PHE A N 1
ATOM 5408 C CA . PHE A 1 672 ? 5.367 -5.260 -14.516 1.00 92.56 672 PHE A CA 1
ATOM 5409 C C . PHE A 1 672 ? 5.188 -6.781 -14.595 1.00 92.56 672 PHE A C 1
ATOM 5411 O O . PHE A 1 672 ? 5.439 -7.357 -15.644 1.00 92.56 672 PHE A O 1
ATOM 5418 N N . TRP A 1 673 ? 4.649 -7.428 -13.554 1.00 95.06 673 TRP A N 1
ATOM 5419 C CA . TRP A 1 673 ? 4.294 -8.850 -13.592 1.00 95.06 673 TRP A CA 1
ATOM 5420 C C . TRP A 1 673 ? 3.223 -9.149 -14.646 1.00 95.06 673 TRP A C 1
ATOM 5422 O O . TRP A 1 673 ? 3.350 -10.082 -15.437 1.00 95.06 673 TRP A O 1
ATOM 5432 N N . THR A 1 674 ? 2.162 -8.336 -14.680 1.00 94.25 674 THR A N 1
ATOM 5433 C CA . THR A 1 674 ? 1.115 -8.448 -15.709 1.00 94.25 674 THR A CA 1
ATOM 5434 C C . THR A 1 674 ? 1.695 -8.143 -17.095 1.00 94.25 674 THR A C 1
ATOM 5436 O O . THR A 1 674 ? 1.396 -8.868 -18.039 1.00 94.25 674 THR A O 1
ATOM 5439 N N . ALA A 1 675 ? 2.579 -7.138 -17.167 1.00 92.94 675 ALA A N 1
ATOM 5440 C CA . ALA A 1 675 ? 3.530 -6.839 -18.242 1.00 92.94 675 ALA A CA 1
ATOM 5441 C C . ALA A 1 675 ? 4.162 -8.091 -18.870 1.00 92.94 675 ALA A C 1
ATOM 5443 O O . ALA A 1 675 ? 3.948 -8.460 -20.025 1.00 92.94 675 ALA A O 1
ATOM 5444 N N . GLN A 1 676 ? 4.936 -8.767 -18.028 1.00 95.75 676 GLN A N 1
ATOM 5445 C CA . GLN A 1 676 ? 5.736 -9.944 -18.335 1.00 95.75 676 GLN A CA 1
ATOM 5446 C C . GLN A 1 676 ? 4.871 -11.128 -18.772 1.00 95.75 676 GLN A C 1
ATOM 5448 O O . GLN A 1 676 ? 5.134 -11.710 -19.820 1.00 95.75 676 GLN A O 1
ATOM 5453 N N . CYS A 1 677 ? 3.802 -11.443 -18.028 1.00 95.25 677 CYS A N 1
ATOM 5454 C CA . CYS A 1 677 ? 2.879 -12.524 -18.393 1.00 95.25 677 CYS A CA 1
ATOM 5455 C C . CYS A 1 677 ? 2.218 -12.272 -19.755 1.00 95.25 677 CYS A C 1
ATOM 5457 O O . CYS A 1 677 ? 1.981 -13.198 -20.524 1.00 95.25 677 CYS A O 1
ATOM 5459 N N . PHE A 1 678 ? 1.903 -11.013 -20.052 1.00 93.38 678 PHE A N 1
ATOM 5460 C CA . PHE A 1 678 ? 1.272 -10.639 -21.305 1.00 93.38 678 PHE A CA 1
ATOM 5461 C C . PHE A 1 678 ? 2.236 -10.733 -22.481 1.00 93.38 678 PHE A C 1
ATOM 5463 O O . PHE A 1 678 ? 1.875 -11.314 -23.500 1.00 93.38 678 PHE A O 1
ATOM 5470 N N . SER A 1 679 ? 3.446 -10.195 -22.315 1.00 94.25 679 SER A N 1
ATOM 5471 C CA . SER A 1 679 ? 4.533 -10.294 -23.290 1.00 94.25 679 SER A CA 1
ATOM 5472 C C . SER A 1 679 ? 4.817 -11.763 -23.630 1.00 94.25 679 SER A C 1
ATOM 5474 O O . SER A 1 679 ? 4.783 -12.146 -24.794 1.00 94.25 679 SER A O 1
ATOM 5476 N N . PHE A 1 680 ? 4.933 -12.615 -22.606 1.00 95.88 680 PHE A N 1
ATOM 5477 C CA . PHE A 1 680 ? 5.112 -14.058 -22.765 1.00 95.88 680 PHE A CA 1
ATOM 5478 C C . PHE A 1 680 ? 3.961 -14.735 -23.521 1.00 95.88 680 PHE A C 1
ATOM 5480 O O . PHE A 1 680 ? 4.195 -15.510 -24.442 1.00 95.88 680 PHE A O 1
ATOM 5487 N N . GLN A 1 681 ? 2.707 -14.408 -23.185 1.00 94.25 681 GLN A N 1
ATOM 5488 C CA . GLN A 1 681 ? 1.546 -14.951 -23.895 1.00 94.25 681 GLN A CA 1
ATOM 5489 C C . GLN A 1 681 ? 1.534 -14.552 -25.379 1.00 94.25 681 GLN A C 1
ATOM 5491 O O . GLN A 1 681 ? 1.139 -15.353 -26.219 1.00 94.25 681 GLN A O 1
ATOM 5496 N N . GLN A 1 682 ? 1.952 -13.329 -25.727 1.00 92.62 682 GLN A N 1
ATOM 5497 C CA . GLN A 1 682 ? 2.074 -12.948 -27.140 1.00 92.62 682 GLN A CA 1
ATOM 5498 C C . GLN A 1 682 ? 3.186 -13.723 -27.831 1.00 92.62 682 GLN A C 1
ATOM 5500 O O . GLN A 1 682 ? 2.965 -14.263 -28.908 1.00 92.62 682 GLN A O 1
ATOM 5505 N N . TRP A 1 683 ? 4.345 -13.831 -27.183 1.00 95.44 683 TRP A N 1
ATOM 5506 C CA . TRP A 1 683 ? 5.476 -14.574 -27.713 1.00 95.44 683 TRP A CA 1
ATOM 5507 C C . TRP A 1 683 ? 5.127 -16.043 -28.005 1.00 95.44 683 TRP A C 1
ATOM 5509 O O . TRP A 1 683 ? 5.422 -16.520 -29.101 1.00 95.44 683 TRP A O 1
ATOM 5519 N N . MET A 1 684 ? 4.429 -16.734 -27.094 1.00 94.50 684 MET A N 1
ATOM 5520 C CA . MET A 1 684 ? 3.969 -18.112 -27.327 1.00 94.50 684 MET A CA 1
ATOM 5521 C C . MET A 1 684 ? 3.044 -18.206 -28.546 1.00 94.50 684 MET A C 1
ATOM 5523 O O . MET A 1 684 ? 3.227 -19.080 -29.391 1.00 94.50 684 MET A O 1
ATOM 5527 N N . ARG A 1 685 ? 2.094 -17.271 -28.683 1.00 92.25 685 ARG A N 1
ATOM 5528 C CA . ARG A 1 685 ? 1.155 -17.240 -29.817 1.00 92.25 685 ARG A CA 1
ATOM 5529 C C . ARG A 1 685 ? 1.847 -17.001 -31.148 1.00 92.25 685 ARG A C 1
ATOM 5531 O O . ARG A 1 685 ? 1.529 -17.686 -32.115 1.00 92.25 685 ARG A O 1
ATOM 5538 N N . THR A 1 686 ? 2.794 -16.067 -31.195 1.00 92.00 686 THR A N 1
ATOM 5539 C CA . THR A 1 686 ? 3.586 -15.786 -32.401 1.00 92.00 686 THR A CA 1
ATOM 5540 C C . THR A 1 686 ? 4.334 -17.031 -32.874 1.00 92.00 686 THR A C 1
ATOM 5542 O O . THR A 1 686 ? 4.411 -17.281 -34.074 1.00 92.00 686 THR A O 1
ATOM 5545 N N . HIS A 1 687 ? 4.815 -17.854 -31.941 1.00 92.56 687 HIS A N 1
ATOM 5546 C CA . HIS A 1 687 ? 5.545 -19.087 -32.238 1.00 92.56 687 HIS A CA 1
ATOM 5547 C C . HIS A 1 687 ? 4.666 -20.342 -32.288 1.00 92.56 687 HIS A C 1
ATOM 5549 O O . HIS A 1 687 ? 5.197 -21.442 -32.415 1.00 92.56 687 HIS A O 1
ATOM 5555 N N . GLN A 1 688 ? 3.338 -20.195 -32.205 1.00 90.75 688 GLN A N 1
ATOM 5556 C CA . GLN A 1 688 ? 2.374 -21.304 -32.218 1.00 90.75 688 GLN A CA 1
ATOM 5557 C C . GLN A 1 688 ? 2.650 -22.364 -31.134 1.00 90.75 688 GLN A C 1
ATOM 5559 O O . GLN A 1 688 ? 2.327 -23.540 -31.298 1.00 90.75 688 GLN A O 1
ATOM 5564 N N . ILE A 1 689 ? 3.240 -21.946 -30.012 1.00 88.94 689 ILE A N 1
ATOM 5565 C CA . ILE A 1 689 ? 3.432 -22.787 -28.831 1.00 88.94 689 ILE A CA 1
ATOM 5566 C C . ILE A 1 689 ? 2.090 -22.860 -28.103 1.00 88.94 689 ILE A C 1
ATOM 5568 O O . ILE A 1 689 ? 1.458 -21.829 -27.869 1.00 88.94 689 ILE A O 1
ATOM 5572 N N . ALA A 1 690 ? 1.651 -24.069 -27.747 1.00 77.38 690 ALA A N 1
ATOM 5573 C CA . ALA A 1 690 ? 0.375 -24.276 -27.071 1.00 77.38 690 ALA A CA 1
ATOM 5574 C C . ALA A 1 690 ? 0.312 -23.492 -25.744 1.00 77.38 690 ALA A C 1
ATOM 5576 O O . ALA A 1 690 ? 1.030 -23.803 -24.789 1.00 77.38 690 ALA A O 1
ATOM 5577 N N . ASP A 1 691 ? -0.567 -22.487 -25.675 1.00 77.12 691 ASP A N 1
ATOM 5578 C CA . ASP A 1 691 ? -0.748 -21.634 -24.505 1.00 77.12 691 ASP A CA 1
ATOM 5579 C C . ASP A 1 691 ? -2.099 -21.862 -23.811 1.00 77.12 691 ASP A C 1
ATOM 5581 O O . ASP A 1 691 ? -3.153 -22.028 -24.420 1.00 77.12 691 ASP A O 1
ATOM 5585 N N . GLU A 1 692 ? -2.075 -21.817 -22.481 1.00 81.56 692 GLU A N 1
ATOM 5586 C CA . GLU A 1 692 ? -3.263 -21.510 -21.704 1.00 81.56 692 GLU A CA 1
ATOM 5587 C C . GLU A 1 692 ? -3.279 -19.999 -21.518 1.00 81.56 692 GLU A C 1
ATOM 5589 O O . GLU A 1 692 ? -2.239 -19.358 -21.370 1.00 81.56 692 GLU A O 1
ATOM 5594 N N . VAL A 1 693 ? -4.471 -19.415 -21.459 1.00 87.94 693 VAL A N 1
ATOM 5595 C CA . VAL A 1 693 ? -4.595 -17.973 -21.251 1.00 87.94 693 VAL A CA 1
ATOM 5596 C C . VAL A 1 693 ? -4.029 -17.591 -19.876 1.00 87.94 693 VAL A C 1
ATOM 5598 O O . VAL A 1 693 ? -4.588 -17.936 -18.832 1.00 87.94 693 VAL A O 1
ATOM 5601 N N . LEU A 1 694 ? -2.934 -16.832 -19.881 1.00 89.19 694 LEU A N 1
ATOM 5602 C CA . LEU A 1 694 ? -2.263 -16.278 -18.707 1.00 89.19 694 LEU A CA 1
ATOM 5603 C C . LEU A 1 694 ? -2.704 -14.848 -18.401 1.00 89.19 694 LEU A C 1
ATOM 5605 O O . LEU A 1 694 ? -2.627 -14.428 -17.249 1.00 89.19 694 LEU A O 1
ATOM 5609 N N . VAL A 1 695 ? -3.153 -14.084 -19.398 1.00 91.88 695 VAL A N 1
ATOM 5610 C CA . VAL A 1 695 ? -3.577 -12.687 -19.242 1.00 91.88 695 VAL A CA 1
ATOM 5611 C C . VAL A 1 695 ? -4.754 -12.375 -20.164 1.00 91.88 695 VAL A C 1
ATOM 5613 O O . VAL A 1 695 ? -4.724 -12.676 -21.358 1.00 91.88 695 VAL A O 1
ATOM 5616 N N . ALA A 1 696 ? -5.777 -11.717 -19.618 1.00 91.38 696 ALA A N 1
ATOM 5617 C CA . ALA A 1 696 ? -6.954 -11.280 -20.364 1.00 91.38 696 ALA A CA 1
ATOM 5618 C C . ALA A 1 696 ? -7.458 -9.911 -19.880 1.00 91.38 696 ALA A C 1
ATOM 5620 O O . ALA A 1 696 ? -7.080 -9.429 -18.810 1.00 91.38 696 ALA A O 1
ATOM 5621 N N . HIS A 1 697 ? -8.310 -9.275 -20.687 1.00 89.94 697 HIS A N 1
ATOM 5622 C CA . HIS A 1 697 ? -9.050 -8.076 -20.297 1.00 89.94 697 HIS A CA 1
ATOM 5623 C C . HIS A 1 697 ? -10.340 -8.494 -19.595 1.00 89.94 697 HIS A C 1
ATOM 5625 O O . HIS A 1 697 ? -11.263 -8.982 -20.239 1.00 89.94 697 HIS A O 1
ATOM 5631 N N . LEU A 1 698 ? -10.397 -8.319 -18.276 1.00 90.69 698 LEU A N 1
ATOM 5632 C CA . LEU A 1 698 ? -11.544 -8.736 -17.474 1.00 90.69 698 LEU A CA 1
ATOM 5633 C C . LEU A 1 698 ? -12.506 -7.548 -17.305 1.00 90.69 698 LEU A C 1
ATOM 5635 O O . LEU A 1 698 ? -12.042 -6.454 -16.955 1.00 90.69 698 LEU A O 1
ATOM 5639 N N . PRO A 1 699 ? -13.819 -7.739 -17.535 1.00 90.12 699 PRO A N 1
ATOM 5640 C CA . PRO A 1 699 ? -14.808 -6.677 -17.399 1.00 90.12 699 PRO A CA 1
ATOM 5641 C C . PRO A 1 699 ? -15.109 -6.336 -15.938 1.00 90.12 699 PRO A C 1
ATOM 5643 O O . PRO A 1 699 ? -14.845 -7.110 -15.010 1.00 90.12 699 PRO A O 1
ATOM 5646 N N . LEU A 1 700 ? -15.659 -5.142 -15.731 1.00 86.50 700 LEU A N 1
ATOM 5647 C CA . LEU A 1 700 ? -16.119 -4.673 -14.429 1.00 86.50 700 LEU A CA 1
ATOM 5648 C C . LEU A 1 700 ? -17.389 -5.439 -14.006 1.00 86.50 700 LEU A C 1
ATOM 5650 O O . LEU A 1 700 ? -18.289 -5.641 -14.821 1.00 86.50 700 LEU A O 1
ATOM 5654 N N . SER A 1 701 ? -17.484 -5.843 -12.736 1.00 84.06 701 SER A N 1
ATOM 5655 C CA . SER A 1 701 ? -18.667 -6.540 -12.201 1.00 84.06 701 SER A CA 1
ATOM 5656 C C . SER A 1 701 ? -19.647 -5.567 -11.538 1.00 84.06 701 SER A C 1
ATOM 5658 O O . SER A 1 701 ? -19.239 -4.555 -10.961 1.00 84.06 701 SER A O 1
ATOM 5660 N N . CYS A 1 702 ? -20.949 -5.866 -11.596 1.00 78.38 702 CYS A N 1
ATOM 5661 C CA . CYS A 1 702 ? -21.982 -5.123 -10.863 1.00 78.38 702 CYS A CA 1
ATOM 5662 C C . CYS A 1 702 ? -22.128 -5.559 -9.386 1.00 78.38 702 CYS A C 1
ATOM 5664 O O . CYS A 1 702 ? -22.856 -4.919 -8.626 1.00 78.38 702 CYS A O 1
ATOM 5666 N N . VAL A 1 703 ? -21.424 -6.613 -8.945 1.00 73.06 703 VAL A N 1
ATOM 5667 C CA . VAL A 1 703 ? -21.480 -7.130 -7.563 1.00 73.06 703 VAL A CA 1
ATOM 5668 C C . VAL A 1 703 ? -20.638 -6.260 -6.616 1.00 73.06 703 VAL A C 1
ATOM 5670 O O . VAL A 1 703 ? -19.467 -5.999 -6.880 1.00 73.06 703 VAL A O 1
ATOM 5673 N N . LYS A 1 704 ? -21.225 -5.835 -5.483 1.00 52.00 704 LYS A N 1
ATOM 5674 C CA . LYS A 1 704 ? -20.675 -4.816 -4.556 1.00 52.00 704 LYS A CA 1
ATOM 5675 C C . LYS A 1 704 ? -19.255 -5.085 -4.019 1.00 52.00 704 LYS A C 1
ATOM 5677 O O . LYS A 1 704 ? -18.575 -4.120 -3.675 1.00 52.00 704 LYS A O 1
ATOM 5682 N N . ASP A 1 705 ? -18.785 -6.333 -4.009 1.00 54.78 705 ASP A N 1
ATOM 5683 C CA . ASP A 1 705 ? -17.513 -6.724 -3.376 1.00 54.78 705 ASP A CA 1
ATOM 5684 C C . ASP A 1 705 ? -16.348 -6.976 -4.354 1.00 54.78 705 ASP A C 1
ATOM 5686 O O . ASP A 1 705 ? -15.196 -7.124 -3.932 1.00 54.78 705 ASP A O 1
ATOM 5690 N N . HIS A 1 706 ? -16.595 -6.972 -5.669 1.00 57.16 706 HIS A N 1
ATOM 5691 C CA . HIS A 1 706 ? -15.560 -7.219 -6.676 1.00 57.16 706 HIS A CA 1
ATOM 5692 C C . HIS A 1 706 ? -15.571 -6.144 -7.758 1.00 57.16 706 HIS A C 1
ATOM 5694 O O . HIS A 1 706 ? -16.551 -5.973 -8.474 1.00 57.16 706 HIS A O 1
ATOM 5700 N N . ARG A 1 707 ? -14.448 -5.425 -7.926 1.00 73.81 707 ARG A N 1
ATOM 5701 C CA . ARG A 1 707 ? -14.323 -4.472 -9.043 1.00 73.81 707 ARG A CA 1
ATOM 5702 C C . ARG A 1 707 ? -14.405 -5.194 -10.392 1.00 73.81 707 ARG A C 1
ATOM 5704 O O . ARG A 1 707 ? -15.100 -4.715 -11.267 1.00 73.81 707 ARG A O 1
ATOM 5711 N N . PHE A 1 708 ? -13.760 -6.347 -10.552 1.00 83.38 708 PHE A N 1
ATOM 5712 C CA . PHE A 1 708 ? -13.723 -7.113 -11.807 1.00 83.38 708 PHE A CA 1
ATOM 5713 C C . PHE A 1 708 ? -14.131 -8.565 -11.558 1.00 83.38 708 PHE A C 1
ATOM 5715 O O . PHE A 1 708 ? -14.013 -9.028 -10.423 1.00 83.38 708 PHE A O 1
ATOM 5722 N N . PHE A 1 709 ? -14.561 -9.274 -12.604 1.00 85.62 709 PHE A N 1
ATOM 5723 C CA . PHE A 1 709 ? -14.803 -10.720 -12.524 1.00 85.62 709 PHE A CA 1
ATOM 5724 C C . PHE A 1 709 ? -13.552 -11.482 -12.073 1.00 85.62 709 PHE A C 1
ATOM 5726 O O . PHE A 1 709 ? -12.417 -11.036 -12.271 1.00 85.62 709 PHE A O 1
ATOM 5733 N N . THR A 1 710 ? -13.761 -12.635 -11.446 1.00 83.62 710 THR A N 1
ATOM 5734 C CA . THR A 1 710 ? -12.682 -13.581 -11.144 1.00 83.62 710 THR A CA 1
ATOM 5735 C C . THR A 1 710 ? -12.288 -14.376 -12.392 1.00 83.62 710 THR A C 1
ATOM 5737 O O . THR A 1 710 ? -13.019 -14.416 -13.379 1.00 83.62 710 THR A O 1
ATOM 5740 N N . TRP A 1 711 ? -11.116 -15.016 -12.363 1.00 85.06 711 TRP A N 1
ATOM 5741 C CA . TRP A 1 711 ? -10.673 -15.867 -13.472 1.00 85.06 711 TRP A CA 1
ATOM 5742 C C . TRP A 1 711 ? -11.551 -17.100 -13.662 1.00 85.06 711 TRP A C 1
ATOM 5744 O O . TRP A 1 711 ? -11.808 -17.473 -14.800 1.00 85.06 711 TRP A O 1
ATOM 5754 N N . ASP A 1 712 ? -12.049 -17.684 -12.574 1.00 81.94 712 ASP A N 1
ATOM 5755 C CA . ASP A 1 712 ? -12.948 -18.836 -12.650 1.00 81.94 712 ASP A CA 1
ATOM 5756 C C . ASP A 1 712 ? -14.283 -18.440 -13.295 1.00 81.94 712 ASP A C 1
ATOM 5758 O O . ASP A 1 712 ? -14.759 -19.124 -14.197 1.00 81.94 712 ASP A O 1
ATOM 5762 N N . GLU A 1 713 ? -14.846 -17.283 -12.920 1.00 84.44 713 GLU A N 1
ATOM 5763 C CA . GLU A 1 713 ? -16.041 -16.731 -13.577 1.00 84.44 713 GLU A CA 1
ATOM 5764 C C . GLU A 1 713 ? -15.789 -16.377 -15.048 1.00 84.44 713 GLU A C 1
ATOM 5766 O O . GLU A 1 713 ? -16.669 -16.567 -15.882 1.00 84.44 713 GLU A O 1
ATOM 5771 N N . TRP A 1 714 ? -14.600 -15.862 -15.377 1.00 85.25 714 TRP A N 1
ATOM 5772 C CA . TRP A 1 714 ? -14.226 -15.548 -16.755 1.00 85.25 714 TRP A CA 1
ATOM 5773 C C . TRP A 1 714 ? -14.158 -16.810 -17.624 1.00 85.25 714 TRP A C 1
ATOM 5775 O O . TRP A 1 714 ? -14.759 -16.848 -18.695 1.00 85.25 714 TRP A O 1
ATOM 5785 N N . MET A 1 715 ? -13.479 -17.855 -17.143 1.00 82.50 715 MET A N 1
ATOM 5786 C CA . MET A 1 715 ? -13.326 -19.126 -17.859 1.00 82.50 715 MET A CA 1
ATOM 5787 C C . MET A 1 715 ? -14.641 -19.907 -17.970 1.00 82.50 715 MET A C 1
ATOM 5789 O O . MET A 1 715 ? -14.841 -20.615 -18.952 1.00 82.50 715 MET A O 1
ATOM 5793 N N . ALA A 1 716 ? -15.547 -19.764 -16.998 1.00 84.94 716 ALA A N 1
ATOM 5794 C CA . ALA A 1 716 ? -16.884 -20.361 -17.041 1.00 84.94 716 ALA A CA 1
ATOM 5795 C C . ALA A 1 716 ? -17.858 -19.637 -17.995 1.00 84.94 716 ALA A C 1
ATOM 5797 O O . ALA A 1 716 ? -18.959 -20.130 -18.232 1.00 84.94 716 ALA A O 1
ATOM 5798 N N . GLY A 1 717 ? -17.464 -18.482 -18.537 1.00 84.25 717 GLY A N 1
ATOM 5799 C CA . GLY A 1 717 ? -18.312 -17.620 -19.353 1.00 84.25 717 GLY A CA 1
ATOM 5800 C C . GLY A 1 717 ? -18.997 -16.538 -18.519 1.00 84.25 717 GLY A C 1
ATOM 5801 O O . GLY A 1 717 ? -19.794 -16.807 -17.617 1.00 84.25 717 GLY A O 1
ATOM 5802 N N . VAL A 1 718 ? -18.707 -15.275 -18.844 1.00 83.75 718 VAL A N 1
ATOM 5803 C CA . VAL A 1 718 ? -19.304 -14.131 -18.150 1.00 83.75 718 VAL A CA 1
ATOM 5804 C C . VAL A 1 718 ? -20.753 -13.945 -18.577 1.00 83.75 718 VAL A C 1
ATOM 5806 O O . VAL A 1 718 ? -21.062 -13.724 -19.745 1.00 83.75 718 VAL A O 1
ATOM 5809 N N . ARG A 1 719 ? -21.639 -13.948 -17.584 1.00 82.56 719 ARG A N 1
ATOM 5810 C CA . ARG A 1 719 ? -23.045 -13.586 -17.737 1.00 82.56 719 ARG A CA 1
ATOM 5811 C C . ARG A 1 719 ? -23.204 -12.086 -18.048 1.00 82.56 719 ARG A C 1
ATOM 5813 O O . ARG A 1 719 ? -22.815 -11.278 -17.198 1.00 82.56 719 ARG A O 1
ATOM 5820 N N . PRO A 1 720 ? -23.787 -11.694 -19.202 1.00 83.31 720 PRO A N 1
ATOM 5821 C CA . PRO A 1 720 ? -23.905 -10.288 -19.603 1.00 83.31 720 PRO A CA 1
ATOM 5822 C C . PRO A 1 720 ? -24.627 -9.405 -18.580 1.00 83.31 720 PRO A C 1
ATOM 5824 O O . PRO A 1 720 ? -24.210 -8.277 -18.343 1.00 83.31 720 PRO A O 1
ATOM 5827 N N . ASP A 1 721 ? -25.645 -9.936 -17.897 1.00 85.62 721 ASP A N 1
ATOM 5828 C CA . ASP A 1 721 ? -26.417 -9.231 -16.865 1.00 85.62 721 ASP A CA 1
ATOM 5829 C C . ASP A 1 721 ? -25.599 -8.876 -15.610 1.00 85.62 721 ASP A C 1
ATOM 5831 O O . ASP A 1 721 ? -25.983 -8.007 -14.828 1.00 85.62 721 ASP A O 1
ATOM 5835 N N . ARG A 1 722 ? -24.443 -9.523 -15.415 1.00 85.12 722 ARG A N 1
ATOM 5836 C CA . ARG A 1 722 ? -23.525 -9.242 -14.302 1.00 85.12 722 ARG A CA 1
ATOM 5837 C C . ARG A 1 722 ? -22.426 -8.239 -14.665 1.00 85.12 722 ARG A C 1
ATOM 5839 O O . ARG A 1 722 ? -21.638 -7.851 -13.794 1.00 85.12 722 ARG A O 1
ATOM 5846 N N . VAL A 1 723 ? -22.330 -7.856 -15.938 1.00 87.69 723 VAL A N 1
ATOM 5847 C CA . VAL A 1 723 ? -21.338 -6.901 -16.431 1.00 87.69 723 VAL A CA 1
ATOM 5848 C C . VAL A 1 723 ? -21.798 -5.494 -16.090 1.00 87.69 723 VAL A C 1
ATOM 5850 O O . VAL A 1 723 ? -22.914 -5.087 -16.397 1.00 87.69 723 VAL A O 1
ATOM 5853 N N . ARG A 1 724 ? -20.925 -4.721 -15.447 1.00 86.50 724 ARG A N 1
ATOM 5854 C CA . ARG A 1 724 ? -21.224 -3.329 -15.142 1.00 86.50 724 ARG A CA 1
ATOM 5855 C C . ARG A 1 724 ? -20.984 -2.461 -16.370 1.00 86.50 724 ARG A C 1
ATOM 5857 O O . ARG A 1 724 ? -19.843 -2.293 -16.804 1.00 86.50 724 ARG A O 1
ATOM 5864 N N . ILE A 1 725 ? -22.063 -1.867 -16.856 1.00 85.44 725 ILE A N 1
ATOM 5865 C CA . ILE A 1 725 ? -22.044 -0.820 -17.871 1.00 85.44 725 ILE A CA 1
ATOM 5866 C C . ILE A 1 725 ? -22.040 0.525 -17.155 1.00 85.44 725 ILE A C 1
ATOM 5868 O O . ILE A 1 725 ? -22.841 0.752 -16.251 1.00 85.44 725 ILE A O 1
ATOM 5872 N N . ILE A 1 726 ? -21.102 1.392 -17.519 1.00 79.75 726 ILE A N 1
ATOM 5873 C CA . ILE A 1 726 ? -21.155 2.791 -17.119 1.00 79.75 726 ILE A CA 1
ATOM 5874 C C . ILE A 1 726 ? -21.948 3.519 -18.194 1.00 79.75 726 ILE A C 1
ATOM 5876 O O . ILE A 1 726 ? -21.543 3.539 -19.358 1.00 79.75 726 ILE A O 1
ATOM 5880 N N . GLN A 1 727 ? -23.077 4.077 -17.775 1.00 79.06 727 GLN A N 1
ATOM 5881 C CA . GLN A 1 727 ? -23.958 4.849 -18.635 1.00 79.06 727 GLN A CA 1
ATOM 5882 C C . GLN A 1 727 ? -23.319 6.208 -18.933 1.00 79.06 727 GLN A C 1
ATOM 5884 O O . GLN A 1 727 ? -22.771 6.850 -18.029 1.00 79.06 727 GLN A O 1
ATOM 5889 N N . TYR A 1 728 ? -23.390 6.662 -20.185 1.00 66.81 728 TYR A N 1
ATOM 5890 C CA . TYR A 1 728 ? -22.817 7.954 -20.586 1.00 66.81 728 TYR A CA 1
ATOM 5891 C C . TYR A 1 728 ? -23.360 9.123 -19.739 1.00 66.81 728 TYR A C 1
ATOM 5893 O O . TYR A 1 728 ? -22.607 10.000 -19.315 1.00 66.81 728 TYR A O 1
ATOM 5901 N N . GLU A 1 729 ? -24.649 9.087 -19.398 1.00 63.03 729 GLU A N 1
ATOM 5902 C CA . GLU A 1 729 ? -25.322 10.105 -18.580 1.00 63.03 729 GLU A CA 1
ATOM 5903 C C . GLU A 1 729 ? -24.802 10.164 -17.129 1.00 63.03 729 GLU A C 1
ATOM 5905 O O . GLU A 1 729 ? -24.729 11.241 -16.530 1.00 63.03 729 GLU A O 1
ATOM 5910 N N . GLU A 1 730 ? -24.354 9.035 -16.563 1.00 56.44 730 GLU A N 1
ATOM 5911 C CA . GLU A 1 730 ? -23.776 8.969 -15.210 1.00 56.44 730 GLU A CA 1
ATOM 5912 C C . GLU A 1 730 ? -22.384 9.625 -15.127 1.00 56.44 730 GLU A C 1
ATOM 5914 O O . GLU A 1 730 ? -21.946 10.047 -14.049 1.00 56.44 730 GLU A O 1
ATOM 5919 N N . LEU A 1 731 ? -21.679 9.735 -16.259 1.00 54.84 731 LEU A N 1
ATOM 5920 C CA . LEU A 1 731 ? -20.325 10.295 -16.346 1.00 54.84 731 LEU A CA 1
ATOM 5921 C C . LEU A 1 731 ? -20.304 11.827 -16.384 1.00 54.84 731 LEU A C 1
ATOM 5923 O O . LEU A 1 731 ? -19.270 12.422 -16.067 1.00 54.84 731 LEU A O 1
ATOM 5927 N N . GLY A 1 732 ? -21.450 12.470 -16.643 1.00 48.25 732 GLY A N 1
ATOM 5928 C CA . GLY A 1 732 ? -21.629 13.928 -16.720 1.00 48.25 732 GLY A CA 1
ATOM 5929 C C . GLY A 1 732 ? -21.333 14.724 -15.436 1.00 48.25 732 GLY A C 1
ATOM 5930 O O . GLY A 1 732 ? -21.600 15.920 -15.381 1.00 48.25 732 GLY A O 1
ATOM 5931 N N . LYS A 1 733 ? -20.786 14.097 -14.384 1.00 46.69 733 LYS A N 1
ATOM 5932 C CA . LYS A 1 733 ? -20.423 14.756 -13.114 1.00 46.69 733 LYS A CA 1
ATOM 5933 C C . LYS A 1 733 ? -18.995 14.479 -12.628 1.00 46.69 733 LYS A C 1
ATOM 5935 O O . LYS A 1 733 ? -18.591 15.064 -11.622 1.00 46.69 733 LYS A O 1
ATOM 5940 N N . ARG A 1 734 ? -18.216 13.591 -13.267 1.00 44.44 734 ARG A N 1
ATOM 5941 C CA . ARG A 1 734 ? -16.882 13.188 -12.768 1.00 44.44 734 ARG A CA 1
ATOM 5942 C C . ARG A 1 734 ? -15.873 12.881 -13.890 1.00 44.44 734 ARG A C 1
ATOM 5944 O O . ARG A 1 734 ? -15.631 11.731 -14.221 1.00 44.44 734 ARG A O 1
ATOM 5951 N N . SER A 1 735 ? -15.235 13.955 -14.359 1.00 44.75 735 SER A N 1
ATOM 5952 C CA . SER A 1 735 ? -13.815 14.068 -14.747 1.00 44.75 735 SER A CA 1
ATOM 5953 C C . SER A 1 735 ? -13.213 13.183 -15.865 1.00 44.75 735 SER A C 1
ATOM 5955 O O . SER A 1 735 ? -12.930 12.001 -15.679 1.00 44.75 735 SER A O 1
ATOM 5957 N N . LYS A 1 736 ? -12.765 13.905 -16.914 1.00 40.56 736 LYS A N 1
ATOM 5958 C CA . LYS A 1 736 ? -11.934 13.591 -18.101 1.00 40.56 736 LYS A CA 1
ATOM 5959 C C . LYS A 1 736 ? -12.747 13.479 -19.398 1.00 40.56 736 LYS A C 1
ATOM 5961 O O . LYS A 1 736 ? -13.746 12.766 -19.400 1.00 40.56 736 LYS A O 1
ATOM 5966 N N . PRO A 1 737 ? -12.269 14.069 -20.515 1.00 42.06 737 PRO A N 1
ATOM 5967 C CA . PRO A 1 737 ? -12.908 13.893 -21.808 1.00 42.06 737 PRO A CA 1
ATOM 5968 C C . PRO A 1 737 ? -12.804 12.417 -22.186 1.00 42.06 737 PRO A C 1
ATOM 5970 O O . PRO A 1 737 ? -11.709 11.872 -22.380 1.00 42.06 737 PRO A O 1
ATOM 5973 N N . LEU A 1 738 ? -13.949 11.747 -22.227 1.00 51.38 738 LEU A N 1
ATOM 5974 C CA . LEU A 1 738 ? -14.038 10.390 -22.736 1.00 51.38 738 LEU A CA 1
ATOM 5975 C C . LEU A 1 738 ? -13.758 10.453 -24.235 1.00 51.38 738 LEU A C 1
ATOM 5977 O O . LEU A 1 738 ? -14.362 11.233 -24.962 1.00 51.38 738 LEU A O 1
ATOM 5981 N N . ARG A 1 739 ? -12.839 9.611 -24.717 1.00 53.22 739 ARG A N 1
ATOM 5982 C CA . ARG A 1 739 ? -12.630 9.417 -26.163 1.00 53.22 739 ARG A CA 1
ATOM 5983 C C . ARG A 1 739 ? -13.806 8.697 -26.838 1.00 53.22 739 ARG A C 1
ATOM 5985 O O . ARG A 1 739 ? -13.787 8.534 -28.050 1.00 53.22 739 ARG A O 1
ATOM 5992 N N . TYR A 1 740 ? -14.776 8.233 -26.054 1.00 58.03 740 TYR A N 1
ATOM 5993 C CA . TYR A 1 740 ? -15.892 7.410 -26.489 1.00 58.03 740 TYR A CA 1
ATOM 5994 C C . TYR A 1 740 ? -17.208 8.048 -26.034 1.00 58.03 740 TYR A C 1
ATOM 5996 O O . TYR A 1 740 ? -17.381 8.332 -24.848 1.00 58.03 740 TYR A O 1
ATOM 6004 N N . LEU A 1 741 ? -18.100 8.290 -26.993 1.00 63.97 741 LEU A N 1
ATOM 6005 C CA . LEU A 1 741 ? -19.436 8.843 -26.791 1.00 63.97 741 LEU A CA 1
ATOM 6006 C C . LEU A 1 741 ? -20.431 7.680 -26.819 1.00 63.97 741 LEU A C 1
ATOM 6008 O O . LEU A 1 741 ? -20.909 7.292 -27.880 1.00 63.97 741 LEU A O 1
ATOM 6012 N N . GLY A 1 742 ? -20.670 7.079 -25.658 1.00 77.38 742 GLY A N 1
ATOM 6013 C CA . GLY A 1 742 ? -21.615 5.980 -25.501 1.00 77.38 742 GLY A CA 1
ATOM 6014 C C . GLY A 1 742 ? -21.392 5.201 -24.212 1.00 77.38 742 GLY A C 1
ATOM 6015 O O . GLY A 1 742 ? -20.400 5.399 -23.504 1.00 77.38 742 GLY A O 1
ATOM 6016 N N . ASP A 1 743 ? -22.312 4.288 -23.939 1.00 81.44 743 ASP A N 1
ATOM 6017 C CA . ASP A 1 743 ? -22.210 3.345 -22.834 1.00 81.44 743 ASP A CA 1
ATOM 6018 C C . ASP A 1 743 ? -21.036 2.393 -23.035 1.00 81.44 743 ASP A C 1
ATOM 6020 O O . ASP A 1 743 ? -20.818 1.863 -24.128 1.00 81.44 743 ASP A O 1
ATOM 6024 N N . TYR A 1 744 ? -20.279 2.141 -21.971 1.00 82.75 744 TYR A N 1
ATOM 6025 C CA . TYR A 1 744 ? -19.150 1.221 -22.047 1.00 82.75 744 TYR A CA 1
ATOM 6026 C C . TYR A 1 744 ? -18.961 0.421 -20.762 1.00 82.75 744 TYR A C 1
ATOM 6028 O O . TYR A 1 744 ? -19.323 0.843 -19.664 1.00 82.75 744 TYR A O 1
ATOM 6036 N N . CYS A 1 745 ? -18.326 -0.743 -20.895 1.00 84.88 745 CYS A N 1
ATOM 6037 C CA . CYS A 1 745 ? -17.816 -1.504 -19.762 1.00 84.88 745 CYS A CA 1
ATOM 6038 C C . CYS A 1 745 ? -16.310 -1.250 -19.608 1.00 84.88 745 CYS A C 1
ATOM 6040 O O . CYS A 1 745 ? -15.546 -1.558 -20.527 1.00 84.88 745 CYS A O 1
ATOM 6042 N N . PRO A 1 746 ? -15.836 -0.723 -18.466 1.00 82.56 746 PRO A N 1
ATOM 6043 C CA . PRO A 1 746 ? -14.412 -0.701 -18.180 1.00 82.56 746 PRO A CA 1
ATOM 6044 C C . PRO A 1 746 ? -13.853 -2.122 -18.118 1.00 82.56 746 PRO A C 1
ATOM 6046 O O . PRO A 1 746 ? -14.365 -2.974 -17.392 1.00 82.56 746 PRO A O 1
ATOM 6049 N N . VAL A 1 747 ? -12.744 -2.344 -18.812 1.00 86.62 747 VAL A N 1
ATOM 6050 C CA . VAL A 1 747 ? -11.956 -3.572 -18.706 1.00 86.62 747 VAL A CA 1
ATOM 6051 C C . VAL A 1 747 ? -10.589 -3.269 -18.108 1.00 86.62 747 VAL A C 1
ATOM 6053 O O . VAL A 1 747 ? -10.069 -2.159 -18.235 1.00 86.62 747 VAL A O 1
ATOM 6056 N N . ALA A 1 748 ? -9.988 -4.264 -17.465 1.00 86.00 748 ALA A N 1
ATOM 6057 C CA . ALA A 1 748 ? -8.605 -4.193 -17.016 1.00 86.00 748 ALA A CA 1
ATOM 6058 C C . ALA A 1 748 ? -7.842 -5.435 -17.460 1.00 86.00 748 ALA A C 1
ATOM 6060 O O . ALA A 1 748 ? -8.348 -6.550 -17.347 1.00 86.00 748 ALA A O 1
ATOM 6061 N N . LEU A 1 749 ? -6.608 -5.240 -17.919 1.00 88.44 749 LEU A N 1
ATOM 6062 C CA . LEU A 1 749 ? -5.681 -6.340 -18.145 1.00 88.44 749 LEU A CA 1
ATOM 6063 C C . LEU A 1 749 ? -5.323 -6.963 -16.787 1.00 88.44 749 LEU A C 1
ATOM 6065 O O . LEU A 1 749 ? -4.875 -6.267 -15.871 1.00 88.44 749 LEU A O 1
ATOM 6069 N N . ARG A 1 750 ? -5.569 -8.262 -16.624 1.00 90.94 750 ARG A N 1
ATOM 6070 C CA . ARG A 1 750 ? -5.321 -9.001 -15.377 1.00 90.94 750 ARG A CA 1
ATOM 6071 C C . ARG A 1 750 ? -4.587 -10.283 -15.718 1.00 90.94 750 ARG A C 1
ATOM 6073 O O . ARG A 1 750 ? -4.932 -10.916 -16.706 1.00 90.94 750 ARG A O 1
ATOM 6080 N N . ALA A 1 751 ? -3.619 -10.674 -14.894 1.00 92.38 751 ALA A N 1
ATOM 6081 C CA . ALA A 1 751 ? -2.956 -11.971 -14.997 1.00 92.38 751 ALA A CA 1
ATOM 6082 C C . ALA A 1 751 ? -3.734 -13.059 -14.231 1.00 92.38 751 ALA A C 1
ATOM 6084 O O . ALA A 1 751 ? -4.267 -12.791 -13.149 1.00 92.38 751 ALA A O 1
ATOM 6085 N N . LYS A 1 752 ? -3.798 -14.273 -14.793 1.00 91.06 752 LYS A N 1
ATOM 6086 C CA . LYS A 1 752 ? -4.352 -15.506 -14.203 1.00 91.06 752 LYS A CA 1
ATOM 6087 C C . LYS A 1 752 ? -3.545 -15.885 -12.986 1.00 91.06 752 LYS A C 1
ATOM 6089 O O . LYS A 1 752 ? -4.095 -16.006 -11.892 1.00 91.06 752 LYS A O 1
ATOM 6094 N N . VAL A 1 753 ? -2.234 -15.979 -13.172 1.00 90.69 753 VAL A N 1
ATOM 6095 C CA . VAL A 1 753 ? -1.265 -16.201 -12.106 1.00 90.69 753 VAL A CA 1
ATOM 6096 C C . VAL A 1 753 ? -0.805 -14.842 -11.593 1.00 90.69 753 VAL A C 1
ATOM 6098 O O . VAL A 1 753 ? -0.230 -14.047 -12.326 1.00 90.69 753 VAL A O 1
ATOM 6101 N N . THR A 1 754 ? -1.094 -14.546 -10.330 1.00 90.06 754 THR A N 1
ATOM 6102 C CA . THR A 1 754 ? -0.627 -13.312 -9.669 1.00 90.06 754 THR A CA 1
ATOM 6103 C C . THR A 1 754 ? 0.818 -13.482 -9.177 1.00 90.06 754 THR A C 1
ATOM 6105 O O . THR A 1 754 ? 1.271 -14.623 -9.065 1.00 90.06 754 THR A O 1
ATOM 6108 N N . PRO A 1 755 ? 1.526 -12.416 -8.751 1.00 88.12 755 PRO A N 1
ATOM 6109 C CA . PRO A 1 755 ? 2.824 -12.566 -8.078 1.00 88.12 755 PRO A CA 1
ATOM 6110 C C . PRO A 1 755 ? 2.782 -13.549 -6.891 1.00 88.12 755 PRO A C 1
ATOM 6112 O O . PRO A 1 755 ? 3.715 -14.300 -6.638 1.00 88.12 755 PRO A O 1
ATOM 6115 N N . HIS A 1 756 ? 1.651 -13.627 -6.179 1.00 79.06 756 HIS A N 1
ATOM 6116 C CA . HIS A 1 756 ? 1.448 -14.599 -5.094 1.00 79.06 756 HIS A CA 1
ATOM 6117 C C . HIS A 1 756 ? 1.166 -16.032 -5.587 1.00 79.06 756 HIS A C 1
ATOM 6119 O O . HIS A 1 756 ? 1.300 -16.990 -4.819 1.00 79.06 756 HIS A O 1
ATOM 6125 N N . GLY A 1 757 ? 0.742 -16.174 -6.844 1.00 85.06 757 GLY A N 1
ATOM 6126 C CA . GLY A 1 757 ? 0.631 -17.434 -7.580 1.00 85.06 757 GLY A CA 1
ATOM 6127 C C . GLY A 1 757 ? 1.982 -17.960 -8.082 1.00 85.06 757 GLY A C 1
ATOM 6128 O O . GLY A 1 757 ? 2.130 -19.173 -8.196 1.00 85.06 757 GLY A O 1
ATOM 6129 N N . ALA A 1 758 ? 2.993 -17.099 -8.265 1.00 85.62 758 ALA A N 1
ATOM 6130 C CA . ALA A 1 758 ? 4.369 -17.500 -8.598 1.00 85.62 758 ALA A CA 1
ATOM 6131 C C . ALA A 1 758 ? 4.920 -18.509 -7.581 1.00 85.62 758 ALA A C 1
ATOM 6133 O O . ALA A 1 758 ? 5.265 -19.636 -7.920 1.00 85.62 758 ALA A O 1
ATOM 6134 N N . ARG A 1 759 ? 4.838 -18.153 -6.294 1.00 84.38 759 ARG A N 1
ATOM 6135 C CA . ARG A 1 759 ? 5.189 -19.028 -5.168 1.00 84.38 759 ARG A CA 1
ATOM 6136 C C . ARG A 1 759 ? 4.417 -20.347 -5.169 1.00 84.38 759 ARG A C 1
ATOM 6138 O O . ARG A 1 759 ? 4.977 -21.384 -4.838 1.00 84.38 759 ARG A O 1
ATOM 6145 N N . ALA A 1 760 ? 3.120 -20.314 -5.476 1.00 84.44 760 ALA A N 1
ATOM 6146 C CA . ALA A 1 760 ? 2.319 -21.537 -5.530 1.00 84.44 760 ALA A CA 1
ATOM 6147 C C . ALA A 1 760 ? 2.735 -22.430 -6.711 1.00 84.44 760 ALA A C 1
ATOM 6149 O O . ALA A 1 760 ? 2.725 -23.649 -6.571 1.00 84.44 760 ALA A O 1
ATOM 6150 N N . SER A 1 761 ? 3.153 -21.828 -7.826 1.00 87.88 761 SER A N 1
ATOM 6151 C CA . SER A 1 761 ? 3.667 -22.536 -9.003 1.00 87.88 761 SER A CA 1
ATOM 6152 C C . SER A 1 761 ? 5.011 -23.198 -8.697 1.00 87.88 761 SER A C 1
ATOM 6154 O O . SER A 1 761 ? 5.136 -24.399 -8.898 1.00 87.88 761 SER A O 1
ATOM 6156 N N . PHE A 1 762 ? 5.944 -22.473 -8.068 1.00 88.56 762 PHE A N 1
ATOM 6157 C CA . PHE A 1 762 ? 7.222 -23.023 -7.596 1.00 88.56 762 PHE A CA 1
ATOM 6158 C C . PHE A 1 762 ? 7.032 -24.230 -6.666 1.00 88.56 762 PHE A C 1
ATOM 6160 O O . PHE A 1 762 ? 7.587 -25.301 -6.900 1.00 88.56 762 PHE A O 1
ATOM 6167 N N . ILE A 1 763 ? 6.182 -24.091 -5.640 1.00 85.81 763 ILE A N 1
ATOM 6168 C CA . ILE A 1 763 ? 5.880 -25.192 -4.712 1.00 85.81 763 ILE A CA 1
ATOM 6169 C C . ILE A 1 763 ? 5.249 -26.370 -5.450 1.00 85.81 763 ILE A C 1
ATOM 6171 O O . ILE A 1 763 ? 5.618 -27.508 -5.183 1.00 85.81 763 ILE A O 1
ATOM 6175 N N . THR A 1 764 ? 4.304 -26.115 -6.360 1.00 84.06 764 THR A N 1
ATOM 6176 C CA . THR A 1 764 ? 3.638 -27.176 -7.128 1.00 84.06 764 THR A CA 1
ATOM 6177 C C . THR A 1 764 ? 4.644 -27.938 -7.982 1.00 84.06 764 THR A C 1
ATOM 6179 O O . THR A 1 764 ? 4.656 -29.164 -7.923 1.00 84.06 764 THR A O 1
ATOM 6182 N N . SER A 1 765 ? 5.514 -27.221 -8.701 1.00 84.50 765 SER A N 1
ATOM 6183 C CA . SER A 1 765 ? 6.570 -27.797 -9.535 1.00 84.50 765 SER A CA 1
ATOM 6184 C C . SER A 1 765 ? 7.506 -28.670 -8.706 1.00 84.50 765 SER A C 1
ATOM 6186 O O . SER A 1 765 ? 7.703 -29.835 -9.028 1.00 84.50 765 SER A O 1
ATOM 6188 N N . LEU A 1 766 ? 8.019 -28.163 -7.582 1.00 84.19 766 LEU A N 1
ATOM 6189 C CA . LEU A 1 766 ? 8.910 -28.938 -6.716 1.00 84.19 766 LEU A CA 1
ATOM 6190 C C . LEU A 1 766 ? 8.214 -30.108 -6.021 1.00 84.19 766 LEU A C 1
ATOM 6192 O O . LEU A 1 766 ? 8.847 -31.128 -5.782 1.00 84.19 766 LEU A O 1
ATOM 6196 N N . SER A 1 767 ? 6.919 -30.002 -5.718 1.00 82.44 767 SER A N 1
ATOM 6197 C CA . SER A 1 767 ? 6.161 -31.088 -5.074 1.00 82.44 767 SER A CA 1
ATOM 6198 C C . SER A 1 767 ? 5.985 -32.320 -5.963 1.00 82.44 767 SER A C 1
ATOM 6200 O O . SER A 1 767 ? 5.535 -33.352 -5.470 1.00 82.44 767 SER A O 1
ATOM 6202 N N . THR A 1 768 ? 6.312 -32.229 -7.256 1.00 78.38 768 THR A N 1
ATOM 6203 C CA . THR A 1 768 ? 6.349 -33.395 -8.152 1.00 78.38 768 THR A CA 1
ATOM 6204 C C . THR A 1 768 ? 7.534 -34.319 -7.855 1.00 78.38 768 THR A C 1
ATOM 6206 O O . THR A 1 768 ? 7.444 -35.514 -8.117 1.00 78.38 768 THR A O 1
ATOM 6209 N N . VAL A 1 769 ? 8.611 -33.782 -7.266 1.00 81.94 769 VAL A N 1
ATOM 6210 C CA . VAL A 1 769 ? 9.887 -34.486 -7.045 1.00 81.94 769 VAL A CA 1
ATOM 6211 C C . VAL A 1 769 ? 10.371 -34.458 -5.590 1.00 81.94 769 VAL A C 1
ATOM 6213 O O . VAL A 1 769 ? 11.130 -35.332 -5.181 1.00 81.94 769 VAL A O 1
ATOM 6216 N N . LEU A 1 770 ? 9.932 -33.490 -4.780 1.00 83.38 770 LEU A N 1
ATOM 6217 C CA . LEU A 1 770 ? 10.370 -33.291 -3.397 1.00 83.38 770 LEU A CA 1
ATOM 6218 C C . LEU A 1 770 ? 9.232 -33.466 -2.390 1.00 83.38 770 LEU A C 1
ATOM 6220 O O . LEU A 1 770 ? 8.080 -33.096 -2.624 1.00 83.38 770 LEU A O 1
ATOM 6224 N N . CYS A 1 771 ? 9.581 -33.969 -1.205 1.00 81.44 771 CYS A N 1
ATOM 6225 C CA . CYS A 1 771 ? 8.655 -34.067 -0.085 1.00 81.44 771 CYS A CA 1
ATOM 6226 C C . CYS A 1 771 ? 8.383 -32.689 0.569 1.00 81.44 771 CYS A C 1
ATOM 6228 O O . CYS A 1 771 ? 9.210 -31.772 0.489 1.00 81.44 771 CYS A O 1
ATOM 6230 N N . PRO A 1 772 ? 7.247 -32.517 1.275 1.00 79.94 772 PRO A N 1
ATOM 6231 C CA . PRO A 1 772 ? 6.890 -31.248 1.920 1.00 79.94 772 PRO A CA 1
ATOM 6232 C C . PRO A 1 772 ? 7.929 -30.708 2.915 1.00 79.94 772 PRO A C 1
ATOM 6234 O O . PRO A 1 772 ? 8.081 -29.489 3.039 1.00 79.94 772 PRO A O 1
ATOM 6237 N N . SER A 1 773 ? 8.668 -31.586 3.601 1.00 82.62 773 SER A N 1
ATOM 6238 C CA . SER A 1 773 ? 9.735 -31.192 4.526 1.00 82.62 773 SER A CA 1
ATOM 6239 C C . SER A 1 773 ? 10.920 -30.543 3.801 1.00 82.62 773 SER A C 1
ATOM 6241 O O . SER A 1 773 ? 11.428 -29.527 4.275 1.00 82.62 773 SER A O 1
ATOM 6243 N N . ALA A 1 774 ? 11.295 -31.036 2.617 1.00 84.75 774 ALA A N 1
ATOM 6244 C CA . ALA A 1 774 ? 12.311 -30.405 1.772 1.00 84.75 774 ALA A CA 1
ATOM 6245 C C . ALA A 1 774 ? 11.836 -29.040 1.237 1.00 84.75 774 ALA A C 1
ATOM 6247 O O . ALA A 1 774 ? 12.565 -28.052 1.301 1.00 84.75 774 ALA A O 1
ATOM 6248 N N . ILE A 1 775 ? 10.572 -28.932 0.812 1.00 84.19 775 ILE A N 1
ATOM 6249 C CA . ILE A 1 775 ? 9.982 -27.662 0.342 1.00 84.19 775 ILE A CA 1
ATOM 6250 C C . ILE A 1 775 ? 9.964 -26.598 1.446 1.00 84.19 775 ILE A C 1
ATOM 6252 O O . ILE A 1 775 ? 10.163 -25.407 1.180 1.00 84.19 775 ILE A O 1
ATOM 6256 N N . LYS A 1 776 ? 9.738 -27.003 2.701 1.00 84.19 776 LYS A N 1
ATOM 6257 C CA . LYS A 1 776 ? 9.845 -26.109 3.861 1.00 84.19 776 LYS A CA 1
ATOM 6258 C C . LYS A 1 776 ? 11.239 -25.485 3.959 1.00 84.19 776 LYS A C 1
ATOM 6260 O O . LYS A 1 776 ? 11.319 -24.285 4.206 1.00 84.19 776 LYS A O 1
ATOM 6265 N N . VAL A 1 777 ? 12.299 -26.262 3.741 1.00 84.62 777 VAL A N 1
ATOM 6266 C CA . VAL A 1 777 ? 13.689 -25.772 3.774 1.00 84.62 777 VAL A CA 1
ATOM 6267 C C . VAL A 1 777 ? 13.975 -24.823 2.604 1.00 84.62 777 VAL A C 1
ATOM 6269 O O . VAL A 1 777 ? 14.620 -23.797 2.795 1.00 84.62 777 VAL A O 1
ATOM 6272 N N . LEU A 1 778 ? 13.430 -25.105 1.417 1.00 84.38 778 LEU A N 1
ATOM 6273 C CA . LEU A 1 778 ? 13.613 -24.261 0.226 1.00 84.38 778 LEU A CA 1
ATOM 6274 C C . LEU A 1 778 ? 12.870 -22.922 0.305 1.00 84.38 778 LEU A C 1
ATOM 6276 O O . LEU A 1 778 ? 13.308 -21.926 -0.249 1.00 84.38 778 LEU A O 1
ATOM 6280 N N . THR A 1 779 ? 11.725 -22.882 0.988 1.00 82.69 779 THR A N 1
ATOM 6281 C CA . THR A 1 779 ? 10.834 -21.708 0.953 1.00 82.69 779 THR A CA 1
ATOM 6282 C C . THR A 1 779 ? 10.674 -20.992 2.293 1.00 82.69 779 THR A C 1
ATOM 6284 O O . THR A 1 779 ? 9.989 -19.967 2.365 1.00 82.69 779 THR A O 1
ATOM 6287 N N . GLY A 1 780 ? 11.212 -21.556 3.378 1.00 77.81 780 GLY A N 1
ATOM 6288 C CA . GLY A 1 780 ? 11.046 -21.051 4.744 1.00 77.81 780 GLY A CA 1
ATOM 6289 C C . GLY A 1 780 ? 9.633 -21.221 5.321 1.00 77.81 780 GLY A C 1
ATOM 6290 O O . GLY A 1 780 ? 9.283 -20.611 6.333 1.00 77.81 780 GLY A O 1
ATOM 6291 N N . GLN A 1 781 ? 8.766 -22.007 4.678 1.00 77.62 781 GLN A N 1
ATOM 6292 C CA . GLN A 1 781 ? 7.348 -22.113 5.036 1.00 77.62 781 GLN A CA 1
ATOM 6293 C C . GLN A 1 781 ? 7.063 -23.144 6.124 1.00 77.62 781 GLN A C 1
ATOM 6295 O O . GLN A 1 781 ? 7.809 -24.092 6.335 1.00 77.62 781 GLN A O 1
ATOM 6300 N N . ARG A 1 782 ? 5.899 -23.028 6.775 1.00 76.44 782 ARG A N 1
ATOM 6301 C CA . ARG A 1 782 ? 5.365 -24.145 7.565 1.00 76.44 782 ARG A CA 1
ATOM 6302 C C . ARG A 1 782 ? 4.986 -25.287 6.626 1.00 76.44 782 ARG A C 1
ATOM 6304 O O . ARG A 1 782 ? 4.375 -25.053 5.587 1.00 76.44 782 ARG A O 1
ATOM 6311 N N . GLU A 1 783 ? 5.260 -26.513 7.041 1.00 74.44 783 GLU A N 1
ATOM 6312 C CA . GLU A 1 783 ? 4.954 -27.724 6.273 1.00 74.44 783 GLU A CA 1
ATOM 6313 C C . GLU A 1 783 ? 3.463 -27.828 5.914 1.00 74.44 783 GLU A C 1
ATOM 6315 O O . GLU A 1 783 ? 3.107 -28.067 4.764 1.00 74.44 783 GLU A O 1
ATOM 6320 N N . SER A 1 784 ? 2.571 -27.482 6.849 1.00 69.06 784 SER A N 1
ATOM 6321 C CA . SER A 1 784 ? 1.122 -27.407 6.600 1.00 69.06 784 SER A CA 1
ATOM 6322 C C . SER A 1 784 ? 0.729 -26.412 5.503 1.00 69.06 784 SER A C 1
ATOM 6324 O O . SER A 1 784 ? -0.325 -26.542 4.889 1.00 69.06 784 SER A O 1
ATOM 6326 N N . THR A 1 785 ? 1.558 -25.396 5.251 1.00 69.56 785 THR A N 1
ATOM 6327 C CA . THR A 1 785 ? 1.351 -24.438 4.159 1.00 69.56 785 THR A CA 1
ATOM 6328 C C . THR A 1 785 ? 1.847 -25.003 2.831 1.00 69.56 785 THR A C 1
ATOM 6330 O O . THR A 1 785 ? 1.190 -24.783 1.819 1.00 69.56 785 THR A O 1
ATOM 6333 N N . ALA A 1 786 ? 2.947 -25.764 2.833 1.00 68.81 786 ALA A N 1
ATOM 6334 C CA . ALA A 1 786 ? 3.415 -26.488 1.653 1.00 68.81 786 ALA A CA 1
ATOM 6335 C C . ALA A 1 786 ? 2.371 -27.521 1.192 1.00 68.81 786 ALA A C 1
ATOM 6337 O O . ALA A 1 786 ? 2.027 -27.538 0.015 1.00 68.81 786 ALA A O 1
ATOM 6338 N N . PHE A 1 787 ? 1.766 -28.271 2.124 1.00 68.19 787 PHE A N 1
ATOM 6339 C CA . PHE A 1 787 ? 0.665 -29.199 1.825 1.00 68.19 787 PHE A CA 1
ATOM 6340 C C . PHE A 1 787 ? -0.528 -28.527 1.134 1.00 68.19 787 PHE A C 1
ATOM 6342 O O . PHE A 1 787 ? -1.036 -29.061 0.158 1.00 68.19 787 PHE A O 1
ATOM 6349 N N . LYS A 1 788 ? -0.944 -27.334 1.581 1.00 66.62 788 LYS A N 1
ATOM 6350 C CA . LYS A 1 788 ? -2.059 -26.592 0.956 1.00 66.62 788 LYS A CA 1
ATOM 6351 C C . LYS A 1 788 ? -1.787 -26.168 -0.487 1.00 66.62 788 LYS A C 1
ATOM 6353 O O . LYS A 1 788 ? -2.713 -26.019 -1.272 1.00 66.62 788 LYS A O 1
ATOM 6358 N N . TYR A 1 789 ? -0.526 -25.907 -0.827 1.00 63.59 789 TYR A N 1
ATOM 6359 C CA . TYR A 1 789 ? -0.136 -25.553 -2.193 1.00 63.59 789 TYR A CA 1
ATOM 6360 C C . TYR A 1 789 ? 0.211 -26.772 -3.049 1.00 63.59 789 TYR A C 1
ATOM 6362 O O . TYR A 1 789 ? 0.384 -26.613 -4.255 1.00 63.59 789 TYR A O 1
ATOM 6370 N N . ASN A 1 790 ? 0.324 -27.963 -2.455 1.00 64.06 790 ASN A N 1
ATOM 6371 C CA . ASN A 1 790 ? 0.738 -29.177 -3.143 1.00 64.06 790 ASN A CA 1
ATOM 6372 C C . ASN A 1 790 ? -0.385 -29.718 -4.040 1.00 64.06 790 ASN A C 1
ATOM 6374 O O . ASN A 1 790 ? -1.079 -30.668 -3.695 1.00 64.06 790 ASN A O 1
ATOM 6378 N N . LYS A 1 791 ? -0.518 -29.115 -5.222 1.00 63.97 791 LYS A N 1
ATOM 6379 C CA . LYS A 1 791 ? -1.254 -29.684 -6.357 1.00 63.97 791 LYS A CA 1
ATOM 6380 C C . LYS A 1 791 ? -0.391 -30.629 -7.198 1.00 63.97 791 LYS A C 1
ATOM 6382 O O . LYS A 1 791 ? -0.904 -31.262 -8.113 1.00 63.97 791 LYS A O 1
ATOM 6387 N N . GLY A 1 792 ? 0.917 -30.703 -6.930 1.00 59.16 792 GLY A N 1
ATOM 6388 C CA . GLY A 1 792 ? 1.881 -31.421 -7.769 1.00 59.16 792 GLY A CA 1
ATOM 6389 C C . GLY A 1 792 ? 1.589 -32.917 -7.818 1.00 59.16 792 GLY A C 1
ATOM 6390 O O . GLY A 1 792 ? 1.694 -33.529 -8.874 1.00 59.16 792 GLY A O 1
ATOM 6391 N N . ARG A 1 793 ? 1.117 -33.484 -6.701 1.00 59.06 793 ARG A N 1
ATOM 6392 C CA . ARG A 1 793 ? 0.706 -34.890 -6.628 1.00 59.06 793 ARG A CA 1
ATOM 6393 C C . ARG A 1 793 ? -0.517 -35.194 -7.497 1.00 59.06 793 ARG A C 1
ATOM 6395 O O . ARG A 1 793 ? -0.524 -36.219 -8.167 1.00 59.06 793 ARG A O 1
ATOM 6402 N N . ASP A 1 794 ? -1.501 -34.296 -7.539 1.00 60.25 794 ASP A N 1
ATOM 6403 C CA . ASP A 1 794 ? -2.685 -34.443 -8.397 1.00 60.25 794 ASP A CA 1
ATOM 6404 C C . ASP A 1 794 ? -2.338 -34.261 -9.879 1.00 60.25 794 ASP A C 1
ATOM 6406 O O . ASP A 1 794 ? -2.878 -34.963 -10.731 1.00 60.25 794 ASP A O 1
ATOM 6410 N N . VAL A 1 795 ? -1.421 -33.338 -10.196 1.00 62.03 795 VAL A N 1
ATOM 6411 C CA . VAL A 1 795 ? -0.893 -33.140 -11.557 1.00 62.03 795 VAL A CA 1
ATOM 6412 C C . VAL A 1 795 ? -0.140 -34.386 -12.024 1.00 62.03 795 VAL A C 1
ATOM 6414 O O . VAL A 1 795 ? -0.433 -34.893 -13.103 1.00 62.03 795 VAL A O 1
ATOM 6417 N N . LEU A 1 796 ? 0.759 -34.925 -11.194 1.00 60.38 796 LEU A N 1
ATOM 6418 C CA . LEU A 1 796 ? 1.488 -36.160 -11.481 1.00 60.38 796 LEU A CA 1
ATOM 6419 C C . LEU A 1 796 ? 0.527 -37.344 -11.634 1.00 60.38 796 LEU A C 1
ATOM 6421 O O . LEU A 1 796 ? 0.651 -38.115 -12.577 1.00 60.38 796 LEU A O 1
ATOM 6425 N N . HIS A 1 797 ? -0.468 -37.469 -10.754 1.00 60.25 797 HIS A N 1
ATOM 6426 C CA . HIS A 1 797 ? -1.461 -38.537 -10.839 1.00 60.25 797 HIS A CA 1
ATOM 6427 C C . HIS A 1 797 ? -2.295 -38.442 -12.124 1.00 60.25 797 HIS A C 1
ATOM 6429 O O . HIS A 1 797 ? -2.525 -39.461 -12.764 1.00 60.25 797 HIS A O 1
ATOM 6435 N N . LYS A 1 798 ? -2.699 -37.237 -12.552 1.00 61.59 798 LYS A N 1
ATOM 6436 C CA . LYS A 1 798 ? -3.384 -37.027 -13.842 1.00 61.59 798 LYS A CA 1
ATOM 6437 C C . LYS A 1 798 ? -2.489 -37.340 -15.043 1.00 61.59 798 LYS A C 1
ATOM 6439 O O . LYS A 1 798 ? -2.961 -37.970 -15.983 1.00 61.59 798 LYS A O 1
ATOM 6444 N N . ALA A 1 799 ? -1.220 -36.932 -15.007 1.00 60.25 799 ALA A N 1
ATOM 6445 C CA . ALA A 1 799 ? -0.255 -37.238 -16.063 1.00 60.25 799 ALA A CA 1
ATOM 6446 C C . ALA A 1 799 ? -0.026 -38.756 -16.181 1.00 60.25 799 ALA A C 1
ATOM 6448 O O . ALA A 1 799 ? -0.114 -39.320 -17.268 1.00 60.25 799 ALA A O 1
ATOM 6449 N N . LEU A 1 800 ? 0.157 -39.442 -15.049 1.00 57.84 800 LEU A N 1
ATOM 6450 C CA . LEU A 1 800 ? 0.332 -40.895 -14.993 1.00 57.84 800 LEU A CA 1
ATOM 6451 C C . LEU A 1 800 ? -0.949 -41.663 -15.346 1.00 57.84 800 LEU A C 1
ATOM 6453 O O . LEU A 1 800 ? -0.870 -42.722 -15.960 1.00 57.84 800 LEU A O 1
ATOM 6457 N N . GLN A 1 801 ? -2.134 -41.134 -15.027 1.00 56.75 801 GLN A N 1
ATOM 6458 C CA . GLN A 1 801 ? -3.408 -41.718 -15.461 1.00 56.75 801 GLN A CA 1
ATOM 6459 C C . GLN A 1 801 ? -3.533 -41.784 -16.989 1.00 56.75 801 GLN A C 1
ATOM 6461 O O . GLN A 1 801 ? -4.223 -42.671 -17.477 1.00 56.75 801 GLN A O 1
ATOM 6466 N N . GLY A 1 802 ? -2.887 -40.893 -17.748 1.00 52.53 802 GLY A N 1
ATOM 6467 C CA . GLY A 1 802 ? -2.795 -41.015 -19.208 1.00 52.53 802 GLY A CA 1
ATOM 6468 C C . GLY A 1 802 ? -1.867 -42.155 -19.638 1.00 52.53 802 GLY A C 1
ATOM 6469 O O . GLY A 1 802 ? -2.245 -42.979 -20.465 1.00 52.53 802 GLY A O 1
ATOM 6470 N N . VAL A 1 803 ? -0.699 -42.256 -18.995 1.00 52.78 803 VAL A N 1
ATOM 6471 C CA . VAL A 1 803 ? 0.352 -43.244 -19.304 1.00 52.78 803 VAL A CA 1
ATOM 6472 C C . VAL A 1 803 ? -0.082 -44.685 -19.004 1.00 52.78 803 VAL A C 1
ATOM 6474 O O . VAL A 1 803 ? 0.246 -45.593 -19.759 1.00 52.78 803 VAL A O 1
ATOM 6477 N N . PHE A 1 804 ? -0.857 -44.912 -17.939 1.00 48.62 804 PHE A N 1
ATOM 6478 C CA . PHE A 1 804 ? -1.342 -46.253 -17.573 1.00 48.62 804 PHE A CA 1
ATOM 6479 C C . PHE A 1 804 ? -2.674 -46.647 -18.231 1.00 48.62 804 PHE A C 1
ATOM 6481 O O . PHE A 1 804 ? -3.106 -47.790 -18.094 1.00 48.62 804 PHE A O 1
ATOM 6488 N N . ASN A 1 805 ? -3.326 -45.733 -18.956 1.00 47.94 805 ASN A N 1
ATOM 6489 C CA . ASN A 1 805 ? -4.577 -45.995 -19.667 1.00 47.94 805 ASN A CA 1
ATOM 6490 C C . ASN A 1 805 ? -4.345 -46.116 -21.182 1.00 47.94 805 ASN A C 1
ATOM 6492 O O . ASN A 1 805 ? -5.018 -45.408 -21.918 1.00 47.94 805 ASN A O 1
ATOM 6496 N N . ASN A 1 806 ? -3.406 -46.962 -21.641 1.00 44.94 806 ASN A N 1
ATOM 6497 C CA . ASN A 1 806 ? -3.233 -47.479 -23.022 1.00 44.94 806 ASN A CA 1
ATOM 6498 C C . ASN A 1 806 ? -3.952 -46.714 -24.166 1.00 44.94 806 ASN A C 1
ATOM 6500 O O . ASN A 1 806 ? -4.694 -47.303 -24.953 1.00 44.94 806 ASN A O 1
ATOM 6504 N N . LYS A 1 807 ? -3.768 -45.394 -24.273 1.00 42.44 807 LYS A N 1
ATOM 6505 C CA . LYS A 1 807 ? -4.347 -44.569 -25.349 1.00 42.44 807 LYS A CA 1
ATOM 6506 C C . LYS A 1 807 ? -3.296 -43.850 -26.185 1.00 42.44 807 LYS A C 1
ATOM 6508 O O . LYS A 1 807 ? -3.651 -43.319 -27.230 1.00 42.44 807 LYS A O 1
ATOM 6513 N N . ASP A 1 808 ? -2.024 -43.968 -25.811 1.00 42.91 808 ASP A N 1
ATOM 6514 C CA . ASP A 1 808 ? -0.882 -43.480 -26.583 1.00 42.91 808 ASP A CA 1
ATOM 6515 C C . ASP A 1 808 ? -0.001 -44.643 -27.067 1.00 42.91 808 ASP A C 1
ATOM 6517 O O . ASP A 1 808 ? 1.187 -44.727 -26.780 1.00 42.91 808 ASP A O 1
ATOM 6521 N N . GLU A 1 809 ? -0.569 -45.549 -27.868 1.00 34.59 809 GLU A N 1
ATOM 6522 C CA . GLU A 1 809 ? 0.201 -46.563 -28.614 1.00 34.59 809 GLU A CA 1
ATOM 6523 C C . GLU A 1 809 ? 0.933 -45.987 -29.850 1.00 34.59 809 GLU A C 1
ATOM 6525 O O . GLU A 1 809 ? 1.440 -46.733 -30.682 1.00 34.59 809 GLU A O 1
ATOM 6530 N N . LYS A 1 810 ? 1.021 -44.656 -30.009 1.00 37.44 810 LYS A N 1
ATOM 6531 C CA . LYS A 1 810 ? 1.631 -44.024 -31.200 1.00 37.44 810 LYS A CA 1
ATOM 6532 C C . LYS A 1 810 ? 2.914 -43.220 -30.980 1.00 37.44 810 LYS A C 1
ATOM 6534 O O . LYS A 1 810 ? 3.394 -42.619 -31.934 1.00 37.44 810 LYS A O 1
ATOM 6539 N N . LEU A 1 811 ? 3.521 -43.257 -29.794 1.00 34.00 811 LEU A N 1
ATOM 6540 C CA . LEU A 1 811 ? 4.806 -42.581 -29.534 1.00 34.00 811 LEU A CA 1
ATOM 6541 C C . LEU A 1 811 ? 5.902 -43.504 -28.967 1.00 34.00 811 LEU A C 1
ATOM 6543 O O . LEU A 1 811 ? 6.928 -43.026 -28.504 1.00 34.00 811 LEU A O 1
ATOM 6547 N N . ALA A 1 812 ? 5.731 -44.827 -29.071 1.00 28.22 812 ALA A N 1
ATOM 6548 C CA . ALA A 1 812 ? 6.749 -45.830 -28.722 1.00 28.22 812 ALA A CA 1
ATOM 6549 C C . ALA A 1 812 ? 7.587 -46.288 -29.937 1.00 28.22 812 ALA A C 1
ATOM 6551 O O . ALA A 1 812 ? 7.874 -47.467 -30.128 1.00 28.22 812 ALA A O 1
ATOM 6552 N N . CYS A 1 813 ? 7.971 -45.347 -30.787 1.00 30.91 813 CYS A N 1
ATOM 6553 C CA . CYS A 1 813 ? 9.141 -45.456 -31.655 1.00 30.91 813 CYS A CA 1
ATOM 6554 C C . CYS A 1 813 ? 9.936 -44.178 -31.391 1.00 30.91 813 CYS A C 1
ATOM 6556 O O . CYS A 1 813 ? 9.304 -43.153 -31.164 1.00 30.91 813 CYS A O 1
ATOM 6558 N N . TRP A 1 814 ? 11.266 -44.227 -31.434 1.00 34.50 814 TRP A N 1
ATOM 6559 C CA . TRP A 1 814 ? 12.199 -43.198 -30.937 1.00 34.50 814 TRP A CA 1
ATOM 6560 C C . TRP A 1 814 ? 12.525 -43.326 -29.432 1.00 34.50 814 TRP A C 1
ATOM 6562 O O . TRP A 1 814 ? 12.357 -42.392 -28.651 1.00 34.50 814 TRP A O 1
ATOM 6572 N N . CYS A 1 815 ? 13.022 -44.510 -29.049 1.00 32.72 815 CYS A N 1
ATOM 6573 C CA . CYS A 1 815 ? 14.103 -44.617 -28.062 1.00 32.72 815 CYS A CA 1
ATOM 6574 C C . CYS A 1 815 ? 15.447 -44.470 -28.776 1.00 32.72 815 CYS A C 1
ATOM 6576 O O . CYS A 1 815 ? 15.543 -44.989 -29.915 1.00 32.72 815 CYS A O 1
#